Protein AF-0000000073284768 (afdb_homodimer)

Radius of gyration: 30.56 Å; Cα contacts (8 Å, |Δi|>4): 2119; chains: 2; bounding box: 64×93×71 Å

pLDDT: mean 96.9, std 5.71, range [32.59, 98.94]

Nearest PDB structures (foldseek):
  5e5c-assembly1_C  TM=9.766E-01  e=2.093E-63  Pseudomonas aeruginosa PAO1
  3dc8-assembly1_A  TM=9.739E-01  e=1.360E-62  Sinorhizobium meliloti
  4tqt-assembly1_D  TM=9.656E-01  e=2.701E-62  Brucella suis 1330
  3sfw-assembly1_A  TM=9.863E-01  e=1.796E-57  Brevibacillus agri
  1yny-assembly1_A  TM=9.836E-01  e=1.933E-55  Bacillus sp. AR9

Secondary structure (DSSP, 8-state):
-PEEEEPEEEEEE-SS-EETTEE-S--HHHHHHHHHHHTEEEEEEEEPPBTTBHHHHHHHHHHHGGG--SEEEEEEEE---SHHHHHHHHHHHHTS---EEEEES-STTTTB--HHHHHHHHHHHHHHTPEEEEE---HHHHHHHHHHHHHTT--STHHHHHHS-HHHHHHHHHHHHHHHHHHT--EEEEEE-SHHHHHHHHHHHHTT--EEEEEBHHHHH--GGGGG-SSHHHHHTT--SSPP--HHHHHHHHHHHHTTSS---B--B----HHHHGGGSS-GGGSPP-B--TTTHHHHHIIIIITTTSS-HHHHHIIIIIHHHHHTT-TTTSS--STTS---EEEEEEEEEEE--TTTSSSS-S--TTTT-EEEEEEEEEEETTEEEEETTEE---TT---B----S--GGGTTHHHHHHHHHHHT-----------/--EEEEPEEEEEE-SS-EETTEE-S--HHHHHHHHHHHTEEEEEEEEPPBTTBHHHHHHHHHHHGGG--SEEEEEEEE---SHHHHHHHHHHHHTS---EEEEES-STTTTB--HHHHHHHHHHHHHHTPEEEEE---HHHHHHHHHHHHHTT--STHHHHHHS-HHHHHHHHHHHHHHHHHHT--EEEEEE-SHHHHHHHHHHHHTT--EEEEEBHHHHH--GGGGG-SSHHHHHTT--SSPP--HHHHHHHHHHHHTTSS---B--B----HHHHGGGSS-GGGSPP-B--TTTHHHHHIIIIITTTSS-HHHHHIIIIIHHHHHTT-TTTSS--STTS---EEEEEEEEEEE--TTTSSSS-S--TTTT-EEEEEEEEEEETTEEEEETTEE---TT---B----S--GGGTTHHHHHHHHHHHT-----------

Structure (mmCIF, N/CA/C/O backbone):
data_AF-0000000073284768-model_v1
#
loop_
_entity.id
_entity.type
_entity.pdbx_description
1 polymer dihydropyrimidinase
#
loop_
_atom_site.group_PDB
_atom_site.id
_atom_site.type_symbol
_atom_site.label_atom_id
_atom_site.label_alt_id
_atom_site.label_comp_id
_atom_site.label_asym_id
_atom_site.label_entity_id
_atom_site.label_seq_id
_atom_site.pdbx_PDB_ins_code
_atom_site.Cartn_x
_atom_site.Cartn_y
_atom_site.Cartn_z
_atom_site.occupancy
_atom_site.B_iso_or_equiv
_atom_site.auth_seq_id
_atom_site.auth_comp_id
_atom_site.auth_asym_id
_atom_site.auth_atom_id
_atom_site.pdbx_PDB_model_num
ATOM 1 N N . MET A 1 1 ? -2.168 -30.422 -39.906 1 71.38 1 MET A N 1
ATOM 2 C CA . MET A 1 1 ? -0.739 -30.25 -39.656 1 71.38 1 MET A CA 1
ATOM 3 C C . MET A 1 1 ? -0.433 -30.328 -38.188 1 71.38 1 MET A C 1
ATOM 5 O O . MET A 1 1 ? -1.121 -29.703 -37.375 1 71.38 1 MET A O 1
ATOM 9 N N . LEU A 1 2 ? 0.344 -31.266 -37.812 1 81.94 2 LEU A N 1
ATOM 10 C CA . LEU A 1 2 ? 0.801 -31.453 -36.438 1 81.94 2 LEU A CA 1
ATOM 11 C C . LEU A 1 2 ? 1.853 -30.422 -36.094 1 81.94 2 LEU A C 1
ATOM 13 O O . LEU A 1 2 ? 2.682 -30.047 -36.906 1 81.94 2 LEU A O 1
ATOM 17 N N . PHE A 1 3 ? 1.678 -29.891 -34.906 1 88.5 3 PHE A N 1
ATOM 18 C CA . PHE A 1 3 ? 2.596 -28.875 -34.406 1 88.5 3 PHE A CA 1
ATOM 19 C C . PHE A 1 3 ? 3.553 -29.453 -33.375 1 88.5 3 PHE A C 1
ATOM 21 O O . PHE A 1 3 ? 3.129 -30.141 -32.438 1 88.5 3 PHE A O 1
ATOM 28 N N . GLN A 1 4 ? 4.832 -29.297 -33.719 1 89.06 4 GLN A N 1
ATOM 29 C CA . GLN A 1 4 ? 5.863 -29.641 -32.75 1 89.06 4 GLN A CA 1
ATOM 30 C C . GLN A 1 4 ? 6.316 -28.422 -31.953 1 89.06 4 GLN A C 1
ATOM 32 O O . GLN A 1 4 ? 6.645 -27.375 -32.531 1 89.06 4 GLN A O 1
ATOM 37 N N . ALA A 1 5 ? 6.246 -28.547 -30.641 1 93.06 5 ALA A N 1
ATOM 38 C CA . ALA A 1 5 ? 6.625 -27.422 -29.781 1 93.06 5 ALA A CA 1
ATOM 39 C C . ALA A 1 5 ? 7.363 -27.906 -28.531 1 93.06 5 ALA A C 1
ATOM 41 O O . ALA A 1 5 ? 7.367 -29.109 -28.234 1 93.06 5 ALA A O 1
ATOM 42 N N . THR A 1 6 ? 8.086 -27 -27.906 1 95.31 6 THR A N 1
ATOM 43 C CA . THR A 1 6 ? 8.656 -27.312 -26.594 1 95.31 6 THR A CA 1
ATOM 44 C C . THR A 1 6 ? 7.559 -27.703 -25.609 1 95.31 6 THR A C 1
ATOM 46 O O . THR A 1 6 ? 6.438 -27.203 -25.688 1 95.31 6 THR A O 1
ATOM 49 N N . GLY A 1 7 ? 7.867 -28.688 -24.734 1 97.56 7 GLY A N 1
ATOM 50 C CA . GLY A 1 7 ? 6.961 -28.969 -23.625 1 97.56 7 GLY A CA 1
ATOM 51 C C . GLY A 1 7 ? 6.742 -27.781 -22.719 1 97.56 7 GLY A C 1
ATOM 52 O O . GLY A 1 7 ? 7.629 -26.938 -22.562 1 97.56 7 GLY A O 1
ATOM 53 N N . GLY A 1 8 ? 5.574 -27.656 -22.125 1 98.62 8 GLY A N 1
ATOM 54 C CA . GLY A 1 8 ? 5.281 -26.578 -21.219 1 98.62 8 GLY A CA 1
ATOM 55 C C . GLY A 1 8 ? 6.148 -26.594 -19.969 1 98.62 8 GLY A C 1
ATOM 56 O O . GLY A 1 8 ? 6.562 -27.656 -19.516 1 98.62 8 GLY A O 1
ATOM 57 N N . ILE A 1 9 ? 6.461 -25.469 -19.406 1 98.94 9 ILE A N 1
ATOM 58 C CA . ILE A 1 9 ? 7.09 -25.297 -18.094 1 98.94 9 ILE A CA 1
ATOM 59 C C . ILE A 1 9 ? 6.164 -24.516 -17.172 1 98.94 9 ILE A C 1
ATOM 61 O O . ILE A 1 9 ? 5.883 -23.344 -17.406 1 98.94 9 ILE A O 1
ATOM 65 N N . ASP A 1 10 ? 5.641 -25.156 -16.172 1 98.94 10 ASP A N 1
ATOM 66 C CA . ASP A 1 10 ? 4.742 -24.516 -15.219 1 98.94 10 ASP A CA 1
ATOM 67 C C . ASP A 1 10 ? 5.523 -23.875 -14.07 1 98.94 10 ASP A C 1
ATOM 69 O O . ASP A 1 10 ? 6.109 -24.578 -13.242 1 98.94 10 ASP A O 1
ATOM 73 N N . PRO A 1 11 ? 5.484 -22.547 -13.961 1 98.88 11 PRO A N 1
ATOM 74 C CA . PRO A 1 11 ? 6.309 -21.875 -12.961 1 98.88 11 PRO A CA 1
ATOM 75 C C . PRO A 1 11 ? 5.703 -21.922 -11.562 1 98.88 11 PRO A C 1
ATOM 77 O O . PRO A 1 11 ? 6.34 -21.5 -10.594 1 98.88 11 PRO A O 1
ATOM 80 N N . HIS A 1 12 ? 4.5 -22.469 -11.398 1 98.94 12 HIS A N 1
ATOM 81 C CA . HIS A 1 12 ? 3.754 -22.281 -10.156 1 98.94 12 HIS A CA 1
ATOM 82 C C . HIS A 1 12 ? 2.887 -23.5 -9.852 1 98.94 12 HIS A C 1
ATOM 84 O O . HIS A 1 12 ? 1.759 -23.594 -10.344 1 98.94 12 HIS A O 1
ATOM 90 N N . THR A 1 13 ? 3.387 -24.375 -8.992 1 98.88 13 THR A N 1
ATOM 91 C CA . THR A 1 13 ? 2.631 -25.547 -8.578 1 98.88 13 THR A CA 1
ATOM 92 C C . THR A 1 13 ? 2.848 -25.844 -7.098 1 98.88 13 THR A C 1
ATOM 94 O O . THR A 1 13 ? 3.805 -25.344 -6.496 1 98.88 13 THR A O 1
ATOM 97 N N . HIS A 1 14 ? 1.986 -26.547 -6.566 1 98.81 14 HIS A N 1
ATOM 98 C CA . HIS A 1 14 ? 2.07 -27.047 -5.199 1 98.81 14 HIS A CA 1
ATOM 99 C C . HIS A 1 14 ? 1.738 -28.531 -5.137 1 98.81 14 HIS A C 1
ATOM 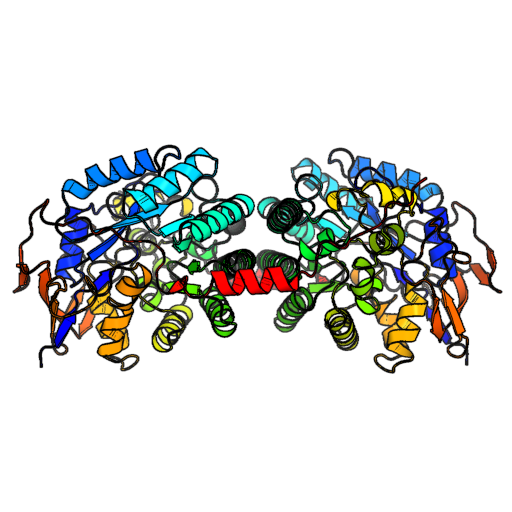101 O O . HIS A 1 14 ? 0.565 -28.906 -5.074 1 98.81 14 HIS A O 1
ATOM 107 N N . LEU A 1 15 ? 2.74 -29.375 -5.133 1 98.69 15 LEU A N 1
ATOM 108 C CA . LEU A 1 15 ? 2.58 -30.828 -5.008 1 98.69 15 LEU A CA 1
ATOM 109 C C . LEU A 1 15 ? 2.994 -31.297 -3.617 1 98.69 15 LEU A C 1
ATOM 111 O O . LEU A 1 15 ? 3.977 -30.812 -3.057 1 98.69 15 LEU A O 1
ATOM 115 N N . ASP A 1 16 ? 2.199 -32.219 -3.021 1 98.19 16 ASP A N 1
ATOM 116 C CA . ASP A 1 16 ? 2.482 -32.75 -1.688 1 98.19 16 ASP A CA 1
ATOM 117 C C . ASP A 1 16 ? 2.641 -31.609 -0.678 1 98.19 16 ASP A C 1
ATOM 119 O O . ASP A 1 16 ? 3.607 -31.578 0.088 1 98.19 16 ASP A O 1
ATOM 123 N N . PHE A 1 17 ? 1.755 -30.672 -0.709 1 97.94 17 PHE A N 1
ATOM 124 C CA . PHE A 1 17 ? 1.795 -29.422 0.042 1 97.94 17 PHE A CA 1
ATOM 125 C C . PHE A 1 17 ? 0.799 -29.438 1.195 1 97.94 17 PHE A C 1
ATOM 127 O O . PHE A 1 17 ? -0.407 -29.578 0.977 1 97.94 17 PHE A O 1
ATOM 134 N N . GLU A 1 18 ? 1.284 -29.359 2.43 1 96.06 18 GLU A N 1
ATOM 135 C CA . GLU A 1 18 ? 0.422 -29.219 3.6 1 96.06 18 GLU A CA 1
ATOM 136 C C . GLU A 1 18 ? -0.092 -27.797 3.752 1 96.06 18 GLU A C 1
ATOM 138 O O . GLU A 1 18 ? 0.696 -26.859 3.912 1 96.06 18 GLU A O 1
ATOM 143 N N . PHE A 1 19 ? -1.393 -27.672 3.717 1 94.31 19 PHE A N 1
ATOM 144 C CA . PHE A 1 19 ? -1.963 -26.328 3.705 1 94.31 19 PHE A CA 1
ATOM 145 C C . PHE A 1 19 ? -3.381 -26.344 4.266 1 94.31 19 PHE A C 1
ATOM 147 O O . PHE A 1 19 ? -4.199 -27.188 3.887 1 94.31 19 PHE A O 1
ATOM 154 N N . MET A 1 20 ? -3.662 -25.453 5.211 1 94.75 20 MET A N 1
ATOM 155 C CA . MET A 1 20 ? -4.98 -25.172 5.77 1 94.75 20 MET A CA 1
ATOM 156 C C . MET A 1 20 ? -5.605 -26.438 6.352 1 94.75 20 MET A C 1
ATOM 158 O O . MET A 1 20 ? -6.773 -26.734 6.102 1 94.75 20 MET A O 1
ATOM 162 N N . GLY A 1 21 ? -4.793 -27.234 7.004 1 92.94 21 GLY A N 1
ATOM 163 C CA . GLY A 1 21 ? -5.27 -28.406 7.727 1 92.94 21 GLY A CA 1
ATOM 164 C C . GLY A 1 21 ? -5.438 -29.625 6.84 1 92.94 21 GLY A C 1
ATOM 165 O O . GLY A 1 21 ? -6.074 -30.609 7.242 1 92.94 21 GLY A O 1
ATOM 166 N N . SER A 1 22 ? -4.91 -29.531 5.684 1 96.62 22 SER A N 1
ATOM 167 C CA . SER A 1 22 ? -4.965 -30.625 4.707 1 96.62 22 SER A CA 1
ATOM 168 C C . SER A 1 22 ? -3.67 -30.703 3.908 1 96.62 22 SER A C 1
ATOM 170 O O . SER A 1 22 ? -2.645 -30.156 4.312 1 96.62 22 SER A O 1
ATOM 172 N N . GLU A 1 23 ? -3.705 -31.516 2.922 1 98 23 GLU A N 1
ATOM 173 C CA . GLU A 1 23 ? -2.59 -31.688 1.997 1 98 23 GLU A CA 1
ATOM 174 C C . GLU A 1 23 ? -3.082 -31.859 0.563 1 98 23 GLU A C 1
ATOM 176 O O . GLU A 1 23 ? -4.094 -32.531 0.323 1 98 23 GLU A O 1
ATOM 181 N N . THR A 1 24 ? -2.346 -31.234 -0.345 1 98.5 24 THR A N 1
ATOM 182 C CA . THR A 1 24 ? -2.779 -31.375 -1.729 1 98.5 24 THR A CA 1
ATOM 183 C C . THR A 1 24 ? -2.926 -32.844 -2.092 1 98.5 24 THR A C 1
ATOM 185 O O . THR A 1 24 ? -2.129 -33.688 -1.659 1 98.5 24 THR A O 1
ATOM 188 N N . ILE A 1 25 ? -3.896 -33.156 -2.912 1 98.62 25 ILE A N 1
ATOM 189 C CA . ILE A 1 25 ? -4.242 -34.531 -3.219 1 98.62 25 ILE A CA 1
ATOM 190 C C . ILE A 1 25 ? -3.193 -35.156 -4.152 1 98.62 25 ILE A C 1
ATOM 192 O O . ILE A 1 25 ? -2.92 -36.344 -4.102 1 98.62 25 ILE A O 1
ATOM 196 N N . ASP A 1 26 ? -2.627 -34.312 -4.984 1 98.69 26 ASP A N 1
ATOM 197 C CA . ASP A 1 26 ? -1.569 -34.781 -5.879 1 98.69 26 ASP A CA 1
ATOM 198 C C . ASP A 1 26 ? -0.198 -34.656 -5.219 1 98.69 26 ASP A C 1
ATOM 200 O O . ASP A 1 26 ? 0.094 -33.656 -4.57 1 98.69 26 ASP A O 1
ATOM 204 N N . ASP A 1 27 ? 0.576 -35.688 -5.281 1 98.31 27 ASP A N 1
ATOM 205 C CA . ASP A 1 27 ? 1.986 -35.625 -4.906 1 98.31 27 ASP A CA 1
ATOM 206 C C . ASP A 1 27 ? 2.875 -35.469 -6.137 1 98.31 27 ASP A C 1
ATOM 208 O O . ASP A 1 27 ? 2.389 -35.125 -7.223 1 98.31 27 ASP A O 1
ATOM 212 N N . PHE A 1 28 ? 4.168 -35.656 -6 1 98.69 28 PHE A N 1
ATOM 213 C CA . PHE A 1 28 ? 5.094 -35.375 -7.09 1 98.69 28 PHE A CA 1
ATOM 214 C C . PHE A 1 28 ? 4.91 -36.344 -8.234 1 98.69 28 PHE A C 1
ATOM 216 O O . PHE A 1 28 ? 5.105 -36 -9.398 1 98.69 28 PHE A O 1
ATOM 223 N N . PHE A 1 29 ? 4.527 -37.594 -7.941 1 98.69 29 PHE A N 1
ATOM 224 C CA . PHE A 1 29 ? 4.336 -38.562 -9.023 1 98.69 29 PHE A CA 1
ATOM 225 C C . PHE A 1 29 ? 3.016 -38.312 -9.734 1 98.69 29 PHE A C 1
ATOM 227 O O . PHE A 1 29 ? 2.99 -38.094 -10.953 1 98.69 29 PHE A O 1
ATOM 234 N N . SER A 1 30 ? 1.915 -38.312 -8.992 1 98.5 30 SER A N 1
ATOM 235 C CA . SER A 1 30 ? 0.601 -38.219 -9.617 1 98.5 30 SER A CA 1
ATOM 236 C C . SER A 1 30 ? 0.434 -36.844 -10.305 1 98.5 30 SER A C 1
ATOM 238 O O . SER A 1 30 ? -0.086 -36.781 -11.414 1 98.5 30 SER A O 1
ATOM 240 N N . GLY A 1 31 ? 0.852 -35.75 -9.602 1 98.75 31 GLY A N 1
ATOM 241 C CA . GLY A 1 31 ? 0.771 -34.406 -10.211 1 98.75 31 GLY A CA 1
ATOM 242 C C . GLY A 1 31 ? 1.604 -34.281 -11.477 1 98.75 31 GLY A C 1
ATOM 243 O O . GLY A 1 31 ? 1.154 -33.719 -12.469 1 98.75 31 GLY A O 1
ATOM 244 N N . GLN A 1 32 ? 2.82 -34.844 -11.461 1 98.81 32 GLN A N 1
ATOM 245 C CA . GLN A 1 32 ? 3.709 -34.812 -12.617 1 98.81 32 GLN A CA 1
ATOM 246 C C . GLN A 1 32 ? 3.197 -35.688 -13.75 1 98.81 32 GLN A C 1
ATOM 248 O O . GLN A 1 32 ? 3.314 -35.344 -14.922 1 98.81 32 GLN A O 1
ATOM 253 N N . ALA A 1 33 ? 2.668 -36.812 -13.398 1 98.69 33 ALA A N 1
ATOM 254 C CA . ALA A 1 33 ? 2.059 -37.656 -14.406 1 98.69 33 ALA A CA 1
ATOM 255 C C . ALA A 1 33 ? 0.936 -36.938 -15.141 1 98.69 33 ALA A C 1
ATOM 257 O O . ALA A 1 33 ? 0.85 -37 -16.375 1 98.69 33 ALA A O 1
ATOM 258 N N . ALA A 1 34 ? 0.084 -36.281 -14.336 1 98.75 34 ALA A N 1
ATOM 259 C CA . ALA A 1 34 ? -0.989 -35.5 -14.922 1 98.75 34 ALA A CA 1
ATOM 260 C C . ALA A 1 34 ? -0.429 -34.406 -15.836 1 98.75 34 ALA A C 1
ATOM 262 O O . ALA A 1 34 ? -0.953 -34.188 -16.922 1 98.75 34 ALA A O 1
ATOM 263 N N . ALA A 1 35 ? 0.614 -33.75 -15.383 1 98.88 35 ALA A N 1
ATOM 264 C CA . ALA A 1 35 ? 1.257 -32.688 -16.156 1 98.88 35 ALA A CA 1
ATOM 265 C C . ALA A 1 35 ? 1.724 -33.219 -17.516 1 98.88 35 ALA A C 1
ATOM 267 O O . ALA A 1 35 ? 1.471 -32.594 -18.547 1 98.88 35 ALA A O 1
ATOM 268 N N . LEU A 1 36 ? 2.389 -34.344 -17.531 1 98.81 36 LEU A N 1
ATOM 269 C CA . LEU A 1 36 ? 2.943 -34.938 -18.734 1 98.81 36 LEU A CA 1
ATOM 270 C C . LEU A 1 36 ? 1.834 -35.344 -19.703 1 98.81 36 LEU A C 1
ATOM 272 O O . LEU A 1 36 ? 1.986 -35.188 -20.922 1 98.81 36 LEU A O 1
ATOM 276 N N . ALA A 1 37 ? 0.747 -35.812 -19.172 1 98.5 37 ALA A N 1
ATOM 277 C CA . ALA A 1 37 ? -0.398 -36.156 -20.016 1 98.5 37 ALA A CA 1
ATOM 278 C C . ALA A 1 37 ? -0.965 -34.906 -20.703 1 98.5 37 ALA A C 1
ATOM 280 O O . ALA A 1 37 ? -1.561 -35 -21.781 1 98.5 37 ALA A O 1
ATOM 281 N N . GLY A 1 38 ? -0.79 -33.75 -20.094 1 98.38 38 GLY A N 1
ATOM 282 C CA . GLY A 1 38 ? -1.307 -32.5 -20.625 1 98.38 38 GLY A CA 1
ATOM 283 C C . GLY A 1 38 ? -0.291 -31.75 -21.469 1 98.38 38 GLY A C 1
ATOM 284 O O . GLY A 1 38 ? -0.609 -30.719 -22.047 1 98.38 38 GLY A O 1
ATOM 285 N N . GLY A 1 39 ? 0.936 -32.219 -21.484 1 98.62 39 GLY A N 1
ATOM 286 C CA . GLY A 1 39 ? 1.935 -31.578 -22.344 1 98.62 39 GLY A CA 1
ATOM 287 C C . GLY A 1 39 ? 2.895 -30.688 -21.578 1 98.62 39 GLY A C 1
ATOM 288 O O . GLY A 1 39 ? 3.678 -29.953 -22.172 1 98.62 39 GLY A O 1
ATOM 289 N N . THR A 1 40 ? 2.84 -30.625 -20.281 1 98.81 40 THR A N 1
ATOM 290 C CA . THR A 1 40 ? 3.82 -29.938 -19.438 1 98.81 40 THR A CA 1
ATOM 291 C C . THR A 1 40 ? 4.969 -30.891 -19.078 1 98.81 40 THR A C 1
ATOM 293 O O . THR A 1 40 ? 4.742 -31.984 -18.578 1 98.81 40 THR A O 1
ATOM 296 N N . THR A 1 41 ? 6.211 -30.453 -19.297 1 98.75 41 THR A N 1
ATOM 297 C CA . THR A 1 41 ? 7.324 -31.391 -19.156 1 98.75 41 THR A CA 1
ATOM 298 C C . THR A 1 41 ? 8.258 -30.953 -18.031 1 98.75 41 THR A C 1
ATOM 300 O O . THR A 1 41 ? 9.211 -31.656 -17.703 1 98.75 41 THR A O 1
ATOM 303 N N . MET A 1 42 ? 7.98 -29.812 -17.438 1 98.81 42 MET A N 1
ATOM 304 C CA . MET A 1 42 ? 8.695 -29.344 -16.25 1 98.81 42 MET A CA 1
ATOM 305 C C . MET A 1 42 ? 7.812 -28.438 -15.398 1 98.81 42 MET A C 1
ATOM 307 O O . MET A 1 42 ? 6.941 -27.734 -15.93 1 98.81 42 MET A O 1
ATOM 311 N N . HIS A 1 43 ? 8.016 -28.5 -14.133 1 98.88 43 HIS A N 1
ATOM 312 C CA . HIS A 1 43 ? 7.387 -27.516 -13.25 1 98.88 43 HIS A CA 1
ATOM 313 C C . HIS A 1 43 ? 8.359 -27.047 -12.18 1 98.88 43 HIS A C 1
ATOM 315 O O . HIS A 1 43 ? 9.398 -27.672 -11.953 1 98.88 43 HIS A O 1
ATOM 321 N N . ILE A 1 44 ? 8.102 -25.875 -11.641 1 98.94 44 ILE A N 1
ATOM 322 C CA . ILE A 1 44 ? 8.836 -25.359 -10.5 1 98.94 44 ILE A CA 1
ATOM 323 C C . ILE A 1 44 ? 7.906 -25.266 -9.289 1 98.94 44 ILE A C 1
ATOM 325 O O . ILE A 1 44 ? 6.891 -24.562 -9.328 1 98.94 44 ILE A O 1
ATOM 329 N N . ASP A 1 45 ? 8.18 -26.016 -8.266 1 98.88 45 ASP A N 1
ATOM 330 C CA . ASP A 1 45 ? 7.32 -26.125 -7.086 1 98.88 45 ASP A CA 1
ATOM 331 C C . ASP A 1 45 ? 7.793 -25.188 -5.973 1 98.88 45 ASP A C 1
ATOM 333 O O . ASP A 1 45 ? 8.891 -24.641 -6.043 1 98.88 45 ASP A O 1
ATOM 337 N N . PHE A 1 46 ? 6.938 -24.953 -5.004 1 98.69 46 PHE A N 1
ATOM 338 C CA . PHE A 1 46 ? 7.285 -24.078 -3.893 1 98.69 46 PHE A CA 1
ATOM 339 C C . PHE A 1 46 ? 7.617 -24.891 -2.646 1 98.69 46 PHE A C 1
ATOM 341 O O . PHE A 1 46 ? 6.746 -25.562 -2.09 1 98.69 46 PHE A O 1
ATOM 348 N N . VAL A 1 47 ? 8.82 -24.781 -2.201 1 98.75 47 VAL A N 1
ATOM 349 C CA . VAL A 1 47 ? 9.234 -25.375 -0.934 1 98.75 47 VAL A CA 1
ATOM 350 C C . VAL A 1 47 ? 8.758 -24.5 0.225 1 98.75 47 VAL A C 1
ATOM 352 O O . VAL A 1 47 ? 8.961 -23.281 0.214 1 98.75 47 VAL A O 1
ATOM 355 N N . ILE A 1 48 ? 8.125 -25.109 1.186 1 97.69 48 ILE A N 1
ATOM 356 C CA . ILE A 1 48 ? 7.699 -24.406 2.398 1 97.69 48 ILE A CA 1
ATOM 357 C C . ILE A 1 48 ? 8.656 -24.75 3.541 1 97.69 48 ILE A C 1
ATOM 359 O O . ILE A 1 48 ? 8.914 -25.922 3.82 1 97.69 48 ILE A O 1
ATOM 363 N N . PRO A 1 49 ? 9.164 -23.734 4.176 1 97.38 49 PRO A N 1
ATOM 364 C CA . PRO A 1 49 ? 10.062 -24.016 5.301 1 97.38 49 PRO A CA 1
ATOM 365 C C . PRO A 1 49 ? 9.398 -24.812 6.414 1 97.38 49 PRO A C 1
ATOM 367 O O . PRO A 1 49 ? 8.18 -24.719 6.605 1 97.38 49 PRO A O 1
ATOM 370 N N . VAL A 1 50 ? 10.156 -25.609 7.082 1 96.31 50 VAL A N 1
ATOM 371 C CA . VAL A 1 50 ? 9.703 -26.312 8.273 1 96.31 50 VAL A CA 1
ATOM 372 C C . VAL A 1 50 ? 10.156 -25.562 9.523 1 96.31 50 VAL A C 1
ATOM 374 O O . VAL A 1 50 ? 11.359 -25.391 9.742 1 96.31 50 VAL A O 1
ATOM 377 N N . ASN A 1 51 ? 9.234 -25.062 10.305 1 92.75 51 ASN A N 1
ATOM 378 C CA . ASN A 1 51 ? 9.516 -24.266 11.484 1 92.75 51 ASN A CA 1
ATOM 379 C C . ASN A 1 51 ? 10.438 -23.094 11.164 1 92.75 51 ASN A C 1
ATOM 381 O O . ASN A 1 51 ? 11.383 -22.828 11.906 1 92.75 51 ASN A O 1
ATOM 385 N N . GLY A 1 52 ? 10.297 -22.594 9.992 1 92.19 52 GLY A N 1
ATOM 386 C CA . GLY A 1 52 ? 11.047 -21.406 9.594 1 92.19 52 GLY A CA 1
ATOM 387 C C . GLY A 1 52 ? 12.375 -21.75 8.945 1 92.19 52 GLY A C 1
ATOM 388 O O . GLY A 1 52 ? 13 -20.875 8.312 1 92.19 52 GLY A O 1
ATOM 389 N N . SER A 1 53 ? 12.852 -22.953 8.984 1 97.12 53 SER A N 1
ATOM 390 C CA . SER A 1 53 ? 14.133 -23.344 8.391 1 97.12 53 SER A CA 1
ATOM 391 C C . SER A 1 53 ? 13.969 -23.688 6.914 1 97.12 53 SER A C 1
ATOM 393 O O . SER A 1 53 ? 13.195 -24.578 6.551 1 97.12 53 SER A O 1
ATOM 395 N N . LEU A 1 54 ? 14.711 -22.984 6.07 1 98.69 54 LEU A N 1
ATOM 396 C CA . LEU A 1 54 ? 14.688 -23.25 4.637 1 98.69 54 LEU A CA 1
ATOM 397 C C . LEU A 1 54 ? 15.336 -24.594 4.32 1 98.69 54 LEU A C 1
ATOM 399 O O . LEU A 1 54 ? 14.836 -25.359 3.486 1 98.69 54 LEU A O 1
ATOM 403 N N . LEU A 1 55 ? 16.406 -24.891 5.027 1 98.56 55 LEU A N 1
ATOM 404 C CA . LEU A 1 55 ? 17.141 -26.141 4.812 1 98.56 55 LEU A CA 1
ATOM 405 C C . LEU A 1 55 ? 16.266 -27.344 5.148 1 98.56 55 LEU A C 1
ATOM 407 O O . LEU A 1 55 ? 16.219 -28.312 4.391 1 98.56 55 LEU A O 1
ATOM 411 N N . SER A 1 56 ? 15.586 -27.234 6.301 1 98.56 56 SER A N 1
ATOM 412 C CA . SER A 1 56 ? 14.695 -28.328 6.691 1 98.56 56 SER A CA 1
ATOM 413 C C . SER A 1 56 ? 13.539 -28.484 5.711 1 98.56 56 SER A C 1
ATOM 415 O O . SER A 1 56 ? 13.117 -29.609 5.414 1 98.56 56 SER A O 1
ATOM 417 N N . GLY A 1 57 ? 13.039 -27.406 5.25 1 98.62 57 GLY A N 1
ATOM 418 C CA . GLY A 1 57 ? 12.016 -27.469 4.223 1 98.62 57 GLY A CA 1
ATOM 419 C C . GLY A 1 57 ? 12.477 -28.141 2.951 1 98.62 57 GLY A C 1
ATOM 420 O O . GLY A 1 57 ? 11.781 -29 2.41 1 98.62 57 GLY A O 1
ATOM 421 N N . LEU A 1 58 ? 13.68 -27.734 2.508 1 98.81 58 LEU A N 1
ATOM 422 C CA . LEU A 1 58 ? 14.219 -28.312 1.287 1 98.81 58 LEU A CA 1
ATOM 423 C C . LEU A 1 58 ? 14.438 -29.812 1.454 1 98.81 58 LEU A C 1
ATOM 425 O O . LEU A 1 58 ? 14.156 -30.594 0.539 1 98.81 58 LEU A O 1
ATOM 429 N N . GLU A 1 59 ? 14.914 -30.219 2.604 1 98.69 59 GLU A N 1
ATOM 430 C CA . GLU A 1 59 ? 15.109 -31.641 2.871 1 98.69 59 GLU A CA 1
ATOM 431 C C . GLU A 1 59 ? 13.805 -32.406 2.754 1 98.69 59 GLU A C 1
ATOM 433 O O . GLU A 1 59 ? 13.766 -33.5 2.193 1 98.69 59 GLU A O 1
ATOM 438 N N . ALA A 1 60 ? 12.789 -31.875 3.297 1 98.62 60 ALA A N 1
ATOM 439 C CA . ALA A 1 60 ? 11.477 -32.5 3.207 1 98.62 60 ALA A CA 1
ATOM 440 C C . ALA A 1 60 ? 11.031 -32.656 1.752 1 98.62 60 ALA A C 1
ATOM 442 O O . ALA A 1 60 ? 10.508 -33.688 1.354 1 98.62 60 ALA A O 1
ATOM 443 N N . TYR A 1 61 ? 11.234 -31.641 0.97 1 98.69 61 TYR A N 1
ATOM 444 C CA . TYR A 1 61 ? 10.773 -31.656 -0.414 1 98.69 61 TYR A CA 1
ATOM 445 C C . TYR A 1 61 ? 11.68 -32.531 -1.271 1 98.69 61 TYR A C 1
ATOM 447 O O . TYR A 1 61 ? 11.234 -33.094 -2.283 1 98.69 61 TYR A O 1
ATOM 455 N N . GLU A 1 62 ? 12.953 -32.625 -0.886 1 98.44 62 GLU A N 1
ATOM 456 C CA . GLU A 1 62 ? 13.828 -33.594 -1.56 1 98.44 62 GLU A CA 1
ATOM 457 C C . GLU A 1 62 ? 13.336 -35.031 -1.371 1 98.44 62 GLU A C 1
ATOM 459 O O . GLU A 1 62 ? 13.422 -35.844 -2.287 1 98.44 62 GLU A O 1
ATOM 464 N N . LYS A 1 63 ? 12.828 -35.281 -0.21 1 98.38 63 LYS A N 1
ATOM 465 C CA . LYS A 1 63 ? 12.234 -36.594 0.039 1 98.38 63 LYS A CA 1
ATOM 466 C C . LYS A 1 63 ? 10.961 -36.812 -0.78 1 98.38 63 LYS A C 1
ATOM 468 O O . LYS A 1 63 ? 10.773 -37.844 -1.393 1 98.38 63 LYS A O 1
ATOM 473 N N . LYS A 1 64 ? 10.117 -35.812 -0.772 1 98.31 64 LYS A N 1
ATOM 474 C CA . LYS A 1 64 ? 8.852 -35.875 -1.503 1 98.31 64 LYS A CA 1
ATOM 475 C C . LYS A 1 64 ? 9.086 -36.062 -2.998 1 98.31 64 LYS A C 1
ATOM 477 O O . LYS A 1 64 ? 8.336 -36.75 -3.666 1 98.31 64 LYS A O 1
ATOM 482 N N . SER A 1 65 ? 10.125 -35.438 -3.527 1 98.44 65 SER A N 1
ATOM 483 C CA . SER A 1 65 ? 10.344 -35.375 -4.969 1 98.44 65 SER A CA 1
ATOM 484 C C . SER A 1 65 ? 11.109 -36.594 -5.473 1 98.44 65 SER A C 1
ATOM 486 O O . SER A 1 65 ? 11.367 -36.719 -6.672 1 98.44 65 SER A O 1
ATOM 488 N N . LYS A 1 66 ? 11.453 -37.531 -4.586 1 98.31 66 LYS A N 1
ATOM 489 C CA . LYS A 1 66 ? 12.117 -38.75 -5.008 1 98.31 66 LYS A CA 1
ATOM 490 C C . LYS A 1 66 ? 11.242 -39.562 -5.977 1 98.31 66 LYS A C 1
ATOM 492 O O . LYS A 1 66 ? 11.758 -40.281 -6.812 1 98.31 66 LYS A O 1
ATOM 497 N N . LYS A 1 67 ? 10.016 -39.375 -5.891 1 98.06 67 LYS A N 1
ATOM 498 C CA . LYS A 1 67 ? 9.078 -40.125 -6.73 1 98.06 67 LYS A CA 1
ATOM 499 C C . LYS A 1 67 ? 8.75 -39.344 -8 1 98.06 67 LYS A C 1
ATOM 501 O O . LYS A 1 67 ? 7.797 -39.688 -8.711 1 98.06 67 LYS A O 1
ATOM 506 N N . SER A 1 68 ? 9.461 -38.312 -8.289 1 98.5 68 SER A N 1
ATOM 507 C CA . SER A 1 68 ? 9.211 -37.469 -9.453 1 98.5 68 SER A CA 1
ATOM 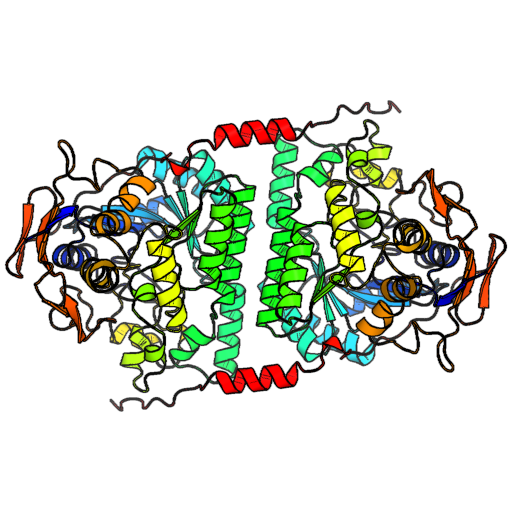508 C C . SER A 1 68 ? 9.336 -38.281 -10.742 1 98.5 68 SER A C 1
ATOM 510 O O . SER A 1 68 ? 10.195 -39.156 -10.859 1 98.5 68 SER A O 1
ATOM 512 N N . CYS A 1 69 ? 8.531 -38 -11.742 1 98.31 69 CYS A N 1
ATOM 513 C CA . CYS A 1 69 ? 8.625 -38.625 -13.055 1 98.31 69 CYS A CA 1
ATOM 514 C C . CYS A 1 69 ? 8.773 -37.594 -14.148 1 98.31 69 CYS A C 1
ATOM 516 O O . CYS A 1 69 ? 8.727 -37.906 -15.336 1 98.31 69 CYS A O 1
ATOM 518 N N . MET A 1 70 ? 8.875 -36.344 -13.789 1 97.94 70 MET A N 1
ATOM 519 C CA . MET A 1 70 ? 9.055 -35.156 -14.641 1 97.94 70 MET A CA 1
ATOM 520 C C . MET A 1 70 ? 10.148 -34.25 -14.094 1 97.94 70 MET A C 1
ATOM 522 O O . MET A 1 70 ? 10.359 -34.188 -12.883 1 97.94 70 MET A O 1
ATOM 526 N N . ASP A 1 71 ? 10.891 -33.562 -14.945 1 98.62 71 ASP A N 1
ATOM 527 C CA . ASP A 1 71 ? 11.875 -32.594 -14.484 1 98.62 71 ASP A CA 1
ATOM 528 C C . ASP A 1 71 ? 11.219 -31.516 -13.641 1 98.62 71 ASP A C 1
ATOM 530 O O . ASP A 1 71 ? 10.07 -31.141 -13.891 1 98.62 71 ASP A O 1
ATOM 534 N N . TYR A 1 72 ? 11.961 -31.094 -12.641 1 98.81 72 TYR A N 1
ATOM 535 C CA . TYR A 1 72 ? 11.367 -30.141 -11.719 1 98.81 72 TYR A CA 1
ATOM 536 C C . TYR A 1 72 ? 12.43 -29.234 -11.102 1 98.81 72 TYR A C 1
ATOM 538 O O . TYR A 1 72 ? 13.625 -29.547 -11.141 1 98.81 72 TYR A O 1
ATOM 546 N N . GLY A 1 73 ? 12.086 -28 -10.75 1 98.81 73 GLY A N 1
ATOM 547 C CA . GLY A 1 73 ? 12.852 -27.109 -9.898 1 98.81 73 GLY A CA 1
ATOM 548 C C . GLY A 1 73 ? 12.086 -26.656 -8.672 1 98.81 73 GLY A C 1
ATOM 549 O O . GLY A 1 73 ? 10.953 -27.094 -8.438 1 98.81 73 GLY A O 1
ATOM 550 N N . PHE A 1 74 ? 12.766 -25.828 -7.852 1 98.94 74 PHE A N 1
ATOM 551 C CA . PHE A 1 74 ? 12.109 -25.359 -6.641 1 98.94 74 PHE A CA 1
ATOM 552 C C . PHE A 1 74 ? 12.203 -23.844 -6.523 1 98.94 74 PHE A C 1
ATOM 554 O O . PHE A 1 74 ? 13.234 -23.25 -6.855 1 98.94 74 PHE A O 1
ATOM 561 N N . HIS A 1 75 ? 11.117 -23.219 -6.172 1 98.88 75 HIS A N 1
ATOM 562 C CA . HIS A 1 75 ? 11.125 -21.969 -5.434 1 98.88 75 HIS A CA 1
ATOM 563 C C . HIS A 1 75 ? 11.195 -22.203 -3.932 1 98.88 75 HIS A C 1
ATOM 565 O O . HIS A 1 75 ? 10.984 -23.328 -3.469 1 98.88 75 HIS A O 1
ATOM 571 N N . MET A 1 76 ? 11.539 -21.156 -3.203 1 98.81 76 MET A N 1
ATOM 572 C CA . MET A 1 76 ? 11.562 -21.25 -1.746 1 98.81 76 MET A CA 1
ATOM 573 C C . MET A 1 76 ? 10.727 -20.156 -1.111 1 98.81 76 MET A C 1
ATOM 575 O O . MET A 1 76 ? 10.898 -18.969 -1.438 1 98.81 76 MET A O 1
ATOM 579 N N . ALA A 1 77 ? 9.758 -20.516 -0.265 1 98.31 77 ALA A N 1
ATOM 580 C CA . ALA A 1 77 ? 8.977 -19.516 0.462 1 98.31 77 ALA A CA 1
ATOM 581 C C . ALA A 1 77 ? 9.766 -18.969 1.652 1 98.31 77 ALA A C 1
ATOM 583 O O . ALA A 1 77 ? 10.555 -19.688 2.264 1 98.31 77 ALA A O 1
ATOM 584 N N . ILE A 1 78 ? 9.586 -17.734 1.943 1 98 78 ILE A N 1
ATOM 585 C CA . ILE A 1 78 ? 10.094 -17.109 3.154 1 98 78 ILE A CA 1
ATOM 586 C C . ILE A 1 78 ? 8.938 -16.766 4.086 1 98 78 ILE A C 1
ATOM 588 O O . ILE A 1 78 ? 8.086 -15.938 3.75 1 98 78 ILE A O 1
ATOM 592 N N . THR A 1 79 ? 8.922 -17.359 5.238 1 95.06 79 THR A N 1
ATOM 593 C CA . THR A 1 79 ? 7.781 -17.172 6.129 1 95.06 79 THR A CA 1
ATOM 594 C C . THR A 1 79 ? 8.195 -16.422 7.391 1 95.06 79 THR A C 1
ATOM 596 O O . THR A 1 79 ? 7.352 -16.062 8.211 1 95.06 79 THR A O 1
ATOM 599 N N . LYS A 1 80 ? 9.438 -16.219 7.574 1 94.19 80 LYS A N 1
ATOM 600 C CA . LYS A 1 80 ? 10.023 -15.406 8.633 1 94.19 80 LYS A CA 1
ATOM 601 C C . LYS A 1 80 ? 11.359 -14.805 8.195 1 94.19 80 LYS A C 1
ATOM 603 O O . LYS A 1 80 ? 11.891 -15.172 7.148 1 94.19 80 LYS A O 1
ATOM 608 N N . TRP A 1 81 ? 11.836 -13.922 9.023 1 94.12 81 TRP A N 1
ATOM 609 C CA . TRP A 1 81 ? 13.117 -13.312 8.656 1 94.12 81 TRP A CA 1
ATOM 610 C C . TRP A 1 81 ? 14.016 -13.172 9.875 1 94.12 81 TRP A C 1
ATOM 612 O O . TRP A 1 81 ? 13.586 -12.68 10.922 1 94.12 81 TRP A O 1
ATOM 622 N N . ASP A 1 82 ? 15.156 -13.594 9.836 1 95.19 82 ASP A N 1
ATOM 623 C CA . ASP A 1 82 ? 16.281 -13.359 10.742 1 95.19 82 ASP A CA 1
ATOM 624 C C . ASP A 1 82 ? 17.609 -13.656 10.062 1 95.19 82 ASP A C 1
ATOM 626 O O . ASP A 1 82 ? 17.656 -13.914 8.859 1 95.19 82 ASP A O 1
ATOM 630 N N . GLU A 1 83 ? 18.656 -13.617 10.773 1 95.31 83 GLU A N 1
ATOM 631 C CA . GLU A 1 83 ? 19.984 -13.805 10.188 1 95.31 83 GLU A CA 1
ATOM 632 C C . GLU A 1 83 ? 20.156 -15.227 9.656 1 95.31 83 GLU A C 1
ATOM 634 O O . GLU A 1 83 ? 20.859 -15.445 8.672 1 95.31 83 GLU A O 1
ATOM 639 N N . VAL A 1 84 ? 19.562 -16.141 10.305 1 97.44 84 VAL A N 1
ATOM 640 C CA . VAL A 1 84 ? 19.656 -17.531 9.883 1 97.44 84 VAL A CA 1
ATOM 641 C C . VAL A 1 84 ? 19 -17.703 8.516 1 97.44 84 VAL A C 1
ATOM 643 O O . VAL A 1 84 ? 19.562 -18.344 7.621 1 97.44 84 VAL A O 1
ATOM 646 N N . VAL A 1 85 ? 17.812 -17.156 8.367 1 97.69 85 VAL A N 1
ATOM 647 C CA . VAL A 1 85 ? 17.109 -17.219 7.098 1 97.69 85 VAL A CA 1
ATOM 648 C C . VAL A 1 85 ? 17.938 -16.562 6.004 1 97.69 85 VAL A C 1
ATOM 650 O O . VAL A 1 85 ? 18.047 -17.094 4.891 1 97.69 85 VAL A O 1
ATOM 653 N N . SER A 1 86 ? 18.531 -15.453 6.355 1 97.88 86 SER A N 1
ATOM 654 C CA . SER A 1 86 ? 19.406 -14.758 5.406 1 97.88 86 SER A CA 1
ATOM 655 C C . SER A 1 86 ? 20.531 -15.656 4.918 1 97.88 86 SER A C 1
ATOM 657 O O . SER A 1 86 ? 20.797 -15.727 3.719 1 97.88 86 SER A O 1
ATOM 659 N N . LYS A 1 87 ? 21.172 -16.328 5.797 1 98.44 87 LYS A N 1
ATOM 660 C CA . LYS A 1 87 ? 22.266 -17.219 5.461 1 98.44 87 LYS A CA 1
ATOM 661 C C . LYS A 1 87 ? 21.766 -18.422 4.664 1 98.44 87 LYS A C 1
ATOM 663 O O . LYS A 1 87 ? 22.438 -18.891 3.74 1 98.44 87 LYS A O 1
ATOM 668 N N . GLU A 1 88 ? 20.641 -18.938 5.047 1 98.81 88 GLU A N 1
ATOM 669 C CA . GLU A 1 88 ? 20.078 -20.078 4.328 1 98.81 88 GLU A CA 1
ATOM 670 C C . GLU A 1 88 ? 19.719 -19.703 2.896 1 98.81 88 GLU A C 1
ATOM 672 O O . GLU A 1 88 ? 19.828 -20.516 1.984 1 98.81 88 GLU A O 1
ATOM 677 N N . MET A 1 89 ? 19.25 -18.5 2.707 1 98.81 89 MET A N 1
ATOM 678 C CA . MET A 1 89 ? 19 -18.031 1.345 1 98.81 89 MET A CA 1
ATOM 679 C C . MET A 1 89 ? 20.266 -18.125 0.495 1 98.81 89 MET A C 1
ATOM 681 O O . MET A 1 89 ? 20.203 -18.484 -0.679 1 98.81 89 MET A O 1
ATOM 685 N N . GLU A 1 90 ? 21.391 -17.781 1.089 1 98.75 90 GLU A N 1
ATOM 686 C CA . GLU A 1 90 ? 22.672 -17.891 0.385 1 98.75 90 GLU A CA 1
ATOM 687 C C . GLU A 1 90 ? 22.953 -19.344 -0.013 1 98.75 90 GLU A C 1
ATOM 689 O O . GLU A 1 90 ? 23.391 -19.594 -1.137 1 98.75 90 GLU A O 1
ATOM 694 N N . ILE A 1 91 ? 22.719 -20.203 0.903 1 98.81 91 ILE A N 1
ATOM 695 C CA . ILE A 1 91 ? 22.938 -21.625 0.65 1 98.81 91 ILE A CA 1
ATOM 696 C C . ILE A 1 91 ? 22.016 -22.109 -0.469 1 98.81 91 ILE A C 1
ATOM 698 O O . ILE A 1 91 ? 22.438 -22.828 -1.367 1 98.81 91 ILE A O 1
ATOM 702 N N . MET A 1 92 ? 20.719 -21.703 -0.416 1 98.88 92 MET A N 1
ATOM 703 C CA . MET A 1 92 ? 19.75 -22.094 -1.437 1 98.88 92 MET A CA 1
ATOM 704 C C . MET A 1 92 ? 20.234 -21.688 -2.826 1 98.88 92 MET A C 1
ATOM 706 O O . MET A 1 92 ? 20.125 -22.469 -3.775 1 98.88 92 MET A O 1
ATOM 710 N N . VAL A 1 93 ? 20.75 -20.453 -2.93 1 98.88 93 VAL A N 1
ATOM 711 C CA . VAL A 1 93 ? 21.125 -19.906 -4.23 1 98.88 93 VAL A CA 1
ATOM 712 C C . VAL A 1 93 ? 22.469 -20.5 -4.668 1 98.88 93 VAL A C 1
ATOM 714 O O . VAL A 1 93 ? 22.594 -21 -5.785 1 98.88 93 VAL A O 1
ATOM 717 N N . ASN A 1 94 ? 23.469 -20.578 -3.795 1 98.56 94 ASN A N 1
ATOM 718 C CA . ASN A 1 94 ? 24.844 -20.891 -4.164 1 98.56 94 ASN A CA 1
ATOM 719 C C . ASN A 1 94 ? 25.078 -22.406 -4.238 1 98.56 94 ASN A C 1
ATOM 721 O O . ASN A 1 94 ? 25.953 -22.859 -4.984 1 98.56 94 ASN A O 1
ATOM 725 N N . GLU A 1 95 ? 24.281 -23.141 -3.447 1 98.69 95 GLU A N 1
ATOM 726 C CA . GLU A 1 95 ? 24.594 -24.562 -3.326 1 98.69 95 GLU A CA 1
ATOM 727 C C . GLU A 1 95 ? 23.438 -25.422 -3.799 1 98.69 95 GLU A C 1
ATOM 729 O O . GLU A 1 95 ? 23.641 -26.578 -4.203 1 98.69 95 GLU A O 1
ATOM 734 N N . LYS A 1 96 ? 22.219 -24.906 -3.77 1 98.81 96 LYS A N 1
ATOM 735 C CA . LYS A 1 96 ? 21.078 -25.797 -3.965 1 98.81 96 LYS A CA 1
ATOM 736 C C . LYS A 1 96 ? 20.344 -25.469 -5.262 1 98.81 96 LYS A C 1
ATOM 738 O O . LYS A 1 96 ? 19.375 -26.141 -5.621 1 98.81 96 LYS A O 1
ATOM 743 N N . GLY A 1 97 ? 20.75 -24.469 -6 1 98.69 97 GLY A N 1
ATOM 744 C CA . GLY A 1 97 ? 20.203 -24.172 -7.312 1 98.69 97 GLY A CA 1
ATOM 745 C C . GLY A 1 97 ? 18.812 -23.578 -7.254 1 98.69 97 GLY A C 1
ATOM 746 O O . GLY A 1 97 ? 17.984 -23.844 -8.125 1 98.69 97 GLY A O 1
ATOM 747 N N . ILE A 1 98 ? 18.469 -22.875 -6.207 1 98.94 98 ILE A N 1
ATOM 748 C CA . ILE A 1 98 ? 17.203 -22.172 -6.055 1 98.94 98 ILE A CA 1
ATOM 749 C C . ILE A 1 98 ? 17.422 -20.672 -6.203 1 98.94 98 ILE A C 1
ATOM 751 O O . ILE A 1 98 ? 18.109 -20.047 -5.387 1 98.94 98 ILE A O 1
ATOM 755 N N . ASN A 1 99 ? 16.812 -20.047 -7.215 1 98.88 99 ASN A N 1
ATOM 756 C CA . ASN A 1 99 ? 17.125 -18.656 -7.52 1 98.88 99 ASN A CA 1
ATOM 757 C C . ASN A 1 99 ? 15.906 -17.766 -7.359 1 98.88 99 ASN A C 1
ATOM 759 O O . ASN A 1 99 ? 15.836 -16.688 -7.973 1 98.88 99 ASN A O 1
ATOM 763 N N . SER A 1 100 ? 14.922 -18.203 -6.66 1 98.94 100 SER A N 1
ATOM 764 C CA . SER A 1 100 ? 13.719 -17.40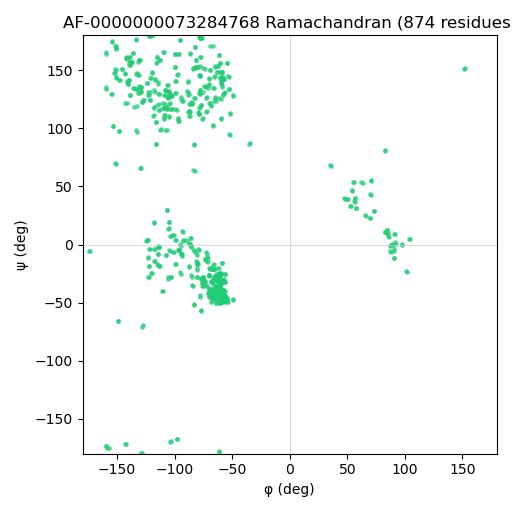6 -6.465 1 98.94 100 SER A CA 1
ATOM 765 C C . SER A 1 100 ? 13.094 -17.656 -5.098 1 98.94 100 SER A C 1
ATOM 767 O O . SER A 1 100 ? 13.094 -18.797 -4.613 1 98.94 100 SER A O 1
ATOM 769 N N . PHE A 1 101 ? 12.594 -16.641 -4.488 1 98.94 101 PHE A N 1
ATOM 770 C CA . PHE A 1 101 ? 12.016 -16.703 -3.15 1 98.94 101 PHE A CA 1
ATOM 771 C C . PHE A 1 101 ? 10.641 -16.047 -3.125 1 98.94 101 PHE A C 1
ATOM 773 O O . PHE A 1 101 ? 10.461 -14.945 -3.664 1 98.94 101 PHE A O 1
ATOM 780 N N . LYS A 1 102 ? 9.695 -16.703 -2.51 1 98.75 102 LYS A N 1
ATOM 781 C CA . LYS A 1 102 ? 8.312 -16.25 -2.49 1 98.75 102 LYS A CA 1
ATOM 782 C C . LYS A 1 102 ? 7.949 -15.656 -1.133 1 98.75 102 LYS A C 1
ATOM 784 O O . LYS A 1 102 ? 8.211 -16.266 -0.093 1 98.75 102 LYS A O 1
ATOM 789 N N . PHE A 1 103 ? 7.352 -14.508 -1.149 1 98.56 103 PHE A N 1
ATOM 790 C CA . PHE A 1 103 ? 6.82 -13.828 0.026 1 98.56 103 PHE A CA 1
ATOM 791 C C . PHE A 1 103 ? 5.301 -13.734 -0.046 1 98.56 103 PHE A C 1
ATOM 793 O O . PHE A 1 103 ? 4.738 -13.492 -1.115 1 98.56 103 PHE A O 1
ATOM 800 N N . PHE A 1 104 ? 4.672 -13.945 1.098 1 98.25 104 PHE A N 1
ATOM 801 C CA . PHE A 1 104 ? 3.219 -13.859 1.157 1 98.25 104 PHE A CA 1
ATOM 802 C C . PHE A 1 104 ? 2.779 -12.578 1.853 1 98.25 104 PHE A C 1
ATOM 804 O O . PHE A 1 104 ? 3.203 -12.297 2.977 1 98.25 104 PHE A O 1
ATOM 811 N N . MET A 1 105 ? 1.905 -11.828 1.185 1 98.19 105 MET A N 1
ATOM 812 C CA . MET A 1 105 ? 1.32 -10.633 1.782 1 98.19 105 MET A CA 1
ATOM 813 C C . MET A 1 105 ? -0.081 -10.914 2.312 1 98.19 105 MET A C 1
ATOM 815 O O . MET A 1 105 ? -0.777 -10.008 2.764 1 98.19 105 MET A O 1
ATOM 819 N N . ALA A 1 106 ? -0.489 -12.156 2.225 1 95.75 106 ALA A N 1
ATOM 820 C CA . ALA A 1 106 ? -1.771 -12.656 2.715 1 95.75 106 ALA A CA 1
ATOM 821 C C . ALA A 1 106 ? -1.581 -13.883 3.6 1 95.75 106 ALA A C 1
ATOM 823 O O . ALA A 1 106 ? -0.449 -14.266 3.906 1 95.75 106 ALA A O 1
ATOM 824 N N . TYR A 1 107 ? -2.752 -14.414 4.074 1 94.06 107 TYR A N 1
ATOM 825 C CA . TYR A 1 107 ? -2.762 -15.555 4.98 1 94.06 107 TYR A CA 1
ATOM 826 C C . TYR A 1 107 ? -2.242 -15.164 6.359 1 94.06 107 TYR A C 1
ATOM 828 O O . TYR A 1 107 ? -1.318 -15.789 6.883 1 94.06 107 TYR A O 1
ATOM 836 N N . LYS A 1 108 ? -2.902 -14.148 6.875 1 93.19 108 LYS A N 1
ATOM 837 C CA . LYS A 1 108 ? -2.57 -13.625 8.195 1 93.19 108 LYS A CA 1
ATOM 838 C C . LYS A 1 108 ? -2.559 -14.734 9.242 1 93.19 108 LYS A C 1
ATOM 840 O O . LYS A 1 108 ? -3.475 -15.555 9.289 1 93.19 108 LYS A O 1
ATOM 845 N N . GLY A 1 109 ? -1.484 -14.719 10.086 1 89.5 109 GLY A N 1
ATOM 846 C CA . GLY A 1 109 ? -1.37 -15.703 11.148 1 89.5 109 GLY A CA 1
ATOM 847 C C . GLY A 1 109 ? -0.691 -16.984 10.695 1 89.5 109 GLY A C 1
ATOM 848 O O . GLY A 1 109 ? -0.442 -17.875 11.508 1 89.5 109 GLY A O 1
ATOM 849 N N . ALA A 1 110 ? -0.388 -17.125 9.398 1 90.25 110 ALA A N 1
ATOM 850 C CA . ALA A 1 110 ? 0.227 -18.344 8.867 1 90.25 110 ALA A CA 1
ATOM 851 C C . ALA A 1 110 ? 1.472 -18 8.047 1 90.25 110 ALA A C 1
ATOM 853 O O . ALA A 1 110 ? 2.594 -18.094 8.547 1 90.25 110 ALA A O 1
ATOM 854 N N . LEU A 1 111 ? 1.326 -17.406 6.863 1 92.12 111 LEU A N 1
ATOM 855 C CA . LEU A 1 111 ? 2.434 -17.234 5.926 1 92.12 111 LEU A CA 1
ATOM 856 C C . LEU A 1 111 ? 2.793 -15.758 5.773 1 92.12 111 LEU A C 1
ATOM 858 O O . LEU A 1 111 ? 3.9 -15.422 5.344 1 92.12 111 LEU A O 1
ATOM 862 N N . MET A 1 112 ? 1.966 -14.891 6.121 1 95.25 112 MET A N 1
ATOM 863 C CA . MET A 1 112 ? 2.051 -13.469 5.82 1 95.25 112 MET A CA 1
ATOM 864 C C . MET A 1 112 ? 3.242 -12.828 6.523 1 95.25 112 MET A C 1
ATOM 866 O O . MET A 1 112 ? 3.494 -13.109 7.699 1 95.25 112 MET A O 1
ATOM 870 N N . ILE A 1 113 ? 3.951 -12.023 5.77 1 94.56 113 ILE A N 1
ATOM 871 C CA . ILE A 1 113 ? 5.02 -11.227 6.367 1 94.56 113 ILE A CA 1
ATOM 872 C C . ILE A 1 113 ? 4.68 -9.742 6.262 1 94.56 113 ILE A C 1
ATOM 874 O O . ILE A 1 113 ? 3.834 -9.352 5.457 1 94.56 113 ILE A O 1
ATOM 878 N N . ASN A 1 114 ? 5.344 -8.93 7.078 1 94.81 114 ASN A N 1
ATOM 879 C CA . ASN A 1 114 ? 5.105 -7.492 7.039 1 94.81 114 ASN A CA 1
ATOM 880 C C . ASN A 1 114 ? 6.117 -6.777 6.148 1 94.81 114 ASN A C 1
ATOM 882 O O . ASN A 1 114 ? 7.008 -7.414 5.582 1 94.81 114 ASN A O 1
ATOM 886 N N . ASP A 1 115 ? 5.938 -5.492 5.977 1 96.69 115 ASP A N 1
ATOM 887 C CA . ASP A 1 115 ? 6.738 -4.727 5.031 1 96.69 115 ASP A CA 1
ATOM 888 C C . ASP A 1 115 ? 8.211 -4.715 5.441 1 96.69 115 ASP A C 1
ATOM 890 O O . ASP A 1 115 ? 9.102 -4.688 4.586 1 96.69 115 ASP A O 1
ATOM 894 N N . GLU A 1 116 ? 8.539 -4.648 6.703 1 96.5 116 GLU A N 1
ATOM 895 C CA . GLU A 1 116 ? 9.922 -4.668 7.168 1 96.5 116 GLU A CA 1
ATOM 896 C C . GLU A 1 116 ? 10.664 -5.902 6.66 1 96.5 116 GLU A C 1
ATOM 898 O O . GLU A 1 116 ? 11.758 -5.793 6.117 1 96.5 116 GLU A O 1
ATOM 903 N N . LEU A 1 117 ? 10 -7.078 6.863 1 96.5 117 LEU A N 1
ATOM 904 C CA . LEU A 1 117 ? 10.602 -8.336 6.438 1 96.5 117 LEU A CA 1
ATOM 905 C C . LEU A 1 117 ? 10.656 -8.43 4.918 1 96.5 117 LEU A C 1
ATOM 907 O O . LEU A 1 117 ? 11.625 -8.945 4.355 1 96.5 117 LEU A O 1
ATOM 911 N N . LEU A 1 118 ? 9.633 -7.949 4.316 1 97.69 118 LEU A N 1
ATOM 912 C CA . LEU A 1 118 ? 9.594 -7.926 2.857 1 97.69 118 LEU A CA 1
ATOM 913 C C . LEU A 1 118 ? 10.781 -7.152 2.293 1 97.69 118 LEU A C 1
ATOM 915 O O . LEU A 1 118 ? 11.438 -7.613 1.355 1 97.69 118 LEU A O 1
ATOM 919 N N . LEU A 1 119 ? 11.086 -5.977 2.889 1 98.25 119 LEU A N 1
ATOM 920 C CA . LEU A 1 119 ? 12.18 -5.125 2.441 1 98.25 119 LEU A CA 1
ATOM 921 C C . LEU A 1 119 ? 13.523 -5.82 2.645 1 98.25 119 LEU A C 1
ATOM 923 O O . LEU A 1 119 ? 14.391 -5.77 1.772 1 98.25 119 LEU A O 1
ATOM 927 N N . GLN A 1 120 ? 13.672 -6.508 3.766 1 97.75 120 GLN A N 1
ATOM 928 C CA . GLN A 1 120 ? 14.906 -7.258 4.008 1 97.75 120 GLN A CA 1
ATOM 929 C C . GLN A 1 120 ? 15.062 -8.398 3.002 1 97.75 120 GLN A C 1
ATOM 931 O O . GLN A 1 120 ? 16.156 -8.648 2.51 1 97.75 120 GLN A O 1
ATOM 936 N N . GLY A 1 121 ? 13.938 -9.078 2.744 1 98.19 121 GLY A N 1
ATOM 937 C CA . GLY A 1 121 ? 13.945 -10.125 1.733 1 98.19 121 GLY A CA 1
ATOM 938 C C . GLY A 1 121 ? 14.32 -9.617 0.353 1 98.19 121 GLY A C 1
ATOM 939 O O . GLY A 1 121 ? 15.109 -10.242 -0.353 1 98.19 121 GLY A O 1
ATOM 940 N N . PHE A 1 122 ? 13.734 -8.477 -0.036 1 98.5 122 PHE A N 1
ATOM 941 C CA . PHE A 1 122 ? 14.039 -7.867 -1.326 1 98.5 122 PHE A CA 1
ATOM 942 C C . PHE A 1 122 ? 15.523 -7.516 -1.424 1 98.5 122 PHE A C 1
ATOM 944 O O . PHE A 1 122 ? 16.156 -7.766 -2.449 1 98.5 122 PHE A O 1
ATOM 951 N N . LYS A 1 123 ? 16.031 -6.914 -0.376 1 97.94 123 LYS A N 1
ATOM 952 C CA . LYS A 1 123 ? 17.453 -6.547 -0.32 1 97.94 123 LYS A CA 1
ATOM 953 C C . LYS A 1 123 ? 18.344 -7.77 -0.523 1 97.94 123 LYS A C 1
ATOM 955 O O . LYS A 1 123 ? 19.297 -7.723 -1.298 1 97.94 123 LYS A O 1
ATOM 960 N N . LYS A 1 124 ? 18.031 -8.852 0.187 1 98.56 124 LYS A N 1
ATOM 961 C CA . LYS A 1 124 ? 18.828 -10.07 0.094 1 98.56 124 LYS A CA 1
ATOM 962 C C . LYS A 1 124 ? 18.688 -10.711 -1.285 1 98.56 124 LYS A C 1
ATOM 964 O O . LYS A 1 124 ? 19.672 -11.188 -1.854 1 98.56 124 LYS A O 1
ATOM 969 N N . CYS A 1 125 ? 17.484 -10.781 -1.836 1 98.81 125 CYS A N 1
ATOM 970 C CA . CYS A 1 125 ? 17.281 -11.289 -3.186 1 98.81 125 CYS A CA 1
ATOM 971 C C . CYS A 1 125 ? 18.141 -10.547 -4.191 1 98.81 125 CYS A C 1
ATOM 973 O O . CYS A 1 125 ? 18.797 -11.164 -5.035 1 98.81 125 CYS A O 1
ATOM 975 N N . LYS A 1 126 ? 18.141 -9.242 -4.07 1 98.62 126 LYS A N 1
ATOM 976 C CA . LYS A 1 126 ? 18.938 -8.422 -4.973 1 98.62 126 LYS A CA 1
ATOM 977 C C . LYS A 1 126 ? 20.422 -8.797 -4.898 1 98.62 126 LYS A C 1
ATOM 979 O O . LYS A 1 126 ? 21.062 -9 -5.926 1 98.62 126 LYS A O 1
ATOM 984 N N . SER A 1 127 ? 20.922 -8.891 -3.68 1 98.25 127 SER A N 1
ATOM 985 C CA . SER A 1 127 ? 22.344 -9.172 -3.479 1 98.25 127 SER A CA 1
ATOM 986 C C . SER A 1 127 ? 22.703 -10.547 -4.02 1 98.25 127 SER A C 1
ATOM 988 O O . SER A 1 127 ? 23.844 -10.758 -4.469 1 98.25 127 SER A O 1
ATOM 990 N N . LEU A 1 128 ? 21.781 -11.492 -4.043 1 98.81 128 LEU A N 1
ATOM 991 C CA . LEU A 1 128 ? 22.047 -12.867 -4.457 1 98.81 128 LEU A CA 1
ATOM 992 C C . LEU A 1 128 ? 21.734 -13.062 -5.938 1 98.81 128 LEU A C 1
ATOM 994 O O . LEU A 1 128 ? 22.062 -14.102 -6.516 1 98.81 128 LEU A O 1
ATOM 998 N N . GLY A 1 129 ? 21.125 -12.07 -6.582 1 98.75 129 GLY A N 1
ATOM 999 C CA . GLY A 1 129 ? 20.641 -12.227 -7.945 1 98.75 129 GLY A CA 1
ATOM 1000 C C . GLY A 1 129 ? 19.453 -13.164 -8.055 1 98.75 129 GLY A C 1
ATOM 1001 O O . GLY A 1 129 ? 19.281 -13.828 -9.086 1 98.75 129 GLY A O 1
ATOM 1002 N N . ALA A 1 130 ? 18.734 -13.32 -6.945 1 98.94 130 ALA A N 1
ATOM 1003 C CA . ALA A 1 130 ? 17.562 -14.195 -6.898 1 98.94 130 ALA A CA 1
ATOM 1004 C C . ALA A 1 130 ? 16.266 -13.398 -7.098 1 98.94 130 ALA A C 1
ATOM 1006 O O . ALA A 1 130 ? 16.172 -12.258 -6.648 1 98.94 130 ALA A O 1
ATOM 1007 N N . LEU A 1 131 ? 15.32 -13.977 -7.707 1 98.94 131 LEU A N 1
ATOM 1008 C CA . LEU A 1 131 ? 14.07 -13.305 -8.055 1 98.94 131 LEU A CA 1
ATOM 1009 C C . LEU A 1 131 ? 13.086 -13.344 -6.891 1 98.94 131 LEU A C 1
ATOM 1011 O O . LEU A 1 131 ? 12.773 -14.422 -6.379 1 98.94 131 LEU A O 1
ATOM 1015 N N . ALA A 1 132 ? 12.68 -12.148 -6.441 1 98.88 132 ALA A N 1
ATOM 1016 C CA . ALA A 1 132 ? 11.633 -12.055 -5.43 1 98.88 132 ALA A CA 1
ATOM 1017 C C . ALA A 1 132 ? 10.25 -12.266 -6.047 1 98.88 132 ALA A C 1
ATOM 1019 O O . ALA A 1 132 ? 9.945 -11.711 -7.105 1 98.88 132 ALA A O 1
ATOM 1020 N N . MET A 1 133 ? 9.445 -13.109 -5.395 1 98.94 133 MET A N 1
ATOM 1021 C CA . MET A 1 133 ? 8.07 -13.383 -5.816 1 98.94 133 MET A CA 1
ATOM 1022 C C . MET A 1 133 ? 7.078 -13.023 -4.715 1 98.94 133 MET A C 1
ATOM 1024 O O . MET A 1 133 ? 7.363 -13.211 -3.533 1 98.94 133 MET A O 1
ATOM 1028 N N . VAL A 1 134 ? 5.891 -12.492 -5.133 1 98.88 134 VAL A N 1
ATOM 1029 C CA . VAL A 1 134 ? 4.941 -12.141 -4.086 1 98.88 134 VAL A CA 1
ATOM 1030 C C . VAL A 1 134 ? 3.564 -12.703 -4.422 1 98.88 134 VAL A C 1
ATOM 1032 O O . VAL A 1 134 ? 3.141 -12.68 -5.582 1 98.88 134 VAL A O 1
ATOM 1035 N N . HIS A 1 135 ? 2.957 -13.391 -3.439 1 98.81 135 HIS A N 1
ATOM 1036 C CA . HIS A 1 135 ? 1.506 -13.531 -3.379 1 98.81 135 HIS A CA 1
ATOM 1037 C C . HIS A 1 135 ? 0.85 -12.273 -2.828 1 98.81 135 HIS A C 1
ATOM 1039 O O . HIS A 1 135 ? 0.909 -12.008 -1.624 1 98.81 135 HIS A O 1
ATOM 1045 N N . ALA A 1 136 ? 0.121 -11.586 -3.672 1 98.5 136 ALA A N 1
ATOM 1046 C CA . ALA A 1 136 ? -0.207 -10.203 -3.326 1 98.5 136 ALA A CA 1
ATOM 1047 C C . ALA A 1 136 ? -1.699 -10.047 -3.045 1 98.5 136 ALA A C 1
ATOM 1049 O O . ALA A 1 136 ? -2.494 -9.859 -3.967 1 98.5 136 ALA A O 1
ATOM 1050 N N . GLU A 1 137 ? -2.152 -10.031 -1.84 1 98.38 137 GLU A N 1
ATOM 1051 C CA . GLU A 1 137 ? -3.398 -9.578 -1.23 1 98.38 137 GLU A CA 1
ATOM 1052 C C . GLU A 1 137 ? -3.141 -8.906 0.115 1 98.38 137 GLU A C 1
ATOM 1054 O O . GLU A 1 137 ? -2.268 -9.336 0.873 1 98.38 137 GLU A O 1
ATOM 1059 N N . ASN A 1 138 ? -3.828 -7.793 0.391 1 98.62 138 ASN A N 1
ATOM 1060 C CA . ASN A 1 138 ? -3.709 -7.238 1.736 1 98.62 138 ASN A CA 1
ATOM 1061 C C . ASN A 1 138 ? -4.324 -8.164 2.781 1 98.62 138 ASN A C 1
ATOM 1063 O O . ASN A 1 138 ? -5.543 -8.188 2.955 1 98.62 138 ASN A O 1
ATOM 1067 N N . GLY A 1 139 ? -3.434 -8.891 3.498 1 98.38 139 GLY A N 1
ATOM 1068 C CA . GLY A 1 139 ? -3.889 -9.93 4.41 1 98.38 139 GLY A CA 1
ATOM 1069 C C . GLY A 1 139 ? -4.715 -9.391 5.559 1 98.38 139 GLY A C 1
ATOM 1070 O O . GLY A 1 139 ? -5.664 -10.039 6.004 1 98.38 139 GLY A O 1
ATOM 1071 N N . ASP A 1 140 ? -4.371 -8.227 6.109 1 98 140 ASP A N 1
ATOM 1072 C CA . ASP A 1 140 ? -5.137 -7.617 7.191 1 98 140 ASP A CA 1
ATOM 1073 C C . ASP A 1 140 ? -6.543 -7.246 6.723 1 98 140 ASP A C 1
ATOM 1075 O O . ASP A 1 140 ? -7.52 -7.457 7.449 1 98 140 ASP A O 1
ATOM 1079 N N . ALA A 1 141 ? -6.637 -6.742 5.551 1 98.5 141 ALA A N 1
ATOM 1080 C CA . ALA A 1 141 ? -7.934 -6.355 5.008 1 98.5 141 ALA A CA 1
ATOM 1081 C C . ALA A 1 141 ? -8.773 -7.582 4.676 1 98.5 141 ALA A C 1
ATOM 1083 O O . ALA A 1 141 ? -9.992 -7.578 4.867 1 98.5 141 ALA A O 1
ATOM 1084 N N . ALA A 1 142 ? -8.141 -8.602 4.086 1 98.38 142 ALA A N 1
ATOM 1085 C CA . ALA A 1 142 ? -8.859 -9.844 3.82 1 98.38 142 ALA A CA 1
ATOM 1086 C C . ALA A 1 142 ? -9.438 -10.43 5.105 1 98.38 142 ALA A C 1
ATOM 1088 O O . ALA A 1 142 ? -10.57 -10.914 5.117 1 98.38 142 ALA A O 1
ATOM 1089 N N . TYR A 1 143 ? -8.625 -10.398 6.152 1 98 143 TYR A N 1
ATOM 1090 C CA . TYR A 1 143 ? -9.086 -10.883 7.449 1 98 143 TYR A CA 1
ATOM 1091 C C . TYR A 1 143 ? -10.297 -10.094 7.926 1 98 143 TYR A C 1
ATOM 1093 O O . TYR A 1 143 ? -11.273 -10.672 8.414 1 98 143 TYR A O 1
ATOM 1101 N N . GLU A 1 144 ? -10.258 -8.781 7.805 1 97.62 144 GLU A N 1
ATOM 1102 C CA . GLU A 1 144 ? -11.398 -7.941 8.141 1 97.62 144 GLU A CA 1
ATOM 1103 C C . GLU A 1 144 ? -12.609 -8.266 7.266 1 97.62 144 GLU A C 1
ATOM 1105 O O . GLU A 1 144 ? -13.742 -8.297 7.746 1 97.62 144 GLU A O 1
ATOM 1110 N N . GLY A 1 145 ? -12.391 -8.469 5.957 1 98.06 145 GLY A N 1
ATOM 1111 C CA . GLY A 1 145 ? -13.461 -8.891 5.062 1 98.06 145 GLY A CA 1
ATOM 1112 C C . GLY A 1 145 ? -14.109 -10.195 5.48 1 98.06 145 GLY A C 1
ATOM 1113 O O . GLY A 1 145 ? -15.336 -10.328 5.418 1 98.06 145 GLY A O 1
ATOM 1114 N N . GLN A 1 146 ? -13.328 -11.156 5.887 1 98.25 146 GLN A N 1
ATOM 1115 C CA . GLN A 1 146 ? -13.844 -12.438 6.367 1 98.25 146 GLN A CA 1
ATOM 1116 C C . GLN A 1 146 ? -14.734 -12.242 7.594 1 98.25 146 GLN A C 1
ATOM 1118 O O . GLN A 1 146 ? -15.82 -12.812 7.676 1 98.25 146 GLN A O 1
ATOM 1123 N N . ARG A 1 147 ? -14.227 -11.438 8.531 1 97.38 147 ARG A N 1
ATOM 1124 C CA . ARG A 1 147 ? -15 -11.148 9.734 1 97.38 147 ARG A CA 1
ATOM 1125 C C . ARG A 1 147 ? -16.359 -10.547 9.375 1 97.38 147 ARG A C 1
ATOM 1127 O O . ARG A 1 147 ? -17.391 -10.953 9.922 1 97.38 147 ARG A O 1
ATOM 1134 N N . ARG A 1 148 ? -16.359 -9.641 8.469 1 97.12 148 ARG A N 1
ATOM 1135 C CA . ARG A 1 148 ? -17.578 -8.953 8.047 1 97.12 148 ARG A CA 1
ATOM 1136 C C . ARG A 1 148 ? -18.562 -9.938 7.426 1 97.12 148 ARG A C 1
ATOM 1138 O O . ARG A 1 148 ? -19.766 -9.867 7.699 1 97.12 148 ARG A O 1
ATOM 1145 N N . MET A 1 149 ? -18.078 -10.828 6.559 1 98.19 149 MET A N 1
ATOM 1146 C CA . MET A 1 149 ? -18.953 -11.812 5.934 1 98.19 149 MET A CA 1
ATOM 1147 C C . MET A 1 149 ? -19.594 -12.719 6.977 1 98.19 149 MET A C 1
ATOM 1149 O O . MET A 1 149 ? -20.812 -12.977 6.93 1 98.19 149 MET A O 1
ATOM 1153 N N . ILE A 1 150 ? -18.781 -13.156 7.93 1 98 150 ILE A N 1
ATOM 1154 C CA . ILE A 1 150 ? -19.297 -14.039 8.969 1 98 150 ILE A CA 1
ATOM 1155 C C . ILE A 1 150 ? -20.344 -13.305 9.805 1 98 150 ILE A C 1
ATOM 1157 O O . ILE A 1 150 ? -21.375 -13.883 10.156 1 98 150 ILE A O 1
ATOM 1161 N N . GLU A 1 151 ? -20.078 -12.047 10.094 1 97.06 151 GLU A N 1
ATOM 1162 C CA . GLU A 1 151 ? -21.016 -11.234 10.852 1 97.06 151 GLU A CA 1
ATOM 1163 C C . GLU A 1 151 ? -22.344 -11.078 10.109 1 97.06 151 GLU A C 1
ATOM 1165 O O . GLU A 1 151 ? -23.391 -10.969 10.727 1 97.06 151 GLU A O 1
ATOM 1170 N N . LEU A 1 152 ? -22.312 -11.141 8.773 1 97.19 152 LEU A N 1
ATOM 1171 C CA . LEU A 1 152 ? -23.5 -11 7.941 1 97.19 152 LEU A CA 1
ATOM 1172 C C . LEU A 1 152 ? -24.203 -12.344 7.773 1 97.19 152 LEU A C 1
ATOM 1174 O O . LEU A 1 152 ? -25.234 -12.438 7.098 1 97.19 152 LEU A O 1
ATOM 1178 N N . GLY A 1 153 ? -23.609 -13.391 8.375 1 97.06 153 GLY A N 1
ATOM 1179 C CA . GLY A 1 153 ? -24.188 -14.727 8.297 1 97.06 153 GLY A CA 1
ATOM 1180 C C . GLY A 1 153 ? -23.781 -15.477 7.043 1 97.06 153 GLY A C 1
ATOM 1181 O O . GLY A 1 153 ? -24.375 -16.516 6.727 1 97.06 153 GLY A O 1
ATOM 1182 N N . ILE A 1 154 ? -22.812 -14.914 6.305 1 97.81 154 ILE A N 1
ATOM 1183 C CA . ILE A 1 154 ? -22.328 -15.57 5.09 1 97.81 154 ILE A CA 1
ATOM 1184 C C . ILE A 1 154 ? -21.219 -16.547 5.441 1 97.81 154 ILE A C 1
ATOM 1186 O O . ILE A 1 154 ? -20.078 -16.141 5.723 1 97.81 154 ILE A O 1
ATOM 1190 N N . THR A 1 155 ? -21.484 -17.812 5.309 1 97.5 155 THR A N 1
ATOM 1191 C CA . THR A 1 155 ? -20.531 -18.812 5.746 1 97.5 155 THR A CA 1
ATOM 1192 C C . THR A 1 155 ? -20.156 -19.75 4.598 1 97.5 155 THR A C 1
ATOM 1194 O O . THR A 1 155 ? -19.219 -20.531 4.707 1 97.5 155 THR A O 1
ATOM 1197 N N . GLY A 1 156 ? -20.906 -19.688 3.443 1 97.38 156 GLY A N 1
ATOM 1198 C CA . GLY A 1 156 ? -20.656 -20.547 2.301 1 97.38 156 GLY A CA 1
ATOM 1199 C C . GLY A 1 156 ? -19.484 -20.094 1.458 1 97.38 156 GLY A C 1
ATOM 1200 O O . GLY A 1 156 ? -18.875 -19.062 1.738 1 97.38 156 GLY A O 1
ATOM 1201 N N . PRO A 1 157 ? -19.156 -20.828 0.406 1 98.06 157 PRO A N 1
ATOM 1202 C CA . PRO A 1 157 ? -17.969 -20.578 -0.412 1 98.06 157 PRO A CA 1
ATOM 1203 C C . PRO A 1 157 ? -17.938 -19.172 -1.002 1 98.06 157 PRO A C 1
ATOM 1205 O O . PRO A 1 157 ? -16.859 -18.609 -1.223 1 98.06 157 PRO A O 1
ATOM 1208 N N . GLU A 1 158 ? -19.172 -18.578 -1.265 1 97.88 158 GLU A N 1
ATOM 1209 C CA . GLU A 1 158 ? -19.25 -17.219 -1.82 1 97.88 158 GLU A CA 1
ATOM 1210 C C . GLU A 1 158 ? -18.594 -16.203 -0.879 1 97.88 158 GLU A C 1
ATOM 1212 O O . GLU A 1 158 ? -18.109 -15.172 -1.323 1 97.88 158 GLU A O 1
ATOM 1217 N N . GLY A 1 159 ? -18.594 -16.531 0.416 1 98.19 159 GLY A N 1
ATOM 1218 C CA . GLY A 1 159 ? -17.969 -15.641 1.39 1 98.19 159 GLY A CA 1
ATOM 1219 C C . GLY A 1 159 ? -16.484 -15.438 1.144 1 98.19 159 GLY A C 1
ATOM 1220 O O . GLY A 1 159 ? -15.938 -14.383 1.48 1 98.19 159 GLY A O 1
ATOM 1221 N N . HIS A 1 160 ? -15.844 -16.453 0.542 1 98.38 160 HIS A N 1
ATOM 1222 C CA . HIS A 1 160 ? -14.422 -16.344 0.259 1 98.38 160 HIS A CA 1
ATOM 1223 C C . HIS A 1 160 ? -14.133 -15.234 -0.743 1 98.38 160 HIS A C 1
ATOM 1225 O O . HIS A 1 160 ? -13.289 -14.375 -0.491 1 98.38 160 HIS A O 1
ATOM 1231 N N . ALA A 1 161 ? -14.836 -15.242 -1.819 1 97.56 161 ALA A N 1
ATOM 1232 C CA . ALA A 1 161 ? -14.641 -14.227 -2.848 1 97.56 161 ALA A CA 1
ATOM 1233 C C . ALA A 1 161 ? -15.078 -12.852 -2.348 1 97.56 161 ALA A C 1
ATOM 1235 O O . ALA A 1 161 ? -14.414 -11.844 -2.609 1 97.56 161 ALA A O 1
ATOM 1236 N N . LEU A 1 162 ? -16.203 -12.797 -1.625 1 97.88 162 LEU A N 1
ATOM 1237 C CA . LEU A 1 162 ? -16.766 -11.547 -1.146 1 97.88 162 LEU A CA 1
ATOM 1238 C C . LEU A 1 162 ? -15.844 -10.891 -0.125 1 97.88 162 LEU A C 1
ATOM 1240 O O . LEU A 1 162 ? -15.781 -9.656 -0.034 1 97.88 162 LEU A O 1
ATOM 1244 N N . SER A 1 163 ? -15.055 -11.688 0.597 1 98.06 163 SER A N 1
ATOM 1245 C CA . SER A 1 163 ? -14.195 -11.188 1.662 1 98.06 163 SER A CA 1
ATOM 1246 C C . SER A 1 163 ? -12.906 -10.586 1.098 1 98.06 163 SER A C 1
ATOM 1248 O O . SER A 1 163 ? -12.188 -9.875 1.803 1 98.06 163 SER A O 1
ATOM 1250 N N . ARG A 1 164 ? -12.609 -10.898 -0.165 1 97.62 164 ARG A N 1
ATOM 1251 C CA . ARG A 1 164 ? -11.344 -10.508 -0.791 1 97.62 164 ARG A CA 1
ATOM 1252 C C . ARG A 1 164 ? -11.594 -9.844 -2.143 1 97.62 164 ARG A C 1
ATOM 1254 O O . ARG A 1 164 ? -11.203 -10.383 -3.182 1 97.62 164 ARG A O 1
ATOM 1261 N N . PRO A 1 165 ? -12.227 -8.688 -2.145 1 97.88 165 PRO A N 1
ATOM 1262 C CA . PRO A 1 165 ? -12.461 -8.023 -3.428 1 97.88 165 PRO A CA 1
ATOM 1263 C C . PRO A 1 165 ? -11.164 -7.66 -4.148 1 97.88 165 PRO A C 1
ATOM 1265 O O . PRO A 1 165 ? -10.094 -7.641 -3.533 1 97.88 165 PRO A O 1
ATOM 1268 N N . PRO A 1 166 ? -11.219 -7.363 -5.469 1 98.5 166 PRO A N 1
ATOM 1269 C CA . PRO A 1 166 ? -10.031 -7.137 -6.297 1 98.5 166 PRO A CA 1
ATOM 1270 C C . PRO A 1 166 ? -9.18 -5.973 -5.801 1 98.5 166 PRO A C 1
ATOM 1272 O O . PRO A 1 166 ? -7.957 -5.98 -5.977 1 98.5 166 PRO A O 1
ATOM 1275 N N . VAL A 1 167 ? -9.781 -5.004 -5.09 1 98.38 167 VAL A N 1
ATOM 1276 C CA . VAL A 1 167 ? -9.055 -3.822 -4.625 1 98.38 167 VAL A CA 1
ATOM 1277 C C . VAL A 1 167 ? -7.957 -4.238 -3.65 1 98.38 167 VAL A C 1
ATOM 1279 O O . VAL A 1 167 ? -6.895 -3.619 -3.605 1 98.38 167 VAL A O 1
ATOM 1282 N N . LEU A 1 168 ? -8.164 -5.348 -2.881 1 98.69 168 LEU A N 1
ATOM 1283 C CA . LEU A 1 168 ? -7.168 -5.801 -1.913 1 98.69 168 LEU A CA 1
ATOM 1284 C C . LEU A 1 168 ? -5.961 -6.41 -2.617 1 98.69 168 LEU A C 1
ATOM 1286 O O . LEU A 1 168 ? -4.832 -6.305 -2.127 1 98.69 168 LEU A O 1
ATOM 1290 N N . GLU A 1 169 ? -6.207 -7.105 -3.74 1 98.88 169 GLU A N 1
ATOM 1291 C CA . GLU A 1 169 ? -5.117 -7.605 -4.578 1 98.88 169 GLU A CA 1
ATOM 1292 C C . GLU A 1 169 ? -4.359 -6.457 -5.238 1 98.88 169 GLU A C 1
ATOM 1294 O O . GLU A 1 169 ? -3.127 -6.457 -5.266 1 98.88 169 GLU A O 1
ATOM 1299 N N . GLY A 1 170 ? -5.09 -5.512 -5.789 1 98.81 170 GLY A N 1
ATOM 1300 C CA . GLY A 1 170 ? -4.473 -4.348 -6.406 1 98.81 170 GLY A CA 1
ATOM 1301 C C . GLY A 1 170 ? -3.59 -3.564 -5.457 1 98.81 170 GLY A C 1
ATOM 1302 O O . GLY A 1 170 ? -2.473 -3.184 -5.809 1 98.81 170 GLY A O 1
ATOM 1303 N N . GLU A 1 171 ? -4.129 -3.318 -4.242 1 98.75 171 GLU A N 1
ATOM 1304 C CA . GLU A 1 171 ? -3.375 -2.572 -3.238 1 98.75 171 GLU A CA 1
ATOM 1305 C C . GLU A 1 171 ? -2.057 -3.268 -2.908 1 98.75 171 GLU A C 1
ATOM 1307 O O . GLU A 1 171 ? -1.002 -2.631 -2.879 1 98.75 171 GLU A O 1
ATOM 1312 N N . ALA A 1 172 ? -2.104 -4.57 -2.633 1 98.88 172 ALA A N 1
ATOM 1313 C CA . ALA A 1 172 ? -0.907 -5.316 -2.25 1 98.88 172 ALA A CA 1
ATOM 1314 C C . ALA A 1 172 ? 0.095 -5.371 -3.398 1 98.88 172 ALA A C 1
ATOM 1316 O O . ALA A 1 172 ? 1.305 -5.27 -3.182 1 98.88 172 ALA A O 1
ATOM 1317 N N . THR A 1 173 ? -0.411 -5.555 -4.621 1 98.94 173 THR A N 1
ATOM 1318 C CA . THR A 1 173 ? 0.455 -5.574 -5.797 1 98.94 173 THR A CA 1
ATOM 1319 C C . THR A 1 173 ? 1.181 -4.242 -5.953 1 98.94 173 THR A C 1
ATOM 1321 O O . THR A 1 173 ? 2.398 -4.211 -6.148 1 98.94 173 THR A O 1
ATOM 1324 N N . ALA A 1 174 ? 0.452 -3.135 -5.82 1 98.81 174 ALA A N 1
ATOM 1325 C CA . ALA A 1 174 ? 1.034 -1.801 -5.938 1 98.81 174 ALA A CA 1
ATOM 1326 C C . ALA A 1 174 ? 2.102 -1.572 -4.871 1 98.81 174 ALA A C 1
ATOM 1328 O O . ALA A 1 174 ? 3.168 -1.023 -5.16 1 98.81 174 ALA A O 1
ATOM 1329 N N . ARG A 1 175 ? 1.783 -1.937 -3.662 1 98.81 175 ARG A N 1
ATOM 1330 C CA . ARG A 1 175 ? 2.701 -1.764 -2.541 1 98.81 175 ARG A CA 1
ATOM 1331 C C . ARG A 1 175 ? 3.986 -2.555 -2.76 1 98.81 175 ARG A C 1
ATOM 1333 O O . ARG A 1 175 ? 5.086 -2.016 -2.613 1 98.81 175 ARG A O 1
ATOM 1340 N N . ALA A 1 176 ? 3.861 -3.832 -3.189 1 98.88 176 ALA A N 1
ATOM 1341 C CA . ALA A 1 176 ? 5.031 -4.664 -3.451 1 98.88 176 ALA A CA 1
ATOM 1342 C C . ALA A 1 176 ? 5.891 -4.07 -4.566 1 98.88 176 ALA A C 1
ATOM 1344 O O . ALA A 1 176 ? 7.117 -4.055 -4.473 1 98.88 176 ALA A O 1
ATOM 1345 N N . ILE A 1 177 ? 5.254 -3.607 -5.613 1 98.88 177 ILE A N 1
ATOM 1346 C CA . ILE A 1 177 ? 5.949 -3.035 -6.762 1 98.88 177 ILE A CA 1
ATOM 1347 C C . ILE A 1 177 ? 6.738 -1.803 -6.328 1 98.88 177 ILE A C 1
ATOM 1349 O O . ILE A 1 177 ? 7.914 -1.656 -6.672 1 98.88 177 ILE A O 1
ATOM 1353 N N . LYS A 1 178 ? 6.129 -0.898 -5.559 1 98.75 178 LYS A N 1
ATOM 1354 C CA . LYS A 1 178 ? 6.789 0.326 -5.113 1 98.75 178 LYS A CA 1
ATOM 1355 C C . LYS A 1 178 ? 7.965 0.013 -4.195 1 98.75 178 LYS A C 1
ATOM 1357 O O . LYS A 1 178 ? 9.023 0.63 -4.305 1 98.75 178 LYS A O 1
ATOM 1362 N N . LEU A 1 179 ? 7.77 -0.941 -3.309 1 98.75 179 LEU A N 1
ATOM 1363 C CA . LEU A 1 179 ? 8.844 -1.316 -2.396 1 98.75 179 LEU A CA 1
ATOM 1364 C C . LEU A 1 179 ? 9.992 -1.975 -3.152 1 98.75 179 LEU A C 1
ATOM 1366 O O . LEU A 1 179 ? 11.164 -1.75 -2.83 1 98.75 179 LEU A O 1
ATOM 1370 N N . ALA A 1 180 ? 9.641 -2.844 -4.133 1 98.88 180 ALA A N 1
ATOM 1371 C CA . ALA A 1 180 ? 10.688 -3.432 -4.973 1 98.88 180 ALA A CA 1
ATOM 1372 C C . ALA A 1 180 ? 11.453 -2.352 -5.73 1 98.88 180 ALA A C 1
ATOM 1374 O O . ALA A 1 180 ? 12.672 -2.43 -5.863 1 98.88 180 ALA A O 1
ATOM 1375 N N . GLY A 1 181 ? 10.75 -1.365 -6.25 1 98.44 181 GLY A N 1
ATOM 1376 C CA . GLY A 1 181 ? 11.391 -0.235 -6.906 1 98.44 181 GLY A CA 1
ATOM 1377 C C . GLY A 1 181 ? 12.305 0.547 -5.984 1 98.44 181 GLY A C 1
ATOM 1378 O O . GLY A 1 181 ? 13.414 0.919 -6.371 1 98.44 181 GLY A O 1
ATOM 1379 N N . PHE A 1 182 ? 11.844 0.749 -4.75 1 98.12 182 PHE A N 1
ATOM 1380 C CA . PHE A 1 182 ? 12.609 1.444 -3.721 1 98.12 182 PHE A CA 1
ATOM 1381 C C . PHE A 1 182 ? 13.922 0.726 -3.441 1 98.12 182 PHE A C 1
ATOM 1383 O O . PHE A 1 182 ? 14.945 1.366 -3.207 1 98.12 182 PHE A O 1
ATOM 1390 N N . MET A 1 183 ? 13.93 -0.636 -3.572 1 97.56 183 MET A N 1
ATOM 1391 C CA . MET A 1 183 ? 15.117 -1.452 -3.314 1 97.56 183 MET A CA 1
ATOM 1392 C C . MET A 1 183 ? 15.867 -1.744 -4.609 1 97.56 183 MET A C 1
ATOM 1394 O O . MET A 1 183 ? 16.922 -2.371 -4.59 1 97.56 183 MET A O 1
ATOM 1398 N N . ASN A 1 184 ? 15.328 -1.323 -5.746 1 97.69 184 ASN A N 1
ATOM 1399 C CA . ASN A 1 184 ? 15.906 -1.562 -7.066 1 97.69 184 ASN A CA 1
ATOM 1400 C C . ASN A 1 184 ? 16.141 -3.049 -7.32 1 97.69 184 ASN A C 1
ATOM 1402 O O . ASN A 1 184 ? 17.25 -3.465 -7.645 1 97.69 184 ASN A O 1
ATOM 1406 N N . THR A 1 185 ? 15.109 -3.861 -7.16 1 98.62 185 THR A N 1
ATOM 1407 C CA . THR A 1 185 ? 15.164 -5.293 -7.43 1 98.62 185 THR A CA 1
ATOM 1408 C C . THR A 1 185 ? 13.977 -5.727 -8.289 1 98.62 185 THR A C 1
ATOM 1410 O O . THR A 1 185 ? 12.914 -5.109 -8.25 1 98.62 185 THR A O 1
ATOM 1413 N N . PRO A 1 186 ? 14.148 -6.715 -9.195 1 98.81 186 PRO A N 1
ATOM 1414 C CA . PRO A 1 186 ? 13.023 -7.234 -9.969 1 98.81 186 PRO A CA 1
ATOM 1415 C C . PRO A 1 186 ? 11.977 -7.926 -9.102 1 98.81 186 PRO A C 1
ATOM 1417 O O . PRO A 1 186 ? 12.297 -8.422 -8.016 1 98.81 186 PRO A O 1
ATOM 1420 N N . LEU A 1 187 ? 10.766 -7.918 -9.586 1 98.94 187 LEU A N 1
ATOM 1421 C CA . LEU A 1 187 ? 9.664 -8.508 -8.828 1 98.94 187 LEU A CA 1
ATOM 1422 C C . LEU A 1 187 ? 8.805 -9.398 -9.727 1 98.94 187 LEU A C 1
ATOM 1424 O O . LEU A 1 187 ? 8.508 -9.031 -10.867 1 98.94 187 LEU A O 1
ATOM 1428 N N . TYR A 1 188 ? 8.484 -10.586 -9.219 1 98.94 188 TYR A N 1
ATOM 1429 C CA . TYR A 1 188 ? 7.566 -11.531 -9.852 1 98.94 188 TYR A CA 1
ATOM 1430 C C . TYR A 1 188 ? 6.262 -11.625 -9.07 1 98.94 188 TYR A C 1
ATOM 1432 O O . TYR A 1 188 ? 6.234 -12.148 -7.949 1 98.94 188 TYR A O 1
ATOM 1440 N N . VAL A 1 189 ? 5.18 -11.078 -9.625 1 98.94 189 VAL A N 1
ATOM 1441 C CA . VAL A 1 189 ? 3.865 -11.172 -9 1 98.94 189 VAL A CA 1
ATOM 1442 C C . VAL A 1 189 ? 3.172 -12.461 -9.445 1 98.94 189 VAL A C 1
ATOM 1444 O O . VAL A 1 189 ? 2.818 -12.602 -10.617 1 98.94 189 VAL A O 1
ATOM 1447 N N . VAL A 1 190 ? 2.963 -13.305 -8.523 1 98.56 190 VAL A N 1
ATOM 1448 C CA . VAL A 1 190 ? 2.408 -14.602 -8.883 1 98.56 190 VAL A CA 1
ATOM 1449 C C . VAL A 1 190 ? 0.889 -14.508 -8.992 1 98.56 190 VAL A C 1
ATOM 1451 O O . VAL A 1 190 ? 0.26 -13.695 -8.305 1 98.56 190 VAL A O 1
ATOM 1454 N N . HIS A 1 191 ? 0.275 -15.367 -9.844 1 97.94 191 HIS A N 1
ATOM 1455 C CA . HIS A 1 191 ? -1.135 -15.633 -10.109 1 97.94 191 HIS A CA 1
ATOM 1456 C C . HIS A 1 191 ? -1.965 -14.359 -10 1 97.94 191 HIS A C 1
ATOM 1458 O O . HIS A 1 191 ? -2.809 -14.234 -9.109 1 97.94 191 HIS A O 1
ATOM 1464 N N . VAL A 1 192 ? -1.762 -13.484 -10.906 1 98.88 192 VAL A N 1
ATOM 1465 C CA . VAL A 1 192 ? -2.543 -12.258 -11.07 1 98.88 192 VAL A CA 1
ATOM 1466 C C . VAL A 1 192 ? -3.973 -12.609 -11.469 1 98.88 192 VAL A C 1
ATOM 1468 O O . VAL A 1 192 ? -4.195 -13.234 -12.508 1 98.88 192 VAL A O 1
ATOM 1471 N N . MET A 1 193 ? -4.969 -12.156 -10.695 1 98.75 193 MET A N 1
ATOM 1472 C CA . MET A 1 193 ? -6.336 -12.633 -10.883 1 98.75 193 MET A CA 1
ATOM 1473 C C . MET A 1 193 ? -7.281 -11.477 -11.188 1 98.75 193 MET A C 1
ATOM 1475 O O . MET A 1 193 ? -8.469 -11.695 -11.453 1 98.75 193 MET A O 1
ATOM 1479 N N . SER A 1 194 ? -6.75 -10.188 -11.156 1 98.81 194 SER A N 1
ATOM 1480 C CA . SER A 1 194 ? -7.688 -9.07 -11.234 1 98.81 194 SER A CA 1
ATOM 1481 C C . SER A 1 194 ? -7.148 -7.957 -12.125 1 98.81 194 SER A C 1
ATOM 1483 O O . SER A 1 194 ? -5.934 -7.809 -12.281 1 98.81 194 SER A O 1
ATOM 1485 N N . ILE A 1 195 ? -8.07 -7.184 -12.672 1 98.81 195 ILE A N 1
ATOM 1486 C CA . ILE A 1 195 ? -7.758 -5.977 -13.43 1 98.81 195 ILE A CA 1
ATOM 1487 C C . ILE A 1 195 ? -6.965 -5.012 -12.555 1 98.81 195 ILE A C 1
ATOM 1489 O O . ILE A 1 195 ? -6.008 -4.387 -13.023 1 98.81 195 ILE A O 1
ATOM 1493 N N . ASP A 1 196 ? -7.316 -4.91 -11.266 1 98.69 196 ASP A N 1
ATOM 1494 C CA . ASP A 1 196 ? -6.66 -3.994 -10.336 1 98.69 196 ASP A CA 1
ATOM 1495 C C . ASP A 1 196 ? -5.164 -4.285 -10.242 1 98.69 196 ASP A C 1
ATOM 1497 O O . ASP A 1 196 ? -4.344 -3.371 -10.328 1 98.69 196 ASP A O 1
ATOM 1501 N N . ALA A 1 197 ? -4.848 -5.539 -10.07 1 98.88 197 ALA A N 1
ATOM 1502 C CA . ALA A 1 197 ? -3.445 -5.945 -9.984 1 98.88 197 ALA A CA 1
ATOM 1503 C C . ALA A 1 197 ? -2.748 -5.797 -11.328 1 98.88 197 ALA A C 1
ATOM 1505 O O . ALA A 1 197 ? -1.62 -5.305 -11.406 1 98.88 197 ALA A O 1
ATOM 1506 N N . MET A 1 198 ? -3.41 -6.227 -12.375 1 98.88 198 MET A N 1
ATOM 1507 C CA . MET A 1 198 ? -2.861 -6.156 -13.727 1 98.88 198 MET A CA 1
ATOM 1508 C C . MET A 1 198 ? -2.512 -4.719 -14.102 1 98.88 198 MET A C 1
ATOM 1510 O O . MET A 1 198 ? -1.463 -4.461 -14.695 1 98.88 198 MET A O 1
ATOM 1514 N N . GLU A 1 199 ? -3.312 -3.77 -13.727 1 98.69 199 GLU A N 1
ATOM 1515 C CA . GLU A 1 199 ? -3.08 -2.365 -14.047 1 98.69 199 GLU A CA 1
ATOM 1516 C C . GLU A 1 199 ? -1.85 -1.828 -13.32 1 98.69 199 GLU A C 1
ATOM 1518 O O . GLU A 1 199 ? -1.108 -1.01 -13.867 1 98.69 199 GLU A O 1
ATOM 1523 N N . GLU A 1 200 ? -1.68 -2.244 -12.078 1 98.75 200 GLU A N 1
ATOM 1524 C CA . GLU A 1 200 ? -0.482 -1.839 -11.352 1 98.75 200 GLU A CA 1
ATOM 1525 C C . GLU A 1 200 ? 0.781 -2.365 -12.023 1 98.75 200 GLU A C 1
ATOM 1527 O O . GLU A 1 200 ? 1.789 -1.66 -12.109 1 98.75 200 GLU A O 1
ATOM 1532 N N . ILE A 1 201 ? 0.743 -3.602 -12.508 1 98.88 201 ILE A N 1
ATOM 1533 C CA . ILE A 1 201 ? 1.87 -4.199 -13.211 1 98.88 201 ILE A CA 1
ATOM 1534 C C . ILE A 1 201 ? 2.129 -3.434 -14.508 1 98.88 201 ILE A C 1
ATOM 1536 O O . ILE A 1 201 ? 3.275 -3.115 -14.828 1 98.88 201 ILE A O 1
ATOM 1540 N N . SER A 1 202 ? 1.059 -3.166 -15.188 1 98.75 202 SER A N 1
ATOM 1541 C CA . SER A 1 202 ? 1.164 -2.42 -16.438 1 98.75 202 SER A CA 1
ATOM 1542 C C . SER A 1 202 ? 1.851 -1.076 -16.234 1 98.75 202 SER A C 1
ATOM 1544 O O . SER A 1 202 ? 2.752 -0.706 -16.984 1 98.75 202 SER A O 1
ATOM 1546 N N . LYS A 1 203 ? 1.438 -0.334 -15.219 1 98.19 203 LYS A N 1
ATOM 1547 C CA . LYS A 1 203 ? 2.02 0.967 -14.906 1 98.19 203 LYS A CA 1
ATOM 1548 C C . LYS A 1 203 ? 3.504 0.838 -14.578 1 98.19 203 LYS A C 1
ATOM 1550 O O . LYS A 1 203 ? 4.316 1.657 -15.008 1 98.19 203 LYS A O 1
ATOM 1555 N N . ALA A 1 204 ? 3.855 -0.152 -13.781 1 98.5 204 ALA A N 1
ATOM 1556 C CA . ALA A 1 204 ? 5.242 -0.375 -13.391 1 98.5 204 ALA A CA 1
ATOM 1557 C C . ALA A 1 204 ? 6.121 -0.657 -14.609 1 98.5 204 ALA A C 1
ATOM 1559 O O . ALA A 1 204 ? 7.207 -0.09 -14.742 1 98.5 204 ALA A O 1
ATOM 1560 N N . ARG A 1 205 ? 5.648 -1.496 -15.469 1 98.06 205 ARG A N 1
ATOM 1561 C CA . ARG A 1 205 ? 6.414 -1.859 -16.656 1 98.06 205 ARG A CA 1
ATOM 1562 C C . ARG A 1 205 ? 6.562 -0.668 -17.594 1 98.06 205 ARG A C 1
ATOM 1564 O O . ARG A 1 205 ? 7.621 -0.471 -18.188 1 98.06 205 ARG A O 1
ATOM 1571 N N . LYS A 1 206 ? 5.543 0.098 -17.75 1 97.31 206 LYS A N 1
ATOM 1572 C CA . LYS A 1 206 ? 5.598 1.308 -18.578 1 97.31 206 LYS A CA 1
ATOM 1573 C C . LYS A 1 206 ? 6.668 2.268 -18.062 1 97.31 206 LYS A C 1
ATOM 1575 O O . LYS A 1 206 ? 7.285 2.99 -18.844 1 97.31 206 LYS A O 1
ATOM 1580 N N . SER A 1 207 ? 6.863 2.242 -16.766 1 96.25 207 SER A N 1
ATOM 1581 C CA . SER A 1 207 ? 7.844 3.137 -16.172 1 96.25 207 SER A CA 1
ATOM 1582 C C . SER A 1 207 ? 9.25 2.561 -16.266 1 96.25 207 SER A C 1
ATOM 1584 O O . SER A 1 207 ? 10.219 3.193 -15.836 1 96.25 207 SER A O 1
ATOM 1586 N N . GLY A 1 208 ? 9.398 1.314 -16.766 1 96.62 208 GLY A N 1
ATOM 1587 C CA . GLY A 1 208 ? 10.695 0.698 -16.953 1 96.62 208 GLY A CA 1
ATOM 1588 C C . GLY A 1 208 ? 11.094 -0.23 -15.828 1 96.62 208 GLY A C 1
ATOM 1589 O O . GLY A 1 208 ? 12.195 -0.789 -15.836 1 96.62 208 GLY A O 1
ATOM 1590 N N . GLN A 1 209 ? 10.219 -0.364 -14.82 1 97.56 209 GLN A N 1
ATOM 1591 C CA . GLN A 1 209 ? 10.531 -1.264 -13.719 1 97.56 209 GLN A CA 1
ATOM 1592 C C . GLN A 1 209 ? 10.461 -2.723 -14.164 1 97.56 209 GLN A C 1
ATOM 1594 O O . GLN A 1 209 ? 9.594 -3.096 -14.953 1 97.56 209 GLN A O 1
ATOM 1599 N N . LYS A 1 210 ? 11.344 -3.578 -13.664 1 98.06 210 LYS A N 1
ATOM 1600 C CA . LYS A 1 210 ? 11.383 -5 -14 1 98.06 210 LYS A CA 1
ATOM 1601 C C . LYS A 1 210 ? 10.391 -5.789 -13.156 1 98.06 210 LYS A C 1
ATOM 1603 O O . LYS A 1 210 ? 10.766 -6.391 -12.148 1 98.06 210 LYS A O 1
ATOM 1608 N N . VAL A 1 211 ? 9.156 -5.855 -13.633 1 98.81 211 VAL A N 1
ATOM 1609 C CA . VAL A 1 211 ? 8.086 -6.582 -12.953 1 98.81 211 VAL A CA 1
ATOM 1610 C C . VAL A 1 211 ? 7.504 -7.637 -13.891 1 98.81 211 VAL A C 1
ATOM 1612 O O . VAL A 1 211 ? 7.203 -7.348 -15.047 1 98.81 211 VAL A O 1
ATOM 1615 N N . ILE A 1 212 ? 7.434 -8.859 -13.398 1 98.88 212 ILE A N 1
ATOM 1616 C CA . ILE A 1 212 ? 6.809 -9.969 -14.109 1 98.88 212 ILE A CA 1
ATOM 1617 C C . ILE A 1 212 ? 5.434 -10.258 -13.516 1 98.88 212 ILE A C 1
ATOM 1619 O O . ILE A 1 212 ? 5.289 -10.344 -12.289 1 98.88 212 ILE A O 1
ATOM 1623 N N . GLY A 1 213 ? 4.457 -10.328 -14.336 1 98.88 213 GLY A N 1
ATOM 1624 C CA . GLY A 1 213 ? 3.137 -10.766 -13.914 1 98.88 213 GLY A CA 1
ATOM 1625 C C . GLY A 1 213 ? 2.771 -12.148 -14.43 1 98.88 213 GLY A C 1
ATOM 1626 O O . GLY A 1 213 ? 2.959 -12.438 -15.617 1 98.88 213 GLY A O 1
ATOM 1627 N N . GLU A 1 214 ? 2.273 -12.961 -13.547 1 98.88 214 GLU A N 1
ATOM 1628 C CA . GLU A 1 214 ? 1.846 -14.312 -13.883 1 98.88 214 GLU A CA 1
ATOM 1629 C C . GLU A 1 214 ? 0.344 -14.484 -13.68 1 98.88 214 GLU A C 1
ATOM 1631 O O . GLU A 1 214 ? -0.128 -14.547 -12.539 1 98.88 214 GLU A O 1
ATOM 1636 N N . PRO A 1 215 ? -0.387 -14.523 -14.734 1 98.81 215 PRO A N 1
ATOM 1637 C CA . PRO A 1 215 ? -1.73 -15.078 -14.57 1 98.81 215 PRO A CA 1
ATOM 1638 C C . PRO A 1 215 ? -1.729 -16.609 -14.508 1 98.81 215 PRO A C 1
ATOM 1640 O O . PRO A 1 215 ? -0.724 -17.234 -14.844 1 98.81 215 PRO A O 1
ATOM 1643 N N . VAL A 1 216 ? -2.787 -17.156 -13.992 1 98.81 216 VAL A N 1
ATOM 1644 C CA . VAL A 1 216 ? -2.947 -18.609 -14.031 1 98.81 216 VAL A CA 1
ATOM 1645 C C . VAL A 1 216 ? -4.156 -18.969 -14.891 1 98.81 216 VAL A C 1
ATOM 1647 O O . VAL A 1 216 ? -5.062 -18.156 -15.07 1 98.81 216 VAL A O 1
ATOM 1650 N N . VAL A 1 217 ? -4.16 -20.125 -15.383 1 98.81 217 VAL A N 1
ATOM 1651 C CA . VAL A 1 217 ? -5.125 -20.531 -16.406 1 98.81 217 VAL A CA 1
ATOM 1652 C C . VAL A 1 217 ? -6.539 -20.438 -15.836 1 98.81 217 VAL A C 1
ATOM 1654 O O . VAL A 1 217 ? -7.48 -20.094 -16.562 1 98.81 217 VAL A O 1
ATOM 1657 N N . SER A 1 218 ? -6.77 -20.719 -14.547 1 98.81 218 SER A N 1
ATOM 1658 C CA . SER A 1 218 ? -8.086 -20.594 -13.938 1 98.81 218 SER A CA 1
ATOM 1659 C C . SER A 1 218 ? -8.586 -19.156 -14 1 98.8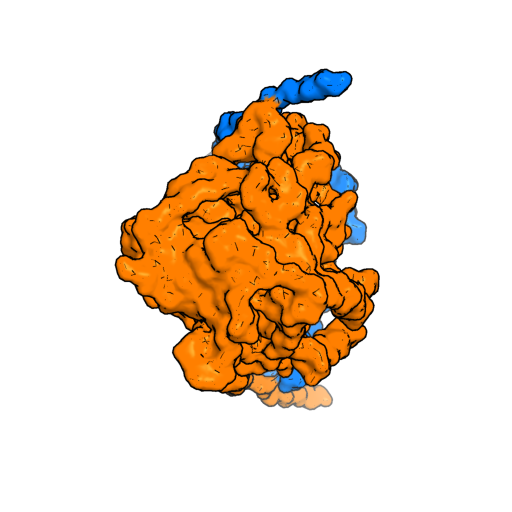1 218 SER A C 1
ATOM 1661 O O . SER A 1 218 ? -9.758 -18.906 -14.273 1 98.81 218 SER A O 1
ATOM 1663 N N . GLY A 1 219 ? -7.684 -18.234 -13.773 1 98.62 219 GLY A N 1
ATOM 1664 C CA . GLY A 1 219 ? -8.047 -16.828 -13.844 1 98.62 219 GLY A CA 1
ATOM 1665 C C . GLY A 1 219 ? -8.336 -16.344 -15.25 1 98.62 219 GLY A C 1
ATOM 1666 O O . GLY A 1 219 ? -9.094 -15.398 -15.453 1 98.62 219 GLY A O 1
ATOM 1667 N N . LEU A 1 220 ? -7.734 -17 -16.25 1 98.69 220 LEU A N 1
ATOM 1668 C CA . LEU A 1 220 ? -7.918 -16.625 -17.641 1 98.69 220 LEU A CA 1
ATOM 1669 C C . LEU A 1 220 ? -9.273 -17.094 -18.156 1 98.69 220 LEU A C 1
ATOM 1671 O O . LEU A 1 220 ? -9.938 -16.375 -18.906 1 98.69 220 LEU A O 1
ATOM 1675 N N . VAL A 1 221 ? -9.742 -18.297 -17.672 1 98.5 221 VAL A N 1
ATOM 1676 C CA . VAL A 1 221 ? -10.789 -18.906 -18.5 1 98.5 221 VAL A CA 1
ATOM 1677 C C . VAL A 1 221 ? -12.047 -19.125 -17.656 1 98.5 221 VAL A C 1
ATOM 1679 O O . VAL A 1 221 ? -13.125 -19.359 -18.188 1 98.5 221 VAL A O 1
ATOM 1682 N N . LEU A 1 222 ? -11.867 -19.109 -16.281 1 98.5 222 LEU A N 1
ATOM 1683 C CA . LEU A 1 222 ? -13.023 -19.297 -15.414 1 98.5 222 LEU A CA 1
ATOM 1684 C C . LEU A 1 222 ? -13.539 -17.969 -14.891 1 98.5 222 LEU A C 1
ATOM 1686 O O . LEU A 1 222 ? -12.883 -16.938 -15.055 1 98.5 222 LEU A O 1
ATOM 1690 N N . ASN A 1 223 ? -14.719 -17.953 -14.383 1 97.56 223 ASN A N 1
ATOM 1691 C CA . ASN A 1 223 ? -15.273 -16.797 -13.688 1 97.56 223 ASN A CA 1
ATOM 1692 C C . ASN A 1 223 ? -15.945 -17.203 -12.375 1 97.56 223 ASN A C 1
ATOM 1694 O O . ASN A 1 223 ? -16.016 -18.391 -12.055 1 97.56 223 ASN A O 1
ATOM 1698 N N . ASP A 1 224 ? -16.422 -16.297 -11.617 1 95.56 224 ASP A N 1
ATOM 1699 C CA . ASP A 1 224 ? -16.828 -16.531 -10.234 1 95.56 224 ASP A CA 1
ATOM 1700 C C . ASP A 1 224 ? -18.266 -17.031 -10.156 1 95.56 224 ASP A C 1
ATOM 1702 O O . ASP A 1 224 ? -18.828 -17.172 -9.07 1 95.56 224 ASP A O 1
ATOM 1706 N N . SER A 1 225 ? -18.938 -17.297 -11.258 1 96.19 225 SER A N 1
ATOM 1707 C CA . SER A 1 225 ? -20.312 -17.766 -11.219 1 96.19 225 SER A CA 1
ATOM 1708 C C . SER A 1 225 ? -20.438 -19.078 -10.469 1 96.19 225 SER A C 1
ATOM 1710 O O . SER A 1 225 ? -21.469 -19.359 -9.836 1 96.19 225 SER A O 1
ATOM 1712 N N . TRP A 1 226 ? -19.406 -19.828 -10.406 1 95.12 226 TRP A N 1
ATOM 1713 C CA . TRP A 1 226 ? -19.438 -21.172 -9.867 1 95.12 226 TRP A CA 1
ATOM 1714 C C . TRP A 1 226 ? -19.469 -21.156 -8.344 1 95.12 226 TRP A C 1
ATOM 1716 O O . TRP A 1 226 ? -20.047 -22.047 -7.715 1 95.12 226 TRP A O 1
ATOM 1726 N N . VAL A 1 227 ? -18.922 -20.156 -7.746 1 95.31 227 VAL A N 1
ATOM 1727 C CA . VAL A 1 227 ? -18.891 -20.094 -6.289 1 95.31 227 VAL A CA 1
ATOM 1728 C C . VAL A 1 227 ? -20.297 -19.828 -5.746 1 95.31 227 VAL A C 1
ATOM 1730 O O . VAL A 1 227 ? -20.547 -20.016 -4.559 1 95.31 227 VAL A O 1
ATOM 1733 N N . TRP A 1 228 ? -21.203 -19.391 -6.645 1 95.19 228 TRP A N 1
ATOM 1734 C CA . TRP A 1 228 ? -22.578 -19.078 -6.25 1 95.19 228 TRP A CA 1
ATOM 1735 C C . TRP A 1 228 ? -23.484 -20.281 -6.43 1 95.19 228 TRP A C 1
ATOM 1737 O O . TRP A 1 228 ? -24.703 -20.203 -6.195 1 95.19 228 TRP A O 1
ATOM 1747 N N . ASP A 1 229 ? -22.938 -21.422 -6.828 1 95.75 229 ASP A N 1
ATOM 1748 C CA . ASP A 1 229 ? -23.734 -22.625 -7.043 1 95.75 229 ASP A CA 1
ATOM 1749 C C . ASP A 1 229 ? -24.453 -23.047 -5.762 1 95.75 229 ASP A C 1
ATOM 1751 O O . ASP A 1 229 ? -23.875 -22.984 -4.672 1 95.75 229 ASP A O 1
ATOM 1755 N N . PRO A 1 230 ? -25.719 -23.516 -5.859 1 94.5 230 PRO A N 1
ATOM 1756 C CA . PRO A 1 230 ? -26.469 -23.922 -4.68 1 94.5 230 PRO A CA 1
ATOM 1757 C C . PRO A 1 230 ? -25.922 -25.203 -4.047 1 94.5 230 PRO A C 1
ATOM 1759 O O . PRO A 1 230 ? -26.234 -25.516 -2.895 1 94.5 230 PRO A O 1
ATOM 1762 N N . ASP A 1 231 ? -25.188 -25.969 -4.766 1 95.56 231 ASP A N 1
ATOM 1763 C CA . ASP A 1 231 ? -24.516 -27.156 -4.227 1 95.56 231 ASP A CA 1
ATOM 1764 C C . ASP A 1 231 ? -23.156 -26.797 -3.65 1 95.56 231 ASP A C 1
ATOM 1766 O O . ASP A 1 231 ? -22.266 -26.344 -4.379 1 95.56 231 ASP A O 1
ATOM 1770 N N . PHE A 1 232 ? -22.953 -27.062 -2.375 1 96.5 232 PHE A N 1
ATOM 1771 C CA . PHE A 1 232 ? -21.719 -26.734 -1.691 1 96.5 232 PHE A CA 1
ATOM 1772 C C . PHE A 1 232 ? -20.531 -27.406 -2.357 1 96.5 232 PHE A C 1
ATOM 1774 O O . PHE A 1 232 ? -19.469 -26.797 -2.543 1 96.5 232 PHE A O 1
ATOM 1781 N N . ILE A 1 233 ? -20.703 -28.625 -2.664 1 95.81 233 ILE A N 1
ATOM 1782 C CA . ILE A 1 233 ? -19.609 -29.422 -3.223 1 95.81 233 ILE A CA 1
ATOM 1783 C C . ILE A 1 233 ? -19.125 -28.781 -4.527 1 95.81 233 ILE A C 1
ATOM 1785 O O . ILE A 1 233 ? -17.922 -28.688 -4.777 1 95.81 233 ILE A O 1
ATOM 1789 N N . THR A 1 234 ? -20.047 -28.344 -5.293 1 96.25 234 THR A N 1
ATOM 1790 C CA . THR A 1 234 ? -19.703 -27.688 -6.551 1 96.25 234 THR A CA 1
ATOM 1791 C C . THR A 1 234 ? -19.031 -26.344 -6.293 1 96.25 234 THR A C 1
ATOM 1793 O O . THR A 1 234 ? -17.953 -26.062 -6.844 1 96.25 234 THR A O 1
ATOM 1796 N N . ALA A 1 235 ? -19.641 -25.547 -5.453 1 97.5 235 ALA A N 1
ATOM 1797 C CA . ALA A 1 235 ? -19.141 -24.188 -5.219 1 97.5 235 ALA A CA 1
ATOM 1798 C C . ALA A 1 235 ? -17.75 -24.203 -4.598 1 97.5 235 ALA A C 1
ATOM 1800 O O . ALA A 1 235 ? -16.891 -23.406 -4.977 1 97.5 235 ALA A O 1
ATOM 1801 N N . ALA A 1 236 ? -17.469 -25.109 -3.693 1 98 236 ALA A N 1
ATOM 1802 C CA . ALA A 1 236 ? -16.234 -25.172 -2.914 1 98 236 ALA A CA 1
ATOM 1803 C C . ALA A 1 236 ? -15.047 -25.531 -3.799 1 98 236 ALA A C 1
ATOM 1805 O O . ALA A 1 236 ? -13.906 -25.172 -3.484 1 98 236 ALA A O 1
ATOM 1806 N N . LYS A 1 237 ? -15.336 -26.141 -4.961 1 97.31 237 LYS A N 1
ATOM 1807 C CA . LYS A 1 237 ? -14.273 -26.531 -5.891 1 97.31 237 LYS A CA 1
ATOM 1808 C C . LYS A 1 237 ? -13.492 -25.312 -6.363 1 97.31 237 LYS A C 1
ATOM 1810 O O . LYS A 1 237 ? -12.297 -25.406 -6.66 1 97.31 237 LYS A O 1
ATOM 1815 N N . TYR A 1 238 ? -14.102 -24.188 -6.34 1 98.31 238 TYR A N 1
ATOM 1816 C CA . TYR A 1 238 ? -13.57 -23.031 -7.062 1 98.31 238 TYR A CA 1
ATOM 1817 C C . TYR A 1 238 ? -12.914 -22.047 -6.102 1 98.31 238 TYR A C 1
ATOM 1819 O O . TYR A 1 238 ? -12.516 -20.953 -6.508 1 98.31 238 TYR A O 1
ATOM 1827 N N . VAL A 1 239 ? -12.805 -22.469 -4.82 1 98.5 239 VAL A N 1
ATOM 1828 C CA . VAL A 1 239 ? -12.219 -21.594 -3.816 1 98.5 239 VAL A CA 1
ATOM 1829 C C . VAL A 1 239 ? -10.695 -21.609 -3.936 1 98.5 239 VAL A C 1
ATOM 1831 O O . VAL A 1 239 ? -10.07 -22.656 -3.809 1 98.5 239 VAL A O 1
ATOM 1834 N N . MET A 1 240 ? -10.141 -20.484 -4.227 1 98.44 240 MET A N 1
ATOM 1835 C CA . MET A 1 240 ? -8.695 -20.234 -4.242 1 98.44 240 MET A CA 1
ATOM 1836 C C . MET A 1 240 ? -8.383 -18.781 -3.914 1 98.44 240 MET A C 1
ATOM 1838 O O . MET A 1 240 ? -9.289 -17.953 -3.836 1 98.44 240 MET A O 1
ATOM 1842 N N . SER A 1 241 ? -7.16 -18.453 -3.67 1 98.19 241 SER A N 1
ATOM 1843 C CA . SER A 1 241 ? -6.703 -17.094 -3.352 1 98.19 241 SER A CA 1
ATOM 1844 C C . SER A 1 241 ? -5.531 -16.688 -4.234 1 98.19 241 SER A C 1
ATOM 1846 O O . SER A 1 241 ? -4.543 -17.406 -4.34 1 98.19 241 SER A O 1
ATOM 1848 N N . PRO A 1 242 ? -5.566 -15.523 -4.828 1 98.38 242 PRO A N 1
ATOM 1849 C CA . PRO A 1 242 ? -6.754 -14.672 -4.934 1 98.38 242 PRO A CA 1
ATOM 1850 C C . PRO A 1 242 ? -7.898 -15.352 -5.68 1 98.38 242 PRO A C 1
ATOM 1852 O O . PRO A 1 242 ? -7.668 -16.266 -6.477 1 98.38 242 PRO A O 1
ATOM 1855 N N . PRO A 1 243 ? -9.133 -14.922 -5.426 1 98.56 243 PRO A N 1
ATOM 1856 C CA . PRO A 1 243 ? -10.289 -15.656 -5.961 1 98.56 243 PRO A CA 1
ATOM 1857 C C . PRO A 1 243 ? -10.406 -15.539 -7.477 1 98.56 243 PRO A C 1
ATOM 1859 O O . PRO A 1 243 ? -9.938 -14.562 -8.062 1 98.56 243 PRO A O 1
ATOM 1862 N N . ILE A 1 244 ? -10.969 -16.609 -8.031 1 98.44 244 ILE A N 1
ATOM 1863 C CA . ILE A 1 244 ? -11.5 -16.453 -9.383 1 98.44 244 ILE A CA 1
ATOM 1864 C C . ILE A 1 244 ? -12.562 -15.352 -9.398 1 98.44 244 ILE A C 1
ATOM 1866 O O . ILE A 1 244 ? -13.422 -15.297 -8.516 1 98.44 244 ILE A O 1
ATOM 1870 N N . ARG A 1 245 ? -12.539 -14.508 -10.406 1 98.25 245 ARG A N 1
ATOM 1871 C CA . ARG A 1 245 ? -13.328 -13.281 -10.359 1 98.25 245 ARG A CA 1
ATOM 1872 C C . ARG A 1 245 ? -14.328 -13.227 -11.508 1 98.25 245 ARG A C 1
ATOM 1874 O O . ARG A 1 245 ? -14.43 -14.164 -12.297 1 98.25 245 ARG A O 1
ATOM 1881 N N . ALA A 1 246 ? -15.125 -12.086 -11.531 1 97.38 246 ALA A N 1
ATOM 1882 C CA . ALA A 1 246 ? -16.109 -11.883 -12.578 1 97.38 246 ALA A CA 1
ATOM 1883 C C . ALA A 1 246 ? -15.477 -11.984 -13.961 1 97.38 246 ALA A C 1
ATOM 1885 O O . ALA A 1 246 ? -14.289 -11.711 -14.125 1 97.38 246 ALA A O 1
ATOM 1886 N N . ALA A 1 247 ? -16.203 -12.281 -14.953 1 97.19 247 ALA A N 1
ATOM 1887 C CA . ALA A 1 247 ? -15.758 -12.633 -16.297 1 97.19 247 ALA A CA 1
ATOM 1888 C C . ALA A 1 247 ? -14.883 -11.531 -16.891 1 97.19 247 ALA A C 1
ATOM 1890 O O . ALA A 1 247 ? -13.945 -11.812 -17.641 1 97.19 247 ALA A O 1
ATOM 1891 N N . ARG A 1 248 ? -15.156 -10.305 -16.531 1 97.94 248 ARG A N 1
ATOM 1892 C CA . ARG A 1 248 ? -14.414 -9.188 -17.109 1 97.94 248 ARG A CA 1
ATOM 1893 C C . ARG A 1 248 ? -12.938 -9.273 -16.75 1 97.94 248 ARG A C 1
ATOM 1895 O O . ARG A 1 248 ? -12.078 -8.828 -17.516 1 97.94 248 ARG A O 1
ATOM 1902 N N . HIS A 1 249 ? -12.633 -9.805 -15.602 1 98.56 249 HIS A N 1
ATOM 1903 C CA . HIS A 1 249 ? -11.234 -9.914 -15.188 1 98.56 249 HIS A CA 1
ATOM 1904 C C . HIS A 1 249 ? -10.469 -10.883 -16.078 1 98.56 249 HIS A C 1
ATOM 1906 O O . HIS A 1 249 ? -9.359 -10.578 -16.516 1 98.56 249 HIS A O 1
ATOM 1912 N N . GLY A 1 250 ? -11.062 -12.094 -16.391 1 98.56 250 GLY A N 1
ATOM 1913 C CA . GLY A 1 250 ? -10.414 -13.062 -17.25 1 98.56 250 GLY A CA 1
ATOM 1914 C C . GLY A 1 250 ? -10.117 -12.508 -18.641 1 98.56 250 GLY A C 1
ATOM 1915 O O . GLY A 1 250 ? -9.023 -12.711 -19.172 1 98.56 250 GLY A O 1
ATOM 1916 N N . LYS A 1 251 ? -11.039 -11.766 -19.172 1 98.44 251 LYS A N 1
ATOM 1917 C CA . LYS A 1 251 ? -10.867 -11.18 -20.5 1 98.44 251 LYS A CA 1
ATOM 1918 C C . LYS A 1 251 ? -9.75 -10.148 -20.5 1 98.44 251 LYS A C 1
ATOM 1920 O O . LYS A 1 251 ? -8.945 -10.094 -21.438 1 98.44 251 LYS A O 1
ATOM 1925 N N . ALA A 1 252 ? -9.719 -9.391 -19.453 1 98.69 252 ALA A N 1
ATOM 1926 C CA . ALA A 1 252 ? -8.664 -8.383 -19.344 1 98.69 252 ALA A CA 1
ATOM 1927 C C . ALA A 1 252 ? -7.293 -9.047 -19.203 1 98.69 252 ALA A C 1
ATOM 1929 O O . ALA A 1 252 ? -6.309 -8.562 -19.766 1 98.69 252 ALA A O 1
ATOM 1930 N N . LEU A 1 253 ? -7.219 -10.094 -18.469 1 98.81 253 LEU A N 1
ATOM 1931 C CA . LEU A 1 253 ? -5.957 -10.805 -18.281 1 98.81 253 LEU A CA 1
ATOM 1932 C C . LEU A 1 253 ? -5.508 -11.453 -19.578 1 98.81 253 LEU A C 1
ATOM 1934 O O . LEU A 1 253 ? -4.312 -11.492 -19.891 1 98.81 253 LEU A O 1
ATOM 1938 N N . GLN A 1 254 ? -6.492 -11.992 -20.344 1 98.81 254 GLN A N 1
ATOM 1939 C CA . GLN A 1 254 ? -6.172 -12.539 -21.656 1 98.81 254 GLN A CA 1
ATOM 1940 C C . GLN A 1 254 ? -5.551 -11.469 -22.562 1 98.81 254 GLN A C 1
ATOM 1942 O O . GLN A 1 254 ? -4.523 -11.703 -23.203 1 98.81 254 GLN A O 1
ATOM 1947 N N . ALA A 1 255 ? -6.152 -10.305 -22.562 1 98.75 255 ALA A N 1
ATOM 1948 C CA . ALA A 1 255 ? -5.641 -9.203 -23.375 1 98.75 255 ALA A CA 1
ATOM 1949 C C . ALA A 1 255 ? -4.242 -8.797 -22.922 1 98.75 255 ALA A C 1
ATOM 1951 O O . ALA A 1 255 ? -3.367 -8.539 -23.75 1 98.75 255 ALA A O 1
ATOM 1952 N N . ALA A 1 256 ? -4.07 -8.734 -21.609 1 98.75 256 ALA A N 1
ATOM 1953 C CA . ALA A 1 256 ? -2.775 -8.352 -21.062 1 98.75 256 ALA A CA 1
ATOM 1954 C C . ALA A 1 256 ? -1.702 -9.383 -21.422 1 98.75 256 ALA A C 1
ATOM 1956 O O . ALA A 1 256 ? -0.549 -9.023 -21.656 1 98.75 256 ALA A O 1
ATOM 1957 N N . LEU A 1 257 ? -2.053 -10.641 -21.406 1 98.44 257 LEU A N 1
ATOM 1958 C CA . LEU A 1 257 ? -1.138 -11.703 -21.797 1 98.44 257 LEU A CA 1
ATOM 1959 C C . LEU A 1 257 ? -0.778 -11.594 -23.266 1 98.44 257 LEU A C 1
ATOM 1961 O O . LEU A 1 257 ? 0.387 -11.75 -23.641 1 98.44 257 LEU A O 1
ATOM 1965 N N . SER A 1 258 ? -1.739 -11.266 -24.062 1 98.19 258 SER A N 1
ATOM 1966 C CA . SER A 1 258 ? -1.554 -11.133 -25.516 1 98.19 258 SER A CA 1
ATOM 1967 C C . SER A 1 258 ? -0.627 -9.961 -25.844 1 98.19 258 SER A C 1
ATOM 1969 O O . SER A 1 258 ? 0.125 -10.016 -26.812 1 98.19 258 SER A O 1
ATOM 1971 N N . MET A 1 259 ? -0.63 -8.922 -24.969 1 97.25 259 MET A N 1
ATOM 1972 C CA . MET A 1 259 ? 0.12 -7.699 -25.25 1 97.25 259 MET A CA 1
ATOM 1973 C C . MET A 1 259 ? 1.474 -7.723 -24.547 1 97.25 259 MET A C 1
ATOM 1975 O O . MET A 1 259 ? 2.256 -6.777 -24.656 1 97.25 259 MET A O 1
ATOM 1979 N N . GLY A 1 260 ? 1.663 -8.734 -23.781 1 97.19 260 GLY A N 1
ATOM 1980 C CA . GLY A 1 260 ? 2.955 -8.875 -23.125 1 97.19 260 GLY A CA 1
ATOM 1981 C C . GLY A 1 260 ? 3.049 -8.125 -21.812 1 97.19 260 GLY A C 1
ATOM 1982 O O . GLY A 1 260 ? 4.125 -8.031 -21.219 1 97.19 260 GLY A O 1
ATOM 1983 N N . ILE A 1 261 ? 1.939 -7.566 -21.375 1 98.06 261 ILE A N 1
ATOM 1984 C CA . ILE A 1 261 ? 1.901 -6.961 -20.047 1 98.06 261 ILE A CA 1
ATOM 1985 C C . ILE A 1 261 ? 2.117 -8.031 -18.984 1 98.06 261 ILE A C 1
ATOM 1987 O O . ILE A 1 261 ? 2.814 -7.805 -18 1 98.06 261 ILE A O 1
ATOM 1991 N N . LEU A 1 262 ? 1.452 -9.188 -19.156 1 98.75 262 LEU A N 1
ATOM 1992 C CA . LEU A 1 262 ? 1.732 -10.414 -18.406 1 98.75 262 LEU A CA 1
ATOM 1993 C C . LEU A 1 262 ? 2.596 -11.359 -19.234 1 98.75 262 LEU A C 1
ATOM 1995 O O . LEU A 1 262 ? 2.406 -11.477 -20.453 1 98.75 262 LEU A O 1
ATOM 1999 N N . GLN A 1 263 ? 3.521 -12.016 -18.656 1 98.56 263 GLN A N 1
ATOM 2000 C CA . GLN A 1 263 ? 4.633 -12.523 -19.453 1 98.56 263 GLN A CA 1
ATOM 2001 C C . GLN A 1 263 ? 4.48 -14.023 -19.719 1 98.56 263 GLN A C 1
ATOM 2003 O O . GLN A 1 263 ? 5.039 -14.547 -20.688 1 98.56 263 GLN A O 1
ATOM 2008 N N . LEU A 1 264 ? 3.826 -14.672 -18.828 1 98.75 264 LEU A N 1
ATOM 2009 C CA . LEU A 1 264 ? 3.666 -16.125 -18.922 1 98.75 264 LEU A CA 1
ATOM 2010 C C . LEU A 1 264 ? 2.404 -16.578 -18.188 1 98.75 264 LEU A C 1
ATOM 2012 O O . LEU A 1 264 ? 1.71 -15.758 -17.578 1 98.75 264 LEU A O 1
ATOM 2016 N N . VAL A 1 265 ? 2.088 -17.859 -18.297 1 98.81 265 VAL A N 1
ATOM 2017 C CA . VAL A 1 265 ? 0.886 -18.375 -17.656 1 98.81 265 VAL A CA 1
ATOM 2018 C C . VAL A 1 265 ? 1.237 -19.609 -16.812 1 98.81 265 VAL A C 1
ATOM 2020 O O . VAL A 1 265 ? 1.896 -20.531 -17.297 1 98.81 265 VAL A O 1
ATOM 2023 N N . GLY A 1 266 ? 0.943 -19.578 -15.539 1 98.81 266 GLY A N 1
ATOM 2024 C CA . GLY A 1 266 ? 1.082 -20.719 -14.648 1 98.81 266 GLY A CA 1
ATOM 2025 C C . GLY A 1 266 ? -0.24 -21.391 -14.328 1 98.81 266 GLY A C 1
ATOM 2026 O O . GLY A 1 266 ? -1.226 -21.203 -15.047 1 98.81 266 GLY A O 1
ATOM 2027 N N . THR A 1 267 ? -0.188 -22.266 -13.359 1 98.88 267 THR A N 1
ATOM 2028 C CA . THR A 1 267 ? -1.431 -22.953 -13.016 1 98.88 267 THR A CA 1
ATOM 2029 C C . THR A 1 267 ? -1.771 -22.734 -11.539 1 98.88 267 THR A C 1
ATOM 2031 O O . THR A 1 267 ? -2.943 -22.781 -11.156 1 98.88 267 THR A O 1
ATOM 2034 N N . ASP A 1 268 ? -0.684 -22.531 -10.742 1 98.81 268 ASP A N 1
ATOM 2035 C CA . ASP A 1 268 ? -0.878 -22.656 -9.305 1 98.81 268 ASP A CA 1
ATOM 2036 C C . ASP A 1 268 ? -1.644 -23.938 -8.961 1 98.81 268 ASP A C 1
ATOM 2038 O O . ASP A 1 268 ? -2.564 -23.906 -8.141 1 98.81 268 ASP A O 1
ATOM 2042 N N . HIS A 1 269 ? -1.34 -25.031 -9.656 1 98.88 269 HIS A N 1
ATOM 2043 C CA . HIS A 1 269 ? -1.937 -26.328 -9.367 1 98.88 269 HIS A CA 1
ATOM 2044 C C . HIS A 1 269 ? -1.801 -26.688 -7.887 1 98.88 269 HIS A C 1
ATOM 2046 O O . HIS A 1 269 ? -0.688 -26.875 -7.391 1 98.88 269 HIS A O 1
ATOM 2052 N N . CYS A 1 270 ? -2.861 -26.734 -7.223 1 98.75 270 CYS A N 1
ATOM 2053 C CA . CYS A 1 270 ? -2.99 -26.969 -5.789 1 98.75 270 CYS A CA 1
ATOM 2054 C C . CYS A 1 270 ? -4.324 -27.625 -5.465 1 98.75 270 CYS A C 1
ATOM 2056 O O . CYS A 1 270 ? -5.18 -27.031 -4.809 1 98.75 270 CYS A O 1
ATOM 2058 N N . PRO A 1 271 ? -4.465 -28.891 -5.867 1 98.5 271 PRO A N 1
ATOM 2059 C CA . PRO A 1 271 ? -5.797 -29.5 -5.824 1 98.5 271 PRO A CA 1
ATOM 2060 C C . PRO A 1 271 ? -6.102 -30.156 -4.484 1 98.5 271 PRO A C 1
ATOM 2062 O O . PRO A 1 271 ? -5.227 -30.797 -3.896 1 98.5 271 PRO A O 1
ATOM 2065 N N . PHE A 1 272 ? -7.316 -30 -4.051 1 98.62 272 PHE A N 1
ATOM 2066 C CA . PHE A 1 272 ? -7.949 -30.703 -2.941 1 98.62 272 PHE A CA 1
ATOM 2067 C C . PHE A 1 272 ? -9.234 -31.391 -3.395 1 98.62 272 PHE A C 1
ATOM 2069 O O . PHE A 1 272 ? -9.984 -30.828 -4.195 1 98.62 272 PHE A O 1
ATOM 2076 N N . ASN A 1 273 ? -9.445 -32.594 -2.924 1 97.69 273 ASN A N 1
ATOM 2077 C CA . ASN A 1 273 ? -10.648 -33.281 -3.359 1 97.69 273 ASN A CA 1
ATOM 2078 C C . ASN A 1 273 ? -11.883 -32.75 -2.637 1 97.69 273 ASN A C 1
ATOM 2080 O O . ASN A 1 273 ? -11.797 -31.859 -1.81 1 97.69 273 ASN A O 1
ATOM 2084 N N . SER A 1 274 ? -13.031 -33.312 -3.027 1 97.5 274 SER A N 1
ATOM 2085 C CA . SER A 1 274 ? -14.305 -32.844 -2.506 1 97.5 274 SER A CA 1
ATOM 2086 C C . SER A 1 274 ? -14.391 -33.031 -0.995 1 97.5 274 SER A C 1
ATOM 2088 O O . SER A 1 274 ? -14.938 -32.188 -0.288 1 97.5 274 SER A O 1
ATOM 2090 N N . THR A 1 275 ? -13.867 -34.125 -0.488 1 97.75 275 THR A N 1
ATOM 2091 C CA . THR A 1 275 ? -13.891 -34.375 0.946 1 97.75 275 THR A CA 1
ATOM 2092 C C . THR A 1 275 ? -13.039 -33.375 1.699 1 97.75 275 THR A C 1
ATOM 2094 O O . THR A 1 275 ? -13.43 -32.875 2.76 1 97.75 275 THR A O 1
ATOM 2097 N N . GLN A 1 276 ? -11.906 -33.062 1.178 1 98.25 276 GLN A N 1
ATOM 2098 C CA . GLN A 1 276 ? -11.016 -32.094 1.788 1 98.25 276 GLN A CA 1
ATOM 2099 C C . GLN A 1 276 ? -11.664 -30.688 1.802 1 98.25 276 GLN A C 1
ATOM 2101 O O . GLN A 1 276 ? -11.617 -30 2.814 1 98.25 276 GLN A O 1
ATOM 2106 N N . LYS A 1 277 ? -12.273 -30.312 0.702 1 98 277 LYS A N 1
ATOM 2107 C CA . LYS A 1 277 ? -12.922 -29 0.6 1 98 277 LYS A CA 1
ATOM 2108 C C . LYS A 1 277 ? -14.086 -28.891 1.581 1 98 277 LYS A C 1
ATOM 2110 O O . LYS A 1 277 ? -14.422 -27.797 2.037 1 98 277 LYS A O 1
ATOM 2115 N N . ALA A 1 278 ? -14.672 -30 1.96 1 96.94 278 ALA A N 1
ATOM 2116 C CA . ALA A 1 278 ? -15.828 -30.031 2.85 1 96.94 278 ALA A CA 1
ATOM 2117 C C . ALA A 1 278 ? -15.43 -29.688 4.281 1 96.94 278 ALA A C 1
ATOM 2119 O O . ALA A 1 278 ? -16.297 -29.469 5.137 1 96.94 278 ALA A O 1
ATOM 2120 N N . LEU A 1 279 ? -14.133 -29.547 4.531 1 96.94 279 LEU A N 1
ATOM 2121 C CA . LEU A 1 279 ? -13.68 -29.062 5.824 1 96.94 279 LEU A CA 1
ATOM 2122 C C . LEU A 1 279 ? -14.312 -27.703 6.148 1 96.94 279 LEU A C 1
ATOM 2124 O O . LEU A 1 279 ? -14.5 -27.375 7.316 1 96.94 279 LEU A O 1
ATOM 2128 N N . GLY A 1 280 ? -14.695 -26.953 5.062 1 96.88 280 GLY A N 1
ATOM 2129 C CA . GLY A 1 280 ? -15.266 -25.625 5.25 1 96.88 280 GLY A CA 1
ATOM 2130 C C . GLY A 1 280 ? -16.766 -25.578 4.988 1 96.88 280 GLY A C 1
ATOM 2131 O O . GLY A 1 280 ? -17.281 -24.562 4.547 1 96.88 280 GLY A O 1
ATOM 2132 N N . ILE A 1 281 ? -17.453 -26.641 5.219 1 95.75 281 ILE A N 1
ATOM 2133 C CA . ILE A 1 281 ? -18.859 -26.766 4.883 1 95.75 281 ILE A CA 1
ATOM 2134 C C . ILE A 1 281 ? -19.672 -25.703 5.641 1 95.75 281 ILE A C 1
ATOM 2136 O O . ILE A 1 281 ? -20.641 -25.172 5.117 1 95.75 281 ILE A O 1
ATOM 2140 N N . ASP A 1 282 ? -19.266 -25.312 6.852 1 94.94 282 ASP A N 1
ATOM 2141 C CA . ASP A 1 282 ? -20.016 -24.359 7.66 1 94.94 282 ASP A CA 1
ATOM 2142 C C . ASP A 1 282 ? -19.234 -23.047 7.848 1 94.94 282 ASP A C 1
ATOM 2144 O O . ASP A 1 282 ? -19.703 -22.141 8.539 1 94.94 282 ASP A O 1
ATOM 2148 N N . ASP A 1 283 ? -18.094 -23.016 7.336 1 97.81 283 ASP A N 1
ATOM 2149 C CA . ASP A 1 283 ? -17.188 -21.875 7.492 1 97.81 283 ASP A CA 1
ATOM 2150 C C . ASP A 1 283 ? -16.219 -21.781 6.312 1 97.81 283 ASP A C 1
ATOM 2152 O O . ASP A 1 283 ? -15.195 -22.453 6.281 1 97.81 283 ASP A O 1
ATOM 2156 N N . PHE A 1 284 ? -16.516 -20.844 5.379 1 98.19 284 PHE A N 1
ATOM 2157 C CA . PHE A 1 284 ? -15.75 -20.766 4.141 1 98.19 284 PHE A CA 1
ATOM 2158 C C . PHE A 1 284 ? -14.273 -20.531 4.438 1 98.19 284 PHE A C 1
ATOM 2160 O O . PHE A 1 284 ? -13.414 -20.812 3.598 1 98.19 284 PHE A O 1
ATOM 2167 N N . ARG A 1 285 ? -13.961 -20.125 5.625 1 97.88 285 ARG A N 1
ATOM 2168 C CA . ARG A 1 285 ? -12.57 -19.828 5.98 1 97.88 285 ARG A CA 1
ATOM 2169 C C . ARG A 1 285 ? -11.758 -21.109 6.141 1 97.88 285 ARG A C 1
ATOM 2171 O O . ARG A 1 285 ? -10.531 -21.078 6.152 1 97.88 285 ARG A O 1
ATOM 2178 N N . LYS A 1 286 ? -12.383 -22.125 6.199 1 97.88 286 LYS A N 1
ATOM 2179 C CA . LYS A 1 286 ? -11.719 -23.406 6.438 1 97.88 286 LYS A CA 1
ATOM 2180 C C . LYS A 1 286 ? -11.625 -24.219 5.152 1 97.88 286 LYS A C 1
ATOM 2182 O O . LYS A 1 286 ? -11.055 -25.312 5.145 1 97.88 286 LYS A O 1
ATOM 2187 N N . ILE A 1 287 ? -12.203 -23.781 4.09 1 98.12 287 ILE A N 1
ATOM 2188 C CA . ILE A 1 287 ? -12.094 -24.469 2.809 1 98.12 287 ILE A CA 1
ATOM 2189 C C . ILE A 1 287 ? -10.664 -24.375 2.281 1 98.12 287 ILE A C 1
ATOM 2191 O O . ILE A 1 287 ? -10.172 -23.266 2.033 1 98.12 287 ILE A O 1
ATOM 2195 N N . PRO A 1 288 ? -9.984 -25.469 2.078 1 97.94 288 PRO A N 1
ATOM 2196 C CA . PRO A 1 288 ? -8.641 -25.359 1.503 1 97.94 288 PRO A CA 1
ATOM 2197 C C . PRO A 1 288 ? -8.633 -24.625 0.159 1 97.94 288 PRO A C 1
ATOM 2199 O O . PRO A 1 288 ? -9.469 -24.906 -0.704 1 97.94 288 PRO A O 1
ATOM 2202 N N . ASN A 1 289 ? -7.754 -23.672 0.028 1 97.94 289 ASN A N 1
ATOM 2203 C CA . ASN A 1 289 ? -7.641 -22.859 -1.18 1 97.94 289 ASN A CA 1
ATOM 2204 C C . ASN A 1 289 ? -6.809 -23.562 -2.25 1 97.94 289 ASN A C 1
ATOM 2206 O O . ASN A 1 289 ? -5.672 -23.953 -1.995 1 97.94 289 ASN A O 1
ATOM 2210 N N . GLY A 1 290 ? -7.324 -23.719 -3.449 1 98.31 290 GLY A N 1
ATOM 2211 C CA . GLY A 1 290 ? -6.531 -24.234 -4.559 1 98.31 290 GLY A CA 1
ATOM 2212 C C . GLY A 1 290 ? -7.355 -24.969 -5.598 1 98.31 290 GLY A C 1
ATOM 2213 O O . GLY A 1 290 ? -8.398 -25.547 -5.273 1 98.31 290 GLY A O 1
ATOM 2214 N N . VAL A 1 291 ? -6.957 -24.969 -6.766 1 98.69 291 VAL A N 1
ATOM 2215 C CA . VAL A 1 291 ? -7.637 -25.656 -7.863 1 98.69 291 VAL A CA 1
ATOM 2216 C C . VAL A 1 291 ? -6.613 -26.391 -8.727 1 98.69 291 VAL A C 1
ATOM 2218 O O . VAL A 1 291 ? -5.406 -26.219 -8.555 1 98.69 291 VAL A O 1
ATOM 2221 N N . ASN A 1 292 ? -7.113 -27.281 -9.539 1 98.81 292 ASN A N 1
ATOM 2222 C CA . ASN A 1 292 ? -6.234 -27.984 -10.469 1 98.81 292 ASN A CA 1
ATOM 2223 C C . ASN A 1 292 ? -5.961 -27.141 -11.719 1 98.81 292 ASN A C 1
ATOM 2225 O O . ASN A 1 292 ? -6.684 -26.188 -12 1 98.81 292 ASN A O 1
ATOM 2229 N N . GLY A 1 293 ? -4.84 -27.453 -12.445 1 98.81 293 GLY A N 1
ATOM 2230 C CA . GLY A 1 293 ? -4.609 -26.781 -13.711 1 98.81 293 GLY A CA 1
ATOM 2231 C C . GLY A 1 293 ? -3.412 -27.328 -14.469 1 98.81 293 GLY A C 1
ATOM 2232 O O . GLY A 1 293 ? -3.203 -27 -15.641 1 98.81 293 GLY A O 1
ATOM 2233 N N . ILE A 1 294 ? -2.646 -28.25 -13.891 1 98.81 294 ILE A N 1
ATOM 2234 C CA . ILE A 1 294 ? -1.334 -28.609 -14.414 1 98.81 294 ILE A CA 1
ATOM 2235 C C . ILE A 1 294 ? -1.497 -29.484 -15.648 1 98.81 294 ILE A C 1
ATOM 2237 O O . ILE A 1 294 ? -0.661 -29.469 -16.547 1 98.81 294 ILE A O 1
ATOM 2241 N N . GLU A 1 295 ? -2.529 -30.312 -15.695 1 98.81 295 GLU A N 1
ATOM 2242 C CA . GLU A 1 295 ? -2.818 -31.156 -16.859 1 98.81 295 GLU A CA 1
ATOM 2243 C C . GLU A 1 295 ? -3.533 -30.359 -17.953 1 98.81 295 GLU A C 1
ATOM 2245 O O . GLU A 1 295 ? -3.352 -30.625 -19.141 1 98.81 295 GLU A O 1
ATOM 2250 N N . GLU A 1 296 ? -4.277 -29.312 -17.578 1 98.75 296 GLU A N 1
ATOM 2251 C CA . GLU A 1 296 ? -5.242 -28.656 -18.453 1 98.75 296 GLU A CA 1
ATOM 2252 C C . GLU A 1 296 ? -4.625 -27.438 -19.141 1 98.75 296 GLU A C 1
ATOM 2254 O O . GLU A 1 296 ? -5.082 -27.031 -20.203 1 98.75 296 GLU A O 1
ATOM 2259 N N . ARG A 1 297 ? -3.598 -26.875 -18.547 1 98.81 297 ARG A N 1
ATOM 2260 C CA . ARG A 1 297 ? -3.092 -25.547 -18.891 1 98.81 297 ARG A CA 1
ATOM 2261 C C . ARG A 1 297 ? -2.779 -25.453 -20.391 1 98.81 297 ARG A C 1
ATOM 2263 O O . ARG A 1 297 ? -3.24 -24.531 -21.062 1 98.81 297 ARG A O 1
ATOM 2270 N N . MET A 1 298 ? -2.033 -26.453 -20.953 1 98.75 298 MET A N 1
ATOM 2271 C CA . MET A 1 298 ? -1.594 -26.375 -22.344 1 98.75 298 MET A CA 1
ATOM 2272 C C . MET A 1 298 ? -2.787 -26.391 -23.297 1 98.75 298 MET A C 1
ATOM 2274 O O . MET A 1 298 ? -2.846 -25.609 -24.234 1 98.75 298 MET A O 1
ATOM 2278 N N . HIS A 1 299 ? -3.758 -27.234 -23.031 1 98.69 299 HIS A N 1
ATOM 2279 C CA . HIS A 1 299 ? -4.949 -27.344 -23.875 1 98.69 299 HIS A CA 1
ATOM 2280 C C . HIS A 1 299 ? -5.816 -26.094 -23.766 1 98.69 299 HIS A C 1
ATOM 2282 O O . HIS A 1 299 ? -6.277 -25.562 -24.781 1 98.69 299 HIS A O 1
ATOM 2288 N N . LEU A 1 300 ? -5.992 -25.625 -22.562 1 98.88 300 LEU A N 1
ATOM 2289 C CA . LEU A 1 300 ? -6.887 -24.484 -22.344 1 98.88 300 LEU A CA 1
ATOM 2290 C C . LEU A 1 300 ? -6.309 -23.203 -22.938 1 98.88 300 LEU A C 1
ATOM 2292 O O . LEU A 1 300 ? -7.047 -22.391 -23.484 1 98.88 300 LEU A O 1
ATOM 2296 N N . VAL A 1 301 ? -5 -23.016 -22.781 1 98.81 301 VAL A N 1
ATOM 2297 C CA . VAL A 1 301 ? -4.375 -21.844 -23.359 1 98.81 301 VAL A CA 1
ATOM 2298 C C . VAL A 1 301 ? -4.465 -21.891 -24.875 1 98.81 301 VAL A C 1
ATOM 2300 O O . VAL A 1 301 ? -4.762 -20.891 -25.531 1 98.81 301 VAL A O 1
ATOM 2303 N N . TRP A 1 302 ? -4.227 -23.078 -25.5 1 98.62 302 TRP A N 1
ATOM 2304 C CA . TRP A 1 302 ? -4.348 -23.203 -26.953 1 98.62 302 TRP A CA 1
ATOM 2305 C C . TRP A 1 302 ? -5.77 -22.891 -27.406 1 98.62 302 TRP A C 1
ATOM 2307 O O . TRP A 1 302 ? -5.977 -22.062 -28.281 1 98.62 302 TRP A O 1
ATOM 2317 N N . ASP A 1 303 ? -6.691 -23.5 -26.766 1 98.5 303 ASP A N 1
ATOM 2318 C CA . ASP A 1 303 ? -8.094 -23.375 -27.156 1 98.5 303 ASP A CA 1
ATOM 2319 C C . ASP A 1 303 ? -8.578 -21.938 -27 1 98.5 303 ASP A C 1
ATOM 2321 O O . ASP A 1 303 ? -9.281 -21.422 -27.875 1 98.5 303 ASP A O 1
ATOM 2325 N N . THR A 1 304 ? -8.219 -21.281 -25.922 1 98.44 304 THR A N 1
ATOM 2326 C CA . THR A 1 304 ? -8.773 -19.984 -25.562 1 98.44 304 THR A CA 1
ATOM 2327 C C . THR A 1 304 ? -8.016 -18.875 -26.281 1 98.44 304 THR A C 1
ATOM 2329 O O . THR A 1 304 ? -8.617 -17.859 -26.688 1 98.44 304 THR A O 1
ATOM 2332 N N . MET A 1 305 ? -6.742 -19.062 -26.469 1 98.56 305 MET A N 1
ATOM 2333 C CA . MET A 1 305 ? -5.957 -17.922 -26.875 1 98.56 305 MET A CA 1
ATOM 2334 C C . MET A 1 305 ? -5.473 -18.078 -28.312 1 98.56 305 MET A C 1
ATOM 2336 O O . MET A 1 305 ? -5.453 -17.109 -29.078 1 98.56 305 MET A O 1
ATOM 2340 N N . VAL A 1 306 ? -5.07 -19.266 -28.703 1 98.19 306 VAL A N 1
ATOM 2341 C CA . VAL A 1 306 ? -4.559 -19.484 -30.062 1 98.19 306 VAL A CA 1
ATOM 2342 C C . VAL A 1 306 ? -5.723 -19.688 -31.031 1 98.19 306 VAL A C 1
ATOM 2344 O O . VAL A 1 306 ? -5.82 -18.984 -32.031 1 98.19 306 VAL A O 1
ATOM 2347 N N . GLU A 1 307 ? -6.621 -20.625 -30.688 1 97.38 307 GLU A N 1
ATOM 2348 C CA . GLU A 1 307 ? -7.762 -20.938 -31.547 1 97.38 307 GLU A CA 1
ATOM 2349 C C . GLU A 1 307 ? -8.625 -19.688 -31.766 1 97.38 307 GLU A C 1
ATOM 2351 O O . GLU A 1 307 ? -9.203 -19.531 -32.844 1 97.38 307 GLU A O 1
ATOM 2356 N N . SER A 1 308 ? -8.695 -18.828 -30.781 1 96.75 308 SER A N 1
ATOM 2357 C CA . SER A 1 308 ? -9.516 -17.625 -30.859 1 96.75 308 SER A CA 1
ATOM 2358 C C . SER A 1 308 ? -8.797 -16.531 -31.641 1 96.75 308 SER A C 1
ATOM 2360 O O . SER A 1 308 ? -9.398 -15.516 -32 1 96.75 308 SER A O 1
ATOM 2362 N N . GLY A 1 309 ? -7.457 -16.703 -31.844 1 97.75 309 GLY A N 1
ATOM 2363 C CA . GLY A 1 309 ? -6.691 -15.727 -32.594 1 97.75 309 GLY A CA 1
ATOM 2364 C C . GLY A 1 309 ? -6.086 -14.641 -31.734 1 97.75 309 GLY A C 1
ATOM 2365 O O . GLY A 1 309 ? -5.512 -13.68 -32.25 1 97.75 309 GLY A O 1
ATOM 2366 N N . GLN A 1 310 ? -6.148 -14.789 -30.469 1 98.06 310 GLN A N 1
ATOM 2367 C CA . GLN A 1 310 ? -5.641 -13.75 -29.578 1 98.06 310 GLN A CA 1
ATOM 2368 C C . GLN A 1 310 ? -4.113 -13.734 -29.562 1 98.06 310 GLN A C 1
ATOM 2370 O O . GLN A 1 310 ? -3.502 -12.695 -29.344 1 98.06 310 GLN A O 1
ATOM 2375 N N . ILE A 1 311 ? -3.574 -14.953 -29.75 1 98.38 311 ILE A N 1
ATOM 2376 C CA . ILE A 1 311 ? -2.119 -15.023 -29.828 1 98.38 311 ILE A CA 1
ATOM 2377 C C . ILE A 1 311 ? -1.705 -16 -30.906 1 98.38 311 ILE A C 1
ATOM 2379 O O . ILE A 1 311 ? -2.51 -16.828 -31.359 1 98.38 311 ILE A O 1
ATOM 2383 N N . SER A 1 312 ? -0.443 -15.898 -31.359 1 97.62 312 SER A N 1
ATOM 2384 C CA . SER A 1 312 ? 0.114 -16.812 -32.344 1 97.62 312 SER A CA 1
ATOM 2385 C C . SER A 1 312 ? 0.603 -18.109 -31.719 1 97.62 312 SER A C 1
ATOM 2387 O O . SER A 1 312 ? 0.656 -18.219 -30.484 1 97.62 312 SER A O 1
ATOM 2389 N N . VAL A 1 313 ? 0.922 -19.031 -32.5 1 96.69 313 VAL A N 1
ATOM 2390 C CA . VAL A 1 313 ? 1.498 -20.297 -32.062 1 96.69 313 VAL A CA 1
ATOM 2391 C C . VAL A 1 313 ? 2.844 -20.031 -31.391 1 96.69 313 VAL A C 1
ATOM 2393 O O . VAL A 1 313 ? 3.182 -20.688 -30.391 1 96.69 313 VAL A O 1
ATOM 2396 N N . THR A 1 314 ? 3.572 -19.078 -31.953 1 96.88 314 THR A N 1
ATOM 2397 C CA . THR A 1 314 ? 4.852 -18.703 -31.359 1 96.88 314 THR A CA 1
ATOM 2398 C C . THR A 1 314 ? 4.652 -18.109 -29.969 1 96.88 314 THR A C 1
ATOM 2400 O O . THR A 1 314 ? 5.418 -18.406 -29.047 1 96.88 314 THR A O 1
ATOM 2403 N N . ASP A 1 315 ? 3.637 -17.281 -29.875 1 98 315 ASP A N 1
ATOM 2404 C CA . ASP A 1 315 ? 3.316 -16.703 -28.578 1 98 315 ASP A CA 1
ATOM 2405 C C . ASP A 1 315 ? 2.883 -17.781 -27.578 1 98 315 ASP A C 1
ATOM 2407 O O . ASP A 1 315 ? 3.152 -17.672 -26.391 1 98 315 ASP A O 1
ATOM 2411 N N . TYR A 1 316 ? 2.17 -18.766 -28.125 1 98.06 316 TYR A N 1
ATOM 2412 C CA . TYR A 1 316 ? 1.776 -19.906 -27.297 1 98.06 316 TYR A CA 1
ATOM 2413 C C . TYR A 1 316 ? 2.992 -20.547 -26.641 1 98.06 316 TYR A C 1
ATOM 2415 O O . TYR A 1 316 ? 3 -20.797 -25.438 1 98.06 316 TYR A O 1
ATOM 2423 N N . VAL A 1 317 ? 4.012 -20.797 -27.375 1 98.06 317 VAL A N 1
ATOM 2424 C CA . VAL A 1 317 ? 5.246 -21.406 -26.875 1 98.06 317 VAL A CA 1
ATOM 2425 C C . VAL A 1 317 ? 5.93 -20.453 -25.906 1 98.06 317 VAL A C 1
ATOM 2427 O O . VAL A 1 317 ? 6.41 -20.875 -24.844 1 98.06 317 VAL A O 1
ATOM 2430 N N . ARG A 1 318 ? 5.914 -19.219 -26.234 1 98.19 318 ARG A N 1
ATOM 2431 C CA . ARG A 1 318 ? 6.539 -18.203 -25.375 1 98.19 318 ARG A CA 1
ATOM 2432 C C . ARG A 1 318 ? 5.891 -18.172 -24 1 98.19 318 ARG A C 1
ATOM 2434 O O . ARG A 1 318 ? 6.574 -18.328 -22.984 1 98.19 318 ARG A O 1
ATOM 2441 N N . VAL A 1 319 ? 4.551 -18.094 -23.906 1 98.75 319 VAL A N 1
ATOM 2442 C CA . VAL A 1 319 ? 3.865 -17.828 -22.641 1 98.75 319 VAL A CA 1
ATOM 2443 C C . VAL A 1 319 ? 3.76 -19.125 -21.828 1 98.75 319 VAL A C 1
ATOM 2445 O O . VAL A 1 319 ? 3.572 -19.078 -20.609 1 98.75 319 VAL A O 1
ATOM 2448 N N . THR A 1 320 ? 3.953 -20.312 -22.469 1 98.75 320 THR A N 1
ATOM 2449 C CA . THR A 1 320 ? 3.75 -21.547 -21.734 1 98.75 320 THR A CA 1
ATOM 2450 C C . THR A 1 320 ? 5.086 -22.234 -21.422 1 98.75 320 THR A C 1
ATOM 2452 O O . THR A 1 320 ? 5.133 -23.219 -20.688 1 98.75 320 THR A O 1
ATOM 2455 N N . SER A 1 321 ? 6.188 -21.719 -22.016 1 98.56 321 SER A N 1
ATOM 2456 C CA . SER A 1 321 ? 7.426 -22.469 -21.859 1 98.56 321 SER A CA 1
ATOM 2457 C C . SER A 1 321 ? 8.641 -21.547 -21.859 1 98.56 321 SER A C 1
ATOM 2459 O O . SER A 1 321 ? 9.242 -21.281 -20.812 1 98.56 321 SER A O 1
ATOM 2461 N N . THR A 1 322 ? 8.961 -20.859 -22.969 1 98.56 322 THR A N 1
ATOM 2462 C CA . THR A 1 322 ? 10.219 -20.172 -23.203 1 98.56 322 THR A CA 1
ATOM 2463 C C . THR A 1 322 ? 10.422 -19.047 -22.188 1 98.56 322 THR A C 1
ATOM 2465 O O . THR A 1 322 ? 11.523 -18.875 -21.656 1 98.56 322 THR A O 1
ATOM 2468 N N . GLU A 1 323 ? 9.383 -18.297 -21.969 1 98.62 323 GLU A N 1
ATOM 2469 C CA . GLU A 1 323 ? 9.516 -17.172 -21.062 1 98.62 323 GLU A CA 1
ATOM 2470 C C . GLU A 1 323 ? 9.836 -17.625 -19.641 1 98.62 323 GLU A C 1
ATOM 2472 O O . GLU A 1 323 ? 10.625 -16.984 -18.938 1 98.62 323 GLU A O 1
ATOM 2477 N N . CYS A 1 324 ? 9.211 -18.703 -19.234 1 98.81 324 CYS A N 1
ATOM 2478 C CA . CYS A 1 324 ? 9.523 -19.266 -17.922 1 98.81 324 CYS A CA 1
ATOM 2479 C C . CYS A 1 324 ? 11 -19.641 -17.844 1 98.81 324 CYS A C 1
ATOM 2481 O O . CYS A 1 324 ? 11.672 -19.328 -16.859 1 98.81 324 CYS A O 1
ATOM 2483 N N . ALA A 1 325 ? 11.492 -20.312 -18.844 1 98.81 325 ALA A N 1
ATOM 2484 C CA . ALA A 1 325 ? 12.891 -20.75 -18.875 1 98.81 325 ALA A CA 1
ATOM 2485 C C . ALA A 1 325 ? 13.836 -19.547 -18.797 1 98.81 325 ALA A C 1
ATOM 2487 O O . ALA A 1 325 ? 14.867 -19.609 -18.125 1 98.81 325 ALA A O 1
ATOM 2488 N N . ARG A 1 326 ? 13.469 -18.453 -19.484 1 98.69 326 ARG A N 1
ATOM 2489 C CA . ARG A 1 326 ? 14.297 -17.266 -19.484 1 98.69 326 ARG A CA 1
ATOM 2490 C C . ARG A 1 326 ? 14.281 -16.578 -18.125 1 98.69 326 ARG A C 1
ATOM 2492 O O . ARG A 1 326 ? 15.336 -16.219 -17.594 1 98.69 326 ARG A O 1
ATOM 2499 N N . ILE A 1 327 ? 13.109 -16.469 -17.562 1 98.81 327 ILE A N 1
ATOM 2500 C CA . ILE A 1 327 ? 12.938 -15.758 -16.297 1 98.81 327 ILE A CA 1
ATOM 2501 C C . ILE A 1 327 ? 13.719 -16.469 -15.195 1 98.81 327 ILE A C 1
ATOM 2503 O O . ILE A 1 327 ? 14.383 -15.836 -14.375 1 98.81 327 ILE A O 1
ATOM 2507 N N . PHE A 1 328 ? 13.727 -17.797 -15.227 1 98.88 328 PHE A N 1
ATOM 2508 C CA . PHE A 1 328 ? 14.328 -18.531 -14.125 1 98.88 328 PHE A CA 1
ATOM 2509 C C . PHE A 1 328 ? 15.68 -19.109 -14.531 1 98.88 328 PHE A C 1
ATOM 2511 O O . PHE A 1 328 ? 16.203 -20 -13.859 1 98.88 328 PHE A O 1
ATOM 2518 N N . ASN A 1 329 ? 16.219 -18.656 -15.648 1 98.69 329 ASN A N 1
ATOM 2519 C CA . ASN A 1 329 ? 17.609 -18.766 -16.047 1 98.69 329 ASN A CA 1
ATOM 2520 C C . ASN A 1 329 ? 17.984 -20.203 -16.391 1 98.69 329 ASN A C 1
ATOM 2522 O O . ASN A 1 329 ? 19.062 -20.672 -16.031 1 98.69 329 ASN A O 1
ATOM 2526 N N . ILE A 1 330 ? 17.125 -20.891 -17.109 1 98.56 330 ILE A N 1
ATOM 2527 C CA . ILE A 1 330 ? 17.453 -22.234 -17.547 1 98.56 330 ILE A CA 1
ATOM 2528 C C . ILE A 1 330 ? 17.328 -22.328 -19.062 1 98.56 330 ILE A C 1
ATOM 2530 O O . ILE A 1 330 ? 17.359 -23.422 -19.625 1 98.56 330 ILE A O 1
ATOM 2534 N N . TYR A 1 331 ? 17.031 -21.219 -19.719 1 97.88 331 TYR A N 1
ATOM 2535 C CA . TYR A 1 331 ? 17.078 -21.156 -21.188 1 97.88 331 TYR A CA 1
ATOM 2536 C C . TYR A 1 331 ? 18.531 -21.141 -21.672 1 97.88 331 TYR A C 1
ATOM 2538 O O . TYR A 1 331 ? 19.391 -20.469 -21.094 1 97.88 331 TYR A O 1
ATOM 2546 N N . PRO A 1 332 ? 18.953 -21.875 -22.672 1 97.25 332 PRO A N 1
ATOM 2547 C CA . PRO A 1 332 ? 18.094 -22.672 -23.562 1 97.25 332 PRO A CA 1
ATOM 2548 C C . PRO A 1 332 ? 18.078 -24.156 -23.219 1 97.25 332 PRO A C 1
ATOM 2550 O O . PRO A 1 332 ? 17.578 -24.969 -24 1 97.25 332 PRO A O 1
ATOM 2553 N N . ARG A 1 333 ? 18.703 -24.531 -22.062 1 97.56 333 ARG A N 1
ATOM 2554 C CA . ARG A 1 333 ? 18.609 -25.938 -21.672 1 97.56 333 ARG A CA 1
ATOM 2555 C C . ARG A 1 333 ? 17.172 -26.438 -21.719 1 97.56 333 ARG A C 1
ATOM 2557 O O . ARG A 1 333 ? 16.906 -27.547 -22.188 1 97.56 333 ARG A O 1
ATOM 2564 N N . LYS A 1 334 ? 16.312 -25.641 -21.141 1 97.62 334 LYS A N 1
ATOM 2565 C CA . LYS A 1 334 ? 14.859 -25.828 -21.219 1 97.62 334 LYS A CA 1
ATOM 2566 C C . LYS A 1 334 ? 14.211 -24.703 -22.031 1 97.62 334 LYS A C 1
ATOM 2568 O O . LYS A 1 334 ? 14.812 -23.656 -22.234 1 97.62 334 LYS A O 1
ATOM 2573 N N . GLY A 1 335 ? 13.016 -24.938 -22.547 1 95.81 335 GLY A N 1
ATOM 2574 C CA . GLY A 1 335 ? 12.227 -23.891 -23.188 1 95.81 335 GLY A CA 1
ATOM 2575 C C . GLY A 1 335 ? 12.609 -23.656 -24.625 1 95.81 335 GLY A C 1
ATOM 2576 O O . GLY A 1 335 ? 12.211 -22.656 -25.234 1 95.81 335 GLY A O 1
ATOM 2577 N N . ALA A 1 336 ? 13.43 -24.562 -25.156 1 94.56 336 ALA A N 1
ATOM 2578 C CA . ALA A 1 336 ? 13.859 -24.438 -26.547 1 94.56 336 ALA A CA 1
ATOM 2579 C C . ALA A 1 336 ? 14.023 -25.812 -27.188 1 94.56 336 ALA A C 1
ATOM 2581 O O . ALA A 1 336 ? 14.234 -26.812 -26.5 1 94.56 336 ALA A O 1
ATOM 2582 N N . ILE A 1 337 ? 13.805 -25.797 -28.516 1 94.25 337 ILE A N 1
ATOM 2583 C CA . ILE A 1 337 ? 14.156 -26.969 -29.312 1 94.25 337 ILE A CA 1
ATOM 2584 C C . ILE A 1 337 ? 15.391 -26.656 -30.156 1 94.25 337 ILE A C 1
ATOM 2586 O O . ILE A 1 337 ? 15.281 -26.062 -31.234 1 94.25 337 ILE A O 1
ATOM 2590 N N . ARG A 1 338 ? 16.438 -27.062 -29.688 1 92.81 338 ARG A N 1
ATOM 2591 C CA . ARG A 1 338 ? 17.688 -26.875 -30.406 1 92.81 338 ARG A CA 1
ATOM 2592 C C . ARG A 1 338 ? 18.75 -27.859 -29.906 1 92.81 338 ARG A C 1
ATOM 2594 O O . ARG A 1 338 ? 18.578 -28.469 -28.859 1 92.81 338 ARG A O 1
ATOM 2601 N N . ALA A 1 339 ? 19.734 -27.969 -30.688 1 93.12 339 ALA A N 1
ATOM 2602 C CA . ALA A 1 339 ? 20.812 -28.859 -30.281 1 93.12 339 ALA A CA 1
ATOM 2603 C C . ALA A 1 339 ? 21.391 -28.438 -28.938 1 93.12 339 ALA A C 1
ATOM 2605 O O . ALA A 1 339 ? 21.672 -27.25 -28.719 1 93.12 339 ALA A O 1
ATOM 2606 N N . GLY A 1 340 ? 21.469 -29.453 -28.078 1 92.75 340 GLY A N 1
ATOM 2607 C CA . GLY A 1 340 ? 22.016 -29.141 -26.766 1 92.75 340 GLY A CA 1
ATOM 2608 C C . GLY A 1 340 ? 20.953 -28.969 -25.688 1 92.75 340 GLY A C 1
ATOM 2609 O O . GLY A 1 340 ? 21.234 -29.094 -24.5 1 92.75 340 GLY A O 1
ATOM 2610 N N . SER A 1 341 ? 19.75 -28.656 -26.078 1 94.44 341 SER A N 1
ATOM 2611 C CA . SER A 1 341 ? 18.641 -28.531 -25.141 1 94.44 341 SER A CA 1
ATOM 2612 C C . SER A 1 341 ? 18.078 -29.891 -24.75 1 94.44 341 SER A C 1
ATOM 2614 O O . SER A 1 341 ? 18.281 -30.875 -25.469 1 94.44 341 SER A O 1
ATOM 2616 N N . ASP A 1 342 ? 17.531 -29.906 -23.609 1 94.56 342 ASP A N 1
ATOM 2617 C CA . ASP A 1 342 ? 16.828 -31.125 -23.234 1 94.56 342 ASP A CA 1
ATOM 2618 C C . ASP A 1 342 ? 15.719 -31.438 -24.25 1 94.56 342 ASP A C 1
ATOM 2620 O O . ASP A 1 342 ? 15.047 -30.531 -24.734 1 94.56 342 ASP A O 1
ATOM 2624 N N . ALA A 1 343 ? 15.523 -32.656 -24.5 1 94.38 343 ALA A N 1
ATOM 2625 C CA . ALA A 1 343 ? 14.539 -33.062 -25.5 1 94.38 343 ALA A CA 1
ATOM 2626 C C . ALA A 1 343 ? 13.141 -33.125 -24.891 1 94.38 343 ALA A C 1
ATOM 2628 O O . ALA A 1 343 ? 12.547 -34.219 -24.781 1 94.38 343 ALA A O 1
ATOM 2629 N N . ASP A 1 344 ? 12.641 -32.094 -24.484 1 97.25 344 ASP A N 1
ATOM 2630 C CA . ASP A 1 344 ? 11.266 -31.906 -24.031 1 97.25 344 ASP A CA 1
ATOM 2631 C C . ASP A 1 344 ? 10.391 -31.344 -25.156 1 97.25 344 ASP A C 1
ATOM 2633 O O . ASP A 1 344 ? 10.469 -30.156 -25.484 1 97.25 344 ASP A O 1
ATOM 2637 N N . ILE A 1 345 ? 9.555 -32.188 -25.688 1 97.62 345 ILE A N 1
ATOM 2638 C CA . ILE A 1 345 ? 8.828 -31.844 -26.906 1 97.62 345 ILE A CA 1
ATOM 2639 C C . ILE A 1 345 ? 7.387 -32.344 -26.797 1 97.62 345 ILE A C 1
ATOM 2641 O O . ILE A 1 345 ? 7.133 -33.406 -26.25 1 97.62 345 ILE A O 1
ATOM 2645 N N . ILE A 1 346 ? 6.477 -31.547 -27.297 1 98.12 346 ILE A N 1
ATOM 2646 C CA . ILE A 1 346 ? 5.105 -32.031 -27.438 1 98.12 346 ILE A CA 1
ATOM 2647 C C . ILE A 1 346 ? 4.695 -31.984 -28.906 1 98.12 346 ILE A C 1
ATOM 2649 O O . ILE A 1 346 ? 5.199 -31.172 -29.688 1 98.12 346 ILE A O 1
ATOM 2653 N N . ILE A 1 347 ? 3.869 -32.906 -29.281 1 98 347 ILE A N 1
ATOM 2654 C CA . ILE A 1 347 ? 3.186 -32.875 -30.578 1 98 347 ILE A CA 1
ATOM 2655 C C . ILE A 1 347 ? 1.707 -32.562 -30.359 1 98 347 ILE A C 1
ATOM 2657 O O . ILE A 1 347 ? 0.973 -33.344 -29.75 1 98 347 ILE A O 1
ATOM 2661 N N . LEU A 1 348 ? 1.331 -31.406 -30.797 1 97.56 348 LEU A N 1
ATOM 2662 C CA . LEU A 1 348 ? -0.031 -30.906 -30.641 1 97.56 348 LEU A CA 1
ATOM 2663 C C . LEU A 1 348 ? -0.77 -30.906 -31.984 1 97.56 348 LEU A C 1
ATOM 2665 O O . LEU A 1 348 ? -0.224 -30.469 -33 1 97.56 348 LEU A O 1
ATOM 2669 N N . ASN A 1 349 ? -1.973 -31.5 -32 1 97.38 349 ASN A N 1
ATOM 2670 C CA . ASN A 1 349 ? -2.859 -31.484 -33.156 1 97.38 349 ASN A CA 1
ATOM 2671 C C . ASN A 1 349 ? -3.91 -30.391 -33.031 1 97.38 349 ASN A C 1
ATOM 2673 O O . ASN A 1 349 ? -4.875 -30.516 -32.281 1 97.38 349 ASN A O 1
ATOM 2677 N N . PRO A 1 350 ? -3.803 -29.344 -33.812 1 96.19 350 PRO A N 1
ATOM 2678 C CA . PRO A 1 350 ? -4.715 -28.203 -33.688 1 96.19 350 PRO A CA 1
ATOM 2679 C C . PRO A 1 350 ? -6.152 -28.547 -34.062 1 96.19 350 PRO A C 1
ATOM 2681 O O . PRO A 1 350 ? -7.082 -27.844 -33.688 1 96.19 350 PRO A O 1
ATOM 2684 N N . ASN A 1 351 ? -6.336 -29.625 -34.75 1 95.44 351 ASN A N 1
ATOM 2685 C CA . ASN A 1 351 ? -7.66 -29.969 -35.281 1 95.44 351 ASN A CA 1
ATOM 2686 C C . ASN A 1 351 ? -8.359 -31 -34.375 1 95.44 351 ASN A C 1
ATOM 2688 O O . ASN A 1 351 ? -9.57 -31.203 -34.5 1 95.44 351 ASN A O 1
ATOM 2692 N N . SER A 1 352 ? -7.547 -31.594 -33.562 1 96.31 352 SER A N 1
ATOM 2693 C CA . SER A 1 352 ? -8.141 -32.562 -32.656 1 96.31 352 SER A CA 1
ATOM 2694 C C . SER A 1 352 ? -8.828 -31.891 -31.469 1 96.31 352 SER A C 1
ATOM 2696 O O . SER A 1 352 ? -8.359 -30.859 -31 1 96.31 352 SER A O 1
ATOM 2698 N N . SER A 1 353 ? -9.945 -32.531 -31.016 1 96.69 353 SER A N 1
ATOM 2699 C CA . SER A 1 353 ? -10.688 -32 -29.875 1 96.69 353 SER A CA 1
ATOM 2700 C C . SER A 1 353 ? -10.336 -32.75 -28.594 1 96.69 353 SER A C 1
ATOM 2702 O O . SER A 1 353 ? -9.859 -33.875 -28.641 1 96.69 353 SER A O 1
ATOM 2704 N N . PHE A 1 354 ? -10.484 -32.062 -27.531 1 96.38 354 PHE A N 1
ATOM 2705 C CA . PHE A 1 354 ? -10.352 -32.688 -26.219 1 96.38 354 PHE A CA 1
ATOM 2706 C C . PHE A 1 354 ? -11.531 -32.344 -25.328 1 96.38 354 PHE A C 1
ATOM 2708 O O . PHE A 1 354 ? -12.289 -31.406 -25.625 1 96.38 354 PHE A O 1
ATOM 2715 N N . GLU A 1 355 ? -11.766 -33.125 -24.344 1 97.5 355 GLU A N 1
ATOM 2716 C CA . GLU A 1 355 ? -12.742 -32.906 -23.281 1 97.5 355 GLU A CA 1
ATOM 2717 C C . GLU A 1 355 ? -12.125 -33.094 -21.906 1 97.5 355 GLU A C 1
ATOM 2719 O O . GLU A 1 355 ? -11.352 -34.062 -21.703 1 97.5 355 GLU A O 1
ATOM 2724 N N . ILE A 1 356 ? -12.391 -32.219 -20.984 1 98.31 356 ILE A N 1
ATOM 2725 C CA . ILE A 1 356 ? -11.836 -32.312 -19.641 1 98.31 356 ILE A CA 1
ATOM 2726 C C . ILE A 1 356 ? -12.867 -32.938 -18.703 1 98.31 356 ILE A C 1
ATOM 2728 O O . ILE A 1 356 ? -14.023 -32.5 -18.672 1 98.31 356 ILE A O 1
ATOM 2732 N N . SER A 1 357 ? -12.445 -33.906 -17.984 1 97.75 357 SER A N 1
ATOM 2733 C CA . SER A 1 357 ? -13.312 -34.594 -17.016 1 97.75 357 SER A CA 1
ATOM 2734 C C . SER A 1 357 ? -12.508 -35.156 -15.859 1 97.75 357 SER A C 1
ATOM 2736 O O . SER A 1 357 ? -11.406 -35.688 -16.062 1 97.75 357 SER A O 1
ATOM 2738 N N . ALA A 1 358 ? -13.109 -35.094 -14.68 1 97.44 358 ALA A N 1
ATOM 2739 C CA . ALA A 1 358 ? -12.484 -35.688 -13.492 1 97.44 358 ALA A CA 1
ATOM 2740 C C . ALA A 1 358 ? -12.414 -37.188 -13.602 1 97.44 358 ALA A C 1
ATOM 2742 O O . ALA A 1 358 ? -11.57 -37.844 -12.961 1 97.44 358 ALA A O 1
ATOM 2743 N N . LYS A 1 359 ? -13.211 -37.7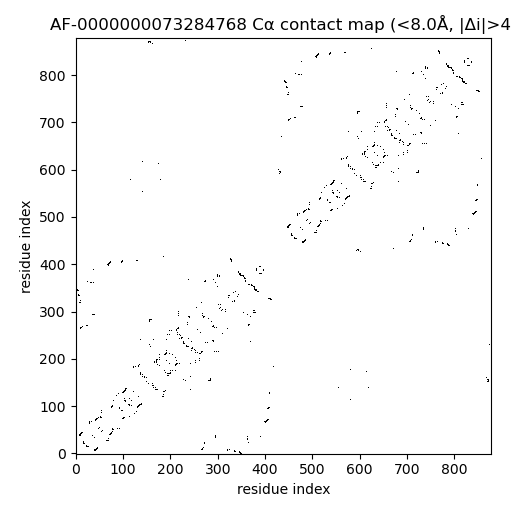5 -14.422 1 96.5 359 LYS A N 1
ATOM 2744 C CA . LYS A 1 359 ? -13.266 -39.188 -14.586 1 96.5 359 LYS A CA 1
ATOM 2745 C C . LYS A 1 359 ? -12.07 -39.688 -15.391 1 96.5 359 LYS A C 1
ATOM 2747 O O . LYS A 1 359 ? -11.648 -40.844 -15.234 1 96.5 359 LYS A O 1
ATOM 2752 N N . SER A 1 360 ? -11.555 -38.844 -16.234 1 95.69 360 SER A N 1
ATOM 2753 C CA . SER A 1 360 ? -10.555 -39.344 -17.172 1 95.69 360 SER A CA 1
ATOM 2754 C C . SER A 1 360 ? -9.203 -38.656 -16.969 1 95.69 360 SER A C 1
ATOM 2756 O O . SER A 1 360 ? -8.195 -39.094 -17.516 1 95.69 360 SER A O 1
ATOM 2758 N N . HIS A 1 361 ? -9.203 -37.531 -16.203 1 97.12 361 HIS A N 1
ATOM 2759 C CA . HIS A 1 361 ? -7.914 -36.875 -16 1 97.12 361 HIS A CA 1
ATOM 2760 C C . HIS A 1 361 ? -6.98 -37.75 -15.164 1 97.12 361 HIS A C 1
ATOM 2762 O O . HIS A 1 361 ? -7.387 -38.812 -14.641 1 97.12 361 HIS A O 1
ATOM 2768 N N . HIS A 1 362 ? -5.719 -37.375 -15.047 1 97.88 362 HIS A N 1
ATOM 2769 C CA . HIS A 1 362 ? -4.711 -38.219 -14.406 1 97.88 362 HIS A CA 1
ATOM 2770 C C . HIS A 1 362 ? -4.422 -37.75 -12.984 1 97.88 362 HIS A C 1
ATOM 2772 O O . HIS A 1 362 ? -3.672 -38.375 -12.25 1 97.88 362 HIS A O 1
ATOM 2778 N N . SER A 1 363 ? -5.027 -36.562 -12.578 1 97.25 363 SER A N 1
ATOM 2779 C CA . SER A 1 363 ? -4.992 -36.094 -11.195 1 97.25 363 SER A CA 1
ATOM 2780 C C . SER A 1 363 ? -5.703 -37.094 -10.273 1 97.25 363 SER A C 1
ATOM 2782 O O . SER A 1 363 ? -6.582 -37.844 -10.711 1 97.25 363 SER A O 1
ATOM 2784 N N . ARG A 1 364 ? -5.293 -37.094 -8.992 1 98.12 364 ARG A N 1
ATOM 2785 C CA . ARG A 1 364 ? -5.98 -37.938 -8.008 1 98.12 364 ARG A CA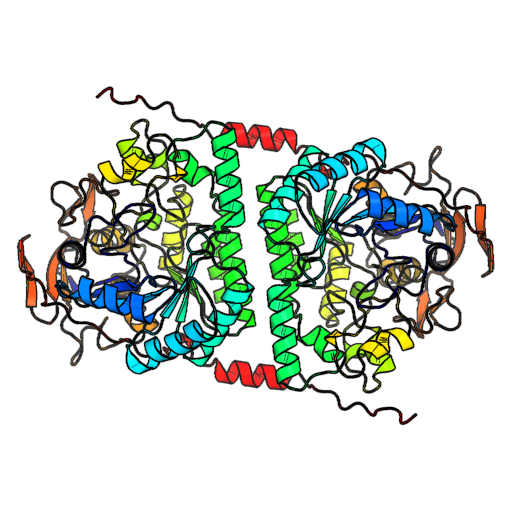 1
ATOM 2786 C C . ARG A 1 364 ? -7.254 -37.25 -7.512 1 98.12 364 ARG A C 1
ATOM 2788 O O . ARG A 1 364 ? -8.055 -37.875 -6.805 1 98.12 364 ARG A O 1
ATOM 2795 N N . SER A 1 365 ? -7.438 -36.062 -7.883 1 97.62 365 SER A N 1
ATOM 2796 C CA . SER A 1 365 ? -8.617 -35.312 -7.461 1 97.62 365 SER A CA 1
ATOM 2797 C C . SER A 1 365 ? -9.891 -35.906 -8.047 1 97.62 365 SER A C 1
ATOM 2799 O O . SER A 1 365 ? -9.898 -36.375 -9.195 1 97.62 365 SER A O 1
ATOM 2801 N N . ASP A 1 366 ? -10.969 -35.875 -7.277 1 98.12 366 ASP A N 1
ATOM 2802 C CA . ASP A 1 366 ? -12.258 -36.312 -7.77 1 98.12 366 ASP A CA 1
ATOM 2803 C C . ASP A 1 366 ? -13.031 -35.188 -8.438 1 98.12 366 ASP A C 1
ATOM 2805 O O . ASP A 1 366 ? -14.195 -35.344 -8.812 1 98.12 366 ASP A O 1
ATOM 2809 N N . THR A 1 367 ? -12.391 -34.062 -8.492 1 96.81 367 THR A N 1
ATOM 2810 C CA . THR A 1 367 ? -13.016 -32.906 -9.094 1 96.81 367 THR A CA 1
ATOM 2811 C C . THR A 1 367 ? -12.086 -32.25 -10.102 1 96.81 367 THR A C 1
ATOM 2813 O O . THR A 1 367 ? -10.883 -32.531 -10.117 1 96.81 367 THR A O 1
ATOM 2816 N N . ASN A 1 368 ? -12.602 -31.516 -10.992 1 98.38 368 ASN A N 1
ATOM 2817 C CA . ASN A 1 368 ? -11.898 -30.672 -11.953 1 98.38 368 ASN A CA 1
ATOM 2818 C C . ASN A 1 368 ? -12.648 -29.375 -12.211 1 98.38 368 ASN A C 1
ATOM 2820 O O . ASN A 1 368 ? -13.805 -29.391 -12.641 1 98.38 368 ASN A O 1
ATOM 2824 N N . VAL A 1 369 ? -12.023 -28.25 -11.969 1 98.56 369 VAL A N 1
ATOM 2825 C CA . VAL A 1 369 ? -12.727 -26.984 -12.047 1 98.56 369 VAL A CA 1
ATOM 2826 C C . VAL A 1 369 ? -13.031 -26.641 -13.5 1 98.56 369 VAL A C 1
ATOM 2828 O O . VAL A 1 369 ? -13.828 -25.734 -13.781 1 98.56 369 VAL A O 1
ATOM 2831 N N . PHE A 1 370 ? -12.453 -27.375 -14.469 1 98.69 370 PHE A N 1
ATOM 2832 C CA . PHE A 1 370 ? -12.719 -27.172 -15.891 1 98.69 370 PHE A CA 1
ATOM 2833 C C . PHE A 1 370 ? -13.625 -28.266 -16.438 1 98.69 370 PHE A C 1
ATOM 2835 O O . PHE A 1 370 ? -13.648 -28.516 -17.641 1 98.69 370 PHE A O 1
ATOM 2842 N N . GLU A 1 371 ? -14.32 -28.938 -15.57 1 98 371 GLU A N 1
ATOM 2843 C CA . GLU A 1 371 ? -15.164 -30.078 -15.922 1 98 371 GLU A CA 1
ATOM 2844 C C . GLU A 1 371 ? -16.078 -29.734 -17.094 1 98 371 GLU A C 1
ATOM 2846 O O . GLU A 1 371 ? -16.781 -28.734 -17.078 1 98 371 GLU A O 1
ATOM 2851 N N . GLY A 1 372 ? -16.047 -30.594 -18.094 1 97.62 372 GLY A N 1
ATOM 2852 C CA . GLY A 1 372 ? -16.969 -30.469 -19.219 1 97.62 372 GLY A CA 1
ATOM 2853 C C . GLY A 1 372 ? -16.453 -29.562 -20.312 1 97.62 372 GLY A C 1
ATOM 2854 O O . GLY A 1 372 ? -17.078 -29.422 -21.375 1 97.62 372 GLY A O 1
ATOM 2855 N N . TRP A 1 373 ? -15.281 -28.984 -20.125 1 98.06 373 TRP A N 1
ATOM 2856 C CA . TRP A 1 373 ? -14.703 -28.125 -21.156 1 98.06 373 TRP A CA 1
ATOM 2857 C C . TRP A 1 373 ? -14.383 -28.906 -22.422 1 98.06 373 TRP A C 1
ATOM 2859 O O . TRP A 1 373 ? -13.758 -29.969 -22.344 1 98.06 373 TRP A O 1
ATOM 2869 N N . ARG A 1 374 ? -14.875 -28.453 -23.516 1 97.88 374 ARG A N 1
ATOM 2870 C CA . ARG A 1 374 ? -14.547 -29 -24.828 1 97.88 374 ARG A CA 1
ATOM 2871 C C . ARG A 1 374 ? -13.852 -27.953 -25.703 1 97.88 374 ARG A C 1
ATOM 2873 O O . ARG A 1 374 ? -14.312 -26.812 -25.797 1 97.88 374 ARG A O 1
ATOM 2880 N N . GLY A 1 375 ? -12.773 -28.422 -26.266 1 97.44 375 GLY A N 1
ATOM 2881 C CA . GLY A 1 375 ? -12.016 -27.469 -27.062 1 97.44 375 GLY A CA 1
ATOM 2882 C C . GLY A 1 375 ? -11.125 -28.141 -28.109 1 97.44 375 GLY A C 1
ATOM 2883 O O . GLY A 1 375 ? -11.227 -29.344 -28.328 1 97.44 375 GLY A O 1
ATOM 2884 N N . LYS A 1 376 ? -10.336 -27.281 -28.797 1 97.19 376 LYS A N 1
ATOM 2885 C CA . LYS A 1 376 ? -9.414 -27.734 -29.844 1 97.19 376 LYS A CA 1
ATOM 2886 C C . LYS A 1 376 ? -7.965 -27.609 -29.391 1 97.19 376 LYS A C 1
ATOM 2888 O O . LYS A 1 376 ? -7.668 -26.875 -28.438 1 97.19 376 LYS A O 1
ATOM 2893 N N . GLY A 1 377 ? -7.086 -28.328 -30.219 1 97.12 377 GLY A N 1
ATOM 2894 C CA . GLY A 1 377 ? -5.672 -28.328 -29.891 1 97.12 377 GLY A CA 1
ATOM 2895 C C . GLY A 1 377 ? -5.297 -29.344 -28.828 1 97.12 377 GLY A C 1
ATOM 2896 O O . GLY A 1 377 ? -5.125 -29 -27.656 1 97.12 377 GLY A O 1
ATOM 2897 N N . LYS A 1 378 ? -5.156 -30.531 -29.25 1 97.62 378 LYS A N 1
ATOM 2898 C CA . LYS A 1 378 ? -4.91 -31.641 -28.328 1 97.62 378 LYS A CA 1
ATOM 2899 C C . LYS A 1 378 ? -3.455 -32.094 -28.391 1 97.62 378 LYS A C 1
ATOM 2901 O O . LYS A 1 378 ? -2.922 -32.344 -29.484 1 97.62 378 LYS A O 1
ATOM 2906 N N . VAL A 1 379 ? -2.816 -32.125 -27.281 1 98 379 VAL A N 1
ATOM 2907 C CA . VAL A 1 379 ? -1.501 -32.75 -27.203 1 98 379 VAL A CA 1
ATOM 2908 C C . VAL A 1 379 ? -1.637 -34.281 -27.359 1 98 379 VAL A C 1
ATOM 2910 O O . VAL A 1 379 ? -2.258 -34.938 -26.531 1 98 379 VAL A O 1
ATOM 2913 N N . GLU A 1 380 ? -0.975 -34.781 -28.328 1 97.69 380 GLU A N 1
ATOM 2914 C CA . GLU A 1 380 ? -1.118 -36.188 -28.625 1 97.69 380 GLU A CA 1
ATOM 2915 C C . GLU A 1 380 ? 0.112 -37 -28.188 1 97.69 380 GLU A C 1
ATOM 2917 O O . GLU A 1 380 ? 0.021 -38.188 -27.891 1 97.69 380 GLU A O 1
ATOM 2922 N N . VAL A 1 381 ? 1.195 -36.281 -28.203 1 98.25 381 VAL A N 1
ATOM 2923 C CA . VAL A 1 381 ? 2.443 -36.906 -27.781 1 98.25 381 VAL A CA 1
ATOM 2924 C C . VAL A 1 381 ? 3.221 -35.969 -26.875 1 98.25 381 VAL A C 1
ATOM 2926 O O . VAL A 1 381 ? 3.275 -34.75 -27.125 1 98.25 381 VAL A O 1
ATOM 2929 N N . THR A 1 382 ? 3.732 -36.469 -25.812 1 98.62 382 THR A N 1
ATOM 2930 C CA . THR A 1 382 ? 4.672 -35.75 -24.953 1 98.62 382 THR A CA 1
ATOM 2931 C C . THR A 1 382 ? 5.984 -36.531 -24.844 1 98.62 382 THR A C 1
ATOM 2933 O O . THR A 1 382 ? 5.988 -37.719 -24.531 1 98.62 382 THR A O 1
ATOM 2936 N N . ILE A 1 383 ? 7.031 -35.875 -25.172 1 97.88 383 ILE A N 1
ATOM 2937 C CA . ILE A 1 383 ? 8.391 -36.406 -25 1 97.88 383 ILE A CA 1
ATOM 2938 C C . ILE A 1 383 ? 9.086 -35.625 -23.875 1 97.88 383 ILE A C 1
ATOM 2940 O O . ILE A 1 383 ? 9.172 -34.406 -23.906 1 97.88 383 ILE A O 1
ATOM 2944 N N . SER A 1 384 ? 9.516 -36.344 -22.859 1 97.25 384 SER A N 1
ATOM 2945 C CA . SER A 1 384 ? 10.227 -35.781 -21.719 1 97.25 384 SER A CA 1
ATOM 2946 C C . SER A 1 384 ? 11.625 -36.344 -21.594 1 97.25 384 SER A C 1
ATOM 2948 O O . SER A 1 384 ? 11.789 -37.562 -21.391 1 97.25 384 SER A O 1
ATOM 2950 N N . GLY A 1 385 ? 12.594 -35.5 -21.703 1 94.06 385 GLY A N 1
ATOM 2951 C CA . GLY A 1 385 ? 13.969 -35.969 -21.641 1 94.06 385 GLY A CA 1
ATOM 2952 C C . GLY A 1 385 ? 14.289 -37 -22.688 1 94.06 385 GLY A C 1
ATOM 2953 O O . GLY A 1 385 ? 14.992 -37.969 -22.391 1 94.06 385 GLY A O 1
ATOM 2954 N N . GLY A 1 386 ? 13.711 -36.938 -23.766 1 94.38 386 GLY A N 1
ATOM 2955 C CA . GLY A 1 386 ? 13.992 -37.844 -24.875 1 94.38 386 GLY A CA 1
ATOM 2956 C C . GLY A 1 386 ? 13.148 -39.094 -24.859 1 94.38 386 GLY A C 1
ATOM 2957 O O . GLY A 1 386 ? 13.219 -39.906 -25.781 1 94.38 386 GLY A O 1
ATOM 2958 N N . ARG A 1 387 ? 12.32 -39.219 -23.906 1 96.81 387 ARG A N 1
ATOM 2959 C CA . ARG A 1 387 ? 11.469 -40.375 -23.781 1 96.81 387 ARG A CA 1
ATOM 2960 C C . ARG A 1 387 ? 10.023 -40.062 -24.109 1 96.81 387 ARG A C 1
ATOM 2962 O O . ARG A 1 387 ? 9.484 -39.062 -23.641 1 96.81 387 ARG A O 1
ATOM 2969 N N . VAL A 1 388 ? 9.422 -40.906 -24.938 1 98.12 388 VAL A N 1
ATOM 2970 C CA . VAL A 1 388 ? 7.984 -40.75 -25.172 1 98.12 388 VAL A CA 1
ATOM 2971 C C . VAL A 1 388 ? 7.211 -41.188 -23.922 1 98.12 388 VAL A C 1
ATOM 2973 O O . VAL A 1 388 ? 7.211 -42.375 -23.578 1 98.12 388 VAL A O 1
ATOM 2976 N N . VAL A 1 389 ? 6.562 -40.312 -23.297 1 98.44 389 VAL A N 1
ATOM 2977 C CA . VAL A 1 389 ? 5.938 -40.625 -22.016 1 98.44 389 VAL A CA 1
ATOM 2978 C C . VAL A 1 389 ? 4.418 -40.531 -22.141 1 98.44 389 VAL A C 1
ATOM 2980 O O . VAL A 1 389 ? 3.686 -41.031 -21.281 1 98.44 389 VAL A O 1
ATOM 2983 N N . TRP A 1 390 ? 3.838 -39.938 -23.109 1 98.31 390 TRP A N 1
ATOM 2984 C CA . TRP A 1 390 ? 2.414 -39.844 -23.422 1 98.31 390 TRP A CA 1
ATOM 2985 C C . TRP A 1 390 ? 2.17 -40.094 -24.906 1 98.31 390 TRP A C 1
ATOM 2987 O O . TRP A 1 390 ? 2.691 -39.375 -25.766 1 98.31 390 TRP A O 1
ATOM 2997 N N . LEU A 1 391 ? 1.467 -41.062 -25.219 1 97.31 391 LEU A N 1
ATOM 2998 C CA . LEU A 1 391 ? 1.156 -41.469 -26.578 1 97.31 391 LEU A CA 1
ATOM 2999 C C . LEU A 1 391 ? -0.093 -42.344 -26.625 1 97.31 391 LEU A C 1
ATOM 3001 O O . LEU A 1 391 ? -0.252 -43.25 -25.797 1 97.31 391 LEU A O 1
ATOM 3005 N N . ASN A 1 392 ? -0.994 -42.062 -27.547 1 93.62 392 ASN A N 1
ATOM 3006 C CA . ASN A 1 392 ? -2.221 -42.844 -27.719 1 93.62 392 ASN A CA 1
ATOM 3007 C C . ASN A 1 392 ? -3.031 -42.906 -26.422 1 93.62 392 ASN A C 1
ATOM 3009 O O . ASN A 1 392 ? -3.484 -43.969 -26.016 1 93.62 392 ASN A O 1
ATOM 3013 N N . ASP A 1 393 ? -3.021 -41.781 -25.703 1 93.31 393 ASP A N 1
ATOM 3014 C CA . ASP A 1 393 ? -3.795 -41.625 -24.469 1 93.31 393 ASP A CA 1
ATOM 3015 C C . ASP A 1 393 ? -3.291 -42.562 -23.375 1 93.31 393 ASP A C 1
ATOM 3017 O O . ASP A 1 393 ? -4.059 -43 -22.516 1 93.31 393 ASP A O 1
ATOM 3021 N N . GLU A 1 394 ? -2.055 -42.906 -23.516 1 96.25 394 GLU A N 1
ATOM 3022 C CA . GLU A 1 394 ? -1.431 -43.75 -22.5 1 96.25 394 GLU A CA 1
ATOM 3023 C C . GLU A 1 394 ? -0.198 -43.094 -21.906 1 96.25 394 GLU A C 1
ATOM 3025 O O . GLU A 1 394 ? 0.671 -42.625 -22.641 1 96.25 394 GLU A O 1
ATOM 3030 N N . LEU A 1 395 ? -0.19 -43.125 -20.625 1 96.81 395 LEU A N 1
ATOM 3031 C CA . LEU A 1 395 ? 0.935 -42.562 -19.875 1 96.81 395 LEU A CA 1
ATOM 3032 C C . LEU A 1 395 ? 1.976 -43.625 -19.578 1 96.81 395 LEU A C 1
ATOM 3034 O O . LEU A 1 395 ? 1.646 -44.688 -19.031 1 96.81 395 LEU A O 1
ATOM 3038 N N . LYS A 1 396 ? 3.158 -43.406 -19.969 1 97 396 LYS A N 1
ATOM 3039 C CA . LYS A 1 396 ? 4.285 -44.281 -19.688 1 97 396 LYS A CA 1
ATOM 3040 C C . LYS A 1 396 ? 5.324 -43.562 -18.812 1 97 396 LYS A C 1
ATOM 3042 O O . LYS A 1 396 ? 6.324 -43.062 -19.328 1 97 396 LYS A O 1
ATOM 3047 N N . VAL A 1 397 ? 5.086 -43.656 -17.516 1 97.12 397 VAL A N 1
ATOM 3048 C CA . VAL A 1 397 ? 5.965 -42.969 -16.578 1 97.12 397 VAL A CA 1
ATOM 3049 C C . VAL A 1 397 ? 6.27 -43.844 -15.383 1 97.12 397 VAL A C 1
ATOM 3051 O O . VAL A 1 397 ? 5.527 -44.812 -15.102 1 97.12 397 VAL A O 1
ATOM 3054 N N . PHE A 1 398 ? 7.316 -43.656 -14.703 1 96.38 398 PHE A N 1
ATOM 3055 C CA . PHE A 1 398 ? 7.672 -44.375 -13.492 1 96.38 398 PHE A CA 1
ATOM 3056 C C . PHE A 1 398 ? 8.352 -43.469 -12.484 1 96.38 398 PHE A C 1
ATOM 3058 O O . PHE A 1 398 ? 9.055 -42.531 -12.875 1 96.38 398 PHE A O 1
ATOM 3065 N N . PRO A 1 399 ? 8.148 -43.688 -11.219 1 97.12 399 PRO A N 1
ATOM 3066 C CA . PRO A 1 399 ? 8.719 -42.844 -10.172 1 97.12 399 PRO A CA 1
ATOM 3067 C C . PRO A 1 399 ? 10.242 -42.812 -10.211 1 97.12 399 PRO A C 1
ATOM 3069 O O . PRO A 1 399 ? 10.891 -43.812 -10.453 1 97.12 399 PRO A O 1
ATOM 3072 N N . GLY A 1 400 ? 10.758 -41.594 -9.992 1 97 400 GLY A N 1
ATOM 3073 C CA . GLY A 1 400 ? 12.195 -41.438 -9.883 1 97 400 GLY A CA 1
ATOM 3074 C C . GLY A 1 400 ? 12.867 -41.125 -11.203 1 97 400 GLY A C 1
ATOM 3075 O O . GLY A 1 400 ? 14.078 -40.906 -11.258 1 97 400 GLY A O 1
ATOM 3076 N N . SER A 1 401 ? 12.102 -41 -12.242 1 96.44 401 SER A N 1
ATOM 3077 C CA . SER A 1 401 ? 12.68 -40.75 -13.562 1 96.44 401 SER A CA 1
ATOM 3078 C C . SER A 1 401 ? 12.867 -39.25 -13.812 1 96.44 401 SER A C 1
ATOM 3080 O O . SER A 1 401 ? 13.562 -38.875 -14.75 1 96.44 401 SER A O 1
ATOM 3082 N N . GLY A 1 402 ? 12.156 -38.438 -13.047 1 96.31 402 GLY A N 1
ATOM 3083 C CA . GLY A 1 402 ? 12.312 -37 -13.188 1 96.31 402 GLY A CA 1
ATOM 3084 C C . GLY A 1 402 ? 13.617 -36.469 -12.602 1 96.31 402 GLY A C 1
ATOM 3085 O O . GLY A 1 402 ? 14.148 -37.062 -11.648 1 96.31 402 GLY A O 1
ATOM 3086 N N . LYS A 1 403 ? 14.156 -35.406 -13.102 1 97.06 403 LYS A N 1
ATOM 3087 C CA . LYS A 1 403 ? 15.422 -34.844 -12.648 1 97.06 403 LYS A CA 1
ATOM 3088 C C . LYS A 1 403 ? 15.219 -33.438 -12.062 1 97.06 403 LYS A C 1
ATOM 3090 O O . LYS A 1 403 ? 14.414 -32.656 -12.57 1 97.06 403 LYS A O 1
ATOM 3095 N N . TYR A 1 404 ? 15.984 -33.219 -10.992 1 98.5 404 TYR A N 1
ATOM 3096 C CA . TYR A 1 404 ? 16.047 -31.875 -10.43 1 98.5 404 TYR A CA 1
ATOM 3097 C C . TYR A 1 404 ? 16.844 -30.938 -11.328 1 98.5 404 TYR A C 1
ATOM 3099 O O . TYR A 1 404 ? 17.953 -31.266 -11.75 1 98.5 404 TYR A O 1
ATOM 3107 N N . VAL A 1 405 ? 16.266 -29.812 -11.695 1 98.62 405 VAL A N 1
ATOM 3108 C CA . VAL A 1 405 ? 16.906 -28.812 -12.555 1 98.62 405 VAL A CA 1
ATOM 3109 C C . VAL A 1 405 ? 17.344 -27.625 -11.711 1 98.62 405 VAL A C 1
ATOM 3111 O O . VAL A 1 405 ? 16.516 -26.828 -11.25 1 98.62 405 VAL A O 1
ATOM 3114 N N . GLU A 1 406 ? 18.641 -27.438 -11.531 1 98.5 406 GLU A N 1
ATOM 3115 C CA . GLU A 1 406 ? 19.188 -26.281 -10.812 1 98.5 406 GLU A CA 1
ATOM 3116 C C . GLU A 1 406 ? 19 -25 -11.617 1 98.5 406 GLU A C 1
ATOM 3118 O O . GLU A 1 406 ? 19.188 -24.984 -12.836 1 98.5 406 GLU A O 1
ATOM 3123 N N . MET A 1 407 ? 18.625 -23.953 -10.961 1 98.81 407 MET A N 1
ATOM 3124 C CA . MET A 1 407 ? 18.438 -22.656 -11.586 1 98.81 407 MET A CA 1
ATOM 3125 C C . MET A 1 407 ? 19.453 -21.641 -11.047 1 98.81 407 MET A C 1
ATOM 3127 O O . MET A 1 407 ? 19.453 -21.344 -9.859 1 98.81 407 MET A O 1
ATOM 3131 N N . ARG A 1 408 ? 20.219 -21.125 -11.883 1 98.38 408 ARG A N 1
ATOM 3132 C CA . ARG A 1 408 ? 21.266 -20.203 -11.492 1 98.38 408 ARG A CA 1
ATOM 3133 C C . ARG A 1 408 ? 20.719 -18.797 -11.266 1 98.38 408 ARG A C 1
ATOM 3135 O O . ARG A 1 408 ? 19.75 -18.391 -11.906 1 98.38 408 ARG A O 1
ATOM 3142 N N . PRO A 1 409 ? 21.344 -18.016 -10.43 1 98.69 409 PRO A N 1
ATOM 3143 C CA . PRO A 1 409 ? 20.875 -16.641 -10.188 1 98.69 409 PRO A CA 1
ATOM 3144 C C . PRO A 1 409 ? 21.266 -15.68 -11.305 1 98.69 409 PRO A C 1
ATOM 3146 O O . PRO A 1 409 ? 21.844 -16.094 -12.312 1 98.69 409 PRO A O 1
ATOM 3149 N N . PHE A 1 410 ? 20.875 -14.453 -11.219 1 98.5 410 PHE A N 1
ATOM 3150 C CA . PHE A 1 410 ? 21.203 -13.336 -12.094 1 98.5 410 PHE A CA 1
ATOM 3151 C C . PHE A 1 410 ? 20.703 -13.594 -13.516 1 98.5 410 PHE A C 1
ATOM 3153 O O . PHE A 1 410 ? 21.469 -13.516 -14.477 1 98.5 410 PHE A O 1
ATOM 3160 N N . SER A 1 411 ? 19.453 -13.891 -13.641 1 98.38 411 SER A N 1
ATOM 3161 C CA . SER A 1 411 ? 18.812 -13.93 -14.953 1 98.38 411 SER A CA 1
ATOM 3162 C C . SER A 1 411 ? 18.859 -12.562 -15.625 1 98.38 411 SER A C 1
ATOM 3164 O O . SER A 1 411 ? 19.406 -11.602 -15.07 1 98.38 411 SER A O 1
ATOM 3166 N N . TYR A 1 412 ? 18.281 -12.438 -16.797 1 98 412 TYR A N 1
ATOM 3167 C CA . TYR A 1 412 ? 18.312 -11.211 -17.594 1 98 412 TYR A CA 1
ATOM 3168 C C . TYR A 1 412 ? 17.609 -10.078 -16.844 1 98 412 TYR A C 1
ATOM 3170 O O . TYR A 1 412 ? 17.859 -8.898 -17.109 1 98 412 TYR A O 1
ATOM 3178 N N . LEU A 1 413 ? 16.781 -10.398 -15.891 1 98.38 413 LEU A N 1
ATOM 3179 C CA . LEU A 1 413 ? 16.031 -9.398 -15.133 1 98.38 413 LEU A CA 1
ATOM 3180 C C . LEU A 1 413 ? 16.984 -8.539 -14.305 1 98.38 413 LEU A C 1
ATOM 3182 O O . LEU A 1 413 ? 16.609 -7.441 -13.875 1 98.38 413 LEU A O 1
ATOM 3186 N N . PHE A 1 414 ? 18.141 -8.984 -14.031 1 98.31 414 PHE A N 1
ATOM 3187 C CA . PHE A 1 414 ? 19.078 -8.281 -13.172 1 98.31 414 PHE A CA 1
ATOM 3188 C C . PHE A 1 414 ? 20.047 -7.43 -13.992 1 98.31 414 PHE A C 1
ATOM 3190 O O . PHE A 1 414 ? 20.891 -6.734 -13.445 1 98.31 414 PHE A O 1
ATOM 3197 N N . ASN A 1 415 ? 19.844 -7.488 -15.352 1 97.38 415 ASN A N 1
ATOM 3198 C CA . ASN A 1 415 ? 20.688 -6.656 -16.219 1 97.38 415 ASN A CA 1
ATOM 3199 C C . ASN A 1 415 ? 20.5 -5.172 -15.906 1 97.38 415 ASN A C 1
ATOM 3201 O O . ASN A 1 415 ? 19.375 -4.676 -15.875 1 97.38 415 ASN A O 1
ATOM 3205 N N . GLY A 1 416 ? 21.531 -4.508 -15.648 1 96.62 416 GLY A N 1
ATOM 3206 C CA . GLY A 1 416 ? 21.516 -3.062 -15.5 1 96.62 416 GLY A CA 1
ATOM 3207 C C . GLY A 1 416 ? 21.266 -2.613 -14.07 1 96.62 416 GLY A C 1
ATOM 3208 O O . GLY A 1 416 ? 21.344 -1.421 -13.766 1 96.62 416 GLY A O 1
ATOM 3209 N N . ILE A 1 417 ? 21.016 -3.51 -13.141 1 96.12 417 ILE A N 1
ATOM 3210 C CA . ILE A 1 417 ? 20.688 -3.164 -11.758 1 96.12 417 ILE A CA 1
ATOM 3211 C C . ILE A 1 417 ? 21.875 -2.451 -11.117 1 96.12 417 ILE A C 1
ATOM 3213 O O . ILE A 1 417 ? 21.703 -1.435 -10.438 1 96.12 417 ILE A O 1
ATOM 3217 N N . GLY A 1 418 ? 23.047 -2.971 -11.289 1 95.94 418 GLY A N 1
ATOM 3218 C CA . GLY A 1 418 ? 24.25 -2.352 -10.75 1 95.94 418 GLY A CA 1
ATOM 3219 C C . GLY A 1 418 ? 24.484 -0.949 -11.273 1 95.94 418 GLY A C 1
ATOM 3220 O O . GLY A 1 418 ? 24.875 -0.052 -10.523 1 95.94 418 GLY A O 1
ATOM 3221 N N . LYS A 1 419 ? 24.281 -0.772 -12.578 1 96.38 419 LYS A N 1
ATOM 3222 C CA . LYS A 1 419 ? 24.438 0.545 -13.188 1 96.38 419 LYS A CA 1
ATOM 3223 C C . LYS A 1 419 ? 23.438 1.54 -12.617 1 96.38 419 LYS A C 1
ATOM 3225 O O . LYS A 1 419 ? 23.766 2.699 -12.367 1 96.38 419 LYS A O 1
ATOM 3230 N N . ALA A 1 420 ? 22.25 1.036 -12.445 1 95.81 420 ALA A N 1
ATOM 3231 C CA . ALA A 1 420 ? 21.219 1.888 -11.859 1 95.81 420 ALA A CA 1
ATOM 3232 C C . ALA A 1 420 ? 21.562 2.277 -10.43 1 95.81 420 ALA A C 1
ATOM 3234 O O . ALA A 1 420 ? 21.328 3.414 -10.008 1 95.81 420 ALA A O 1
ATOM 3235 N N . ASP A 1 421 ? 22.078 1.396 -9.633 1 95.88 421 ASP A N 1
ATOM 3236 C CA . ASP A 1 421 ? 22.516 1.679 -8.266 1 95.88 421 ASP A CA 1
ATOM 3237 C C . ASP A 1 421 ? 23.625 2.725 -8.25 1 95.88 421 ASP A C 1
ATOM 3239 O O . ASP A 1 421 ? 23.609 3.641 -7.426 1 95.88 421 ASP A O 1
ATOM 3243 N N . ALA A 1 422 ? 24.594 2.537 -9.172 1 95.62 422 ALA A N 1
ATOM 3244 C CA . ALA A 1 422 ? 25.703 3.475 -9.258 1 95.62 422 ALA A CA 1
ATOM 3245 C C . ALA A 1 422 ? 25.219 4.879 -9.602 1 95.62 422 ALA A C 1
ATOM 3247 O O . ALA A 1 422 ? 25.688 5.863 -9.031 1 95.62 422 ALA A O 1
ATOM 3248 N N . LYS A 1 423 ? 24.328 4.902 -10.539 1 95.38 423 LYS A N 1
ATOM 3249 C CA . LYS A 1 423 ? 23.766 6.188 -10.93 1 95.38 423 LYS A CA 1
ATOM 3250 C C . LYS A 1 423 ? 23.016 6.836 -9.758 1 95.38 423 LYS A C 1
ATOM 3252 O O . LYS A 1 423 ? 23.125 8.047 -9.547 1 95.38 423 LYS A O 1
ATOM 3257 N N . TYR A 1 424 ? 22.266 6.109 -9.055 1 94.12 424 TYR A N 1
ATOM 3258 C CA . TYR A 1 424 ? 21.531 6.59 -7.887 1 94.12 424 TYR A CA 1
ATOM 3259 C C . TYR A 1 424 ? 22.484 7.133 -6.828 1 94.12 424 TYR A C 1
ATOM 3261 O O . TYR A 1 424 ? 22.297 8.25 -6.328 1 94.12 424 TYR A O 1
ATOM 3269 N N . LEU A 1 425 ? 23.516 6.379 -6.504 1 93.81 425 LEU A N 1
ATOM 3270 C CA . LEU A 1 425 ? 24.484 6.781 -5.496 1 93.81 425 LEU A CA 1
ATOM 3271 C C . LEU A 1 425 ? 25.172 8.086 -5.895 1 93.81 425 LEU A C 1
ATOM 3273 O O . LEU A 1 425 ? 25.375 8.969 -5.051 1 93.81 425 LEU A O 1
ATOM 3277 N N . SER A 1 426 ? 25.406 8.195 -7.199 1 93.81 426 SER A N 1
ATOM 3278 C CA . SER A 1 426 ? 26.031 9.406 -7.707 1 93.81 426 SER A CA 1
ATOM 3279 C C . SER A 1 426 ? 25.094 10.602 -7.629 1 93.81 426 SER A C 1
ATOM 3281 O O . SER A 1 426 ? 25.531 11.734 -7.465 1 93.81 426 SER A O 1
ATOM 3283 N N . SER A 1 427 ? 23.859 10.289 -7.664 1 92.5 427 SER A N 1
ATOM 3284 C CA . SER A 1 427 ? 22.859 11.344 -7.699 1 92.5 427 SER A CA 1
ATOM 3285 C C . SER A 1 427 ? 22.609 11.906 -6.305 1 92.5 427 SER A C 1
ATOM 3287 O O . SER A 1 427 ? 22.031 12.984 -6.16 1 92.5 427 SER A O 1
ATOM 3289 N N . LEU A 1 428 ? 22.938 11.195 -5.242 1 92.12 428 LEU A N 1
ATOM 3290 C CA . LEU A 1 428 ? 22.641 11.609 -3.873 1 92.12 428 LEU A CA 1
ATOM 3291 C C . LEU A 1 428 ? 23.391 12.898 -3.533 1 92.12 428 LEU A C 1
ATOM 3293 O O . LEU A 1 428 ? 22.938 13.672 -2.682 1 92.12 428 LEU A O 1
ATOM 3297 N N . LYS A 1 429 ? 24.594 13.188 -4.141 1 90.69 429 LYS A N 1
ATOM 3298 C CA . LYS A 1 429 ? 25.422 14.352 -3.85 1 90.69 429 LYS A CA 1
ATOM 3299 C C . LYS A 1 429 ? 25.641 14.5 -2.35 1 90.69 429 LYS A C 1
ATOM 3301 O O . LYS A 1 429 ? 25.516 15.602 -1.805 1 90.69 429 LYS A O 1
ATOM 3306 N N . ALA A 1 430 ? 25.844 13.539 -1.52 1 91.5 430 ALA A N 1
ATOM 3307 C CA . ALA A 1 430 ? 25.984 13.492 -0.067 1 91.5 430 ALA A CA 1
ATOM 3308 C C . ALA A 1 430 ? 27.109 12.531 0.345 1 91.5 430 ALA A C 1
ATOM 3310 O O . ALA A 1 430 ? 27.453 11.617 -0.406 1 91.5 430 ALA A O 1
ATOM 3311 N N . PRO A 1 431 ? 27.656 12.695 1.473 1 94.56 431 PRO A N 1
ATOM 3312 C CA . PRO A 1 431 ? 27.266 13.664 2.498 1 94.56 431 PRO A CA 1
ATOM 3313 C C . PRO A 1 431 ? 27.812 15.062 2.225 1 94.56 431 PRO A C 1
ATOM 3315 O O . PRO A 1 431 ? 28.859 15.203 1.588 1 94.56 431 PRO A O 1
ATOM 3318 N N . ILE A 1 432 ? 27.125 16 2.711 1 92.81 432 ILE A N 1
ATOM 3319 C CA . ILE A 1 432 ? 27.625 17.375 2.693 1 92.81 432 ILE A CA 1
ATOM 3320 C C . ILE A 1 432 ? 28.719 17.547 3.76 1 92.81 432 ILE A C 1
ATOM 3322 O O . ILE A 1 432 ? 28.531 17.109 4.902 1 92.81 432 ILE A O 1
ATOM 3326 N N . LYS A 1 433 ? 29.844 18.109 3.418 1 88 433 LYS A N 1
ATOM 3327 C CA . LYS A 1 433 ? 30.891 18.422 4.387 1 88 433 LYS A CA 1
ATOM 3328 C C . LYS A 1 433 ? 30.531 19.656 5.215 1 88 433 LYS A C 1
ATOM 3330 O O . LYS A 1 433 ? 30.359 20.75 4.672 1 88 433 LYS A O 1
ATOM 3335 N N . ARG A 1 434 ? 30.203 19.375 6.469 1 88.38 434 ARG A N 1
ATOM 3336 C CA . ARG A 1 434 ? 29.828 20.484 7.34 1 88.38 434 ARG A CA 1
ATOM 3337 C C . ARG A 1 434 ? 30.844 20.688 8.445 1 88.38 434 ARG A C 1
ATOM 3339 O O . ARG A 1 434 ? 31.469 19.734 8.914 1 88.38 434 ARG A O 1
ATOM 3346 N N . PHE A 1 435 ? 31.312 21.922 8.633 1 74.94 435 PHE A N 1
ATOM 3347 C CA . PHE A 1 435 ? 32.312 22.297 9.617 1 74.94 435 PHE A CA 1
ATOM 3348 C C . PHE A 1 435 ? 31.703 22.422 11 1 74.94 435 PHE A C 1
ATOM 3350 O O . PHE A 1 435 ? 30.562 22.906 11.133 1 74.94 435 PHE A O 1
ATOM 3357 N N . ARG A 1 436 ? 32.031 21.594 11.914 1 65.12 436 ARG A N 1
ATOM 3358 C CA . ARG A 1 436 ? 31.609 21.766 13.305 1 65.12 436 ARG A CA 1
ATOM 3359 C C . ARG A 1 436 ? 32.125 23.094 13.875 1 65.12 436 ARG A C 1
ATOM 3361 O O . ARG A 1 436 ? 33.281 23.438 13.695 1 65.12 436 ARG A O 1
ATOM 3368 N N . ALA A 1 437 ? 31.203 23.953 14.047 1 46.66 437 ALA A N 1
ATOM 3369 C CA . ALA A 1 437 ? 31.672 25.156 14.719 1 46.66 437 ALA A CA 1
ATOM 3370 C C . ALA A 1 437 ? 32.406 24.812 16.016 1 46.66 437 ALA A C 1
ATOM 3372 O O . ALA A 1 437 ? 31.906 24.031 16.828 1 46.66 437 ALA A O 1
ATOM 3373 N N . THR A 1 438 ? 33.719 24.688 16.078 1 37.31 438 THR A N 1
ATOM 3374 C CA . THR A 1 438 ? 34.5 24.656 17.328 1 37.31 438 THR A CA 1
ATOM 3375 C C . THR A 1 438 ? 33.875 25.594 18.359 1 37.31 438 THR A C 1
ATOM 3377 O O . THR A 1 438 ? 33.719 26.797 18.109 1 37.31 438 THR A O 1
ATOM 3380 N N . THR A 1 439 ? 32.875 25.062 19.141 1 32.72 439 THR A N 1
ATOM 3381 C CA . THR A 1 439 ? 32.844 25.859 20.359 1 32.72 439 THR A CA 1
ATOM 3382 C C . THR A 1 439 ? 34.156 25.703 21.141 1 32.72 439 THR A C 1
ATOM 3384 O O . THR A 1 439 ? 34.75 24.609 21.188 1 32.72 439 THR A O 1
ATOM 3387 N N . MET B 1 1 ? -7.523 49.219 -1.961 1 71.06 1 MET B N 1
ATOM 3388 C CA . MET B 1 1 ? -8.758 48.719 -1.361 1 71.06 1 MET B CA 1
ATOM 3389 C C . MET B 1 1 ? -8.469 47.625 -0.335 1 71.06 1 MET B C 1
ATOM 3391 O O . MET B 1 1 ? -7.672 46.719 -0.594 1 71.06 1 MET B O 1
ATOM 3395 N N . LEU B 1 2 ? -8.852 47.875 0.838 1 81.44 2 LEU B N 1
ATOM 3396 C CA . LEU B 1 2 ? -8.719 46.906 1.938 1 81.44 2 LEU B CA 1
ATOM 3397 C C . LEU B 1 2 ? -9.703 45.781 1.788 1 81.44 2 LEU B C 1
ATOM 3399 O O . LEU B 1 2 ? -10.836 45.969 1.343 1 81.44 2 LEU B O 1
ATOM 3403 N N . PHE B 1 3 ? -9.172 44.594 2.025 1 88.5 3 PHE B N 1
ATOM 3404 C CA . PHE B 1 3 ? -9.977 43.406 1.899 1 88.5 3 PHE B CA 1
ATOM 3405 C C . PHE B 1 3 ? -10.359 42.844 3.271 1 88.5 3 PHE B C 1
ATOM 3407 O O . PHE B 1 3 ? -9.508 42.688 4.145 1 88.5 3 PHE B O 1
ATOM 3414 N N . GLN B 1 4 ? -11.695 42.781 3.447 1 89 4 GLN B N 1
ATOM 3415 C CA . GLN B 1 4 ? -12.195 42.125 4.652 1 89 4 GLN B CA 1
ATOM 3416 C C . GLN B 1 4 ? -12.531 40.656 4.391 1 89 4 GLN B C 1
ATOM 3418 O O . GLN B 1 4 ? -13.227 40.344 3.424 1 89 4 GLN B O 1
ATOM 3423 N N . ALA B 1 5 ? -11.953 39.812 5.223 1 93 5 ALA B N 1
ATOM 3424 C CA . ALA B 1 5 ? -12.172 38.375 5.055 1 93 5 ALA B CA 1
ATOM 3425 C C . ALA B 1 5 ? -12.289 37.656 6.406 1 93 5 ALA B C 1
ATOM 3427 O O . ALA B 1 5 ? -11.977 38.25 7.441 1 93 5 ALA B O 1
ATOM 3428 N N . THR B 1 6 ? -12.859 36.469 6.387 1 95.25 6 THR B N 1
ATOM 3429 C CA . THR B 1 6 ? -12.828 35.625 7.578 1 95.25 6 THR B CA 1
ATOM 3430 C C . THR B 1 6 ? -11.391 35.375 8.016 1 95.25 6 THR B C 1
ATOM 3432 O O . THR B 1 6 ? -10.484 35.281 7.18 1 95.25 6 THR B O 1
ATOM 3435 N N . GLY B 1 7 ? -11.156 35.344 9.352 1 97.56 7 GLY B N 1
ATOM 3436 C CA . GLY B 1 7 ? -9.867 34.875 9.844 1 97.56 7 GLY B CA 1
ATOM 3437 C C . GLY B 1 7 ? -9.539 33.469 9.422 1 97.56 7 GLY B C 1
ATOM 3438 O O . GLY B 1 7 ? -10.438 32.656 9.219 1 97.56 7 GLY B O 1
ATOM 3439 N N . GLY B 1 8 ? -8.281 33.156 9.227 1 98.62 8 GLY B N 1
ATOM 3440 C CA . GLY B 1 8 ? -7.859 31.812 8.859 1 98.62 8 GLY B CA 1
ATOM 3441 C C . GLY B 1 8 ? -8.172 30.781 9.914 1 98.62 8 GLY B C 1
ATOM 3442 O O . GLY B 1 8 ? -8.188 31.094 11.109 1 98.62 8 GLY B O 1
ATOM 3443 N N . ILE B 1 9 ? -8.438 29.562 9.539 1 98.94 9 ILE B N 1
ATOM 3444 C CA . ILE B 1 9 ? -8.539 28.391 10.406 1 98.94 9 ILE B CA 1
ATOM 3445 C C . ILE B 1 9 ? -7.484 27.359 10.023 1 98.94 9 ILE B C 1
ATOM 3447 O O . ILE B 1 9 ? -7.531 26.797 8.922 1 98.94 9 ILE B O 1
ATOM 3451 N N . ASP B 1 10 ? -6.516 27.156 10.852 1 98.94 10 ASP B N 1
ATOM 3452 C CA . ASP B 1 10 ? -5.445 26.188 10.602 1 98.94 10 ASP B CA 1
ATOM 3453 C C . ASP B 1 10 ? -5.836 24.797 11.086 1 98.94 10 ASP B C 1
ATOM 3455 O O . ASP B 1 10 ? -5.93 24.562 12.289 1 98.94 10 ASP B O 1
ATOM 3459 N N . PRO B 1 11 ? -6 23.844 10.172 1 98.88 11 PRO B N 1
ATOM 3460 C CA . PRO B 1 11 ? -6.488 22.531 10.57 1 98.88 11 PRO B CA 1
ATOM 3461 C C . PRO B 1 11 ? -5.398 21.656 11.188 1 98.88 11 PRO B C 1
ATOM 3463 O O . PRO B 1 11 ? -5.684 20.562 11.688 1 98.88 11 PRO B O 1
ATOM 3466 N N . HIS B 1 12 ? -4.148 22.109 11.219 1 98.94 12 HIS B N 1
ATOM 3467 C CA . HIS B 1 12 ? -3.035 21.219 11.516 1 98.94 12 HIS B CA 1
ATOM 3468 C C . HIS B 1 12 ? -1.915 21.953 12.242 1 98.94 12 HIS B C 1
ATOM 3470 O O . HIS B 1 12 ? -1.058 22.562 11.602 1 98.94 12 HIS B O 1
ATOM 3476 N N . THR B 1 13 ? -1.885 21.828 13.555 1 98.88 13 THR B N 1
ATOM 3477 C CA . THR B 1 13 ? -0.834 22.438 14.359 1 98.88 13 THR B CA 1
ATOM 3478 C C . THR B 1 13 ? -0.418 21.516 15.5 1 98.88 13 THR B C 1
ATOM 3480 O O . THR B 1 13 ? -1.145 20.594 15.852 1 98.88 13 THR B O 1
ATOM 3483 N N . HIS B 1 14 ? 0.685 21.75 16 1 98.81 14 HIS B N 1
ATOM 3484 C CA . HIS B 1 14 ? 1.212 21.078 17.188 1 98.81 14 HIS B CA 1
ATOM 3485 C C . HIS B 1 14 ? 1.797 22.094 18.172 1 98.81 14 HIS B C 1
ATOM 3487 O O . HIS B 1 14 ? 2.949 22.5 18.031 1 98.81 14 HIS B O 1
ATOM 3493 N N . LEU B 1 15 ? 1.045 22.469 19.172 1 98.69 15 LEU B N 1
ATOM 3494 C CA . LEU B 1 15 ? 1.492 23.375 20.234 1 98.69 15 LEU B CA 1
ATOM 3495 C C . LEU B 1 15 ? 1.727 22.609 21.531 1 98.69 15 LEU B C 1
ATOM 3497 O O . LEU B 1 15 ? 0.962 21.703 21.859 1 98.69 15 LEU B O 1
ATOM 3501 N N . ASP B 1 16 ? 2.83 22.922 22.234 1 98.19 16 ASP B N 1
ATOM 3502 C CA . ASP B 1 16 ? 3.166 22.25 23.484 1 98.19 16 ASP B CA 1
ATOM 3503 C C . ASP B 1 16 ? 3.207 20.734 23.297 1 98.19 16 ASP B C 1
ATOM 3505 O O . ASP B 1 16 ? 2.611 20 24.094 1 98.19 16 ASP B O 1
ATOM 3509 N N . PHE B 1 17 ? 3.844 20.281 22.281 1 97.88 17 PHE B N 1
ATOM 3510 C CA . PHE B 1 17 ? 3.875 18.891 21.812 1 97.88 17 PHE B CA 1
ATOM 3511 C C . PHE B 1 17 ? 5.223 18.25 22.109 1 97.88 17 PHE B C 1
ATOM 3513 O O . PHE B 1 17 ? 6.258 18.719 21.641 1 97.88 17 PHE B O 1
ATOM 3520 N N . GLU B 1 18 ? 5.242 17.219 22.953 1 96 18 GLU B N 1
ATOM 3521 C CA . GLU B 1 18 ? 6.445 16.438 23.188 1 96 18 GLU B CA 1
ATOM 3522 C C . GLU B 1 18 ? 6.719 15.461 22.047 1 96 18 GLU B C 1
ATOM 3524 O O . GLU B 1 18 ? 5.898 14.586 21.766 1 96 18 GLU B O 1
ATOM 3529 N N . PHE B 1 19 ? 7.859 15.633 21.438 1 94.31 19 PHE B N 1
ATOM 3530 C CA . PHE B 1 19 ? 8.133 14.844 20.234 1 94.31 19 PHE B CA 1
ATOM 3531 C C . PHE B 1 19 ? 9.633 14.688 20.031 1 94.31 19 PHE B C 1
ATOM 3533 O O . PHE B 1 19 ? 10.383 15.664 20.109 1 94.31 19 PHE B O 1
ATOM 3540 N N . MET B 1 20 ? 10.094 13.461 19.828 1 94.75 20 MET B N 1
ATOM 3541 C CA . MET B 1 20 ? 11.453 13.094 19.453 1 94.75 20 MET B CA 1
ATOM 3542 C C . MET B 1 20 ? 12.461 13.625 20.453 1 94.75 20 MET B C 1
ATOM 3544 O O . MET B 1 20 ? 13.484 14.203 20.078 1 94.75 20 MET B O 1
ATOM 3548 N N . GLY B 1 21 ? 12.117 13.555 21.719 1 92.94 21 GLY B N 1
ATOM 3549 C CA . GLY B 1 21 ? 13.031 13.891 22.812 1 92.94 21 GLY B CA 1
ATOM 3550 C C . GLY B 1 21 ? 13.062 15.375 23.125 1 92.94 21 GLY B C 1
ATOM 3551 O O . GLY B 1 21 ? 13.961 15.852 23.828 1 92.94 21 GLY B O 1
ATOM 3552 N N . SER B 1 22 ? 12.133 16.062 22.594 1 96.56 22 SER B N 1
ATOM 3553 C CA . SER B 1 22 ? 12 17.5 22.781 1 96.56 22 SER B CA 1
ATOM 3554 C C . SER B 1 22 ? 10.539 17.922 22.891 1 96.56 22 SER B C 1
ATOM 3556 O O . SER B 1 22 ? 9.664 17.078 23.109 1 96.56 22 SER B O 1
ATOM 3558 N N . GLU B 1 23 ? 10.336 19.172 22.891 1 98 23 GLU B N 1
ATOM 3559 C CA . GLU B 1 23 ? 9 19.766 22.922 1 98 23 GLU B CA 1
ATOM 3560 C C . GLU B 1 23 ? 8.938 21 22.031 1 98 23 GLU B C 1
ATOM 3562 O O . GLU B 1 23 ? 9.883 21.797 21.984 1 98 23 GLU B O 1
ATOM 3567 N N . THR B 1 24 ? 7.812 21.109 21.328 1 98.5 24 THR B N 1
ATOM 3568 C CA . THR B 1 24 ? 7.703 22.297 20.484 1 98.5 24 THR B CA 1
ATOM 3569 C C . THR B 1 24 ? 7.965 23.562 21.281 1 98.5 24 THR B C 1
ATOM 3571 O O . THR B 1 24 ? 7.559 23.672 22.453 1 98.5 24 THR B O 1
ATOM 3574 N N . ILE B 1 25 ? 8.586 24.531 20.672 1 98.56 25 ILE B N 1
ATOM 3575 C CA . ILE B 1 25 ? 9.031 25.734 21.359 1 98.56 25 ILE B CA 1
ATOM 3576 C C . ILE B 1 25 ? 7.824 26.625 21.656 1 98.56 25 ILE B C 1
ATOM 3578 O O . ILE B 1 25 ? 7.805 27.344 22.672 1 98.56 25 ILE B O 1
ATOM 3582 N N . ASP B 1 26 ? 6.848 26.578 20.797 1 98.69 26 ASP B N 1
ATOM 3583 C CA . ASP B 1 26 ? 5.629 27.344 21.016 1 98.69 26 ASP B CA 1
ATOM 3584 C C . ASP B 1 26 ? 4.609 26.547 21.828 1 98.69 26 ASP B C 1
ATOM 3586 O O . ASP B 1 26 ? 4.414 25.344 21.578 1 98.69 26 ASP B O 1
ATOM 3590 N N . ASP B 1 27 ? 4.062 27.141 22.828 1 98.31 27 ASP B N 1
ATOM 3591 C CA . ASP B 1 27 ? 2.912 26.594 23.531 1 98.31 27 ASP B CA 1
ATOM 3592 C C . ASP B 1 27 ? 1.61 27.219 23.047 1 98.31 27 ASP B C 1
ATOM 3594 O O . ASP B 1 27 ? 1.584 27.859 22 1 98.31 27 ASP B O 1
ATOM 3598 N N . PHE B 1 28 ? 0.52 27.016 23.766 1 98.69 28 PHE B N 1
ATOM 3599 C CA . PHE B 1 28 ? -0.784 27.453 23.281 1 98.69 28 PHE B CA 1
ATOM 3600 C C . PHE B 1 28 ? -0.877 28.984 23.266 1 98.69 28 PHE B C 1
ATOM 3602 O O . PHE B 1 28 ? -1.559 29.562 22.406 1 98.69 28 PHE B O 1
ATOM 3609 N N . PHE B 1 29 ? -0.203 29.672 24.188 1 98.69 29 PHE B N 1
ATOM 3610 C CA . PHE B 1 29 ? -0.273 31.125 24.188 1 98.69 29 PHE B CA 1
ATOM 3611 C C . PHE B 1 29 ? 0.615 31.703 23.094 1 98.69 29 PHE B C 1
ATOM 3613 O O . PHE B 1 29 ? 0.141 32.469 22.234 1 98.69 29 PHE B O 1
ATOM 3620 N N . SER B 1 30 ? 1.902 31.375 23.125 1 98.5 30 SER B N 1
ATOM 3621 C CA . SER B 1 30 ? 2.84 31.969 22.172 1 98.5 30 SER B CA 1
ATOM 3622 C C . SER B 1 30 ? 2.498 31.594 20.734 1 98.5 30 SER B C 1
ATOM 3624 O O . SER B 1 30 ? 2.539 32.438 19.844 1 98.5 30 SER B O 1
ATOM 3626 N N . GLY B 1 31 ? 2.172 30.266 20.484 1 98.81 31 GLY B N 1
ATOM 3627 C CA . GLY B 1 31 ? 1.782 29.844 19.156 1 98.81 31 GLY B CA 1
ATOM 3628 C C . GLY B 1 31 ? 0.527 30.547 18.656 1 98.81 31 GLY B C 1
ATOM 3629 O O . GLY B 1 31 ? 0.457 30.953 17.484 1 98.81 31 GLY B O 1
ATOM 3630 N N . GLN B 1 32 ? -0.475 30.688 19.531 1 98.81 32 GLN B N 1
ATOM 3631 C CA . GLN B 1 32 ? -1.73 31.344 19.156 1 98.81 32 GLN B CA 1
ATOM 3632 C C . GLN B 1 32 ? -1.536 32.844 18.953 1 98.81 32 GLN B C 1
ATOM 3634 O O . GLN B 1 32 ? -2.148 33.438 18.062 1 98.81 32 GLN B O 1
ATOM 3639 N N . ALA B 1 33 ? -0.721 33.438 19.781 1 98.69 33 ALA B N 1
ATOM 3640 C CA . ALA B 1 33 ? -0.397 34.844 19.594 1 98.69 33 ALA B CA 1
ATOM 3641 C C . ALA B 1 33 ? 0.216 35.062 18.219 1 98.69 33 ALA B C 1
ATOM 3643 O O . ALA B 1 33 ? -0.16 36 17.516 1 98.69 33 ALA B O 1
ATOM 3644 N N . ALA B 1 34 ? 1.184 34.219 17.875 1 98.75 34 ALA B N 1
ATOM 3645 C CA . ALA B 1 34 ? 1.797 34.281 16.562 1 98.75 34 ALA B CA 1
ATOM 3646 C C . ALA B 1 34 ? 0.751 34.125 15.453 1 98.75 34 ALA B C 1
ATOM 3648 O O . ALA B 1 34 ? 0.774 34.844 14.461 1 98.75 34 ALA B O 1
ATOM 3649 N N . ALA B 1 35 ? -0.147 33.156 15.633 1 98.88 35 ALA B N 1
ATOM 3650 C CA . ALA B 1 35 ? -1.211 32.938 14.664 1 98.88 35 ALA B CA 1
ATOM 3651 C C . ALA B 1 35 ? -2.055 34.188 14.445 1 98.88 35 ALA B C 1
ATOM 3653 O O . ALA B 1 35 ? -2.326 34.562 13.305 1 98.88 35 ALA B O 1
ATOM 3654 N N . LEU B 1 36 ? -2.461 34.812 15.523 1 98.81 36 LEU B N 1
ATOM 3655 C CA . LEU B 1 36 ? -3.318 36 15.469 1 98.81 36 LEU B CA 1
ATOM 3656 C C . LEU B 1 36 ? -2.611 37.156 14.766 1 98.81 36 LEU B C 1
ATOM 3658 O O . LEU B 1 36 ? -3.236 37.906 14.016 1 98.81 36 LEU B O 1
ATOM 3662 N N . ALA B 1 37 ? -1.339 37.281 15 1 98.56 37 ALA B N 1
ATOM 3663 C CA . ALA B 1 37 ? -0.556 38.312 14.336 1 98.56 37 ALA B CA 1
ATOM 3664 C C . ALA B 1 37 ? -0.52 38.094 12.828 1 98.56 37 ALA B C 1
ATOM 3666 O O . ALA B 1 37 ? -0.367 39.031 12.055 1 98.56 37 ALA B O 1
ATOM 3667 N N . GLY B 1 38 ? -0.654 36.844 12.414 1 98.38 38 GLY B N 1
ATOM 3668 C CA . GLY B 1 38 ? -0.605 36.5 11.008 1 98.38 38 GLY B CA 1
ATOM 3669 C C . GLY B 1 38 ? -1.977 36.438 10.359 1 98.38 38 GLY B C 1
ATOM 3670 O O . GLY B 1 38 ? -2.09 36.219 9.148 1 98.38 38 GLY B O 1
ATOM 3671 N N . GLY B 1 39 ? -3.027 36.531 11.141 1 98.62 39 GLY B N 1
ATOM 3672 C CA . GLY B 1 39 ? -4.367 36.562 10.57 1 98.62 39 GLY B CA 1
ATOM 3673 C C . GLY B 1 39 ? -5.109 35.25 10.727 1 98.62 39 GLY B C 1
ATOM 3674 O O . GLY B 1 39 ? -6.18 35.062 10.148 1 98.62 39 GLY B O 1
ATOM 3675 N N . THR B 1 40 ? -4.582 34.25 11.406 1 98.81 40 THR B N 1
ATOM 3676 C CA . THR B 1 40 ? -5.277 33.031 11.766 1 98.81 40 THR B CA 1
ATOM 3677 C C . THR B 1 40 ? -6.016 33.188 13.086 1 98.81 40 THR B C 1
ATOM 3679 O O . THR B 1 40 ? -5.426 33.625 14.086 1 98.81 40 THR B O 1
ATOM 3682 N N . THR B 1 41 ? -7.293 32.844 13.133 1 98.75 41 THR B N 1
ATOM 3683 C CA . THR B 1 41 ? -8.086 33.188 14.312 1 98.75 41 THR B CA 1
ATOM 3684 C C . THR B 1 41 ? -8.586 31.906 14.992 1 98.75 41 THR B C 1
ATOM 3686 O O . THR B 1 41 ? -9.211 31.969 16.047 1 98.75 41 THR B O 1
ATOM 3689 N N . MET B 1 42 ? -8.312 30.766 14.398 1 98.81 42 MET B N 1
ATOM 3690 C CA . MET B 1 42 ? -8.586 29.469 15.016 1 98.81 42 MET B CA 1
ATOM 3691 C C . MET B 1 42 ? -7.625 28.406 14.5 1 98.81 42 MET B C 1
ATOM 3693 O O . MET B 1 42 ? -7.156 28.484 13.367 1 98.81 42 MET B O 1
ATOM 3697 N N . HIS B 1 43 ? -7.316 27.484 15.359 1 98.88 43 HIS B N 1
ATOM 3698 C CA . HIS B 1 43 ? -6.586 26.312 14.914 1 98.88 43 HIS B CA 1
ATOM 3699 C C . HIS B 1 43 ? -7.148 25.047 15.555 1 98.88 43 HIS B C 1
ATOM 3701 O O . HIS B 1 43 ? -7.891 25.109 16.531 1 98.88 43 HIS B O 1
ATOM 3707 N N . ILE B 1 44 ? -6.91 23.922 14.914 1 98.94 44 ILE B N 1
ATOM 3708 C CA . ILE B 1 44 ? -7.23 22.625 15.469 1 98.94 44 ILE B CA 1
ATOM 3709 C C . ILE B 1 44 ? -5.941 21.844 15.742 1 98.94 44 ILE B C 1
ATOM 3711 O O . ILE B 1 44 ? -5.156 21.594 14.828 1 98.94 44 ILE B O 1
ATOM 3715 N N . ASP B 1 45 ? -5.668 21.547 16.984 1 98.88 45 ASP B N 1
ATOM 3716 C CA . ASP B 1 45 ? -4.426 20.906 17.406 1 98.88 45 ASP B CA 1
ATOM 3717 C C . ASP B 1 45 ? -4.598 19.406 17.562 1 98.88 45 ASP B C 1
ATOM 3719 O O . ASP B 1 45 ? -5.723 18.891 17.531 1 98.88 45 ASP B O 1
ATOM 3723 N N . PHE B 1 46 ? -3.506 18.688 17.609 1 98.69 46 PHE B N 1
ATOM 3724 C CA . PHE B 1 46 ? -3.555 17.234 17.75 1 98.69 46 PHE B CA 1
ATOM 3725 C C . PHE B 1 46 ? -3.24 16.812 19.172 1 98.69 46 PHE B C 1
ATOM 3727 O O . PHE B 1 46 ? -2.119 17 19.656 1 98.69 46 PHE B O 1
ATOM 3734 N N . VAL B 1 47 ? -4.18 16.219 19.828 1 98.75 47 VAL B N 1
ATOM 3735 C CA . VAL B 1 47 ? -3.969 15.625 21.141 1 98.75 47 VAL B CA 1
ATOM 3736 C C . VAL B 1 47 ? -3.256 14.281 20.984 1 98.75 47 VAL B C 1
ATOM 3738 O O . VAL B 1 47 ? -3.658 13.445 20.172 1 98.75 47 VAL B O 1
ATOM 3741 N N . ILE B 1 48 ? -2.215 14.094 21.734 1 97.69 48 ILE B N 1
ATOM 3742 C CA . ILE B 1 48 ? -1.492 12.828 21.766 1 97.69 48 ILE B CA 1
ATOM 3743 C C . ILE B 1 48 ? -1.871 12.047 23.031 1 97.69 48 ILE B C 1
ATOM 3745 O O . ILE B 1 48 ? -1.795 12.578 24.141 1 97.69 48 ILE B O 1
ATOM 3749 N N . PRO B 1 49 ? -2.264 10.828 22.859 1 97.38 49 PRO B N 1
ATOM 3750 C CA . PRO B 1 49 ? -2.609 10.031 24.047 1 97.38 49 PRO B CA 1
ATOM 3751 C C . PRO B 1 49 ? -1.438 9.883 25.016 1 97.38 49 PRO B C 1
ATOM 3753 O O . PRO B 1 49 ? -0.279 9.875 24.594 1 97.38 49 PRO B O 1
ATOM 3756 N N . VAL B 1 50 ? -1.742 9.789 26.266 1 96.25 50 VAL B N 1
ATOM 3757 C CA . VAL B 1 50 ? -0.752 9.477 27.281 1 96.25 50 VAL B CA 1
ATOM 3758 C C . VAL B 1 50 ? -0.826 7.988 27.641 1 96.25 50 VAL B C 1
ATOM 3760 O O . VAL B 1 50 ? -1.868 7.5 28.078 1 96.25 50 VAL B O 1
ATOM 3763 N N . ASN B 1 51 ? 0.233 7.266 27.375 1 92.56 51 ASN B N 1
ATOM 3764 C CA . ASN B 1 51 ? 0.287 5.824 27.578 1 92.56 51 ASN B CA 1
ATOM 3765 C C . ASN B 1 51 ? -0.881 5.113 26.906 1 92.56 51 ASN B C 1
ATOM 3767 O O . ASN B 1 51 ? -1.511 4.234 27.5 1 92.56 51 ASN B O 1
ATOM 3771 N N . GLY B 1 52 ? -1.287 5.652 25.812 1 92 52 GLY B N 1
ATOM 3772 C CA . GLY B 1 52 ? -2.324 5.023 25 1 92 52 GLY B CA 1
ATOM 3773 C C . GLY B 1 52 ? -3.723 5.484 25.375 1 92 52 GLY B C 1
ATOM 3774 O O . GLY B 1 52 ? -4.672 5.258 24.609 1 92 52 GLY B O 1
ATOM 3775 N N . SER B 1 53 ? -3.928 6.176 26.469 1 97 53 SER B N 1
ATOM 3776 C CA . SER B 1 53 ? -5.242 6.641 26.891 1 97 53 SER B CA 1
ATOM 3777 C C . SER B 1 53 ? -5.602 7.965 26.219 1 97 53 SER B C 1
ATOM 3779 O O . SER B 1 53 ? -4.879 8.953 26.359 1 97 53 SER B O 1
ATOM 3781 N N . LEU B 1 54 ? -6.719 7.984 25.5 1 98.62 54 LEU B N 1
ATOM 3782 C CA . LEU B 1 54 ? -7.195 9.203 24.859 1 98.62 54 LEU B CA 1
ATOM 3783 C C . LEU B 1 54 ? -7.672 10.219 25.906 1 98.62 54 LEU B C 1
ATOM 3785 O O . LEU B 1 54 ? -7.398 11.414 25.781 1 98.62 54 LEU B O 1
ATOM 3789 N N . LEU B 1 55 ? -8.328 9.711 26.938 1 98.56 55 LEU B N 1
ATOM 3790 C CA . LEU B 1 55 ? -8.852 10.57 27.984 1 98.56 55 LEU B CA 1
ATOM 3791 C C . LEU B 1 55 ? -7.723 11.281 28.719 1 98.56 55 LEU B C 1
ATOM 3793 O O . LEU B 1 55 ? -7.801 12.484 28.984 1 98.56 55 LEU B O 1
ATOM 3797 N N . SER B 1 56 ? -6.68 10.5 29.047 1 98.56 56 SER B N 1
ATOM 3798 C CA . SER B 1 56 ? -5.539 11.102 29.734 1 98.56 56 SER B CA 1
ATOM 3799 C C . SER B 1 56 ? -4.832 12.117 28.844 1 98.56 56 SER B C 1
ATOM 3801 O O . SER B 1 56 ? -4.363 13.148 29.328 1 98.56 56 SER B O 1
ATOM 3803 N N . GLY B 1 57 ? -4.738 11.82 27.609 1 98.62 57 GLY B N 1
ATOM 3804 C CA . GLY B 1 57 ? -4.184 12.781 26.672 1 98.62 57 GLY B CA 1
ATOM 3805 C C . GLY B 1 57 ? -4.969 14.078 26.609 1 98.62 57 GLY B C 1
ATOM 3806 O O . GLY B 1 57 ? -4.387 15.164 26.641 1 98.62 57 GLY B O 1
ATOM 3807 N N . LEU B 1 58 ? -6.305 13.914 26.516 1 98.81 58 LEU B N 1
ATOM 3808 C CA . LEU B 1 58 ? -7.156 15.094 26.438 1 98.81 58 LEU B CA 1
ATOM 3809 C C . LEU B 1 58 ? -7.027 15.938 27.703 1 98.81 58 LEU B C 1
ATOM 3811 O O . LEU B 1 58 ? -6.984 17.172 27.641 1 98.81 58 LEU B O 1
ATOM 3815 N N . GLU B 1 59 ? -6.953 15.297 28.844 1 98.62 59 GLU B N 1
ATOM 3816 C CA . GLU B 1 59 ? -6.781 16.016 30.094 1 98.62 59 GLU B CA 1
ATOM 3817 C C . GLU B 1 59 ? -5.496 16.844 30.094 1 98.62 59 GLU B C 1
ATOM 3819 O O . GLU B 1 59 ? -5.484 17.984 30.562 1 98.62 59 GLU B O 1
ATOM 3824 N N . ALA B 1 60 ? -4.461 16.266 29.641 1 98.62 60 ALA B N 1
ATOM 3825 C CA . ALA B 1 60 ? -3.191 16.984 29.547 1 98.62 60 ALA B CA 1
ATOM 3826 C C . ALA B 1 60 ? -3.316 18.203 28.641 1 98.62 60 ALA B C 1
ATOM 3828 O O . ALA B 1 60 ? -2.811 19.281 28.984 1 98.62 60 ALA B O 1
ATOM 3829 N N . TYR B 1 61 ? -3.975 18.062 27.531 1 98.69 61 TYR B N 1
ATOM 3830 C CA . TYR B 1 61 ? -4.078 19.156 26.578 1 98.69 61 TYR B CA 1
ATOM 3831 C C . TYR B 1 61 ? -5.07 20.203 27.062 1 98.69 61 TYR B C 1
ATOM 3833 O O . TYR B 1 61 ? -4.957 21.391 26.719 1 98.69 61 TYR B O 1
ATOM 3841 N N . GLU B 1 62 ? -6.062 19.766 27.844 1 98.44 62 GLU B N 1
ATOM 3842 C CA . GLU B 1 62 ? -6.945 20.75 28.469 1 98.44 62 GLU B CA 1
ATOM 3843 C C . GLU B 1 62 ? -6.172 21.641 29.438 1 98.44 62 GLU B C 1
ATOM 3845 O O . GLU B 1 62 ? -6.453 22.844 29.531 1 98.44 62 GLU B O 1
ATOM 3850 N N . LYS B 1 63 ? -5.23 21.078 30.109 1 98.38 63 LYS B N 1
ATOM 3851 C CA . LYS B 1 63 ? -4.371 21.875 30.984 1 98.38 63 LYS B CA 1
ATOM 3852 C C . LYS B 1 63 ? -3.488 22.812 30.172 1 98.38 63 LYS B C 1
ATOM 3854 O O . LYS B 1 63 ? -3.359 24 30.516 1 98.38 63 LYS B O 1
ATOM 3859 N N . LYS B 1 64 ? -2.889 22.297 29.125 1 98.31 64 LYS B N 1
ATOM 3860 C CA . LYS B 1 64 ? -2.008 23.078 28.266 1 98.31 64 LYS B CA 1
ATOM 3861 C C . LYS B 1 64 ? -2.756 24.25 27.641 1 98.31 64 LYS B C 1
ATOM 3863 O O . LYS B 1 64 ? -2.199 25.344 27.484 1 98.31 64 LYS B O 1
ATOM 3868 N N . SER B 1 65 ? -4.004 24.047 27.281 1 98.44 65 SER B N 1
ATOM 3869 C CA . SER B 1 65 ? -4.758 25.016 26.484 1 98.44 65 SER B CA 1
ATOM 3870 C C . SER B 1 65 ? -5.43 26.062 27.375 1 98.44 65 SER B C 1
ATOM 3872 O O . SER B 1 65 ? -6.09 26.969 26.875 1 98.44 65 SER B O 1
ATOM 3874 N N . LYS B 1 66 ? -5.246 25.984 28.688 1 98.31 66 LYS B N 1
ATOM 3875 C CA . LYS B 1 66 ? -5.793 27 29.594 1 98.31 66 LYS B CA 1
ATOM 3876 C C . LYS B 1 66 ? -5.227 28.375 29.281 1 98.31 66 LYS B C 1
ATOM 3878 O O . LYS B 1 66 ? -5.875 29.391 29.531 1 98.31 66 LYS B O 1
ATOM 3883 N N . LYS B 1 67 ? -4.105 28.406 28.734 1 98.12 67 LYS B N 1
ATOM 3884 C CA . LYS B 1 67 ? -3.443 29.672 28.438 1 98.12 67 LYS B CA 1
ATOM 3885 C C . LYS B 1 67 ? -3.76 30.141 27.016 1 98.12 67 LYS B C 1
ATOM 3887 O O . LYS B 1 67 ? -3.104 31.047 26.5 1 98.12 67 LYS B O 1
ATOM 3892 N N . SER B 1 68 ? -4.699 29.531 26.359 1 98.5 68 SER B N 1
ATOM 3893 C CA . SER B 1 68 ? -5.055 29.859 24.984 1 98.5 68 SER B CA 1
ATOM 3894 C C . SER B 1 68 ? -5.52 31.312 24.875 1 98.5 68 SER B C 1
ATOM 3896 O O . SER B 1 68 ? -6.195 31.828 25.781 1 98.5 68 SER B O 1
ATOM 3898 N N . CYS B 1 69 ? -5.207 32 23.812 1 98.38 69 CYS B N 1
ATOM 3899 C CA . CYS B 1 69 ? -5.684 33.344 23.547 1 98.38 69 CYS B CA 1
ATOM 3900 C C . CYS B 1 69 ? -6.422 33.438 22.219 1 98.38 69 CYS B C 1
ATOM 3902 O O . CYS B 1 69 ? -6.781 34.5 21.766 1 98.38 69 CYS B O 1
ATOM 3904 N N . MET B 1 70 ? -6.59 32.312 21.547 1 98 70 MET B N 1
ATOM 3905 C CA . MET B 1 70 ? -7.289 32.125 20.281 1 98 70 MET B CA 1
ATOM 3906 C C . MET B 1 70 ? -8.234 30.922 20.359 1 98 70 MET B C 1
ATOM 3908 O O . MET B 1 70 ? -7.973 29.969 21.094 1 98 70 MET B O 1
ATOM 3912 N N . ASP B 1 71 ? -9.352 30.969 19.656 1 98.62 71 ASP B N 1
ATOM 3913 C CA . ASP B 1 71 ? -10.242 29.812 19.594 1 98.62 71 ASP B CA 1
ATOM 3914 C C . ASP B 1 71 ? -9.516 28.578 19.031 1 98.62 71 ASP B C 1
ATOM 3916 O O . ASP B 1 71 ? -8.633 28.719 18.188 1 98.62 71 ASP B O 1
ATOM 3920 N N . TYR B 1 72 ? -9.891 27.438 19.578 1 98.81 72 TYR B N 1
ATOM 3921 C CA . TYR B 1 72 ? -9.164 26.234 19.188 1 98.81 72 TYR B CA 1
ATOM 3922 C C . TYR B 1 72 ? -10.055 25.016 19.297 1 98.81 72 TYR B C 1
ATOM 3924 O O . TYR B 1 72 ? -11.102 25.047 19.953 1 98.81 72 TYR B O 1
ATOM 3932 N N . GLY B 1 73 ? -9.82 24 18.484 1 98.81 73 GLY B N 1
ATOM 3933 C CA . GLY B 1 73 ? -10.344 22.656 18.609 1 98.81 73 GLY B CA 1
ATOM 3934 C C . GLY B 1 73 ? -9.266 21.594 18.703 1 98.81 73 GLY B C 1
ATOM 3935 O O . GLY B 1 73 ? -8.07 21.906 18.719 1 98.81 73 GLY B O 1
ATOM 3936 N N . PHE B 1 74 ? -9.711 20.312 18.828 1 98.94 74 PHE B N 1
ATOM 3937 C CA . PHE B 1 74 ? -8.734 19.234 18.938 1 98.94 74 PHE B CA 1
ATOM 3938 C C . PHE B 1 74 ? -9.047 18.125 17.938 1 98.94 74 PHE B C 1
ATOM 3940 O O . PHE B 1 74 ? -10.219 17.797 17.703 1 98.94 74 PHE B O 1
ATOM 3947 N N . HIS B 1 75 ? -8.039 17.656 17.281 1 98.88 75 HIS B N 1
ATOM 3948 C CA . HIS B 1 75 ? -7.992 16.281 16.797 1 98.88 75 HIS B CA 1
ATOM 3949 C C . HIS B 1 75 ? -7.445 15.328 17.859 1 98.88 75 HIS B C 1
ATOM 3951 O O . HIS B 1 75 ? -6.875 15.781 18.859 1 98.88 75 HIS B O 1
ATOM 3957 N N . MET B 1 76 ? -7.66 14.047 17.641 1 98.81 76 MET B N 1
ATOM 3958 C CA . MET B 1 76 ? -7.117 13.055 18.562 1 98.81 76 MET B CA 1
ATOM 3959 C C . MET B 1 76 ? -6.309 12 17.812 1 98.81 76 MET B C 1
ATOM 3961 O O . MET B 1 76 ? -6.789 11.43 16.828 1 98.81 76 MET B O 1
ATOM 3965 N N . ALA B 1 77 ? -5.047 11.789 18.188 1 98.31 77 ALA B N 1
ATOM 3966 C CA . ALA B 1 77 ? -4.242 10.727 17.594 1 98.31 77 ALA B CA 1
ATOM 3967 C C . ALA B 1 77 ? -4.598 9.367 18.172 1 98.31 77 ALA B C 1
ATOM 3969 O O . ALA B 1 77 ? -4.953 9.266 19.344 1 98.31 77 ALA B O 1
ATOM 3970 N N . ILE B 1 78 ? -4.543 8.367 17.391 1 98 78 ILE B N 1
ATOM 3971 C CA . ILE B 1 78 ? -4.66 6.98 17.812 1 98 78 ILE B CA 1
ATOM 3972 C C . ILE B 1 78 ? -3.314 6.277 17.656 1 98 78 ILE B C 1
ATOM 3974 O O . ILE B 1 78 ? -2.816 6.117 16.531 1 98 78 ILE B O 1
ATOM 3978 N N . THR B 1 79 ? -2.762 5.832 18.75 1 95.06 79 THR B N 1
ATOM 3979 C CA . THR B 1 79 ? -1.422 5.262 18.688 1 95.06 79 THR B CA 1
ATOM 3980 C C . THR B 1 79 ? -1.452 3.775 19.031 1 95.06 79 THR B C 1
ATOM 3982 O O . THR B 1 79 ? -0.435 3.086 18.922 1 95.06 79 THR B O 1
ATOM 3985 N N . LYS B 1 80 ? -2.545 3.299 19.453 1 94.06 80 LYS B N 1
ATOM 3986 C CA . LYS B 1 80 ? -2.812 1.884 19.703 1 94.06 80 LYS B CA 1
ATOM 3987 C C . LYS B 1 80 ? -4.293 1.567 19.516 1 94.06 80 LYS B C 1
ATOM 3989 O O . LYS B 1 80 ? -5.117 2.477 19.375 1 94.06 80 LYS B O 1
ATOM 3994 N N . TRP B 1 81 ? -4.582 0.286 19.531 1 94 81 TRP B N 1
ATOM 3995 C CA . TRP B 1 81 ? -5.988 -0.071 19.375 1 94 81 TRP B CA 1
ATOM 3996 C C . TRP B 1 81 ? -6.375 -1.207 20.312 1 94 81 TRP B C 1
ATOM 3998 O O . TRP B 1 81 ? -5.676 -2.219 20.391 1 94 81 TRP B O 1
ATOM 4008 N N . ASP B 1 82 ? -7.348 -1.096 21.031 1 95.12 82 ASP B N 1
ATOM 4009 C CA . ASP B 1 82 ? -8.062 -2.1 21.797 1 95.12 82 ASP B CA 1
ATOM 4010 C C . ASP B 1 82 ? -9.477 -1.633 22.141 1 95.12 82 ASP B C 1
ATOM 4012 O O . ASP B 1 82 ? -9.922 -0.594 21.641 1 95.12 82 ASP B O 1
ATOM 4016 N N . GLU B 1 83 ? -10.164 -2.354 22.922 1 95.31 83 GLU B N 1
ATOM 4017 C CA . GLU B 1 83 ? -11.555 -2.033 23.219 1 95.31 83 GLU B CA 1
ATOM 4018 C C . GLU B 1 83 ? -11.664 -0.733 24.016 1 95.31 83 GLU B C 1
ATOM 4020 O O . GLU B 1 83 ? -12.648 0.004 23.875 1 95.31 83 GLU B O 1
ATOM 4025 N N . VAL B 1 84 ? -10.719 -0.496 24.812 1 97.38 84 VAL B N 1
ATOM 4026 C CA . VAL B 1 84 ? -10.719 0.722 25.609 1 97.38 84 VAL B CA 1
ATOM 4027 C C . VAL B 1 84 ? -10.602 1.943 24.703 1 97.38 84 VAL B C 1
ATOM 4029 O O . VAL B 1 84 ? -11.344 2.918 24.859 1 97.38 84 VAL B O 1
ATOM 4032 N N . VAL B 1 85 ? -9.68 1.89 23.766 1 97.62 85 VAL B N 1
ATOM 4033 C CA . VAL B 1 85 ? -9.508 2.979 22.812 1 97.62 85 VAL B CA 1
ATOM 4034 C C . VAL B 1 85 ? -10.797 3.195 22.031 1 97.62 85 VAL B C 1
ATOM 4036 O O . VAL B 1 85 ? -11.211 4.336 21.812 1 97.62 85 VAL B O 1
ATOM 4039 N N . SER B 1 86 ? -11.398 2.092 21.656 1 97.88 86 SER B N 1
ATOM 4040 C CA . SER B 1 86 ? -12.664 2.17 20.938 1 97.88 86 SER B CA 1
ATOM 4041 C C . SER B 1 86 ? -13.711 2.93 21.734 1 97.88 86 SER B C 1
ATOM 4043 O O . SER B 1 86 ? -14.406 3.799 21.203 1 97.88 86 SER B O 1
ATOM 4045 N N . LYS B 1 87 ? -13.852 2.621 22.969 1 98.38 87 LYS B N 1
ATOM 4046 C CA . LYS B 1 87 ? -14.82 3.277 23.844 1 98.38 87 LYS B CA 1
ATOM 4047 C C . LYS B 1 87 ? -14.453 4.742 24.062 1 98.38 87 LYS B C 1
ATOM 4049 O O . LYS B 1 87 ? -15.336 5.605 24.125 1 98.38 87 LYS B O 1
ATOM 4054 N N . GLU B 1 88 ? -13.203 4.996 24.234 1 98.81 88 GLU B N 1
ATOM 4055 C CA . GLU B 1 88 ? -12.758 6.371 24.422 1 98.81 88 GLU B CA 1
ATOM 4056 C C . GLU B 1 88 ? -13.031 7.227 23.188 1 98.81 88 GLU B C 1
ATOM 4058 O O . GLU B 1 88 ? -13.336 8.414 23.312 1 98.81 88 GLU B O 1
ATOM 4063 N N . MET B 1 89 ? -12.906 6.641 22.031 1 98.81 89 MET B N 1
ATOM 4064 C CA . MET B 1 89 ? -13.266 7.367 20.812 1 98.81 89 MET B CA 1
ATOM 4065 C C . MET B 1 89 ? -14.719 7.82 20.859 1 98.81 89 MET B C 1
ATOM 4067 O O . MET B 1 89 ? -15.039 8.93 20.438 1 98.81 89 MET B O 1
ATOM 4071 N N . GLU B 1 90 ? -15.578 6.977 21.391 1 98.75 90 GLU B N 1
ATOM 4072 C CA . GLU B 1 90 ? -16.984 7.34 21.547 1 98.75 90 GLU B CA 1
ATOM 4073 C C . GLU B 1 90 ? -17.141 8.539 22.469 1 98.75 90 GLU B C 1
ATOM 4075 O O . GLU B 1 90 ? -17.922 9.461 22.188 1 98.75 90 GLU B O 1
ATOM 4080 N N . ILE B 1 91 ? -16.438 8.5 23.547 1 98.81 91 ILE B N 1
ATOM 4081 C CA . ILE B 1 91 ? -16.484 9.586 24.516 1 98.81 91 ILE B CA 1
ATOM 4082 C C . ILE B 1 91 ? -15.984 10.883 23.859 1 98.81 91 ILE B C 1
ATOM 4084 O O . ILE B 1 91 ? -16.578 11.945 24.047 1 98.81 91 ILE B O 1
ATOM 4088 N N . MET B 1 92 ? -14.852 10.797 23.109 1 98.88 92 MET B N 1
ATOM 4089 C CA . MET B 1 92 ? -14.289 11.961 22.453 1 98.88 92 MET B CA 1
ATOM 4090 C C . MET B 1 92 ? -15.328 12.617 21.531 1 98.88 92 MET B C 1
ATOM 4092 O O . MET B 1 92 ? -15.453 13.844 21.516 1 98.88 92 MET B O 1
ATOM 4096 N N . VAL B 1 93 ? -16.062 11.781 20.766 1 98.88 93 VAL B N 1
ATOM 4097 C CA . VAL B 1 93 ? -16.984 12.305 19.781 1 98.88 93 VAL B CA 1
ATOM 4098 C C . VAL B 1 93 ? -18.266 12.781 20.453 1 98.88 93 VAL B C 1
ATOM 4100 O O . VAL B 1 93 ? -18.719 13.906 20.219 1 98.88 93 VAL B O 1
ATOM 4103 N N . ASN B 1 94 ? -18.844 12.031 21.406 1 98.56 94 ASN B N 1
ATOM 4104 C CA . ASN B 1 94 ? -20.172 12.266 21.938 1 98.56 94 ASN B CA 1
ATOM 4105 C C . ASN B 1 94 ? -20.156 13.281 23.078 1 98.56 94 ASN B C 1
ATOM 4107 O O . ASN B 1 94 ? -21.141 13.977 23.312 1 98.56 94 ASN B O 1
ATOM 4111 N N . GLU B 1 95 ? -18.984 13.344 23.75 1 98.69 95 GLU B N 1
ATOM 4112 C CA . GLU B 1 95 ? -18.984 14.141 24.984 1 98.69 95 GLU B CA 1
ATOM 4113 C C . GLU B 1 95 ? -17.969 15.266 24.906 1 98.69 95 GLU B C 1
ATOM 4115 O O . GLU B 1 95 ? -18.094 16.281 25.578 1 98.69 95 GLU B O 1
ATOM 4120 N N . LYS B 1 96 ? -16.938 15.102 24.078 1 98.81 96 LYS B N 1
ATOM 4121 C CA . LYS B 1 96 ? -15.82 16.031 24.188 1 98.81 96 LYS B CA 1
ATOM 4122 C C . LYS B 1 96 ? -15.695 16.891 22.938 1 98.81 96 LYS B C 1
ATOM 4124 O O . LYS B 1 96 ? -14.836 17.766 22.859 1 98.81 96 LYS B O 1
ATOM 4129 N N . GLY B 1 97 ? -16.516 16.703 21.938 1 98.69 97 GLY B N 1
ATOM 4130 C CA . GLY B 1 97 ? -16.562 17.547 20.766 1 98.69 97 GLY B CA 1
ATOM 4131 C C . GLY B 1 97 ? -15.383 17.359 19.828 1 98.69 97 GLY B C 1
ATOM 4132 O O . GLY B 1 97 ? -14.906 18.312 19.219 1 98.69 97 GLY B O 1
ATOM 4133 N N . ILE B 1 98 ? -14.812 16.172 19.797 1 98.94 98 ILE B N 1
ATOM 4134 C CA . ILE B 1 98 ? -13.719 15.82 18.891 1 98.94 98 ILE B CA 1
ATOM 4135 C C . ILE B 1 98 ? -14.242 14.891 17.797 1 98.94 98 ILE B C 1
ATOM 4137 O O . ILE B 1 98 ? -14.664 13.766 18.078 1 98.94 98 ILE B O 1
ATOM 4141 N N . ASN B 1 99 ? -14.172 15.32 16.531 1 98.88 99 ASN B N 1
ATOM 4142 C CA . ASN B 1 99 ? -14.812 14.562 15.461 1 98.88 99 ASN B CA 1
ATOM 4143 C C . ASN B 1 99 ? -13.797 14.062 14.445 1 98.88 99 ASN B C 1
ATOM 4145 O O . ASN B 1 99 ? -14.148 13.812 13.289 1 98.88 99 ASN B O 1
ATOM 4149 N N . SER B 1 100 ? -12.555 14.008 14.797 1 98.94 100 SER B N 1
ATOM 4150 C CA . SER B 1 100 ? -11.531 13.547 13.867 1 98.94 100 SER B CA 1
ATOM 4151 C C . SER B 1 100 ? -10.406 12.836 14.609 1 98.94 100 SER B C 1
ATOM 4153 O O . SER B 1 100 ? -10.031 13.234 15.711 1 98.94 100 SER B O 1
ATOM 4155 N N . PHE B 1 101 ? -9.898 11.789 14.023 1 98.94 101 PHE B N 1
ATOM 4156 C CA . PHE B 1 101 ? -8.852 10.961 14.617 1 98.94 101 PHE B CA 1
ATOM 4157 C C . PHE B 1 101 ? -7.707 10.75 13.633 1 98.94 101 PHE B C 1
ATOM 4159 O O . PHE B 1 101 ? -7.938 10.445 12.461 1 98.94 101 PHE B O 1
ATOM 4166 N N . LYS B 1 102 ? -6.504 10.898 14.117 1 98.75 102 LYS B N 1
ATOM 4167 C CA . LYS B 1 102 ? -5.312 10.828 13.273 1 98.75 102 LYS B CA 1
ATOM 4168 C C . LYS B 1 102 ? -4.578 9.508 13.477 1 98.75 102 LYS B C 1
ATOM 4170 O O . LYS B 1 102 ? -4.332 9.094 14.609 1 98.75 102 LYS B O 1
ATOM 4175 N N . PHE B 1 103 ? -4.234 8.859 12.406 1 98.56 103 PHE B N 1
ATOM 4176 C CA . PHE B 1 103 ? -3.43 7.645 12.383 1 98.56 103 PHE B CA 1
ATOM 4177 C C . PHE B 1 103 ? -2.094 7.895 11.695 1 98.56 103 PHE B C 1
ATOM 4179 O O . PHE B 1 103 ? -2.031 8.602 10.688 1 98.56 103 PHE B O 1
ATOM 4186 N N . PHE B 1 104 ? -1.055 7.332 12.281 1 98.25 104 PHE B N 1
ATOM 4187 C CA . PHE B 1 104 ? 0.275 7.484 11.703 1 98.25 104 PHE B CA 1
ATOM 4188 C C . PHE B 1 104 ? 0.714 6.207 11.008 1 98.25 104 PHE B C 1
ATOM 4190 O O . PHE B 1 104 ? 0.715 5.129 11.609 1 98.25 104 PHE B O 1
ATOM 4197 N N . MET B 1 105 ? 1.115 6.344 9.734 1 98.19 105 MET B N 1
ATOM 4198 C CA . MET B 1 105 ? 1.667 5.219 8.984 1 98.19 105 MET B CA 1
ATOM 4199 C C . MET B 1 105 ? 3.191 5.273 8.969 1 98.19 105 MET B C 1
ATOM 4201 O O . MET B 1 105 ? 3.836 4.469 8.289 1 98.19 105 MET B O 1
ATOM 4205 N N . ALA B 1 106 ? 3.744 6.234 9.664 1 95.81 106 ALA B N 1
ATOM 4206 C CA . ALA B 1 106 ? 5.184 6.441 9.82 1 95.81 106 ALA B CA 1
ATOM 4207 C C . ALA B 1 106 ? 5.562 6.562 11.289 1 95.81 106 ALA B C 1
ATOM 4209 O O . ALA B 1 106 ? 4.723 6.379 12.172 1 95.81 106 ALA B O 1
ATOM 4210 N N . TYR B 1 107 ? 6.891 6.777 11.508 1 94.06 107 TYR B N 1
ATOM 4211 C CA . TYR B 1 107 ? 7.445 6.879 12.852 1 94.06 107 TYR B CA 1
ATOM 4212 C C . TYR B 1 107 ? 7.43 5.523 13.547 1 94.06 107 TYR B C 1
ATOM 4214 O O . TYR B 1 107 ? 6.898 5.395 14.656 1 94.06 107 TYR B O 1
ATOM 4222 N N . LYS B 1 108 ? 8.055 4.586 12.859 1 93.31 108 LYS B N 1
ATOM 4223 C CA . LYS B 1 108 ? 8.164 3.221 13.367 1 93.31 108 LYS B CA 1
ATOM 4224 C C . LYS B 1 108 ? 8.742 3.203 14.781 1 93.31 108 LYS B C 1
ATOM 4226 O O . LYS B 1 108 ? 9.734 3.879 15.055 1 93.31 108 LYS B O 1
ATOM 4231 N N . GLY B 1 109 ? 8.078 2.4 15.648 1 89.75 109 GLY B N 1
ATOM 4232 C CA . GLY B 1 109 ? 8.547 2.266 17.016 1 89.75 109 GLY B CA 1
ATOM 4233 C C . GLY B 1 109 ? 7.984 3.32 17.953 1 89.75 109 GLY B C 1
ATOM 4234 O O . GLY B 1 109 ? 8.227 3.281 19.156 1 89.75 109 GLY B O 1
ATOM 4235 N N . ALA B 1 110 ? 7.25 4.312 17.438 1 90.31 110 ALA B N 1
ATOM 4236 C CA . ALA B 1 110 ? 6.699 5.398 18.25 1 90.31 110 ALA B CA 1
ATOM 4237 C C . ALA B 1 110 ? 5.199 5.555 18.016 1 90.31 110 ALA B C 1
ATOM 4239 O O . ALA B 1 110 ? 4.387 5.055 18.781 1 90.31 110 ALA B O 1
ATOM 4240 N N . LEU B 1 111 ? 4.773 6.023 16.828 1 92.12 111 LEU B N 1
ATOM 4241 C CA . LEU B 1 111 ? 3.385 6.395 16.594 1 92.12 111 LEU B CA 1
ATOM 4242 C C . LEU B 1 111 ? 2.742 5.469 15.562 1 92.12 111 LEU B C 1
ATOM 4244 O O . LEU B 1 111 ? 1.515 5.367 15.492 1 92.12 111 LEU B O 1
ATOM 4248 N N . MET B 1 112 ? 3.479 4.777 14.828 1 95.25 112 MET B N 1
ATOM 4249 C CA . MET B 1 112 ? 3.039 4.031 13.648 1 95.25 112 MET B CA 1
ATOM 4250 C C . MET B 1 112 ? 2.105 2.893 14.039 1 95.25 112 MET B C 1
ATOM 4252 O O . MET B 1 112 ? 2.367 2.178 15.008 1 95.25 112 MET B O 1
ATOM 4256 N N . ILE B 1 113 ? 1.039 2.787 13.289 1 94.62 113 ILE B N 1
ATOM 4257 C CA . ILE B 1 113 ? 0.152 1.642 13.461 1 94.62 113 ILE B CA 1
ATOM 4258 C C . ILE B 1 113 ? 0.164 0.789 12.195 1 94.62 113 ILE B C 1
ATOM 4260 O O . ILE B 1 113 ? 0.568 1.257 11.125 1 94.62 113 ILE B O 1
ATOM 4264 N N . ASN B 1 114 ? -0.269 -0.462 12.32 1 94.81 114 ASN B N 1
ATOM 4265 C CA . ASN B 1 114 ? -0.318 -1.35 11.164 1 94.81 114 ASN B CA 1
ATOM 4266 C C . ASN B 1 114 ? -1.7 -1.353 10.516 1 94.81 114 ASN B C 1
ATOM 4268 O O . ASN B 1 114 ? -2.611 -0.671 10.984 1 94.81 114 ASN B O 1
ATOM 4272 N N . ASP B 1 115 ? -1.83 -2.053 9.422 1 96.75 115 ASP B N 1
ATOM 4273 C CA . ASP B 1 115 ? -3.055 -2.018 8.625 1 96.75 115 ASP B CA 1
ATOM 4274 C C . ASP B 1 115 ? -4.234 -2.582 9.414 1 96.75 115 ASP B C 1
ATOM 4276 O O . ASP B 1 115 ? -5.371 -2.137 9.234 1 96.75 115 ASP B O 1
ATOM 4280 N N . GLU B 1 116 ? -4.074 -3.594 10.211 1 96.44 116 GLU B N 1
ATOM 4281 C CA . GLU B 1 116 ? -5.148 -4.16 11.016 1 96.44 116 GLU B CA 1
ATOM 4282 C C . GLU B 1 116 ? -5.793 -3.1 11.906 1 96.44 116 GLU B C 1
ATOM 4284 O O . GLU B 1 116 ? -7.02 -2.967 11.93 1 96.44 116 GLU B O 1
ATOM 4289 N N . LEU B 1 117 ? -4.902 -2.352 12.617 1 96.44 117 LEU B N 1
ATOM 4290 C CA . LEU B 1 117 ? -5.391 -1.311 13.516 1 96.44 117 LEU B CA 1
ATOM 4291 C C . LEU B 1 117 ? -6 -0.155 12.734 1 96.44 117 LEU B C 1
ATOM 4293 O O . LEU B 1 117 ? -7.004 0.428 13.148 1 96.44 117 LEU B O 1
ATOM 4297 N N . LEU B 1 118 ? -5.387 0.144 11.656 1 97.69 118 LEU B N 1
ATOM 4298 C CA . LEU B 1 118 ? -5.906 1.193 10.789 1 97.69 118 LEU B CA 1
ATOM 4299 C C . LEU B 1 118 ? -7.336 0.881 10.352 1 97.69 118 LEU B C 1
ATOM 4301 O O . LEU B 1 118 ? -8.211 1.753 10.398 1 97.69 118 LEU B O 1
ATOM 4305 N N . LEU B 1 119 ? -7.59 -0.388 9.953 1 98.19 119 LEU B N 1
ATOM 4306 C CA . LEU B 1 119 ? -8.906 -0.82 9.5 1 98.19 119 LEU B CA 1
ATOM 4307 C C . LEU B 1 119 ? -9.93 -0.742 10.625 1 98.19 119 LEU B C 1
ATOM 4309 O O . LEU B 1 119 ? -11.062 -0.299 10.422 1 98.19 119 LEU B O 1
ATOM 4313 N N . GLN B 1 120 ? -9.523 -1.125 11.828 1 97.75 120 GLN B N 1
ATOM 4314 C CA . GLN B 1 120 ? -10.422 -1.016 12.977 1 97.75 120 GLN B CA 1
ATOM 4315 C C . GLN B 1 120 ? -10.742 0.444 13.281 1 97.75 120 GLN B C 1
ATOM 4317 O O . GLN B 1 120 ? -11.891 0.776 13.602 1 97.75 120 GLN B O 1
ATOM 4322 N N . GLY B 1 121 ? -9.695 1.275 13.195 1 98.19 121 GLY B N 1
ATOM 4323 C CA . GLY B 1 121 ? -9.906 2.703 13.383 1 98.19 121 GLY B CA 1
ATOM 4324 C C . GLY B 1 121 ? -10.859 3.301 12.359 1 98.19 121 GLY B C 1
ATOM 4325 O O . GLY B 1 121 ? -11.734 4.094 12.711 1 98.19 121 GLY B O 1
ATOM 4326 N N . PHE B 1 122 ? -10.68 2.924 11.094 1 98.5 122 PHE B N 1
ATOM 4327 C CA . PHE B 1 122 ? -11.555 3.4 10.023 1 98.5 122 PHE B CA 1
ATOM 4328 C C . PHE B 1 122 ? -12.992 2.979 10.281 1 98.5 122 PHE B C 1
ATOM 4330 O O . PHE B 1 122 ? -13.922 3.779 10.109 1 98.5 122 PHE B O 1
ATOM 4337 N N . LYS B 1 123 ? -13.172 1.731 10.641 1 97.94 123 LYS B N 1
ATOM 4338 C CA . LYS B 1 123 ? -14.5 1.203 10.945 1 97.94 123 LYS B CA 1
ATOM 4339 C C . LYS B 1 123 ? -15.172 2.01 12.055 1 97.94 123 LYS B C 1
ATOM 4341 O O . LYS B 1 123 ? -16.344 2.375 11.938 1 97.94 123 LYS B O 1
ATOM 4346 N N . LYS B 1 124 ? -14.43 2.27 13.125 1 98.56 124 LYS B N 1
ATOM 4347 C CA . LYS B 1 124 ? -14.977 3.01 14.258 1 98.56 124 LYS B CA 1
ATOM 4348 C C . LYS B 1 124 ? -15.266 4.461 13.883 1 98.56 124 LYS B C 1
ATOM 4350 O O . LYS B 1 124 ? -16.297 5.016 14.266 1 98.56 124 LYS B O 1
ATOM 4355 N N . CYS B 1 125 ? -14.359 5.113 13.156 1 98.81 125 CYS B N 1
ATOM 4356 C CA . CYS B 1 125 ? -14.594 6.469 12.672 1 98.81 125 CYS B CA 1
ATOM 4357 C C . CYS B 1 125 ? -15.891 6.555 11.883 1 98.81 125 CYS B C 1
ATOM 4359 O O . CYS B 1 125 ? -16.688 7.465 12.094 1 98.81 125 CYS B O 1
ATOM 4361 N N . LYS B 1 126 ? -16.062 5.605 11.008 1 98.62 126 LYS B N 1
ATOM 4362 C CA . LYS B 1 126 ? -17.281 5.57 10.195 1 98.62 126 LYS B CA 1
ATOM 4363 C C . LYS B 1 126 ? -18.531 5.508 11.07 1 98.62 126 LYS B C 1
ATOM 4365 O O . LYS B 1 126 ? -19.469 6.277 10.875 1 98.62 126 LYS B O 1
ATOM 4370 N N . SER B 1 127 ? -18.5 4.602 12.023 1 98.31 127 SER B N 1
ATOM 4371 C CA . SER B 1 127 ? -19.672 4.395 12.883 1 98.31 127 SER B CA 1
ATOM 4372 C C . SER B 1 127 ? -19.969 5.641 13.711 1 98.31 127 SER B C 1
ATOM 4374 O O . SER B 1 127 ? -21.141 5.906 14.031 1 98.31 127 SER B O 1
ATOM 4376 N N . LEU B 1 128 ? -18.984 6.449 14.039 1 98.75 128 LEU B N 1
ATOM 4377 C CA . LEU B 1 128 ? -19.125 7.621 14.898 1 98.75 128 LEU B CA 1
ATOM 4378 C C . LEU B 1 128 ? -19.375 8.875 14.07 1 98.75 128 LEU B C 1
ATOM 4380 O O . LEU B 1 128 ? -19.703 9.93 14.617 1 98.75 128 LEU B O 1
ATOM 4384 N N . GLY B 1 129 ? -19.234 8.781 12.742 1 98.75 129 GLY B N 1
ATOM 4385 C CA . GLY B 1 129 ? -19.297 9.961 11.898 1 98.75 129 GLY B CA 1
ATOM 4386 C C . GLY B 1 129 ? -18.094 10.883 12.062 1 98.75 129 GLY B C 1
ATOM 4387 O O . GLY B 1 129 ? -18.203 12.094 11.898 1 98.75 129 GLY B O 1
ATOM 4388 N N . ALA B 1 130 ? -16.984 10.305 12.531 1 98.94 130 ALA B N 1
ATOM 4389 C CA . ALA B 1 130 ? -15.75 11.055 12.75 1 98.94 130 ALA B CA 1
ATOM 4390 C C . ALA B 1 130 ? -14.789 10.891 11.57 1 98.94 130 ALA B C 1
ATOM 4392 O O . ALA B 1 130 ? -14.719 9.82 10.961 1 98.94 130 ALA B O 1
ATOM 4393 N N . LEU B 1 131 ? -14.062 11.883 11.273 1 98.94 131 LEU B N 1
ATOM 4394 C CA . LEU B 1 131 ? -13.172 11.898 10.117 1 98.94 131 LEU B CA 1
ATOM 4395 C C . LEU B 1 131 ? -11.836 11.258 10.445 1 98.94 131 LEU B C 1
ATOM 4397 O O . LEU B 1 131 ? -11.172 11.648 11.406 1 98.94 131 LEU B O 1
ATOM 4401 N N . ALA B 1 132 ? -11.5 10.203 9.68 1 98.88 132 ALA B N 1
ATOM 4402 C CA . ALA B 1 132 ? -10.18 9.586 9.789 1 98.88 132 ALA B CA 1
ATOM 4403 C C . ALA B 1 132 ? -9.125 10.414 9.07 1 98.88 132 ALA B C 1
ATOM 4405 O O . ALA B 1 132 ? -9.344 10.859 7.941 1 98.88 132 ALA B O 1
ATOM 4406 N N . MET B 1 133 ? -7.988 10.648 9.742 1 98.94 133 MET B N 1
ATOM 4407 C CA . MET B 1 133 ? -6.855 11.375 9.18 1 98.94 133 MET B CA 1
ATOM 4408 C C . MET B 1 133 ? -5.602 10.508 9.18 1 98.94 133 MET B C 1
ATOM 4410 O O . MET B 1 133 ? -5.375 9.734 10.102 1 98.94 133 MET B O 1
ATOM 4414 N N . VAL B 1 134 ? -4.777 10.656 8.109 1 98.88 134 VAL B N 1
ATOM 4415 C CA . VAL B 1 134 ? -3.574 9.828 8.094 1 98.88 134 VAL B CA 1
ATOM 4416 C C . VAL B 1 134 ? -2.354 10.695 7.793 1 98.88 134 VAL B C 1
ATOM 4418 O O . VAL B 1 134 ? -2.416 11.594 6.945 1 98.88 134 VAL B O 1
ATOM 4421 N N . HIS B 1 135 ? -1.308 10.555 8.617 1 98.81 135 HIS B N 1
ATOM 4422 C CA . HIS B 1 135 ? 0.057 10.859 8.203 1 98.81 135 HIS B CA 1
ATOM 4423 C C . HIS B 1 135 ? 0.646 9.734 7.359 1 98.81 135 HIS B C 1
ATOM 4425 O O . HIS B 1 135 ? 1.006 8.68 7.887 1 98.81 135 HIS B O 1
ATOM 4431 N N . ALA B 1 136 ? 0.87 10.008 6.102 1 98.5 136 ALA B N 1
ATOM 4432 C CA . ALA B 1 136 ? 1.06 8.898 5.18 1 98.5 136 ALA B CA 1
ATOM 4433 C C . ALA B 1 136 ? 2.494 8.852 4.66 1 98.5 136 ALA B C 1
ATOM 4435 O O . ALA B 1 136 ? 2.83 9.531 3.688 1 98.5 136 ALA B O 1
ATOM 4436 N N . GLU B 1 137 ? 3.361 8.055 5.168 1 98.38 137 GLU B N 1
ATOM 4437 C CA . GLU B 1 137 ? 4.645 7.527 4.715 1 98.38 137 GLU B CA 1
ATOM 4438 C C . GLU B 1 137 ? 4.801 6.059 5.098 1 98.38 137 GLU B C 1
ATOM 4440 O O . GLU B 1 137 ? 4.363 5.641 6.176 1 98.38 137 GLU B O 1
ATOM 4445 N N . ASN B 1 138 ? 5.336 5.227 4.195 1 98.62 138 ASN B N 1
ATOM 4446 C CA . ASN B 1 138 ? 5.637 3.863 4.613 1 98.62 138 ASN B CA 1
ATOM 4447 C C . ASN B 1 138 ? 6.75 3.828 5.656 1 98.62 138 ASN B C 1
ATOM 4449 O O . ASN B 1 138 ? 7.93 3.92 5.312 1 98.62 138 ASN B O 1
ATOM 4453 N N . GLY B 1 139 ? 6.332 3.643 6.93 1 98.38 139 GLY B N 1
ATOM 4454 C CA . GLY B 1 139 ? 7.27 3.75 8.031 1 98.38 139 GLY B CA 1
ATOM 4455 C C . GLY B 1 139 ? 8.367 2.701 7.988 1 98.38 139 GLY B C 1
ATOM 4456 O O . GLY B 1 139 ? 9.508 2.975 8.359 1 98.38 139 GLY B O 1
ATOM 4457 N N . ASP B 1 140 ? 8.062 1.475 7.59 1 98.06 140 ASP B N 1
ATOM 4458 C CA . ASP B 1 140 ? 9.062 0.418 7.477 1 98.06 140 ASP B CA 1
ATOM 4459 C C . ASP B 1 140 ? 10.102 0.755 6.402 1 98.06 140 ASP B C 1
ATOM 4461 O O . ASP B 1 140 ? 11.297 0.539 6.598 1 98.06 140 ASP B O 1
ATOM 4465 N N . ALA B 1 141 ? 9.648 1.281 5.324 1 98.5 141 ALA B N 1
ATOM 4466 C CA . ALA B 1 141 ? 10.555 1.648 4.238 1 98.5 141 ALA B CA 1
ATOM 4467 C C . ALA B 1 141 ? 11.406 2.855 4.621 1 98.5 141 ALA B C 1
ATOM 4469 O O . ALA B 1 141 ? 12.586 2.928 4.266 1 98.5 141 ALA B O 1
ATOM 4470 N N . ALA B 1 142 ? 10.789 3.842 5.266 1 98.38 142 ALA B N 1
ATOM 4471 C CA . ALA B 1 142 ? 11.555 4.988 5.75 1 98.38 142 ALA B CA 1
ATOM 4472 C C . ALA B 1 142 ? 12.672 4.547 6.691 1 98.38 142 ALA B C 1
ATOM 4474 O O . ALA B 1 142 ? 13.789 5.062 6.621 1 98.38 142 ALA B O 1
ATOM 4475 N N . TYR B 1 143 ? 12.32 3.625 7.57 1 98.06 143 TYR B N 1
ATOM 4476 C CA . TYR B 1 143 ? 13.312 3.084 8.492 1 98.06 143 TYR B CA 1
ATOM 4477 C C . TYR B 1 143 ? 14.461 2.428 7.734 1 98.06 143 TYR B C 1
ATOM 4479 O O . TYR B 1 143 ? 15.633 2.633 8.07 1 98.06 143 TYR B O 1
ATOM 4487 N N . GLU B 1 144 ? 14.148 1.631 6.734 1 97.62 144 GLU B N 1
ATOM 4488 C CA . GLU B 1 144 ? 15.172 1.026 5.879 1 97.62 144 GLU B CA 1
ATOM 4489 C C . GLU B 1 144 ? 15.992 2.094 5.156 1 97.62 144 GLU B C 1
ATOM 4491 O O . GLU B 1 144 ? 17.203 1.963 5.023 1 97.62 144 GLU B O 1
ATOM 4496 N N . GLY B 1 145 ? 15.336 3.143 4.641 1 98.12 145 GLY B N 1
ATOM 4497 C CA . GLY B 1 145 ? 16.031 4.258 4.023 1 98.12 145 GLY B CA 1
ATOM 4498 C C . GLY B 1 145 ? 17.016 4.938 4.961 1 98.12 145 GLY B C 1
ATOM 4499 O O . GLY B 1 145 ? 18.125 5.289 4.559 1 98.12 145 GLY B O 1
ATOM 4500 N N . GLN B 1 146 ? 16.625 5.141 6.191 1 98.25 146 GLN B N 1
ATOM 4501 C CA . GLN B 1 146 ? 17.5 5.73 7.195 1 98.25 146 GLN B CA 1
ATOM 4502 C C . GLN B 1 146 ? 18.75 4.863 7.422 1 98.25 146 GLN B C 1
ATOM 4504 O O . GLN B 1 146 ? 19.859 5.375 7.469 1 98.25 146 GLN B O 1
ATOM 4509 N N . ARG B 1 147 ? 18.5 3.572 7.57 1 97.44 147 ARG B N 1
ATOM 4510 C CA . ARG B 1 147 ? 19.609 2.643 7.758 1 97.44 147 ARG B CA 1
ATOM 4511 C C . ARG B 1 147 ? 20.594 2.73 6.602 1 97.44 147 ARG B C 1
ATOM 4513 O O . ARG B 1 147 ? 21.812 2.789 6.816 1 97.44 147 ARG B O 1
ATOM 4520 N N . ARG B 1 148 ? 20.094 2.795 5.422 1 97.06 148 ARG B N 1
ATOM 4521 C CA . ARG B 1 148 ? 20.922 2.855 4.223 1 97.06 148 ARG B CA 1
ATOM 4522 C C . ARG B 1 148 ? 21.766 4.133 4.199 1 97.06 148 ARG B C 1
ATOM 4524 O O . ARG B 1 148 ? 22.938 4.098 3.854 1 97.06 148 ARG B O 1
ATOM 4531 N N . MET B 1 149 ? 21.156 5.27 4.531 1 98.19 149 MET B N 1
ATOM 4532 C CA . MET B 1 149 ? 21.875 6.531 4.555 1 98.19 149 MET B CA 1
ATOM 4533 C C . MET B 1 149 ? 23.016 6.488 5.566 1 98.19 149 MET B C 1
ATOM 4535 O O . MET B 1 149 ? 24.141 6.902 5.27 1 98.19 149 MET B O 1
ATOM 4539 N N . ILE B 1 150 ? 22.719 5.938 6.738 1 98 150 ILE B N 1
ATOM 4540 C CA . ILE B 1 150 ? 23.719 5.855 7.789 1 98 150 ILE B CA 1
ATOM 4541 C C . ILE B 1 150 ? 24.859 4.945 7.34 1 98 150 ILE B C 1
ATOM 4543 O O . ILE B 1 150 ? 26.031 5.25 7.562 1 98 150 ILE B O 1
ATOM 4547 N N . GLU B 1 151 ? 24.5 3.852 6.695 1 97.06 151 GLU B N 1
ATOM 4548 C CA . GLU B 1 151 ? 25.5 2.918 6.188 1 97.06 151 GLU B CA 1
ATOM 4549 C C . GLU B 1 151 ? 26.406 3.584 5.145 1 97.06 151 GLU B C 1
ATOM 4551 O O . GLU B 1 151 ? 27.578 3.236 5.016 1 97.06 151 GLU B O 1
ATOM 4556 N N . LEU B 1 152 ? 25.891 4.578 4.434 1 97.12 152 LEU B N 1
ATOM 4557 C CA . LEU B 1 152 ? 26.625 5.301 3.408 1 97.12 152 LEU B CA 1
ATOM 4558 C C . LEU B 1 152 ? 27.438 6.438 4.023 1 97.12 152 LEU B C 1
ATOM 4560 O O . LEU B 1 152 ? 28.125 7.168 3.309 1 97.12 152 LEU B O 1
ATOM 4564 N N . GLY B 1 153 ? 27.312 6.605 5.355 1 97 153 GLY B N 1
ATOM 4565 C CA . GLY B 1 153 ? 28.031 7.645 6.059 1 97 153 GLY B CA 1
ATOM 4566 C C . GLY B 1 153 ? 27.328 8.992 6.031 1 97 153 GLY B C 1
ATOM 4567 O O . GLY B 1 153 ? 27.922 10.016 6.383 1 97 153 GLY B O 1
ATOM 4568 N N . ILE B 1 154 ? 26.078 8.984 5.566 1 97.81 154 ILE B N 1
ATOM 4569 C CA . ILE B 1 154 ? 25.297 10.219 5.52 1 97.81 154 ILE B CA 1
ATOM 4570 C C . ILE B 1 154 ? 24.578 10.43 6.852 1 97.81 154 ILE B C 1
ATOM 4572 O O . ILE B 1 154 ? 23.578 9.766 7.141 1 97.81 154 ILE B O 1
ATOM 4576 N N . THR B 1 155 ? 25 11.422 7.602 1 97.5 155 THR B N 1
ATOM 4577 C CA . THR B 1 155 ? 24.469 11.609 8.945 1 97.5 155 THR B CA 1
ATOM 4578 C C . THR B 1 155 ? 23.859 13 9.094 1 97.5 155 THR B C 1
ATOM 4580 O O . THR B 1 155 ? 23.172 13.281 10.078 1 97.5 155 THR B O 1
ATOM 4583 N N . GLY B 1 156 ? 24.094 13.914 8.094 1 97.38 156 GLY B N 1
ATOM 4584 C CA . GLY B 1 156 ? 23.578 15.273 8.148 1 97.38 156 GLY B CA 1
ATOM 4585 C C . GLY B 1 156 ? 22.109 15.383 7.793 1 97.38 156 GLY B C 1
ATOM 4586 O O . GLY B 1 156 ? 21.484 14.383 7.434 1 97.38 156 GLY B O 1
ATOM 4587 N N . PRO B 1 157 ? 21.547 16.578 7.832 1 98.12 157 PRO B N 1
ATOM 4588 C CA . PRO B 1 157 ? 20.125 16.797 7.641 1 98.12 157 PRO B CA 1
ATOM 4589 C C . PRO B 1 157 ? 19.609 16.281 6.297 1 98.12 157 PRO B C 1
ATOM 4591 O O . PRO B 1 157 ? 18.453 15.875 6.18 1 98.12 157 PRO B O 1
ATOM 4594 N N . GLU B 1 158 ? 20.516 16.297 5.238 1 97.81 158 GLU B N 1
ATOM 4595 C CA . GLU B 1 158 ? 20.125 15.812 3.918 1 97.81 158 GLU B CA 1
ATOM 4596 C C . GLU B 1 158 ? 19.734 14.344 3.965 1 97.81 158 GLU B C 1
ATOM 4598 O O . GLU B 1 158 ? 18.922 13.883 3.146 1 97.81 158 GLU B O 1
ATOM 4603 N N . GLY B 1 159 ? 20.281 13.617 4.941 1 98.19 159 GLY B N 1
ATOM 4604 C CA . GLY B 1 159 ? 19.938 12.211 5.098 1 98.19 159 GLY B CA 1
ATOM 4605 C C . GLY B 1 159 ? 18.469 11.992 5.371 1 98.19 159 GLY B C 1
ATOM 4606 O O . GLY B 1 159 ? 17.906 10.945 5.008 1 98.19 159 GLY B O 1
ATOM 4607 N N . HIS B 1 160 ? 17.828 12.977 6.008 1 98.38 160 HIS B N 1
ATOM 4608 C CA . HIS B 1 160 ? 16.406 12.867 6.312 1 98.38 160 HIS B CA 1
ATOM 4609 C C . HIS B 1 160 ? 15.57 12.805 5.039 1 98.38 160 HIS B C 1
ATOM 4611 O O . HIS B 1 160 ? 14.75 11.898 4.871 1 98.38 160 HIS B O 1
ATOM 4617 N N . ALA B 1 161 ? 15.797 13.711 4.152 1 97.5 161 ALA B N 1
ATOM 4618 C CA . ALA B 1 161 ? 15.055 13.75 2.898 1 97.5 161 ALA B CA 1
ATOM 4619 C C . ALA B 1 161 ? 15.398 12.555 2.02 1 97.5 161 ALA B C 1
ATOM 4621 O O . ALA B 1 161 ? 14.516 11.961 1.393 1 97.5 161 ALA B O 1
ATOM 4622 N N . LEU B 1 162 ? 16.688 12.195 1.976 1 97.88 162 LEU B N 1
ATOM 4623 C CA . LEU B 1 162 ? 17.156 11.109 1.123 1 97.88 162 LEU B CA 1
ATOM 4624 C C . LEU B 1 162 ? 16.594 9.773 1.582 1 97.88 162 LEU B C 1
ATOM 4626 O O . LEU B 1 162 ? 16.359 8.883 0.764 1 97.88 162 LEU B O 1
ATOM 4630 N N . SER B 1 163 ? 16.297 9.641 2.871 1 98.06 163 SER B N 1
ATOM 4631 C CA . SER B 1 163 ? 15.82 8.383 3.443 1 98.06 163 SER B CA 1
ATOM 4632 C C . SER B 1 163 ? 14.336 8.172 3.172 1 98.06 163 SER B C 1
ATOM 4634 O O . SER B 1 163 ? 13.82 7.066 3.34 1 98.06 163 SER B O 1
ATOM 4636 N N . ARG B 1 164 ? 13.641 9.25 2.791 1 97.62 164 ARG B N 1
ATOM 4637 C CA . ARG B 1 164 ? 12.195 9.227 2.621 1 97.62 164 ARG B CA 1
ATOM 4638 C C . ARG B 1 164 ? 11.789 9.805 1.269 1 97.62 164 ARG B C 1
ATOM 4640 O O . ARG B 1 164 ? 11.133 10.844 1.203 1 97.62 164 ARG B O 1
ATOM 4647 N N . PRO B 1 165 ? 12.164 9.133 0.194 1 97.81 165 PRO B N 1
ATOM 4648 C CA . PRO B 1 165 ? 11.773 9.656 -1.116 1 97.81 165 PRO B CA 1
ATOM 4649 C C . PRO B 1 165 ? 10.258 9.719 -1.302 1 97.81 165 PRO B C 1
ATOM 4651 O O . PRO B 1 165 ? 9.516 9.07 -0.555 1 97.81 165 PRO B O 1
ATOM 4654 N N . PRO B 1 166 ? 9.758 10.492 -2.297 1 98.44 166 PRO B N 1
ATOM 4655 C CA . PRO B 1 166 ? 8.328 10.734 -2.486 1 98.44 166 PRO B CA 1
ATOM 4656 C C . PRO B 1 166 ? 7.531 9.453 -2.723 1 98.44 166 PRO B C 1
ATOM 4658 O O . PRO B 1 166 ? 6.355 9.375 -2.357 1 98.44 166 PRO B O 1
ATOM 4661 N N . VAL B 1 167 ? 8.172 8.391 -3.244 1 98.31 167 VAL B N 1
ATOM 4662 C CA . VAL B 1 167 ? 7.484 7.145 -3.559 1 98.31 167 VAL B CA 1
ATOM 4663 C C . VAL B 1 167 ? 6.926 6.523 -2.281 1 98.31 167 VAL B C 1
ATOM 4665 O O . VAL B 1 167 ? 5.867 5.895 -2.299 1 98.31 167 VAL B O 1
ATOM 4668 N N . LEU B 1 168 ? 7.598 6.738 -1.109 1 98.69 168 LEU B N 1
ATOM 4669 C CA . LEU B 1 168 ? 7.141 6.164 0.151 1 98.69 168 LEU B CA 1
ATOM 4670 C C . LEU B 1 168 ? 5.883 6.867 0.643 1 98.69 168 LEU B C 1
ATOM 4672 O O . LEU B 1 168 ? 5.023 6.246 1.275 1 98.69 168 LEU B O 1
ATOM 4676 N N . GLU B 1 169 ? 5.805 8.195 0.41 1 98.88 169 GLU B N 1
ATOM 4677 C CA . GLU B 1 169 ? 4.59 8.945 0.704 1 98.88 169 GLU B CA 1
ATOM 4678 C C . GLU B 1 169 ? 3.447 8.523 -0.219 1 98.88 169 GLU B C 1
ATOM 4680 O O . GLU B 1 169 ? 2.316 8.328 0.232 1 98.88 169 GLU B O 1
ATOM 4685 N N . GLY B 1 170 ? 3.734 8.422 -1.5 1 98.81 170 GLY B N 1
ATOM 4686 C CA . GLY B 1 170 ? 2.734 7.992 -2.463 1 98.81 170 GLY B CA 1
ATOM 4687 C C . GLY B 1 170 ? 2.154 6.625 -2.15 1 98.81 170 GLY B C 1
ATOM 4688 O O . GLY B 1 170 ? 0.938 6.434 -2.203 1 98.81 170 GLY B O 1
ATOM 4689 N N . GLU B 1 171 ? 3.066 5.676 -1.845 1 98.75 171 GLU B N 1
ATOM 4690 C CA . GLU B 1 171 ? 2.629 4.32 -1.524 1 98.75 171 GLU B CA 1
ATOM 4691 C C . GLU B 1 171 ? 1.681 4.312 -0.33 1 98.75 171 GLU B C 1
ATOM 4693 O O . GLU B 1 171 ? 0.62 3.688 -0.375 1 98.75 171 GLU B O 1
ATOM 4698 N N . ALA B 1 172 ? 2.051 4.984 0.767 1 98.88 172 ALA B N 1
ATOM 4699 C CA . ALA B 1 172 ? 1.239 4.988 1.98 1 98.88 172 ALA B CA 1
ATOM 4700 C C . ALA B 1 172 ? -0.097 5.684 1.742 1 98.88 172 ALA B C 1
ATOM 4702 O O . ALA B 1 172 ? -1.132 5.246 2.252 1 98.88 172 ALA B O 1
ATOM 4703 N N . THR B 1 173 ? -0.068 6.785 0.977 1 98.94 173 THR B N 1
ATOM 4704 C CA . THR B 1 173 ? -1.297 7.496 0.646 1 98.94 173 THR B CA 1
ATOM 4705 C C . THR B 1 173 ? -2.248 6.598 -0.137 1 98.94 173 THR B C 1
ATOM 4707 O O . THR B 1 173 ? -3.434 6.504 0.189 1 98.94 173 THR B O 1
ATOM 4710 N N . ALA B 1 174 ? -1.731 5.898 -1.137 1 98.81 174 ALA B N 1
ATOM 4711 C CA . ALA B 1 174 ? -2.539 4.996 -1.951 1 98.81 174 ALA B CA 1
ATOM 4712 C C . ALA B 1 174 ? -3.145 3.883 -1.101 1 98.81 174 ALA B C 1
ATOM 4714 O O . ALA B 1 174 ? -4.316 3.539 -1.26 1 98.81 174 ALA B O 1
ATOM 4715 N N . ARG B 1 175 ? -2.328 3.299 -0.265 1 98.81 175 ARG B N 1
ATOM 4716 C CA . ARG B 1 175 ? -2.768 2.211 0.603 1 98.81 175 ARG B CA 1
ATOM 4717 C C . ARG B 1 175 ? -3.883 2.672 1.535 1 98.81 175 ARG B C 1
ATOM 4719 O O . ARG B 1 175 ? -4.918 2.014 1.644 1 98.81 175 ARG B O 1
ATOM 4726 N N . ALA B 1 176 ? -3.711 3.855 2.172 1 98.88 176 ALA B N 1
ATOM 4727 C CA . ALA B 1 176 ? -4.734 4.395 3.066 1 98.88 176 ALA B CA 1
ATOM 4728 C C . ALA B 1 176 ? -6.035 4.656 2.316 1 98.88 176 ALA B C 1
ATOM 4730 O O . ALA B 1 176 ? -7.121 4.363 2.824 1 98.88 176 ALA B O 1
ATOM 4731 N N . ILE B 1 177 ? -5.938 5.219 1.14 1 98.88 177 ILE B N 1
ATOM 4732 C CA . ILE B 1 177 ? -7.105 5.547 0.329 1 98.88 177 ILE B CA 1
ATOM 4733 C C . ILE B 1 177 ? -7.871 4.273 -0.017 1 98.88 177 ILE B C 1
ATOM 4735 O O . ILE B 1 177 ? -9.094 4.219 0.123 1 98.88 177 ILE B O 1
ATOM 4739 N N . LYS B 1 178 ? -7.18 3.221 -0.468 1 98.75 178 LYS B N 1
ATOM 4740 C CA . LYS B 1 178 ? -7.824 1.968 -0.85 1 98.75 178 LYS B CA 1
ATOM 4741 C C . LYS B 1 178 ? -8.492 1.304 0.351 1 98.75 178 LYS B C 1
ATOM 4743 O O . LYS B 1 178 ? -9.609 0.787 0.241 1 98.75 178 LYS B O 1
ATOM 4748 N N . LEU B 1 179 ? -7.816 1.327 1.48 1 98.75 179 LEU B N 1
ATOM 4749 C CA . LEU B 1 179 ? -8.383 0.727 2.684 1 98.75 179 LEU B CA 1
ATOM 4750 C C . LEU B 1 179 ? -9.594 1.513 3.164 1 98.75 179 LEU B C 1
ATOM 4752 O O . LEU B 1 179 ? -10.578 0.925 3.627 1 98.75 179 LEU B O 1
ATOM 4756 N N . ALA B 1 180 ? -9.492 2.867 3.1 1 98.88 180 ALA B N 1
ATOM 4757 C CA . ALA B 1 180 ? -10.656 3.686 3.439 1 98.88 180 ALA B CA 1
ATOM 4758 C C . ALA B 1 180 ? -11.828 3.381 2.512 1 98.88 180 ALA B C 1
ATOM 4760 O O . ALA B 1 180 ? -12.977 3.314 2.957 1 98.88 180 ALA B O 1
ATOM 4761 N N . GLY B 1 181 ? -11.562 3.229 1.233 1 98.44 181 GLY B N 1
ATOM 4762 C CA . GLY B 1 181 ? -12.586 2.838 0.281 1 98.44 181 GLY B CA 1
ATOM 4763 C C . GLY B 1 181 ? -13.211 1.489 0.593 1 98.44 181 GLY B C 1
ATOM 4764 O O . GLY B 1 181 ? -14.43 1.33 0.522 1 98.44 181 GLY B O 1
ATOM 4765 N N . PHE B 1 182 ? -12.359 0.545 0.98 1 98.12 182 PHE B N 1
ATOM 4766 C CA . PHE B 1 182 ? -12.781 -0.797 1.357 1 98.12 182 PHE B CA 1
ATOM 4767 C C . PHE B 1 182 ? -13.75 -0.748 2.537 1 98.12 182 PHE B C 1
ATOM 4769 O O . PHE B 1 182 ? -14.703 -1.524 2.596 1 98.12 182 PHE B O 1
ATOM 4776 N N . MET B 1 183 ? -13.57 0.25 3.453 1 97.56 183 MET B N 1
ATOM 4777 C CA . MET B 1 183 ? -14.406 0.402 4.641 1 97.56 183 MET B CA 1
ATOM 4778 C C . MET B 1 183 ? -15.531 1.405 4.395 1 97.56 183 MET B C 1
ATOM 4780 O O . MET B 1 183 ? -16.375 1.619 5.258 1 97.56 183 MET B O 1
ATOM 4784 N N . ASN B 1 184 ? -15.539 2.047 3.23 1 97.69 184 ASN B N 1
ATOM 4785 C CA . ASN B 1 184 ? -16.516 3.061 2.861 1 97.69 184 ASN B CA 1
ATOM 4786 C C . ASN B 1 184 ? -16.562 4.195 3.883 1 97.69 184 ASN B C 1
ATOM 4788 O O . ASN B 1 184 ? -17.625 4.508 4.422 1 97.69 184 ASN B O 1
ATOM 4792 N N . THR B 1 185 ? -15.43 4.797 4.184 1 98.69 185 THR B N 1
ATOM 4793 C CA . THR B 1 185 ? -15.336 5.934 5.09 1 98.69 185 THR B CA 1
ATOM 4794 C C . THR B 1 185 ? -14.508 7.055 4.457 1 98.69 185 THR B C 1
ATOM 4796 O O . THR B 1 185 ? -13.633 6.797 3.631 1 98.69 185 THR B O 1
ATOM 4799 N N . PRO B 1 186 ? -14.828 8.336 4.719 1 98.81 186 PRO B N 1
ATOM 4800 C CA . PRO B 1 186 ? -14.008 9.438 4.223 1 98.81 186 PRO B CA 1
ATOM 4801 C C . PRO B 1 186 ? -12.609 9.453 4.824 1 98.81 186 PRO B C 1
ATOM 4803 O O . PRO B 1 186 ? -12.398 8.938 5.93 1 98.81 186 PRO B O 1
ATOM 4806 N N . LEU B 1 187 ? -11.688 10.008 4.082 1 98.94 187 LEU B N 1
ATOM 4807 C CA . LEU B 1 187 ? -10.305 10.047 4.523 1 98.94 187 LEU B CA 1
ATOM 4808 C C . LEU B 1 187 ? -9.703 11.438 4.328 1 98.94 187 LEU B C 1
ATOM 4810 O O . LEU B 1 187 ? -9.93 12.07 3.297 1 98.94 187 LEU B O 1
ATOM 4814 N N . TYR B 1 188 ? -9.016 11.922 5.359 1 98.94 188 TYR B N 1
ATOM 4815 C CA . TYR B 1 188 ? -8.258 13.164 5.328 1 98.94 188 TYR B CA 1
ATOM 4816 C C . TYR B 1 188 ? -6.758 12.891 5.352 1 98.94 188 TYR B C 1
ATOM 4818 O O . TYR B 1 188 ? -6.219 12.422 6.359 1 98.94 188 TYR B O 1
ATOM 4826 N N . VAL B 1 189 ? -6.074 13.117 4.227 1 98.94 189 VAL B N 1
ATOM 4827 C CA . VAL B 1 189 ? -4.625 12.953 4.16 1 98.94 189 VAL B CA 1
ATOM 4828 C C . VAL B 1 189 ? -3.939 14.25 4.57 1 98.94 189 VAL B C 1
ATOM 4830 O O . VAL B 1 189 ? -4.035 15.258 3.865 1 98.94 189 VAL B O 1
ATOM 4833 N N . VAL B 1 190 ? -3.25 14.188 5.633 1 98.56 190 VAL B N 1
ATOM 4834 C CA . VAL B 1 190 ? -2.654 15.414 6.164 1 98.56 190 VAL B CA 1
ATOM 4835 C C . VAL B 1 190 ? -1.329 15.688 5.461 1 98.56 190 VAL B C 1
ATOM 4837 O O . VAL B 1 190 ? -0.63 14.758 5.047 1 98.56 190 VAL B O 1
ATOM 4840 N N . HIS B 1 191 ? -0.941 16.984 5.352 1 97.94 191 HIS B N 1
ATOM 4841 C CA . HIS B 1 191 ? 0.286 17.609 4.863 1 97.94 191 HIS B CA 1
ATOM 4842 C C . HIS B 1 191 ? 0.864 16.828 3.684 1 97.94 191 HIS B C 1
ATOM 4844 O O . HIS B 1 191 ? 1.952 16.25 3.785 1 97.94 191 HIS B O 1
ATOM 4850 N N . VAL B 1 192 ? 0.167 16.844 2.609 1 98.88 192 VAL B N 1
ATOM 4851 C CA . VAL B 1 192 ? 0.602 16.297 1.332 1 98.88 192 VAL B CA 1
ATOM 4852 C C . VAL B 1 192 ? 1.809 17.062 0.814 1 98.88 192 VAL B C 1
ATOM 4854 O O . VAL B 1 192 ? 1.724 18.281 0.584 1 98.88 192 VAL B O 1
ATOM 4857 N N . MET B 1 193 ? 2.934 16.391 0.546 1 98.75 193 MET B N 1
ATOM 4858 C CA . MET B 1 193 ? 4.188 17.094 0.266 1 98.75 193 MET B CA 1
ATOM 4859 C C . MET B 1 193 ? 4.723 16.703 -1.109 1 98.75 193 MET B C 1
ATOM 4861 O O . MET B 1 193 ? 5.727 17.266 -1.563 1 98.75 193 MET B O 1
ATOM 4865 N N . SER B 1 194 ? 4.027 15.719 -1.822 1 98.81 194 SER B N 1
ATOM 4866 C CA . SER B 1 194 ? 4.656 15.188 -3.031 1 98.81 194 SER B CA 1
ATOM 4867 C C . SER B 1 194 ? 3.637 15 -4.148 1 98.81 194 SER B C 1
ATOM 4869 O O . SER B 1 194 ? 2.449 14.805 -3.885 1 98.81 194 SER B O 1
ATOM 4871 N N . ILE B 1 195 ? 4.137 15.047 -5.367 1 98.81 195 ILE B N 1
ATOM 4872 C CA . ILE B 1 195 ? 3.352 14.742 -6.559 1 98.81 195 ILE B CA 1
ATOM 4873 C C . ILE B 1 195 ? 2.789 13.328 -6.457 1 98.81 195 ILE B C 1
ATOM 4875 O O . ILE B 1 195 ? 1.634 13.086 -6.816 1 98.81 195 ILE B O 1
ATOM 4879 N N . ASP B 1 196 ? 3.582 12.383 -5.93 1 98.69 196 ASP B N 1
ATOM 4880 C CA . ASP B 1 196 ? 3.178 10.984 -5.812 1 98.69 196 ASP B CA 1
ATOM 4881 C C . ASP B 1 196 ? 1.904 10.852 -4.977 1 98.69 196 ASP B C 1
ATOM 4883 O O . ASP B 1 196 ? 0.963 10.164 -5.379 1 98.69 196 ASP B O 1
ATOM 4887 N N . ALA B 1 197 ? 1.901 11.492 -3.848 1 98.88 197 ALA B N 1
ATOM 4888 C CA . ALA B 1 197 ? 0.733 11.461 -2.973 1 98.88 197 ALA B CA 1
ATOM 4889 C C . ALA B 1 197 ? -0.438 12.219 -3.59 1 98.88 197 ALA B C 1
ATOM 4891 O O . ALA B 1 197 ? -1.577 11.75 -3.559 1 98.88 197 ALA B O 1
ATOM 4892 N N . MET B 1 198 ? -0.162 13.383 -4.129 1 98.88 198 MET B N 1
ATOM 4893 C CA . MET B 1 198 ? -1.187 14.219 -4.746 1 98.88 198 MET B CA 1
ATOM 4894 C C . MET B 1 198 ? -1.895 13.469 -5.871 1 98.88 198 MET B C 1
ATOM 4896 O O . MET B 1 198 ? -3.117 13.547 -6 1 98.88 198 MET B O 1
ATOM 4900 N N . GLU B 1 199 ? -1.191 12.711 -6.648 1 98.69 199 GLU B N 1
ATOM 4901 C CA . GLU B 1 199 ? -1.77 11.977 -7.766 1 98.69 199 GLU B CA 1
ATOM 4902 C C . GLU B 1 199 ? -2.705 10.875 -7.273 1 98.69 199 GLU B C 1
ATOM 4904 O O . GLU B 1 199 ? -3.73 10.594 -7.898 1 98.69 199 GLU B O 1
ATOM 4909 N N . GLU B 1 200 ? -2.314 10.219 -6.191 1 98.75 200 GLU B N 1
ATOM 4910 C CA . GLU B 1 200 ? -3.195 9.211 -5.613 1 98.75 200 GLU B CA 1
ATOM 4911 C C . GLU B 1 200 ? -4.508 9.828 -5.141 1 98.75 200 GLU B C 1
ATOM 4913 O O . GLU B 1 200 ? -5.578 9.242 -5.312 1 98.75 200 GLU B O 1
ATOM 4918 N N . ILE B 1 201 ? -4.445 11.008 -4.531 1 98.88 201 ILE B N 1
ATOM 4919 C CA . ILE B 1 201 ? -5.637 11.719 -4.078 1 98.88 201 ILE B CA 1
ATOM 4920 C C . ILE B 1 201 ? -6.496 12.102 -5.277 1 98.88 201 ILE B C 1
ATOM 4922 O O . ILE B 1 201 ? -7.719 11.922 -5.258 1 98.88 201 ILE B O 1
ATOM 4926 N N . SER B 1 202 ? -5.828 12.609 -6.27 1 98.75 202 SER B N 1
ATOM 4927 C CA . SER B 1 202 ? -6.527 13 -7.488 1 98.75 202 SER B CA 1
ATOM 4928 C C . SER B 1 202 ? -7.305 11.828 -8.078 1 98.75 202 SER B C 1
ATOM 4930 O O . SER B 1 202 ? -8.477 11.977 -8.445 1 98.75 202 SER B O 1
ATOM 4932 N N . LYS B 1 203 ? -6.676 10.68 -8.195 1 98.19 203 LYS B N 1
ATOM 4933 C CA . LYS B 1 203 ? -7.312 9.477 -8.742 1 98.19 203 LYS B CA 1
ATOM 4934 C C . LYS B 1 203 ? -8.516 9.07 -7.895 1 98.19 203 LYS B C 1
ATOM 4936 O O . LYS B 1 203 ? -9.562 8.695 -8.43 1 98.19 203 LYS B O 1
ATOM 4941 N N . ALA B 1 204 ? -8.359 9.094 -6.586 1 98.5 204 ALA B N 1
ATOM 4942 C CA . ALA B 1 204 ? -9.43 8.711 -5.672 1 98.5 204 ALA B CA 1
ATOM 4943 C C . ALA B 1 204 ? -10.641 9.633 -5.836 1 98.5 204 ALA B C 1
ATOM 4945 O O . ALA B 1 204 ? -11.781 9.156 -5.91 1 98.5 204 ALA B O 1
ATOM 4946 N N . ARG B 1 205 ? -10.391 10.898 -5.895 1 98.06 205 ARG B N 1
ATOM 4947 C CA . ARG B 1 205 ? -11.477 11.867 -6.02 1 98.06 205 ARG B CA 1
ATOM 4948 C C . ARG B 1 205 ? -12.18 11.734 -7.367 1 98.06 205 ARG B C 1
ATOM 4950 O O . ARG B 1 205 ? -13.398 11.852 -7.453 1 98.06 205 ARG B O 1
ATOM 4957 N N . LYS B 1 206 ? -11.445 11.516 -8.414 1 97.31 206 LYS B N 1
ATOM 4958 C CA . LYS B 1 206 ? -12.016 11.297 -9.734 1 97.31 206 LYS B CA 1
ATOM 4959 C C . LYS B 1 206 ? -12.961 10.102 -9.734 1 97.31 206 LYS B C 1
ATOM 4961 O O . LYS B 1 206 ? -13.945 10.078 -10.469 1 97.31 206 LYS B O 1
ATOM 4966 N N . SER B 1 207 ? -12.648 9.148 -8.898 1 96.31 207 SER B N 1
ATOM 4967 C CA . SER B 1 207 ? -13.469 7.938 -8.828 1 96.31 207 SER B CA 1
ATOM 4968 C C . SER B 1 207 ? -14.68 8.148 -7.93 1 96.31 207 SER B C 1
ATOM 4970 O O . SER B 1 207 ? -15.508 7.242 -7.773 1 96.31 207 SER B O 1
ATOM 4972 N N . GLY B 1 208 ? -14.789 9.312 -7.254 1 96.62 208 GLY B N 1
ATOM 4973 C CA . GLY B 1 208 ? -15.938 9.641 -6.422 1 96.62 208 GLY B CA 1
ATOM 4974 C C . GLY B 1 208 ? -15.703 9.359 -4.949 1 96.62 208 GLY B C 1
ATOM 4975 O O . GLY B 1 208 ? -16.609 9.539 -4.129 1 96.62 208 GLY B O 1
ATOM 4976 N N . GLN B 1 209 ? -14.508 8.867 -4.613 1 97.56 209 GLN B N 1
ATOM 4977 C CA . GLN B 1 209 ? -14.211 8.609 -3.209 1 97.56 209 GLN B CA 1
ATOM 4978 C C . GLN B 1 209 ? -14.055 9.914 -2.428 1 97.56 209 GLN B C 1
ATOM 4980 O O . GLN B 1 209 ? -13.508 10.891 -2.939 1 97.56 209 GLN B O 1
ATOM 4985 N N . LYS B 1 210 ? -14.516 9.969 -1.188 1 98.06 210 LYS B N 1
ATOM 4986 C CA . LYS B 1 210 ? -14.438 11.148 -0.333 1 98.06 210 LYS B CA 1
ATOM 4987 C C . LYS B 1 210 ? -13.07 11.242 0.346 1 98.06 210 LYS B C 1
ATOM 4989 O O . LYS B 1 210 ? -12.922 10.852 1.506 1 98.06 210 LYS B O 1
ATOM 4994 N N . VAL B 1 211 ? -12.133 11.836 -0.354 1 98.81 211 VAL B N 1
ATOM 4995 C CA . VAL B 1 211 ? -10.773 12.016 0.155 1 98.81 211 VAL B CA 1
ATOM 4996 C C . VAL B 1 211 ? -10.414 13.5 0.164 1 98.81 211 VAL B C 1
ATOM 4998 O O . VAL B 1 211 ? -10.633 14.203 -0.827 1 98.81 211 VAL B O 1
ATOM 5001 N N . ILE B 1 212 ? -9.938 13.977 1.304 1 98.88 212 ILE B N 1
ATOM 5002 C CA . ILE B 1 212 ? -9.453 15.344 1.457 1 98.88 212 ILE B CA 1
ATOM 5003 C C . ILE B 1 212 ? -7.926 15.344 1.494 1 98.88 212 ILE B C 1
ATOM 5005 O O . ILE B 1 212 ? -7.316 14.547 2.207 1 98.88 212 ILE B O 1
ATOM 5009 N N . GLY B 1 213 ? -7.34 16.156 0.707 1 98.88 213 GLY B N 1
ATOM 5010 C CA . GLY B 1 213 ? -5.906 16.375 0.769 1 98.88 213 GLY B CA 1
ATOM 5011 C C . GLY B 1 213 ? -5.531 17.734 1.339 1 98.88 213 GLY B C 1
ATOM 5012 O O . GLY B 1 213 ? -6.102 18.75 0.953 1 98.88 213 GLY B O 1
ATOM 5013 N N . GLU B 1 214 ? -4.594 17.719 2.25 1 98.88 214 GLU B N 1
ATOM 5014 C CA . GLU B 1 214 ? -4.098 18.953 2.875 1 98.88 214 GLU B CA 1
ATOM 5015 C C . GLU B 1 214 ? -2.625 19.172 2.549 1 98.88 214 GLU B C 1
ATOM 5017 O O . GLU B 1 214 ? -1.753 18.469 3.068 1 98.88 214 GLU B O 1
ATOM 5022 N N . PRO B 1 215 ? -2.354 20.078 1.687 1 98.81 215 PRO B N 1
ATOM 5023 C CA . PRO B 1 215 ? -0.974 20.562 1.674 1 98.81 215 PRO B CA 1
ATOM 5024 C C . PRO B 1 215 ? -0.681 21.531 2.814 1 98.81 215 PRO B C 1
ATOM 5026 O O . PRO B 1 215 ? -1.608 22.047 3.457 1 98.81 215 PRO B O 1
ATOM 5029 N N . VAL B 1 216 ? 0.574 21.719 3.111 1 98.81 216 VAL B N 1
ATOM 5030 C CA . VAL B 1 216 ? 0.96 22.734 4.078 1 98.81 216 VAL B CA 1
ATOM 5031 C C . VAL B 1 216 ? 1.792 23.812 3.387 1 98.81 216 VAL B C 1
ATOM 5033 O O . VAL B 1 216 ? 2.4 23.562 2.344 1 98.81 216 VAL B O 1
ATOM 5036 N N . VAL B 1 217 ? 1.81 24.938 3.939 1 98.81 217 VAL B N 1
ATOM 5037 C CA . VAL B 1 217 ? 2.369 26.125 3.277 1 98.81 217 VAL B CA 1
ATOM 5038 C C . VAL B 1 217 ? 3.852 25.891 2.992 1 98.81 217 VAL B C 1
ATOM 5040 O O . VAL B 1 217 ? 4.371 26.344 1.972 1 98.81 217 VAL B O 1
ATOM 5043 N N . SER B 1 218 ? 4.602 25.188 3.865 1 98.81 218 SER B N 1
ATOM 5044 C CA . SER B 1 218 ? 6.008 24.891 3.619 1 98.81 218 SER B CA 1
ATOM 5045 C C . SER B 1 218 ? 6.184 24.062 2.35 1 98.81 218 SER B C 1
ATOM 5047 O O . SER B 1 218 ? 7.113 24.297 1.573 1 98.81 218 SER B O 1
ATOM 5049 N N . GLY B 1 219 ? 5.289 23.125 2.152 1 98.62 219 GLY B N 1
ATOM 5050 C CA . GLY B 1 219 ? 5.348 22.297 0.954 1 98.62 219 GLY B CA 1
ATOM 5051 C C . GLY B 1 219 ? 4.988 23.062 -0.309 1 98.62 219 GLY B C 1
ATOM 5052 O O . GLY B 1 219 ? 5.43 22.703 -1.403 1 98.62 219 GLY B O 1
ATOM 5053 N N . LEU B 1 220 ? 4.172 24.109 -0.179 1 98.62 220 LEU B N 1
ATOM 5054 C CA . LEU B 1 220 ? 3.742 24.906 -1.319 1 98.62 220 LEU B CA 1
ATOM 5055 C C . LEU B 1 220 ? 4.863 25.828 -1.791 1 98.62 220 LEU B C 1
ATOM 5057 O O . LEU B 1 220 ? 5.055 26.016 -2.994 1 98.62 220 LEU B O 1
ATOM 5061 N N . VAL B 1 221 ? 5.684 26.359 -0.824 1 98.5 221 VAL B N 1
ATOM 5062 C CA . VAL B 1 221 ? 6.43 27.547 -1.246 1 98.5 221 VAL B CA 1
ATOM 5063 C C . VAL B 1 221 ? 7.93 27.297 -1.078 1 98.5 221 VAL B C 1
ATOM 5065 O O . VAL B 1 221 ? 8.75 28.031 -1.631 1 98.5 221 VAL B O 1
ATOM 5068 N N . LEU B 1 222 ? 8.289 26.266 -0.237 1 98.5 222 LEU B N 1
ATOM 5069 C CA . LEU B 1 222 ? 9.703 25.969 -0.039 1 98.5 222 LEU B CA 1
ATOM 5070 C C . LEU B 1 222 ? 10.141 24.781 -0.907 1 98.5 222 LEU B C 1
ATOM 5072 O O . LEU B 1 222 ? 9.305 24.094 -1.493 1 98.5 222 LEU B O 1
ATOM 5076 N N . ASN B 1 223 ? 11.398 24.625 -1.061 1 97.5 223 ASN B N 1
ATOM 5077 C CA . ASN B 1 223 ? 11.969 23.453 -1.712 1 97.5 223 ASN B CA 1
ATOM 5078 C C . ASN B 1 223 ? 13.141 22.891 -0.922 1 97.5 223 ASN B C 1
ATOM 5080 O O . ASN B 1 223 ? 13.547 23.453 0.093 1 97.5 223 ASN B O 1
ATOM 5084 N N . ASP B 1 224 ? 13.703 21.812 -1.318 1 95.44 224 ASP B N 1
ATOM 5085 C CA . ASP B 1 224 ? 14.633 21.047 -0.502 1 95.44 224 ASP B CA 1
ATOM 5086 C C . ASP B 1 224 ? 16.062 21.578 -0.647 1 95.44 224 ASP B C 1
ATOM 5088 O O . ASP B 1 224 ? 17 20.984 -0.118 1 95.44 224 ASP B O 1
ATOM 5092 N N . SER B 1 225 ? 16.297 22.656 -1.344 1 96.06 225 SER B N 1
ATOM 5093 C CA . SER B 1 225 ? 17.641 23.188 -1.509 1 96.06 225 SER B CA 1
ATOM 5094 C C . SER B 1 225 ? 18.266 23.547 -0.164 1 96.06 225 SER B C 1
ATOM 5096 O O . SER B 1 225 ? 19.484 23.453 0.009 1 96.06 225 SER B O 1
ATOM 5098 N N . TRP B 1 226 ? 17.484 23.812 0.798 1 94.88 226 TRP B N 1
ATOM 5099 C CA . TRP B 1 226 ? 17.938 24.328 2.086 1 94.88 226 TRP B CA 1
ATOM 5100 C C . TRP B 1 226 ? 18.547 23.203 2.926 1 94.88 226 TRP B C 1
ATOM 5102 O O . TRP B 1 226 ? 19.469 23.453 3.719 1 94.88 226 TRP B O 1
ATOM 5112 N N . VAL B 1 227 ? 18.109 22.016 2.748 1 95.25 227 VAL B N 1
ATOM 5113 C CA . VAL B 1 227 ? 18.609 20.922 3.561 1 95.25 227 VAL B CA 1
ATOM 5114 C C . VAL B 1 227 ? 20.047 20.578 3.143 1 95.25 227 VAL B C 1
ATOM 5116 O O . VAL B 1 227 ? 20.766 19.891 3.869 1 95.25 227 VAL B O 1
ATOM 5119 N N . TRP B 1 228 ? 20.453 21.109 1.967 1 95.12 228 TRP B N 1
ATOM 5120 C CA . TRP B 1 228 ? 21.797 20.859 1.443 1 95.12 228 TRP B CA 1
ATOM 5121 C C . TRP B 1 228 ? 22.766 21.953 1.874 1 95.12 228 TRP B C 1
ATOM 5123 O O . TRP B 1 228 ? 23.938 21.938 1.498 1 95.12 228 TRP B O 1
ATOM 5133 N N . ASP B 1 229 ? 22.297 22.906 2.689 1 95.75 229 ASP B N 1
ATOM 5134 C CA . ASP B 1 229 ? 23.156 24 3.139 1 95.75 229 ASP B CA 1
ATOM 5135 C C . ASP B 1 229 ? 24.375 23.484 3.895 1 95.75 229 ASP B C 1
ATOM 5137 O O . ASP B 1 229 ? 24.266 22.547 4.688 1 95.75 229 ASP B O 1
ATOM 5141 N N . PRO B 1 230 ? 25.547 24.094 3.697 1 94.56 230 PRO B N 1
ATOM 5142 C CA . PRO B 1 230 ? 26.766 23.641 4.387 1 94.56 230 PRO B CA 1
ATOM 5143 C C . PRO B 1 230 ? 26.734 23.938 5.887 1 94.56 230 PRO B C 1
ATOM 5145 O O . PRO B 1 230 ? 27.516 23.375 6.648 1 94.56 230 PRO B O 1
ATOM 5148 N N . ASP B 1 231 ? 25.938 24.828 6.309 1 95.56 231 ASP B N 1
ATOM 5149 C CA . ASP B 1 231 ? 25.734 25.109 7.73 1 95.56 231 ASP B CA 1
ATOM 5150 C C . ASP B 1 231 ? 24.656 24.203 8.32 1 95.56 231 ASP B C 1
ATOM 5152 O O . ASP B 1 231 ? 23.5 24.266 7.91 1 95.56 231 ASP B O 1
ATOM 5156 N N . PHE B 1 232 ? 25.016 23.438 9.328 1 96.56 232 PHE B N 1
ATOM 5157 C CA . PHE B 1 232 ? 24.094 22.484 9.945 1 96.56 232 PHE B CA 1
ATOM 5158 C C . PHE B 1 232 ? 22.875 23.203 10.508 1 96.56 232 PHE B C 1
ATOM 5160 O O . PHE B 1 232 ? 21.734 22.734 10.344 1 96.56 232 PHE B O 1
ATOM 5167 N N . ILE B 1 233 ? 23.109 24.266 11.141 1 95.62 233 ILE B N 1
ATOM 5168 C CA . ILE B 1 233 ? 22.047 25 11.805 1 95.62 233 ILE B CA 1
ATOM 5169 C C . ILE B 1 233 ? 21 25.438 10.773 1 95.62 233 ILE B C 1
ATOM 5171 O O . ILE B 1 233 ? 19.797 25.328 11.016 1 95.62 233 ILE B O 1
ATOM 5175 N N . THR B 1 234 ? 21.469 25.875 9.672 1 96.12 234 THR B N 1
ATOM 5176 C CA . THR B 1 234 ? 20.562 26.281 8.609 1 96.12 234 THR B CA 1
ATOM 5177 C C . THR B 1 234 ? 19.812 25.078 8.031 1 96.12 234 THR B C 1
ATOM 5179 O O . THR B 1 234 ? 18.594 25.109 7.902 1 96.12 234 THR B O 1
ATOM 5182 N N . ALA B 1 235 ? 20.547 24.047 7.711 1 97.5 235 ALA B N 1
ATOM 5183 C CA . ALA B 1 235 ? 19.953 22.891 7.051 1 97.5 235 ALA B CA 1
ATOM 5184 C C . ALA B 1 235 ? 18.938 22.203 7.949 1 97.5 235 ALA B C 1
ATOM 5186 O O . ALA B 1 235 ? 17.875 21.797 7.484 1 97.5 235 ALA B O 1
ATOM 5187 N N . ALA B 1 236 ? 19.203 22.109 9.234 1 98 236 ALA B N 1
ATOM 5188 C CA . ALA B 1 236 ? 18.391 21.359 10.188 1 98 236 ALA B CA 1
ATOM 5189 C C . ALA B 1 236 ? 17.031 22.031 10.398 1 98 236 ALA B C 1
ATOM 5191 O O . ALA B 1 236 ? 16.047 21.359 10.75 1 98 236 ALA B O 1
ATOM 5192 N N . LYS B 1 237 ? 16.938 23.328 10.078 1 97.12 237 LYS B N 1
ATOM 5193 C CA . LYS B 1 237 ? 15.695 24.078 10.227 1 97.12 237 LYS B CA 1
ATOM 5194 C C . LYS B 1 237 ? 14.594 23.484 9.359 1 97.12 237 LYS B C 1
ATOM 5196 O O . LYS B 1 237 ? 13.414 23.562 9.703 1 97.12 237 LYS B O 1
ATOM 5201 N N . TYR B 1 238 ? 14.977 22.828 8.32 1 98.25 238 TYR B N 1
ATOM 5202 C CA . TYR B 1 238 ? 14.016 22.484 7.277 1 98.25 238 TYR B CA 1
ATOM 5203 C C . TYR B 1 238 ? 13.617 21.016 7.359 1 98.25 238 TYR B C 1
ATOM 5205 O O . TYR B 1 238 ? 12.898 20.516 6.492 1 98.25 238 TYR B O 1
ATOM 5213 N N . VAL B 1 239 ? 14.078 20.344 8.438 1 98.44 239 VAL B N 1
ATOM 5214 C CA . VAL B 1 239 ? 13.773 18.922 8.602 1 98.44 239 VAL B CA 1
ATOM 5215 C C . VAL B 1 239 ? 12.352 18.766 9.117 1 98.44 239 VAL B C 1
ATOM 5217 O O . VAL B 1 239 ? 12.016 19.25 10.195 1 98.44 239 VAL B O 1
ATOM 5220 N N . MET B 1 240 ? 11.531 18.125 8.344 1 98.44 240 MET B N 1
ATOM 5221 C CA . MET B 1 240 ? 10.18 17.734 8.703 1 98.44 240 MET B CA 1
ATOM 5222 C C . MET B 1 240 ? 9.766 16.469 7.953 1 98.44 240 MET B C 1
ATOM 5224 O O . MET B 1 240 ? 10.469 16.016 7.055 1 98.44 240 MET B O 1
ATOM 5228 N N . SER B 1 241 ? 8.68 15.852 8.312 1 98.19 241 SER B N 1
ATOM 5229 C CA . SER B 1 241 ? 8.148 14.641 7.691 1 98.19 241 SER B CA 1
ATOM 5230 C C . SER B 1 241 ? 6.68 14.805 7.328 1 98.19 241 SER B C 1
ATOM 5232 O O . SER B 1 241 ? 5.867 15.195 8.172 1 98.19 241 SER B O 1
ATOM 5234 N N . PRO B 1 242 ? 6.285 14.469 6.129 1 98.38 242 PRO B N 1
ATOM 5235 C CA . PRO B 1 242 ? 7.176 14.188 5 1 98.38 242 PRO B CA 1
ATOM 5236 C C . PRO B 1 242 ? 8.055 15.375 4.633 1 98.38 242 PRO B C 1
ATOM 5238 O O . PRO B 1 242 ? 7.703 16.531 4.922 1 98.38 242 PRO B O 1
ATOM 5241 N N . PRO B 1 243 ? 9.203 15.133 3.998 1 98.5 243 PRO B N 1
ATOM 5242 C CA . PRO B 1 243 ? 10.172 16.203 3.785 1 98.5 243 PRO B CA 1
ATOM 5243 C C . PRO B 1 243 ? 9.688 17.25 2.785 1 98.5 243 PRO B C 1
ATOM 5245 O O . PRO B 1 243 ? 8.867 16.953 1.915 1 98.5 243 PRO B O 1
ATOM 5248 N N . ILE B 1 244 ? 10.172 18.453 3.021 1 98.38 244 ILE B N 1
ATOM 5249 C CA . ILE B 1 244 ? 10.117 19.438 1.937 1 98.38 244 ILE B CA 1
ATOM 5250 C C . ILE B 1 244 ? 10.883 18.906 0.727 1 98.38 244 ILE B C 1
ATOM 5252 O O . ILE B 1 244 ? 11.984 18.375 0.866 1 98.38 244 ILE B O 1
ATOM 5256 N N . ARG B 1 245 ? 10.32 19.047 -0.453 1 98.25 245 ARG B N 1
ATOM 5257 C CA . ARG B 1 245 ? 10.844 18.328 -1.614 1 98.25 245 ARG B CA 1
ATOM 5258 C C . ARG B 1 245 ? 11.312 19.312 -2.691 1 98.25 245 ARG B C 1
ATOM 5260 O O . ARG B 1 245 ? 11.266 20.516 -2.498 1 98.25 245 ARG B O 1
ATOM 5267 N N . ALA B 1 246 ? 11.828 18.719 -3.832 1 97.31 246 ALA B N 1
ATOM 5268 C CA . ALA B 1 246 ? 12.297 19.516 -4.957 1 97.31 246 ALA B CA 1
ATOM 5269 C C . ALA B 1 246 ? 11.211 20.469 -5.438 1 97.31 246 ALA B C 1
ATOM 5271 O O . ALA B 1 246 ? 10.016 20.203 -5.277 1 97.31 246 ALA B O 1
ATOM 5272 N N . ALA B 1 247 ? 11.539 21.516 -6.055 1 97.12 247 ALA B N 1
ATOM 5273 C CA . ALA B 1 247 ? 10.688 22.656 -6.406 1 97.12 247 ALA B CA 1
ATOM 5274 C C . ALA B 1 247 ? 9.477 22.203 -7.215 1 97.12 247 ALA B C 1
ATOM 5276 O O . ALA B 1 247 ? 8.391 22.766 -7.09 1 97.12 247 ALA B O 1
ATOM 5277 N N . ARG B 1 248 ? 9.656 21.156 -8.008 1 97.94 248 ARG B N 1
ATOM 5278 C CA . ARG B 1 248 ? 8.57 20.703 -8.867 1 97.94 248 ARG B CA 1
ATOM 5279 C C . ARG B 1 248 ? 7.379 20.234 -8.039 1 97.94 248 ARG B C 1
ATOM 5281 O O . ARG B 1 248 ? 6.23 20.344 -8.477 1 97.94 248 ARG B O 1
ATOM 5288 N N . HIS B 1 249 ? 7.621 19.703 -6.887 1 98.56 249 HIS B N 1
ATOM 5289 C CA . HIS B 1 249 ? 6.527 19.234 -6.039 1 98.56 249 HIS B CA 1
ATOM 5290 C C . HIS B 1 249 ? 5.664 20.391 -5.559 1 98.56 249 HIS B C 1
ATOM 5292 O O . HIS B 1 249 ? 4.434 20.312 -5.613 1 98.56 249 HIS B O 1
ATOM 5298 N N . GLY B 1 250 ? 6.297 21.516 -5.082 1 98.56 250 GLY B N 1
ATOM 5299 C CA . GLY B 1 250 ? 5.547 22.688 -4.637 1 98.56 250 GLY B CA 1
ATOM 5300 C C . GLY B 1 250 ? 4.656 23.266 -5.719 1 98.56 250 GLY B C 1
ATOM 5301 O O . GLY B 1 250 ? 3.494 23.594 -5.461 1 98.56 250 GLY B O 1
ATOM 5302 N N . LYS B 1 251 ? 5.164 23.328 -6.91 1 98.44 251 LYS B N 1
ATOM 5303 C CA . LYS B 1 251 ? 4.402 23.875 -8.031 1 98.44 251 LYS B CA 1
ATOM 5304 C C . LYS B 1 251 ? 3.199 22.984 -8.359 1 98.44 251 LYS B C 1
ATOM 5306 O O . LYS B 1 251 ? 2.109 23.5 -8.633 1 98.44 251 LYS B O 1
ATOM 5311 N N . ALA B 1 252 ? 3.441 21.719 -8.297 1 98.69 252 ALA B N 1
ATOM 5312 C CA . ALA B 1 252 ? 2.348 20.781 -8.555 1 98.69 252 ALA B CA 1
ATOM 5313 C C . ALA B 1 252 ? 1.271 20.875 -7.48 1 98.69 252 ALA B C 1
ATOM 5315 O O . ALA B 1 252 ? 0.077 20.797 -7.781 1 98.69 252 ALA B O 1
ATOM 5316 N N . LEU B 1 253 ? 1.66 21.031 -6.27 1 98.81 253 LEU B N 1
ATOM 5317 C CA . LEU B 1 253 ? 0.708 21.156 -5.172 1 98.81 253 LEU B CA 1
ATOM 5318 C C . LEU B 1 253 ? -0.082 22.453 -5.277 1 98.81 253 LEU B C 1
ATOM 5320 O O . LEU B 1 253 ? -1.277 22.484 -4.977 1 98.81 253 LEU B O 1
ATOM 5324 N N . GLN B 1 254 ? 0.621 23.531 -5.695 1 98.81 254 GLN B N 1
ATOM 5325 C CA . GLN B 1 254 ? -0.077 24.797 -5.941 1 98.81 254 GLN B CA 1
ATOM 5326 C C . GLN B 1 254 ? -1.167 24.625 -6.996 1 98.81 254 GLN B C 1
ATOM 5328 O O . GLN B 1 254 ? -2.301 25.062 -6.797 1 98.81 254 GLN B O 1
ATOM 5333 N N . ALA B 1 255 ? -0.827 23.953 -8.07 1 98.75 255 ALA B N 1
ATOM 5334 C CA . ALA B 1 255 ? -1.79 23.719 -9.141 1 98.75 255 ALA B CA 1
ATOM 5335 C C . ALA B 1 255 ? -2.963 22.875 -8.641 1 98.75 255 ALA B C 1
ATOM 5337 O O . ALA B 1 255 ? -4.117 23.156 -8.969 1 98.75 255 ALA B O 1
ATOM 5338 N N . ALA B 1 256 ? -2.631 21.859 -7.871 1 98.75 256 ALA B N 1
ATOM 5339 C CA . ALA B 1 256 ? -3.664 20.969 -7.336 1 98.75 256 ALA B CA 1
ATOM 5340 C C . ALA B 1 256 ? -4.594 21.734 -6.387 1 98.75 256 ALA B C 1
ATOM 5342 O O . ALA B 1 256 ? -5.797 21.469 -6.352 1 98.75 256 ALA B O 1
ATOM 5343 N N . LEU B 1 257 ? -4.055 22.625 -5.598 1 98.44 257 LEU B N 1
ATOM 5344 C CA . LEU B 1 257 ? -4.848 23.453 -4.703 1 98.44 257 LEU B CA 1
ATOM 5345 C C . LEU B 1 257 ? -5.758 24.391 -5.496 1 98.44 257 LEU B C 1
ATOM 5347 O O . LEU B 1 257 ? -6.93 24.562 -5.152 1 98.44 257 LEU B O 1
ATOM 5351 N N . SER B 1 258 ? -5.242 24.922 -6.562 1 98.19 258 SER B N 1
ATOM 5352 C CA . SER B 1 258 ? -5.984 25.828 -7.418 1 98.19 258 SER B CA 1
ATOM 5353 C C . SER B 1 258 ? -7.152 25.141 -8.102 1 98.19 258 SER B C 1
ATOM 5355 O O . SER B 1 258 ? -8.203 25.75 -8.328 1 98.19 258 SER B O 1
ATOM 5357 N N . MET B 1 259 ? -6.996 23.812 -8.352 1 97.25 259 MET B N 1
ATOM 5358 C CA . MET B 1 259 ? -7.996 23.062 -9.109 1 97.25 259 MET B CA 1
ATOM 5359 C C . MET B 1 259 ? -8.961 22.344 -8.18 1 97.25 259 MET B C 1
ATOM 5361 O O . MET B 1 259 ? -9.891 21.672 -8.633 1 97.25 259 MET B O 1
ATOM 5365 N N . GLY B 1 260 ? -8.672 22.438 -6.941 1 97.25 260 GLY B N 1
ATOM 5366 C CA . GLY B 1 260 ? -9.57 21.828 -5.969 1 97.25 260 GLY B CA 1
ATOM 5367 C C . GLY B 1 260 ? -9.289 20.359 -5.723 1 97.25 260 GLY B C 1
ATOM 5368 O O . GLY B 1 260 ? -10.062 19.672 -5.047 1 97.25 260 GLY B O 1
ATOM 5369 N N . ILE B 1 261 ? -8.203 19.859 -6.285 1 98.12 261 ILE B N 1
ATOM 5370 C CA . ILE B 1 261 ? -7.773 18.5 -5.977 1 98.12 261 ILE B CA 1
ATOM 5371 C C . ILE B 1 261 ? -7.375 18.406 -4.508 1 98.12 261 ILE B C 1
ATOM 5373 O O . ILE B 1 261 ? -7.668 17.422 -3.84 1 98.12 261 ILE B O 1
ATOM 5377 N N . LEU B 1 262 ? -6.637 19.406 -4.016 1 98.81 262 LEU B N 1
ATOM 5378 C CA . LEU B 1 262 ? -6.395 19.641 -2.596 1 98.81 262 LEU B CA 1
ATOM 5379 C C . LEU B 1 262 ? -7.328 20.719 -2.059 1 98.81 262 LEU B C 1
ATOM 5381 O O . LEU B 1 262 ? -7.602 21.703 -2.742 1 98.81 262 LEU B O 1
ATOM 5385 N N . GLN B 1 263 ? -7.832 20.578 -0.896 1 98.56 263 GLN B N 1
ATOM 5386 C CA . GLN B 1 263 ? -9.055 21.297 -0.561 1 98.56 263 GLN B CA 1
ATOM 5387 C C . GLN B 1 263 ? -8.758 22.516 0.316 1 98.56 263 GLN B C 1
ATOM 5389 O O . GLN B 1 263 ? -9.547 23.453 0.361 1 98.56 263 GLN B O 1
ATOM 5394 N N . LEU B 1 264 ? -7.715 22.422 1.046 1 98.75 264 LEU B N 1
ATOM 5395 C CA . LEU B 1 264 ? -7.348 23.484 1.986 1 98.75 264 LEU B CA 1
ATOM 5396 C C . LEU B 1 264 ? -5.848 23.469 2.254 1 98.75 264 LEU B C 1
ATOM 5398 O O . LEU B 1 264 ? -5.125 22.609 1.746 1 98.75 264 LEU B O 1
ATOM 5402 N N . VAL B 1 265 ? -5.375 24.453 3.008 1 98.81 265 VAL B N 1
ATOM 5403 C CA . VAL B 1 265 ? -3.949 24.562 3.299 1 98.81 265 VAL B CA 1
ATOM 5404 C C . VAL B 1 265 ? -3.736 24.688 4.805 1 98.81 265 VAL B C 1
ATOM 5406 O O . VAL B 1 265 ? -4.359 25.547 5.449 1 98.81 265 VAL B O 1
ATOM 5409 N N . GLY B 1 266 ? -2.982 23.797 5.398 1 98.81 266 GLY B N 1
ATOM 5410 C CA . GLY B 1 266 ? -2.572 23.875 6.789 1 98.81 266 GLY B CA 1
ATOM 5411 C C . GLY B 1 266 ? -1.129 24.312 6.957 1 98.81 266 GLY B C 1
ATOM 5412 O O . GLY B 1 266 ? -0.538 24.891 6.043 1 98.81 266 GLY B O 1
ATOM 5413 N N . THR B 1 267 ? -0.655 24.203 8.172 1 98.88 267 THR B N 1
ATOM 5414 C CA . THR B 1 267 ? 0.725 24.625 8.391 1 98.88 267 THR B CA 1
ATOM 5415 C C . THR B 1 267 ? 1.556 23.469 8.953 1 98.88 267 THR B C 1
ATOM 5417 O O . THR B 1 267 ? 2.773 23.422 8.766 1 98.88 267 THR B O 1
ATOM 5420 N N . ASP B 1 268 ? 0.832 22.562 9.68 1 98.81 268 ASP B N 1
ATOM 5421 C CA . ASP B 1 268 ? 1.574 21.641 10.523 1 98.81 268 ASP B CA 1
ATOM 5422 C C . ASP B 1 268 ? 2.625 22.375 11.352 1 98.81 268 ASP B C 1
ATOM 5424 O O . ASP B 1 268 ? 3.768 21.922 11.453 1 98.81 268 ASP B O 1
ATOM 5428 N N . HIS B 1 269 ? 2.277 23.562 11.867 1 98.88 269 HIS B N 1
ATOM 5429 C CA . HIS B 1 269 ? 3.16 24.312 12.75 1 98.88 269 HIS B CA 1
ATOM 5430 C C . HIS B 1 269 ? 3.656 23.453 13.906 1 98.88 269 HIS B C 1
ATOM 5432 O O . HIS B 1 269 ? 2.867 23.031 14.75 1 98.88 269 HIS B O 1
ATOM 5438 N N . CYS B 1 270 ? 4.879 23.188 13.914 1 98.75 270 CYS B N 1
ATOM 5439 C CA . CYS B 1 270 ? 5.582 22.328 14.859 1 98.75 270 CYS B CA 1
ATOM 5440 C C . CYS B 1 270 ? 7.031 22.766 15.023 1 98.75 270 CYS B C 1
ATOM 5442 O O . CYS B 1 270 ? 7.953 22.047 14.656 1 98.75 270 CYS B O 1
ATOM 5444 N N . PRO B 1 271 ? 7.23 23.922 15.648 1 98.5 271 PRO B N 1
ATOM 5445 C CA . PRO B 1 271 ? 8.562 24.531 15.609 1 98.5 271 PRO B CA 1
ATOM 5446 C C . PRO B 1 271 ? 9.469 24.062 16.75 1 98.5 271 PRO B C 1
ATOM 5448 O O . PRO B 1 271 ? 9.008 23.906 17.875 1 98.5 271 PRO B O 1
ATOM 5451 N N . PHE B 1 272 ? 10.711 23.844 16.422 1 98.62 272 PHE B N 1
ATOM 5452 C CA . PHE B 1 272 ? 11.828 23.625 17.328 1 98.62 272 PHE B CA 1
ATOM 5453 C C . PHE B 1 272 ? 12.945 24.625 17.078 1 98.62 272 PHE B C 1
ATOM 5455 O O . PHE B 1 272 ? 13.227 24.969 15.922 1 98.62 272 PHE B O 1
ATOM 5462 N N . ASN B 1 273 ? 13.523 25.125 18.141 1 97.69 273 ASN B N 1
ATOM 5463 C CA . ASN B 1 273 ? 14.578 26.109 17.938 1 97.69 273 ASN B CA 1
ATOM 5464 C C . ASN B 1 273 ? 15.883 25.453 17.5 1 97.69 273 ASN B C 1
ATOM 5466 O O . ASN B 1 273 ? 15.953 24.234 17.359 1 97.69 273 ASN B O 1
ATOM 5470 N N . SER B 1 274 ? 16.875 26.312 17.25 1 97.56 274 SER B N 1
ATOM 5471 C CA . SER B 1 274 ? 18.141 25.828 16.719 1 97.56 274 SER B CA 1
ATOM 5472 C C . SER B 1 274 ? 18.828 24.875 17.688 1 97.56 274 SER B C 1
ATOM 5474 O O . SER B 1 274 ? 19.453 23.891 17.266 1 97.56 274 SER B O 1
ATOM 5476 N N . THR B 1 275 ? 18.734 25.141 18.969 1 97.81 275 THR B N 1
ATOM 5477 C CA . THR B 1 275 ? 19.344 24.281 19.984 1 97.81 275 THR B CA 1
ATOM 5478 C C . THR B 1 275 ? 18.688 22.922 20 1 97.81 275 THR B C 1
ATOM 5480 O O . THR B 1 275 ? 19.359 21.891 20.094 1 97.81 275 THR B O 1
ATOM 5483 N N . GLN B 1 276 ? 17.391 22.891 19.906 1 98.25 276 GLN B N 1
ATOM 5484 C CA . GLN B 1 276 ? 16.656 21.641 19.875 1 98.25 276 GLN B CA 1
ATOM 5485 C C . GLN B 1 276 ? 17 20.812 18.625 1 98.25 276 GLN B C 1
ATOM 5487 O O . GLN B 1 276 ? 17.219 19.609 18.719 1 98.25 276 GLN B O 1
ATOM 5492 N N . LYS B 1 277 ? 17.062 21.469 17.484 1 98 277 LYS B N 1
ATOM 5493 C CA . LYS B 1 277 ? 17.406 20.797 16.234 1 98 277 LYS B CA 1
ATOM 5494 C C . LYS B 1 277 ? 18.812 20.219 16.281 1 98 277 LYS B C 1
ATOM 5496 O O . LYS B 1 277 ? 19.094 19.203 15.617 1 98 277 LYS B O 1
ATOM 5501 N N . ALA B 1 278 ? 19.672 20.766 17.078 1 97 278 ALA B N 1
ATOM 5502 C CA . ALA B 1 278 ? 21.062 20.344 17.188 1 97 278 ALA B CA 1
ATOM 5503 C C . ALA B 1 278 ? 21.188 19 17.891 1 97 278 ALA B C 1
ATOM 5505 O O . ALA B 1 278 ? 22.25 18.391 17.906 1 97 278 ALA B O 1
ATOM 5506 N N . LEU B 1 279 ? 20.078 18.516 18.422 1 96.94 279 LEU B N 1
ATOM 5507 C CA . LEU B 1 279 ? 20.078 17.156 18.984 1 96.94 279 LEU B CA 1
ATOM 5508 C C . LEU B 1 279 ? 20.531 16.141 17.953 1 96.94 279 LEU B C 1
ATOM 5510 O O . LEU B 1 279 ? 21.094 15.094 18.312 1 96.94 279 LEU B O 1
ATOM 5514 N N . GLY B 1 280 ? 20.344 16.484 16.641 1 96.88 280 GLY B N 1
ATOM 5515 C CA . GLY B 1 280 ? 20.703 15.57 15.57 1 96.88 280 GLY B CA 1
ATOM 5516 C C . GLY B 1 280 ? 21.953 15.992 14.82 1 96.88 280 GLY B C 1
ATOM 5517 O O . GLY B 1 280 ? 22.094 15.719 13.625 1 96.88 280 GLY B O 1
ATOM 5518 N N . ILE B 1 281 ? 22.844 16.656 15.461 1 95.81 281 ILE B N 1
ATOM 5519 C CA . ILE B 1 281 ? 24.031 17.234 14.828 1 95.81 281 ILE B CA 1
ATOM 5520 C C . ILE B 1 281 ? 24.859 16.125 14.195 1 95.81 281 ILE B C 1
ATOM 5522 O O . ILE B 1 281 ? 25.469 16.312 13.133 1 95.81 281 ILE B O 1
ATOM 5526 N N . ASP B 1 282 ? 24.875 14.898 14.758 1 95 282 ASP B N 1
ATOM 5527 C CA . ASP B 1 282 ? 25.703 13.805 14.242 1 95 282 ASP B CA 1
ATOM 5528 C C . ASP B 1 282 ? 24.844 12.664 13.703 1 95 282 ASP B C 1
ATOM 5530 O O . ASP B 1 282 ? 25.359 11.641 13.273 1 95 282 ASP B O 1
ATOM 5534 N N . ASP B 1 283 ? 23.594 12.82 13.812 1 97.81 283 ASP B N 1
ATOM 5535 C CA . ASP B 1 283 ? 22.641 11.797 13.43 1 97.81 283 ASP B CA 1
ATOM 5536 C C . ASP B 1 283 ? 21.297 12.414 13.039 1 97.81 283 ASP B C 1
ATOM 5538 O O . ASP B 1 283 ? 20.469 12.703 13.906 1 97.81 283 ASP B O 1
ATOM 5542 N N . PHE B 1 284 ? 21.047 12.508 11.711 1 98.19 284 PHE B N 1
ATOM 5543 C CA . PHE B 1 284 ? 19.859 13.219 11.242 1 98.19 284 PHE B CA 1
ATOM 5544 C C . PHE B 1 284 ? 18.594 12.594 11.805 1 98.19 284 PHE B C 1
ATOM 5546 O O . PHE B 1 284 ? 17.547 13.234 11.844 1 98.19 284 PHE B O 1
ATOM 5553 N N . ARG B 1 285 ? 18.688 11.414 12.305 1 97.88 285 ARG B N 1
ATOM 5554 C CA . ARG B 1 285 ? 17.516 10.719 12.82 1 97.88 285 ARG B CA 1
ATOM 5555 C C . ARG B 1 285 ? 17.062 11.305 14.156 1 97.88 285 ARG B C 1
ATOM 5557 O O . ARG B 1 285 ? 15.938 11.055 14.602 1 97.88 285 ARG B O 1
ATOM 5564 N N . LYS B 1 286 ? 17.828 12.055 14.68 1 97.88 286 LYS B N 1
ATOM 5565 C CA . LYS B 1 286 ? 17.531 12.617 16 1 97.88 286 LYS B CA 1
ATOM 5566 C C . LYS B 1 286 ? 17.109 14.078 15.891 1 97.88 286 LYS B C 1
ATOM 5568 O O . LYS B 1 286 ? 16.766 14.703 16.891 1 97.88 286 LYS B O 1
ATOM 5573 N N . ILE B 1 287 ? 17.156 14.648 14.742 1 98.12 287 ILE B N 1
ATOM 5574 C CA . ILE B 1 287 ? 16.688 16.016 14.547 1 98.12 287 ILE B CA 1
ATOM 5575 C C . ILE B 1 287 ? 15.172 16.078 14.711 1 98.12 287 ILE B C 1
ATOM 5577 O O . ILE B 1 287 ? 14.438 15.438 13.953 1 98.12 287 ILE B O 1
ATOM 5581 N N . PRO B 1 288 ? 14.656 16.844 15.648 1 97.94 288 PRO B N 1
ATOM 5582 C CA . PRO B 1 288 ? 13.195 16.953 15.75 1 97.94 288 PRO B CA 1
ATOM 5583 C C . PRO B 1 288 ? 12.555 17.438 14.453 1 97.94 288 PRO B C 1
ATOM 5585 O O . PRO B 1 288 ? 13.031 18.406 13.852 1 97.94 288 PRO B O 1
ATOM 5588 N N . ASN B 1 289 ? 11.539 16.734 14.016 1 97.94 289 ASN B N 1
ATOM 5589 C CA . ASN B 1 289 ? 10.836 17.062 12.773 1 97.94 289 ASN B CA 1
ATOM 5590 C C . ASN B 1 289 ? 9.797 18.156 12.984 1 97.94 289 ASN B C 1
ATOM 5592 O O . ASN B 1 289 ? 8.922 18.031 13.844 1 97.94 289 ASN B O 1
ATOM 5596 N N . GLY B 1 290 ? 9.844 19.234 12.211 1 98.31 290 GLY B N 1
ATOM 5597 C CA . GLY B 1 290 ? 8.789 20.234 12.25 1 98.31 290 GLY B CA 1
ATOM 5598 C C . GLY B 1 290 ? 9.273 21.625 11.867 1 98.31 290 GLY B C 1
ATOM 5599 O O . GLY B 1 290 ? 10.445 21.953 12.07 1 98.31 290 GLY B O 1
ATOM 5600 N N . VAL B 1 291 ? 8.469 22.406 11.359 1 98.69 291 VAL B N 1
ATOM 5601 C CA . VAL B 1 291 ? 8.789 23.781 10.961 1 98.69 291 VAL B CA 1
ATOM 5602 C C . VAL B 1 291 ? 7.664 24.719 11.391 1 98.69 291 VAL B C 1
ATOM 5604 O O . VAL B 1 291 ? 6.605 24.266 11.828 1 98.69 291 VAL B O 1
ATOM 5607 N N . ASN B 1 292 ? 7.961 25.984 11.375 1 98.75 292 ASN B N 1
ATOM 5608 C CA . ASN B 1 292 ? 6.934 26.969 11.68 1 98.75 292 ASN B CA 1
ATOM 5609 C C . ASN B 1 292 ? 6.062 27.266 10.469 1 98.75 292 ASN B C 1
ATOM 5611 O O . ASN B 1 292 ? 6.441 26.953 9.336 1 98.75 292 ASN B O 1
ATOM 5615 N N . GLY B 1 293 ? 4.824 27.797 10.695 1 98.81 293 GLY B N 1
ATOM 5616 C CA . GLY B 1 293 ? 4.012 28.234 9.562 1 98.81 293 GLY B CA 1
ATOM 5617 C C . GLY B 1 293 ? 2.736 28.938 9.984 1 98.81 293 GLY B C 1
ATOM 5618 O O . GLY B 1 293 ? 2.049 29.547 9.156 1 98.81 293 GLY B O 1
ATOM 5619 N N . ILE B 1 294 ? 2.418 29 11.273 1 98.81 294 ILE B N 1
ATOM 5620 C CA . ILE B 1 294 ? 1.09 29.391 11.727 1 98.81 294 ILE B CA 1
ATOM 5621 C C . ILE B 1 294 ? 0.925 30.906 11.602 1 98.81 294 ILE B C 1
ATOM 5623 O O . ILE B 1 294 ? -0.182 31.391 11.375 1 98.81 294 ILE B O 1
ATOM 5627 N N . GLU B 1 295 ? 1.993 31.656 11.781 1 98.81 295 GLU B N 1
ATOM 5628 C CA . GLU B 1 295 ? 1.962 33.125 11.609 1 98.81 295 GLU B CA 1
ATOM 5629 C C . GLU B 1 295 ? 2.059 33.5 10.141 1 98.81 295 GLU B C 1
ATOM 5631 O O . GLU B 1 295 ? 1.491 34.5 9.719 1 98.81 295 GLU B O 1
ATOM 5636 N N . GLU B 1 296 ? 2.693 32.688 9.305 1 98.75 296 GLU B N 1
ATOM 5637 C CA . GLU B 1 296 ? 3.121 33.031 7.961 1 98.75 296 GLU B CA 1
ATOM 5638 C C . GLU B 1 296 ? 2.09 32.625 6.918 1 98.75 296 GLU B C 1
ATOM 5640 O O . GLU B 1 296 ? 2.029 33.188 5.828 1 98.75 296 GLU B O 1
ATOM 5645 N N . ARG B 1 297 ? 1.273 31.625 7.234 1 98.81 297 ARG B N 1
ATOM 5646 C CA . ARG B 1 297 ? 0.448 30.906 6.266 1 98.81 297 ARG B CA 1
ATOM 5647 C C . ARG B 1 297 ? -0.416 31.875 5.461 1 98.81 297 ARG B C 1
ATOM 5649 O O . ARG B 1 297 ? -0.414 31.844 4.23 1 98.81 297 ARG B O 1
ATOM 5656 N N . MET B 1 298 ? -1.136 32.812 6.133 1 98.75 298 MET B N 1
ATOM 5657 C CA . MET B 1 298 ? -2.074 33.719 5.449 1 98.75 298 MET B CA 1
ATOM 5658 C C . MET B 1 298 ? -1.345 34.625 4.461 1 98.75 298 MET B C 1
ATOM 5660 O O . MET B 1 298 ? -1.788 34.781 3.324 1 98.75 298 MET B O 1
ATOM 5664 N N . HIS B 1 299 ? -0.218 35.156 4.848 1 98.69 299 HIS B N 1
ATOM 5665 C CA . HIS B 1 299 ? 0.572 36.031 4.004 1 98.69 299 HIS B CA 1
ATOM 5666 C C . HIS B 1 299 ? 1.176 35.281 2.824 1 98.69 299 HIS B C 1
ATOM 5668 O O . HIS B 1 299 ? 1.122 35.75 1.686 1 98.69 299 HIS B O 1
ATOM 5674 N N . LEU B 1 300 ? 1.708 34.125 3.107 1 98.88 300 LEU B N 1
ATOM 5675 C CA . LEU B 1 300 ? 2.408 33.375 2.08 1 98.88 300 LEU B CA 1
ATOM 5676 C C . LEU B 1 300 ? 1.435 32.844 1.028 1 98.88 300 LEU B C 1
ATOM 5678 O O . LEU B 1 300 ? 1.75 32.844 -0.163 1 98.88 300 LEU B O 1
ATOM 5682 N N . VAL B 1 301 ? 0.269 32.375 1.479 1 98.81 301 VAL B N 1
ATOM 5683 C CA . VAL B 1 301 ? -0.725 31.891 0.525 1 98.81 301 VAL B CA 1
ATOM 5684 C C . VAL B 1 301 ? -1.209 33.062 -0.343 1 98.81 301 VAL B C 1
ATOM 5686 O O . VAL B 1 301 ? -1.362 32.906 -1.558 1 98.81 301 VAL B O 1
ATOM 5689 N N . TRP B 1 302 ? -1.452 34.25 0.253 1 98.62 302 TRP B N 1
ATOM 5690 C CA . TRP B 1 302 ? -1.872 35.406 -0.537 1 98.62 302 TRP B CA 1
ATOM 5691 C C . TRP B 1 302 ? -0.808 35.781 -1.564 1 98.62 302 TRP B C 1
ATOM 5693 O O . TRP B 1 302 ? -1.104 35.906 -2.754 1 98.62 302 TRP B O 1
ATOM 5703 N N . ASP B 1 303 ? 0.39 35.906 -1.109 1 98.5 303 ASP B N 1
ATOM 5704 C CA . ASP B 1 303 ? 1.487 36.344 -1.961 1 98.5 303 ASP B CA 1
ATOM 5705 C C . ASP B 1 303 ? 1.736 35.344 -3.1 1 98.5 303 ASP B C 1
ATOM 5707 O O . ASP B 1 303 ? 1.951 35.75 -4.242 1 98.5 303 ASP B O 1
ATOM 5711 N N . THR B 1 304 ? 1.704 34.062 -2.809 1 98.44 304 THR B N 1
ATOM 5712 C CA . THR B 1 304 ? 2.111 33.031 -3.764 1 98.44 304 THR B CA 1
ATOM 5713 C C . THR B 1 304 ? 0.958 32.688 -4.699 1 98.44 304 THR B C 1
ATOM 5715 O O . THR B 1 304 ? 1.172 32.406 -5.879 1 98.44 304 THR B O 1
ATOM 5718 N N . MET B 1 305 ? -0.236 32.719 -4.16 1 98.56 305 MET B N 1
ATOM 5719 C CA . MET B 1 305 ? -1.316 32.125 -4.938 1 98.56 305 MET B CA 1
ATOM 5720 C C . MET B 1 305 ? -2.271 33.188 -5.461 1 98.56 305 MET B C 1
ATOM 5722 O O . MET B 1 305 ? -2.754 33.094 -6.59 1 98.56 305 MET B O 1
ATOM 5726 N N . VAL B 1 306 ? -2.574 34.188 -4.668 1 98.19 306 VAL B N 1
ATOM 5727 C CA . VAL B 1 306 ? -3.514 35.219 -5.094 1 98.19 306 VAL B CA 1
ATOM 5728 C C . VAL B 1 306 ? -2.789 36.281 -5.941 1 98.19 306 VAL B C 1
ATOM 5730 O O . VAL B 1 306 ? -3.207 36.562 -7.062 1 98.19 306 VAL B O 1
ATOM 5733 N N . GLU B 1 307 ? -1.672 36.812 -5.406 1 97.38 307 GLU B N 1
ATOM 5734 C CA . GLU B 1 307 ? -0.912 37.844 -6.109 1 97.38 307 GLU B CA 1
ATOM 5735 C C . GLU B 1 307 ? -0.425 37.344 -7.465 1 97.38 307 GLU B C 1
ATOM 5737 O O . GLU B 1 307 ? -0.333 38.125 -8.422 1 97.38 307 GLU B O 1
ATOM 5742 N N . SER B 1 308 ? -0.127 36.062 -7.547 1 96.75 308 SER B N 1
ATOM 5743 C CA . SER B 1 308 ? 0.37 35.469 -8.781 1 96.75 308 SER B CA 1
ATOM 5744 C C . SER B 1 308 ? -0.769 35.156 -9.75 1 96.75 308 SER B C 1
ATOM 5746 O O . SER B 1 308 ? -0.532 34.875 -10.922 1 96.75 308 SER B O 1
ATOM 5748 N N . GLY B 1 309 ? -2.037 35.188 -9.234 1 97.75 309 GLY B N 1
ATOM 5749 C CA . GLY B 1 309 ? -3.191 34.969 -10.094 1 97.75 309 GLY B CA 1
ATOM 5750 C C . GLY B 1 309 ? -3.604 33.5 -10.156 1 97.75 309 GLY B C 1
ATOM 5751 O O . GLY B 1 309 ? -4.492 33.125 -10.93 1 97.75 309 GLY B O 1
ATOM 5752 N N . GLN B 1 310 ? -3.045 32.688 -9.352 1 98.06 310 GLN B N 1
ATOM 5753 C CA . GLN B 1 310 ? -3.35 31.266 -9.398 1 98.06 310 GLN B CA 1
ATOM 5754 C C . GLN B 1 310 ? -4.734 30.984 -8.82 1 98.06 310 GLN B C 1
ATOM 5756 O O . GLN B 1 310 ? -5.387 30.016 -9.219 1 98.06 310 GLN B O 1
ATOM 5761 N N . ILE B 1 311 ? -5.086 31.828 -7.836 1 98.38 311 ILE B N 1
ATOM 5762 C CA . ILE B 1 311 ? -6.422 31.672 -7.273 1 98.38 311 ILE B CA 1
ATOM 5763 C C . ILE B 1 311 ? -7.043 33.031 -7.031 1 98.38 311 ILE B C 1
ATOM 5765 O O . ILE B 1 311 ? -6.336 34.062 -6.992 1 98.38 311 ILE B O 1
ATOM 5769 N N . SER B 1 312 ? -8.375 33.062 -6.887 1 97.62 312 SER B N 1
ATOM 5770 C CA . SER B 1 312 ? -9.102 34.281 -6.59 1 97.62 312 SER B CA 1
ATOM 5771 C C . SER B 1 312 ? -9.07 34.594 -5.098 1 97.62 312 SER B C 1
ATOM 5773 O O . SER B 1 312 ? -8.633 33.781 -4.293 1 97.62 312 SER B O 1
ATOM 5775 N N . VAL B 1 313 ? -9.508 35.75 -4.762 1 96.69 313 VAL B N 1
ATOM 5776 C CA . VAL B 1 313 ? -9.633 36.156 -3.367 1 96.69 313 VAL B CA 1
ATOM 5777 C C . VAL B 1 313 ? -10.648 35.25 -2.658 1 96.69 313 VAL B C 1
ATOM 5779 O O . VAL B 1 313 ? -10.469 34.906 -1.489 1 96.69 313 VAL B O 1
ATOM 5782 N N . THR B 1 314 ? -11.688 34.906 -3.408 1 96.81 314 THR B N 1
ATOM 5783 C CA . THR B 1 314 ? -12.688 34 -2.854 1 96.81 314 THR B CA 1
ATOM 5784 C C . THR B 1 314 ? -12.086 32.625 -2.557 1 96.81 314 THR B C 1
ATOM 5786 O O . THR B 1 314 ? -12.383 32.031 -1.523 1 96.81 314 THR B O 1
ATOM 5789 N N . ASP B 1 315 ? -11.266 32.188 -3.494 1 98 315 ASP B N 1
ATOM 5790 C CA . ASP B 1 315 ? -10.578 30.922 -3.289 1 98 315 ASP B CA 1
ATOM 5791 C C . ASP B 1 315 ? -9.625 31 -2.096 1 98 315 ASP B C 1
ATOM 5793 O O . ASP B 1 315 ? -9.438 30.016 -1.381 1 98 315 ASP B O 1
ATOM 5797 N N . TYR B 1 316 ? -9.016 32.156 -1.95 1 98.06 316 TYR B N 1
ATOM 5798 C CA . TYR B 1 316 ? -8.148 32.406 -0.8 1 98.06 316 TYR B CA 1
ATOM 5799 C C . TYR B 1 316 ? -8.898 32.156 0.505 1 98.06 316 TYR B C 1
ATOM 5801 O O . TYR B 1 316 ? -8.406 31.438 1.385 1 98.06 316 TYR B O 1
ATOM 5809 N N . VAL B 1 317 ? -10.055 32.656 0.652 1 98.06 317 VAL B N 1
ATOM 5810 C CA . VAL B 1 317 ? -10.883 32.5 1.84 1 98.06 317 VAL B CA 1
ATOM 5811 C C . VAL B 1 317 ? -11.305 31.031 1.971 1 98.06 317 VAL B C 1
ATOM 5813 O O . VAL B 1 317 ? -11.266 30.453 3.064 1 98.06 317 VAL B O 1
ATOM 5816 N N . ARG B 1 318 ? -11.625 30.453 0.876 1 98.19 318 ARG B N 1
ATOM 5817 C CA . ARG B 1 318 ? -12.047 29.047 0.874 1 98.19 318 ARG B CA 1
ATOM 5818 C C . ARG B 1 318 ? -10.945 28.141 1.398 1 98.19 318 ARG B C 1
ATOM 5820 O O . ARG B 1 318 ? -11.156 27.375 2.344 1 98.19 318 ARG B O 1
ATOM 5827 N N . VAL B 1 319 ? -9.695 28.25 0.888 1 98.75 319 VAL B N 1
ATOM 5828 C CA . VAL B 1 319 ? -8.641 27.281 1.158 1 98.75 319 VAL B CA 1
ATOM 5829 C C . VAL B 1 319 ? -8.016 27.562 2.52 1 98.75 319 VAL B C 1
ATOM 5831 O O . VAL B 1 319 ? -7.383 26.688 3.115 1 98.75 319 VAL B O 1
ATOM 5834 N N . THR B 1 320 ? -8.234 28.797 3.088 1 98.75 320 THR B N 1
ATOM 5835 C CA . THR B 1 320 ? -7.551 29.125 4.332 1 98.75 320 THR B CA 1
ATOM 5836 C C . THR B 1 320 ? -8.531 29.125 5.504 1 98.75 320 THR B C 1
ATOM 5838 O O . THR B 1 320 ? -8.117 29.234 6.664 1 98.75 320 THR B O 1
ATOM 5841 N N . SER B 1 321 ? -9.844 29.016 5.211 1 98.62 321 SER B N 1
ATOM 5842 C CA . SER B 1 321 ? -10.773 29.188 6.324 1 98.62 321 SER B CA 1
ATOM 5843 C C . SER B 1 321 ? -12.039 28.359 6.113 1 98.62 321 SER B C 1
ATOM 5845 O O . SER B 1 321 ? -12.234 27.328 6.75 1 98.62 321 SER B O 1
ATOM 5847 N N . THR B 1 322 ? -12.867 28.641 5.109 1 98.56 322 THR B N 1
ATOM 5848 C CA . THR B 1 322 ? -14.227 28.141 4.945 1 98.56 322 THR B CA 1
ATOM 5849 C C . THR B 1 322 ? -14.219 26.625 4.785 1 98.56 322 THR B C 1
ATOM 5851 O O . THR B 1 322 ? -15.047 25.922 5.379 1 98.56 322 THR B O 1
ATOM 5854 N N . GLU B 1 323 ? -13.32 26.141 3.982 1 98.62 323 GLU B N 1
ATOM 5855 C CA . GLU B 1 323 ? -13.297 24.703 3.727 1 98.62 323 GLU B CA 1
ATOM 5856 C C . GLU B 1 323 ? -12.969 23.922 4.996 1 98.62 323 GLU B C 1
ATOM 5858 O O . GLU B 1 323 ? -13.539 22.844 5.238 1 98.62 323 GLU B O 1
ATOM 5863 N N . CYS B 1 324 ? -12.055 24.453 5.781 1 98.81 324 CYS B N 1
ATOM 5864 C CA . CYS B 1 324 ? -11.75 23.828 7.059 1 98.81 324 CYS B CA 1
ATOM 5865 C C . CYS B 1 324 ? -12.992 23.766 7.945 1 98.81 324 CYS B C 1
ATOM 5867 O O . CYS B 1 324 ? -13.281 22.719 8.539 1 98.81 324 CYS B O 1
ATOM 5869 N N . ALA B 1 325 ? -13.703 24.859 8.047 1 98.81 325 ALA B N 1
ATOM 5870 C CA . ALA B 1 325 ? -14.906 24.922 8.867 1 98.81 325 ALA B CA 1
ATOM 5871 C C . ALA B 1 325 ? -15.945 23.906 8.398 1 98.81 325 ALA B C 1
ATOM 5873 O O . ALA B 1 325 ? -16.625 23.281 9.219 1 98.81 325 ALA B O 1
ATOM 5874 N N . ARG B 1 326 ? -16.062 23.734 7.074 1 98.69 326 ARG B N 1
ATOM 5875 C CA . ARG B 1 326 ? -17.031 22.781 6.52 1 98.69 326 ARG B CA 1
ATOM 5876 C C . ARG B 1 326 ? -16.625 21.344 6.805 1 98.69 326 ARG B C 1
ATOM 5878 O O . ARG B 1 326 ? -17.438 20.531 7.246 1 98.69 326 ARG B O 1
ATOM 5885 N N . ILE B 1 327 ? -15.359 21.062 6.598 1 98.88 327 ILE B N 1
ATOM 5886 C CA . ILE B 1 327 ? -14.852 19.703 6.75 1 98.88 327 ILE B CA 1
ATOM 5887 C C . ILE B 1 327 ? -15.016 19.25 8.195 1 98.88 327 ILE B C 1
ATOM 5889 O O . ILE B 1 327 ? -15.414 18.109 8.453 1 98.88 327 ILE B O 1
ATOM 5893 N N . PHE B 1 328 ? -14.797 20.156 9.141 1 98.88 328 PHE B N 1
ATOM 5894 C CA . PHE B 1 328 ? -14.797 19.75 10.539 1 98.88 328 PHE B CA 1
ATOM 5895 C C . PHE B 1 328 ? -16.078 20.203 11.234 1 98.88 328 PHE B C 1
ATOM 5897 O O . PHE B 1 328 ? -16.156 20.219 12.461 1 98.88 328 PHE B O 1
ATOM 5904 N N . ASN B 1 329 ? -17.078 20.609 10.469 1 98.69 329 ASN B N 1
ATOM 5905 C CA . ASN B 1 329 ? -18.484 20.734 10.844 1 98.69 329 ASN B CA 1
ATOM 5906 C C . ASN B 1 329 ? -18.703 21.875 11.828 1 98.69 329 ASN B C 1
ATOM 5908 O O . ASN B 1 329 ? -19.469 21.734 12.789 1 98.69 329 ASN B O 1
ATOM 5912 N N . ILE B 1 330 ? -18.078 22.984 11.586 1 98.56 330 ILE B N 1
ATOM 5913 C CA . ILE B 1 330 ? -18.312 24.141 12.438 1 98.56 330 ILE B CA 1
ATOM 5914 C C . ILE B 1 330 ? -18.75 25.328 11.586 1 98.56 330 ILE B C 1
ATOM 5916 O O . ILE B 1 330 ? -18.797 26.469 12.078 1 98.56 330 ILE B O 1
ATOM 5920 N N . TYR B 1 331 ? -18.906 25.125 10.297 1 97.88 331 TYR B N 1
ATOM 5921 C CA . TYR B 1 331 ? -19.531 26.125 9.43 1 97.88 331 TYR B CA 1
ATOM 5922 C C . TYR B 1 331 ? -21.031 26.234 9.688 1 97.88 331 TYR B C 1
ATOM 5924 O O . TYR B 1 331 ? -21.703 25.203 9.852 1 97.88 331 TYR B O 1
ATOM 5932 N N . PRO B 1 332 ? -21.656 27.375 9.797 1 97.25 332 PRO B N 1
ATOM 5933 C CA . PRO B 1 332 ? -21.078 28.688 9.523 1 97.25 332 PRO B CA 1
ATOM 5934 C C . PRO B 1 332 ? -20.672 29.438 10.797 1 97.25 332 PRO B C 1
ATOM 5936 O O . PRO B 1 332 ? -20.359 30.625 10.75 1 97.25 332 PRO B O 1
ATOM 5939 N N . ARG B 1 333 ? -20.734 28.75 11.969 1 97.56 333 ARG B N 1
ATOM 5940 C CA . ARG B 1 333 ? -20.266 29.406 13.18 1 97.56 333 ARG B CA 1
ATOM 5941 C C . ARG B 1 333 ? -18.875 30.031 12.969 1 97.56 333 ARG B C 1
ATOM 5943 O O . ARG B 1 333 ? -18.625 31.156 13.398 1 97.56 333 ARG B O 1
ATOM 5950 N N . LYS B 1 334 ? -18.016 29.234 12.398 1 97.69 334 LYS B N 1
ATOM 5951 C CA . LYS B 1 334 ? -16.703 29.656 11.945 1 97.69 334 LYS B CA 1
ATOM 5952 C C . LYS B 1 334 ? -16.609 29.609 10.422 1 97.69 334 LYS B C 1
ATOM 5954 O O . LYS B 1 334 ? -17.406 28.953 9.766 1 97.69 334 LYS B O 1
ATOM 5959 N N . GLY B 1 335 ? -15.672 30.344 9.836 1 95.88 335 GLY B N 1
ATOM 5960 C CA . GLY B 1 335 ? -15.375 30.25 8.414 1 95.88 335 GLY B CA 1
ATOM 5961 C C . GLY B 1 335 ? -16.312 31.078 7.555 1 95.88 335 GLY B C 1
ATOM 5962 O O . GLY B 1 335 ? -16.359 30.906 6.336 1 95.88 335 GLY B O 1
ATOM 5963 N N . ALA B 1 336 ? -17.094 31.922 8.219 1 94.62 336 ALA B N 1
ATOM 5964 C CA . ALA B 1 336 ? -18.031 32.781 7.484 1 94.62 336 ALA B CA 1
ATOM 5965 C C . ALA B 1 336 ? -18.188 34.125 8.172 1 94.62 336 ALA B C 1
ATOM 5967 O O . ALA B 1 336 ? -17.953 34.25 9.375 1 94.62 336 ALA B O 1
ATOM 5968 N N . ILE B 1 337 ? -18.484 35.125 7.32 1 94.25 337 ILE B N 1
ATOM 5969 C CA . ILE B 1 337 ? -18.922 36.406 7.836 1 94.25 337 ILE B CA 1
ATOM 5970 C C . ILE B 1 337 ? -20.406 36.594 7.59 1 94.25 337 ILE B C 1
ATOM 5972 O O . ILE B 1 337 ? -20.812 37 6.5 1 94.25 337 ILE B O 1
ATOM 5976 N N . ARG B 1 338 ? -21.109 36.344 8.555 1 92.81 338 ARG B N 1
ATOM 5977 C CA . ARG B 1 338 ? -22.562 36.531 8.492 1 92.81 338 ARG B CA 1
ATOM 5978 C C . ARG B 1 338 ? -23.156 36.656 9.883 1 92.81 338 ARG B C 1
ATOM 5980 O O . ARG B 1 338 ? -22.5 36.312 10.883 1 92.81 338 ARG B O 1
ATOM 5987 N N . ALA B 1 339 ? -24.328 37.094 9.883 1 93.25 339 ALA B N 1
ATOM 5988 C CA . ALA B 1 339 ? -25.016 37.188 11.172 1 93.25 339 ALA B CA 1
ATOM 5989 C C . ALA B 1 339 ? -25.094 35.844 11.867 1 93.25 339 ALA B C 1
ATOM 5991 O O . ALA B 1 339 ? -25.453 34.844 11.242 1 93.25 339 ALA B O 1
ATOM 5992 N N . GLY B 1 340 ? -24.656 35.875 13.125 1 92.88 340 GLY B N 1
ATOM 5993 C CA . GLY B 1 340 ? -24.703 34.625 13.867 1 92.88 340 GLY B CA 1
ATOM 5994 C C . GLY B 1 340 ? -23.359 33.938 13.961 1 92.88 340 GLY B C 1
ATOM 5995 O O . GLY B 1 340 ? -23.156 33.094 14.836 1 92.88 340 GLY B O 1
ATOM 5996 N N . SER B 1 341 ? -22.469 34.219 13.047 1 94.56 341 SER B N 1
ATOM 5997 C CA . SER B 1 341 ? -21.125 33.656 13.07 1 94.56 341 SER B CA 1
ATOM 5998 C C . SER B 1 341 ? -20.25 34.375 14.078 1 94.56 341 SER B C 1
ATOM 6000 O O . SER B 1 341 ? -20.531 35.5 14.461 1 94.56 341 SER B O 1
ATOM 6002 N N . ASP B 1 342 ? -19.297 33.656 14.547 1 94.69 342 ASP B N 1
ATOM 6003 C CA . ASP B 1 342 ? -18.312 34.312 15.383 1 94.69 342 ASP B CA 1
ATOM 6004 C C . ASP B 1 342 ? -17.625 35.438 14.617 1 94.69 342 ASP B C 1
ATOM 6006 O O . ASP B 1 342 ? -17.359 35.312 13.422 1 94.69 342 ASP B O 1
ATOM 6010 N N . ALA B 1 343 ? -17.344 36.469 15.258 1 94.56 343 ALA B N 1
ATOM 6011 C CA . ALA B 1 343 ? -16.75 37.656 14.633 1 94.56 343 ALA B CA 1
ATOM 6012 C C . ALA B 1 343 ? -15.242 37.5 14.492 1 94.56 343 ALA B C 1
ATOM 6014 O O . ALA B 1 343 ? -14.477 38.219 15.117 1 94.56 343 ALA B O 1
ATOM 6015 N N . ASP B 1 344 ? -14.82 36.594 13.773 1 97.25 344 ASP B N 1
ATOM 6016 C CA . ASP B 1 344 ? -13.43 36.375 13.375 1 97.25 344 ASP B CA 1
ATOM 6017 C C . ASP B 1 344 ? -13.156 36.969 11.992 1 97.25 344 ASP B C 1
ATOM 6019 O O . ASP B 1 344 ? -13.57 36.406 10.977 1 97.25 344 ASP B O 1
ATOM 6023 N N . ILE B 1 345 ? -12.445 38.062 11.984 1 97.69 345 ILE B N 1
ATOM 6024 C CA . ILE B 1 345 ? -12.305 38.844 10.75 1 97.69 345 ILE B CA 1
ATOM 6025 C C . ILE B 1 345 ? -10.875 39.344 10.625 1 97.69 345 ILE B C 1
ATOM 6027 O O . ILE B 1 345 ? -10.25 39.719 11.617 1 97.69 345 ILE B O 1
ATOM 6031 N N . ILE B 1 346 ? -10.375 39.344 9.422 1 98.19 346 ILE B N 1
ATOM 6032 C CA . ILE B 1 346 ? -9.094 40 9.164 1 98.19 346 ILE B CA 1
ATOM 6033 C C . ILE B 1 346 ? -9.289 41.125 8.133 1 98.19 346 ILE B C 1
ATOM 6035 O O . ILE B 1 346 ? -10.188 41.031 7.289 1 98.19 346 ILE B O 1
ATOM 6039 N N . ILE B 1 347 ? -8.516 42.125 8.266 1 98 347 ILE B N 1
ATOM 6040 C CA . ILE B 1 347 ? -8.391 43.188 7.246 1 98 347 ILE B CA 1
ATOM 6041 C C . ILE B 1 347 ? -7.023 43.062 6.57 1 98 347 ILE B C 1
ATOM 6043 O O . ILE B 1 347 ? -5.992 43.281 7.211 1 98 347 ILE B O 1
ATOM 6047 N N . LEU B 1 348 ? -7.051 42.688 5.348 1 97.56 348 LEU B N 1
ATOM 6048 C CA . LEU B 1 348 ? -5.84 42.469 4.566 1 97.56 348 LEU B CA 1
ATOM 6049 C C . LEU B 1 348 ? -5.676 43.562 3.514 1 97.56 348 LEU B C 1
ATOM 6051 O O . LEU B 1 348 ? -6.637 43.906 2.82 1 97.56 348 LEU B O 1
ATOM 6055 N N . ASN B 1 349 ? -4.484 44.188 3.471 1 97.38 349 ASN B N 1
ATOM 6056 C CA . ASN B 1 349 ? -4.121 45.156 2.457 1 97.38 349 ASN B CA 1
ATOM 6057 C C . ASN B 1 349 ? -3.318 44.531 1.324 1 97.38 349 ASN B C 1
ATOM 6059 O O . ASN B 1 349 ? -2.131 44.25 1.483 1 97.38 349 ASN B O 1
ATOM 6063 N N . PRO B 1 350 ? -3.898 44.375 0.165 1 96.25 350 PRO B N 1
ATOM 6064 C CA . PRO B 1 350 ? -3.223 43.688 -0.932 1 96.25 350 PRO B CA 1
ATOM 6065 C C . PRO B 1 350 ? -2 44.438 -1.447 1 96.25 350 PRO B C 1
ATOM 6067 O O . PRO B 1 350 ? -1.13 43.844 -2.09 1 96.25 350 PRO B O 1
ATOM 6070 N N . ASN B 1 351 ? -1.891 45.688 -1.127 1 95.44 351 ASN B N 1
ATOM 6071 C CA . ASN B 1 351 ? -0.826 46.5 -1.684 1 95.44 351 ASN B CA 1
ATOM 6072 C C . ASN B 1 351 ? 0.327 46.656 -0.699 1 95.44 351 ASN B C 1
ATOM 6074 O O . ASN B 1 351 ? 1.413 47.125 -1.078 1 95.44 351 ASN B O 1
ATOM 6078 N N . SER B 1 352 ? 0.01 46.344 0.517 1 96.38 352 SER B N 1
ATOM 6079 C CA . SER B 1 352 ? 1.062 46.438 1.522 1 96.38 352 SER B CA 1
ATOM 6080 C C . SER B 1 352 ? 2.016 45.25 1.449 1 96.38 352 SER B C 1
ATOM 6082 O O . SER B 1 352 ? 1.596 44.125 1.15 1 96.38 352 SER B O 1
ATOM 6084 N N . SER B 1 353 ? 3.311 45.531 1.742 1 96.75 353 SER B N 1
ATOM 6085 C CA . SER B 1 353 ? 4.324 44.5 1.733 1 96.75 353 SER B CA 1
ATOM 6086 C C . SER B 1 353 ? 4.625 44 3.146 1 96.75 353 SER B C 1
ATOM 6088 O O . SER B 1 353 ? 4.375 44.719 4.121 1 96.75 353 SER B O 1
ATOM 6090 N N . PHE B 1 354 ? 5.043 42.812 3.217 1 96.38 354 PHE B N 1
ATOM 6091 C CA . PHE B 1 354 ? 5.523 42.25 4.473 1 96.38 354 PHE B CA 1
ATOM 6092 C C . PHE B 1 354 ? 6.875 41.562 4.277 1 96.38 354 PHE B C 1
ATOM 6094 O O . PHE B 1 354 ? 7.281 41.281 3.146 1 96.38 354 PHE B O 1
ATOM 6101 N N . GLU B 1 355 ? 7.594 41.406 5.328 1 97.56 355 GLU B N 1
ATOM 6102 C CA . GLU B 1 355 ? 8.844 40.656 5.406 1 97.56 355 GLU B CA 1
ATOM 6103 C C . GLU B 1 355 ? 8.844 39.688 6.586 1 97.56 355 GLU B C 1
ATOM 6105 O O . GLU B 1 355 ? 8.383 40.062 7.676 1 97.56 355 GLU B O 1
ATOM 6110 N N . ILE B 1 356 ? 9.289 38.5 6.383 1 98.31 356 ILE B N 1
ATOM 6111 C CA . ILE B 1 356 ? 9.305 37.5 7.438 1 98.31 356 ILE B CA 1
ATOM 6112 C C . ILE B 1 356 ? 10.711 37.406 8.031 1 98.31 356 ILE B C 1
ATOM 6114 O O . ILE B 1 356 ? 11.695 37.281 7.301 1 98.31 356 ILE B O 1
ATOM 6118 N N . SER B 1 357 ? 10.773 37.469 9.312 1 97.81 357 SER B N 1
ATOM 6119 C CA . SER B 1 357 ? 12.039 37.344 10.023 1 97.81 357 SER B CA 1
ATOM 6120 C C . SER B 1 357 ? 11.852 36.75 11.414 1 97.81 357 SER B C 1
ATOM 6122 O O . SER B 1 357 ? 10.875 37.031 12.094 1 97.81 357 SER B O 1
ATOM 6124 N N . ALA B 1 358 ? 12.828 35.938 11.812 1 97.5 358 ALA B N 1
ATOM 6125 C CA . ALA B 1 358 ? 12.812 35.344 13.148 1 97.5 358 ALA B CA 1
ATOM 6126 C C . ALA B 1 358 ? 12.977 36.438 14.219 1 97.5 358 ALA B C 1
ATOM 6128 O O . ALA B 1 358 ? 12.555 36.25 15.359 1 97.5 358 ALA B O 1
ATOM 6129 N N . LYS B 1 359 ? 13.492 37.531 13.852 1 96.56 359 LYS B N 1
ATOM 6130 C CA . LYS B 1 359 ? 13.734 38.625 14.797 1 96.56 359 LYS B CA 1
ATOM 6131 C C . LYS B 1 359 ? 12.438 39.344 15.156 1 96.56 359 LYS B C 1
ATOM 6133 O O . LYS B 1 359 ? 12.312 39.906 16.234 1 96.56 359 LYS B O 1
ATOM 6138 N N . SER B 1 360 ? 11.492 39.312 14.242 1 95.75 360 SER B N 1
ATOM 6139 C CA . SER B 1 360 ? 10.312 40.156 14.43 1 95.75 360 SER B CA 1
ATOM 6140 C C . SER B 1 360 ? 9.047 39.312 14.57 1 95.75 360 SER B C 1
ATOM 6142 O O . SER B 1 360 ? 7.996 39.812 14.961 1 95.75 360 SER B O 1
ATOM 6144 N N . HIS B 1 361 ? 9.133 38 14.211 1 97.12 361 HIS B N 1
ATOM 6145 C CA . HIS B 1 361 ? 7.926 37.219 14.336 1 97.12 361 HIS B CA 1
ATOM 6146 C C . HIS B 1 361 ? 7.543 37 15.797 1 97.12 361 HIS B C 1
ATOM 6148 O O . HIS B 1 361 ? 8.289 37.406 16.703 1 97.12 361 HIS B O 1
ATOM 6154 N N . HIS B 1 362 ? 6.379 36.469 16.062 1 97.88 362 HIS B N 1
ATOM 6155 C CA . HIS B 1 362 ? 5.852 36.375 17.422 1 97.88 362 HIS B CA 1
ATOM 6156 C C . HIS B 1 362 ? 6.047 34.969 18 1 97.88 362 HIS B C 1
ATOM 6158 O O . HIS B 1 362 ? 5.758 34.75 19.172 1 97.88 362 HIS B O 1
ATOM 6164 N N . SER B 1 363 ? 6.539 34 17.141 1 97.19 363 SER B N 1
ATOM 6165 C CA . SER B 1 363 ? 6.953 32.688 17.625 1 97.19 363 SER B CA 1
ATOM 6166 C C . SER B 1 363 ? 8.125 32.812 18.594 1 97.19 363 SER B C 1
ATOM 6168 O O . SER B 1 363 ? 8.883 33.75 18.547 1 97.19 363 SER B O 1
ATOM 6170 N N . ARG B 1 364 ? 8.242 31.812 19.5 1 98.12 364 ARG B N 1
ATOM 6171 C CA . ARG B 1 364 ? 9.391 31.766 20.406 1 98.12 364 ARG B CA 1
ATOM 6172 C C 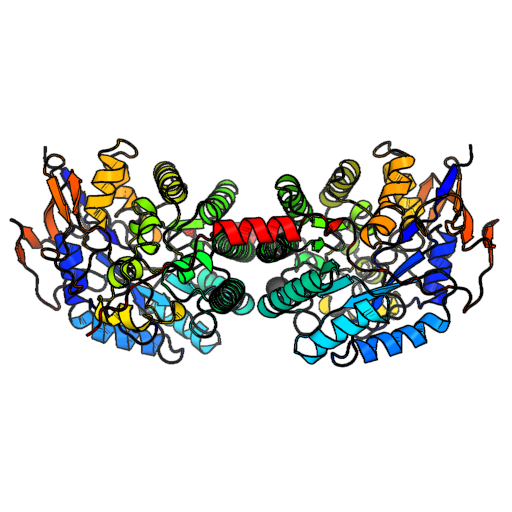. ARG B 1 364 ? 10.609 31.172 19.703 1 98.12 364 ARG B C 1
ATOM 6174 O O . ARG B 1 364 ? 11.719 31.203 20.25 1 98.12 364 ARG B O 1
ATOM 6181 N N . SER B 1 365 ? 10.422 30.672 18.578 1 97.56 365 SER B N 1
ATOM 6182 C CA . SER B 1 365 ? 11.523 30.078 17.828 1 97.56 365 SER B CA 1
ATOM 6183 C C . SER B 1 365 ? 12.562 31.125 17.438 1 97.56 365 SER B C 1
ATOM 6185 O O . SER B 1 365 ? 12.219 32.25 17.109 1 97.56 365 SER B O 1
ATOM 6187 N N . ASP B 1 366 ? 13.828 30.719 17.438 1 98.12 366 ASP B N 1
ATOM 6188 C CA . ASP B 1 366 ? 14.898 31.609 17 1 98.12 366 ASP B CA 1
ATOM 6189 C C . ASP B 1 366 ? 15.156 31.469 15.5 1 98.12 366 ASP B C 1
ATOM 6191 O O . ASP B 1 366 ? 16.094 32.062 14.969 1 98.12 366 ASP B O 1
ATOM 6195 N N . THR B 1 367 ? 14.344 30.656 14.898 1 96.75 367 THR B N 1
ATOM 6196 C CA . THR B 1 367 ? 14.484 30.422 13.461 1 96.75 367 THR B CA 1
ATOM 6197 C C . THR B 1 367 ? 13.133 30.547 12.766 1 96.75 367 THR B C 1
ATOM 6199 O O . THR B 1 367 ? 12.086 30.516 13.414 1 96.75 367 THR B O 1
ATOM 6202 N N . ASN B 1 368 ? 13.148 30.812 11.531 1 98.38 368 ASN B N 1
ATOM 6203 C CA . ASN B 1 368 ? 12 30.828 10.633 1 98.38 368 ASN B CA 1
ATOM 6204 C C . ASN B 1 368 ? 12.352 30.266 9.258 1 98.38 368 ASN B C 1
ATOM 6206 O O . ASN B 1 368 ? 13.242 30.797 8.586 1 98.38 368 ASN B O 1
ATOM 6210 N N . VAL B 1 369 ? 11.68 29.234 8.82 1 98.5 369 VAL B N 1
ATOM 6211 C CA . VAL B 1 369 ? 12.062 28.562 7.586 1 98.5 369 VAL B CA 1
ATOM 6212 C C . VAL B 1 369 ? 11.727 29.453 6.387 1 98.5 369 VAL B C 1
ATOM 6214 O O . VAL B 1 369 ? 12.18 29.188 5.27 1 98.5 369 VAL B O 1
ATOM 6217 N N . PHE B 1 370 ? 10.961 30.547 6.582 1 98.62 370 PHE B N 1
ATOM 6218 C CA . PHE B 1 370 ? 10.625 31.484 5.523 1 98.62 370 PHE B CA 1
ATOM 6219 C C . PHE B 1 370 ? 11.438 32.781 5.66 1 98.62 370 PHE B C 1
ATOM 6221 O O . PHE B 1 370 ? 11.047 33.812 5.137 1 98.62 370 PHE B O 1
ATOM 6228 N N . GLU B 1 371 ? 12.516 32.719 6.383 1 97.94 371 GLU B N 1
ATOM 6229 C CA . GLU B 1 371 ? 13.344 33.875 6.688 1 97.94 371 GLU B CA 1
ATOM 6230 C C . GLU B 1 371 ? 13.672 34.656 5.422 1 97.94 371 GLU B C 1
ATOM 6232 O O . GLU B 1 371 ? 14.148 34.094 4.438 1 97.94 371 GLU B O 1
ATOM 6237 N N . GLY B 1 372 ? 13.414 35.938 5.465 1 97.56 372 GLY B N 1
ATOM 6238 C CA . GLY B 1 372 ? 13.805 36.844 4.387 1 97.56 372 GLY B CA 1
ATOM 6239 C C . GLY B 1 372 ? 12.758 36.938 3.291 1 97.56 372 GLY B C 1
ATOM 6240 O O . GLY B 1 372 ? 12.906 37.719 2.35 1 97.56 372 GLY B O 1
ATOM 6241 N N . TRP B 1 373 ? 11.664 36.219 3.436 1 98.06 373 TRP B N 1
ATOM 6242 C CA . TRP B 1 373 ? 10.602 36.281 2.438 1 98.06 373 TRP B CA 1
ATOM 6243 C C . TRP B 1 373 ? 9.969 37.688 2.404 1 98.06 373 TRP B C 1
ATOM 6245 O O . TRP B 1 373 ? 9.602 38.219 3.447 1 98.06 373 TRP B O 1
ATOM 6255 N N . ARG B 1 374 ? 9.922 38.25 1.25 1 97.94 374 ARG B N 1
ATOM 6256 C CA . ARG B 1 374 ? 9.227 39.5 1.013 1 97.94 374 ARG B CA 1
ATOM 6257 C C . ARG B 1 374 ? 8.086 39.312 0.021 1 97.94 374 ARG B C 1
ATOM 6259 O O . ARG B 1 374 ? 8.266 38.719 -1.037 1 97.94 374 ARG B O 1
ATOM 6266 N N . GLY B 1 375 ? 6.965 39.875 0.441 1 97.5 375 GLY B N 1
ATOM 6267 C CA . GLY B 1 375 ? 5.809 39.688 -0.424 1 97.5 375 GLY B CA 1
ATOM 6268 C C . GLY B 1 375 ? 4.723 40.719 -0.2 1 97.5 375 GLY B C 1
ATOM 6269 O O . GLY B 1 375 ? 4.938 41.688 0.509 1 97.5 375 GLY B O 1
ATOM 6270 N N . LYS B 1 376 ? 3.578 40.5 -0.919 1 97.25 376 LYS B N 1
ATOM 6271 C CA . LYS B 1 376 ? 2.432 41.406 -0.836 1 97.25 376 LYS B CA 1
ATOM 6272 C C . LYS B 1 376 ? 1.263 40.75 -0.115 1 97.25 376 LYS B C 1
ATOM 6274 O O . LYS B 1 376 ? 1.219 39.5 0.008 1 97.25 376 LYS B O 1
ATOM 6279 N N . GLY B 1 377 ? 0.282 41.656 0.271 1 97.12 377 GLY B N 1
ATOM 6280 C CA . GLY B 1 377 ? -0.882 41.188 0.995 1 97.12 377 GLY B CA 1
ATOM 6281 C C . GLY B 1 377 ? -0.64 41.031 2.484 1 97.12 377 GLY B C 1
ATOM 6282 O O . GLY B 1 377 ? -0.41 39.906 2.973 1 97.12 377 GLY B O 1
ATOM 6283 N N . LYS B 1 378 ? -0.725 42.125 3.158 1 97.62 378 LYS B N 1
ATOM 6284 C CA . LYS B 1 378 ? -0.406 42.125 4.582 1 97.62 378 LYS B CA 1
ATOM 6285 C C . LYS B 1 378 ? -1.673 42.25 5.426 1 97.62 378 LYS B C 1
ATOM 6287 O O . LYS B 1 378 ? -2.527 43.094 5.176 1 97.62 378 LYS B O 1
ATOM 6292 N N . VAL B 1 379 ? -1.817 41.344 6.332 1 98 379 VAL B N 1
ATOM 6293 C CA . VAL B 1 379 ? -2.873 41.469 7.332 1 98 379 VAL B CA 1
ATOM 6294 C C . VAL B 1 379 ? -2.551 42.625 8.281 1 98 379 VAL B C 1
ATOM 6296 O O . VAL B 1 379 ? -1.554 42.562 9.008 1 98 379 VAL B O 1
ATOM 6299 N N . GLU B 1 380 ? -3.441 43.562 8.344 1 97.75 380 GLU B N 1
ATOM 6300 C CA . GLU B 1 380 ? -3.18 44.75 9.148 1 97.75 380 GLU B CA 1
ATOM 6301 C C . GLU B 1 380 ? -3.994 44.719 10.438 1 97.75 380 GLU B C 1
ATOM 6303 O O . GLU B 1 380 ? -3.596 45.344 11.438 1 97.75 380 GLU B O 1
ATOM 6308 N N . VAL B 1 381 ? -5.105 44.094 10.336 1 98.31 381 VAL B N 1
ATOM 6309 C CA . VAL B 1 381 ? -5.973 44 11.5 1 98.31 381 VAL B CA 1
ATOM 6310 C C . VAL B 1 381 ? -6.496 42.562 11.633 1 98.31 381 VAL B C 1
ATOM 6312 O O . VAL B 1 381 ? -6.848 41.938 10.633 1 98.31 381 VAL B O 1
ATOM 6315 N N . THR B 1 382 ? -6.465 42.031 12.812 1 98.62 382 THR B N 1
ATOM 6316 C CA . THR B 1 382 ? -7.121 40.781 13.133 1 98.62 382 THR B CA 1
ATOM 6317 C C . THR B 1 382 ? -8.133 40.969 14.258 1 98.62 382 THR B C 1
ATOM 6319 O O . THR B 1 382 ? -7.809 41.531 15.305 1 98.62 382 THR B O 1
ATOM 6322 N N . ILE B 1 383 ? -9.32 40.594 14 1 97.94 383 ILE B N 1
ATOM 6323 C CA . ILE B 1 383 ? -10.398 40.562 14.984 1 97.94 383 ILE B CA 1
ATOM 6324 C C . ILE B 1 383 ? -10.734 39.125 15.344 1 97.94 383 ILE B C 1
ATOM 6326 O O . ILE B 1 383 ? -11.039 38.312 14.469 1 97.94 383 ILE B O 1
ATOM 6330 N N . SER B 1 384 ? -10.617 38.781 16.609 1 97.31 384 SER B N 1
ATOM 6331 C CA . SER B 1 384 ? -10.922 37.438 17.125 1 97.31 384 SER B CA 1
ATOM 6332 C C . SER B 1 384 ? -12.055 37.5 18.141 1 97.31 384 SER B C 1
ATOM 6334 O O . SER B 1 384 ? -11.922 38.156 19.188 1 97.31 384 SER B O 1
ATOM 6336 N N . GLY B 1 385 ? -13.117 36.844 17.828 1 94.12 385 GLY B N 1
ATOM 6337 C CA . GLY B 1 385 ? -14.258 36.875 18.734 1 94.12 385 GLY B CA 1
ATOM 6338 C C . GLY B 1 385 ? -14.766 38.281 19.016 1 94.12 385 GLY B C 1
ATOM 6339 O O . GLY B 1 385 ? -15.133 38.594 20.156 1 94.12 385 GLY B O 1
ATOM 6340 N N . GLY B 1 386 ? -14.656 39.125 18.109 1 94.44 386 GLY B N 1
ATOM 6341 C CA . GLY B 1 386 ? -15.172 40.469 18.234 1 94.44 386 GLY B CA 1
ATOM 6342 C C . GLY B 1 386 ? -14.18 41.438 18.844 1 94.44 386 GLY B C 1
ATOM 6343 O O . GLY B 1 386 ? -14.445 42.625 18.922 1 94.44 386 GLY B O 1
ATOM 6344 N N . ARG B 1 387 ? -13.047 40.969 19.156 1 96.88 387 ARG B N 1
ATOM 6345 C CA . ARG B 1 387 ? -12.016 41.812 19.75 1 96.88 387 ARG B CA 1
ATOM 6346 C C . ARG B 1 387 ? -10.891 42.094 18.766 1 96.88 387 ARG B C 1
ATOM 6348 O O . ARG B 1 387 ? -10.398 41.156 18.109 1 96.88 387 ARG B O 1
ATOM 6355 N N . VAL B 1 388 ? -10.508 43.344 18.688 1 98.12 388 VAL B N 1
ATOM 6356 C CA . VAL B 1 388 ? -9.32 43.656 17.891 1 98.12 388 VAL B CA 1
ATOM 6357 C C . VAL B 1 388 ? -8.07 43.188 18.625 1 98.12 388 VAL B C 1
ATOM 6359 O O . VAL B 1 388 ? -7.719 43.75 19.688 1 98.12 388 VAL B O 1
ATOM 6362 N N . VAL B 1 389 ? -7.395 42.25 18.094 1 98.44 389 VAL B N 1
ATOM 6363 C CA . VAL B 1 389 ? -6.285 41.656 18.828 1 98.44 389 VAL B CA 1
ATOM 6364 C C . VAL B 1 389 ? -4.969 41.969 18.125 1 98.44 389 VAL B C 1
ATOM 6366 O O . VAL B 1 389 ? -3.891 41.781 18.688 1 98.44 389 VAL B O 1
ATOM 6369 N N . TRP B 1 390 ? -4.914 42.344 16.906 1 98.31 390 TRP B N 1
ATOM 6370 C CA . TRP B 1 390 ? -3.754 42.781 16.125 1 98.31 390 TRP B CA 1
ATOM 6371 C C . TRP B 1 390 ? -4.055 44.062 15.359 1 98.31 390 TRP B C 1
ATOM 6373 O O . TRP B 1 390 ? -4.977 44.094 14.547 1 98.31 390 TRP B O 1
ATOM 6383 N N . LEU B 1 391 ? -3.363 45.062 15.617 1 97.38 391 LEU B N 1
ATOM 6384 C CA . LEU B 1 391 ? -3.529 46.375 15 1 97.38 391 LEU B CA 1
ATOM 6385 C C . LEU B 1 391 ? -2.258 47.188 15.141 1 97.38 391 LEU B C 1
ATOM 6387 O O . LEU B 1 391 ? -1.641 47.219 16.203 1 97.38 391 LEU B O 1
ATOM 6391 N N . ASN B 1 392 ? -1.836 47.844 14.07 1 93.69 392 ASN B N 1
ATOM 6392 C CA . ASN B 1 392 ? -0.65 48.719 14.07 1 93.69 392 ASN B CA 1
ATOM 6393 C C . ASN B 1 392 ? 0.586 47.938 14.539 1 93.69 392 ASN B C 1
ATOM 6395 O O . ASN B 1 392 ? 1.339 48.438 15.383 1 93.69 392 ASN B O 1
ATOM 6399 N N . ASP B 1 393 ? 0.652 46.656 14.156 1 93.44 393 ASP B N 1
ATOM 6400 C CA . ASP B 1 393 ? 1.793 45.812 14.445 1 93.44 393 ASP B CA 1
ATOM 6401 C C . ASP B 1 393 ? 1.917 45.562 15.945 1 93.44 393 ASP B C 1
ATOM 6403 O O . ASP B 1 393 ? 3.018 45.344 16.453 1 93.44 393 ASP B O 1
ATOM 6407 N N . GLU B 1 394 ? 0.805 45.688 16.594 1 96.31 394 GLU B N 1
ATOM 6408 C CA . GLU B 1 394 ? 0.773 45.406 18.016 1 96.31 394 GLU B CA 1
ATOM 6409 C C . GLU B 1 394 ? -0.235 44.312 18.344 1 96.31 394 GLU B C 1
ATOM 6411 O O . GLU B 1 394 ? -1.385 44.344 17.906 1 96.31 394 GLU B O 1
ATOM 6416 N N . LEU B 1 395 ? 0.249 43.375 19.109 1 96.88 395 LEU B N 1
ATOM 6417 C CA . LEU B 1 395 ? -0.588 42.281 19.547 1 96.88 395 LEU B CA 1
ATOM 6418 C C . LEU B 1 395 ? -1.221 42.562 20.906 1 96.88 395 LEU B C 1
ATOM 6420 O O . LEU B 1 395 ? -0.521 42.938 21.859 1 96.88 395 LEU B O 1
ATOM 6424 N N . LYS B 1 396 ? -2.49 42.5 20.969 1 97 396 LYS B N 1
ATOM 6425 C CA . LYS B 1 396 ? -3.236 42.688 22.203 1 97 396 LYS B CA 1
ATOM 6426 C C . LYS B 1 396 ? -3.98 41.406 22.578 1 97 396 LYS B C 1
ATOM 6428 O O . LYS B 1 396 ? -5.168 41.25 22.281 1 97 396 LYS B O 1
ATOM 6433 N N . VAL B 1 397 ? -3.268 40.531 23.297 1 97.19 397 VAL B N 1
ATOM 6434 C CA . VAL B 1 397 ? -3.84 39.25 23.656 1 97.19 397 VAL B CA 1
ATOM 6435 C C . VAL B 1 397 ? -3.51 38.938 25.109 1 97.19 397 VAL B C 1
ATOM 6437 O O . VAL B 1 397 ? -2.562 39.469 25.688 1 97.19 397 VAL B O 1
ATOM 6440 N N . PHE B 1 398 ? -4.238 38.125 25.766 1 96.44 398 PHE B N 1
ATOM 6441 C CA . PHE B 1 398 ? -3.975 37.656 27.125 1 96.44 398 PHE B CA 1
ATOM 6442 C C . PHE B 1 398 ? -4.371 36.188 27.281 1 96.44 398 PHE B C 1
ATOM 6444 O O . PHE B 1 398 ? -5.324 35.719 26.641 1 96.44 398 PHE B O 1
ATOM 6451 N N . PRO B 1 399 ? -3.68 35.469 28.094 1 97.12 399 PRO B N 1
ATOM 6452 C CA . PRO B 1 399 ? -3.951 34.031 28.297 1 97.12 399 PRO B CA 1
ATOM 6453 C C . PRO B 1 399 ? -5.363 33.781 28.812 1 97.12 399 PRO B C 1
ATOM 6455 O O . PRO B 1 399 ? -5.863 34.531 29.672 1 97.12 399 PRO B O 1
ATOM 6458 N N . GLY B 1 400 ? -5.949 32.75 28.266 1 97 400 GLY B N 1
ATOM 6459 C CA . GLY B 1 400 ? -7.246 32.312 28.766 1 97 400 GLY B CA 1
ATOM 6460 C C . GLY B 1 400 ? -8.406 32.938 28.016 1 97 400 GLY B C 1
ATOM 6461 O O . GLY B 1 400 ? -9.57 32.625 28.297 1 97 400 GLY B O 1
ATOM 6462 N N . SER B 1 401 ? -8.133 33.75 27.047 1 96.56 401 SER B N 1
ATOM 6463 C CA . SER B 1 401 ? -9.195 34.438 26.328 1 96.56 401 SER B CA 1
ATOM 6464 C C . SER B 1 401 ? -9.719 33.594 25.172 1 96.56 401 SER B C 1
ATOM 6466 O O . SER B 1 401 ? -10.773 33.875 24.609 1 96.56 401 SER B O 1
ATOM 6468 N N . GLY B 1 402 ? -8.938 32.594 24.75 1 96.31 402 GLY B N 1
ATOM 6469 C CA . GLY B 1 402 ? -9.383 31.719 23.688 1 96.31 402 GLY B CA 1
ATOM 6470 C C . GLY B 1 402 ? -10.422 30.719 24.141 1 96.31 402 GLY B C 1
ATOM 6471 O O . GLY B 1 402 ? -10.43 30.297 25.297 1 96.31 402 GLY B O 1
ATOM 6472 N N . LYS B 1 403 ? -11.289 30.266 23.281 1 97.06 403 LYS B N 1
ATOM 6473 C CA . LYS B 1 403 ? -12.367 29.328 23.609 1 97.06 403 LYS B CA 1
ATOM 6474 C C . LYS B 1 403 ? -12.203 28.016 22.859 1 97.06 403 LYS B C 1
ATOM 6476 O O . LYS B 1 403 ? -11.805 28.016 21.703 1 97.06 403 LYS B O 1
ATOM 6481 N N . TYR B 1 404 ? -12.547 26.969 23.594 1 98.5 404 TYR B N 1
ATOM 6482 C CA . TYR B 1 404 ? -12.625 25.641 22.969 1 98.5 404 TYR B CA 1
ATOM 6483 C C . TYR B 1 404 ? -13.852 25.547 22.078 1 98.5 404 TYR B C 1
ATOM 6485 O O . TYR B 1 404 ? -14.969 25.859 22.5 1 98.5 404 TYR B O 1
ATOM 6493 N N . VAL B 1 405 ? -13.664 25.172 20.828 1 98.62 405 VAL B N 1
ATOM 6494 C CA . VAL B 1 405 ? -14.742 25.016 19.859 1 98.62 405 VAL B CA 1
ATOM 6495 C C . VAL B 1 405 ? -15.031 23.531 19.641 1 98.62 405 VAL B C 1
ATOM 6497 O O . VAL B 1 405 ? -14.234 22.812 19.016 1 98.62 405 VAL B O 1
ATOM 6500 N N . GLU B 1 406 ? -16.172 23.047 20.109 1 98.5 406 GLU B N 1
ATOM 6501 C CA . GLU B 1 406 ? -16.594 21.672 19.891 1 98.5 406 GLU B CA 1
ATOM 6502 C C . GLU B 1 406 ? -16.969 21.422 18.422 1 98.5 406 GLU B C 1
ATOM 6504 O O . GLU B 1 406 ? -17.594 22.266 17.797 1 98.5 406 GLU B O 1
ATOM 6509 N N . MET B 1 407 ? -16.547 20.328 17.906 1 98.81 407 MET B N 1
ATOM 6510 C CA . MET B 1 407 ? -16.844 19.938 16.531 1 98.81 407 MET B CA 1
ATOM 6511 C C . MET B 1 407 ? -17.734 18.703 16.5 1 98.81 407 MET B C 1
ATOM 6513 O O . MET B 1 407 ? -17.344 17.641 16.969 1 98.81 407 MET B O 1
ATOM 6517 N N . ARG B 1 408 ? -18.828 18.812 15.922 1 98.38 408 ARG B N 1
ATOM 6518 C CA . ARG B 1 408 ? -19.812 17.734 15.875 1 98.38 408 ARG B CA 1
ATOM 6519 C C . ARG B 1 408 ? -19.469 16.734 14.781 1 98.38 408 ARG B C 1
ATOM 6521 O O . ARG B 1 408 ? -18.891 17.094 13.758 1 98.38 408 ARG B O 1
ATOM 6528 N N . PRO B 1 409 ? -19.859 15.484 14.938 1 98.69 409 PRO B N 1
ATOM 6529 C CA . PRO B 1 409 ? -19.578 14.477 13.906 1 98.69 409 PRO B CA 1
ATOM 6530 C C . PRO B 1 409 ? -20.531 14.586 12.711 1 98.69 409 PRO B C 1
ATOM 6532 O O . PRO B 1 409 ? -21.359 15.492 12.664 1 98.69 409 PRO B O 1
ATOM 6535 N N . PHE B 1 410 ? -20.344 13.773 11.719 1 98.5 410 PHE B N 1
ATOM 6536 C CA . PHE B 1 410 ? -21.188 13.609 10.531 1 98.5 410 PHE B CA 1
ATOM 6537 C C . PHE B 1 410 ? -21.219 14.891 9.711 1 98.5 410 PHE B C 1
ATOM 6539 O O . PHE B 1 410 ? -22.297 15.406 9.398 1 98.5 410 PHE B O 1
ATOM 6546 N N . SER B 1 411 ? -20.078 15.406 9.383 1 98.38 411 SER B N 1
ATOM 6547 C CA . SER B 1 411 ? -19.984 16.5 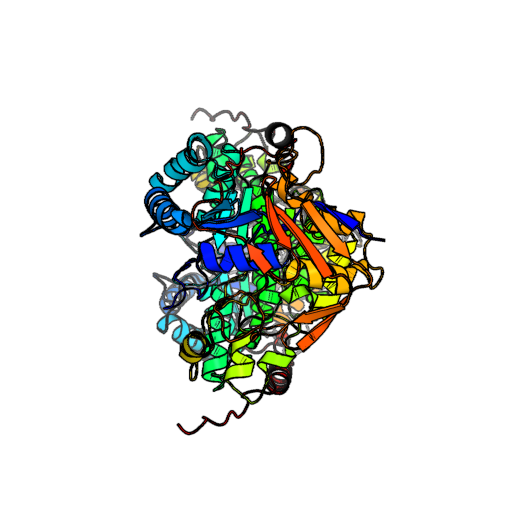8.422 1 98.38 411 SER B CA 1
ATOM 6548 C C . SER B 1 411 ? -20.516 16.078 7.059 1 98.38 411 SER B C 1
ATOM 6550 O O . SER B 1 411 ? -20.969 14.938 6.887 1 98.38 411 SER B O 1
ATOM 6552 N N . TYR B 1 412 ? -20.469 16.953 6.074 1 98.06 412 TYR B N 1
ATOM 6553 C CA . TYR B 1 412 ? -21 16.703 4.738 1 98.06 412 TYR B CA 1
ATOM 6554 C C . TYR B 1 412 ? -20.281 15.523 4.078 1 98.06 412 TYR B C 1
ATOM 6556 O O . TYR B 1 412 ? -20.828 14.898 3.162 1 98.06 412 TYR B O 1
ATOM 6564 N N . LEU B 1 413 ? -19.125 15.195 4.539 1 98.38 413 LEU B N 1
ATOM 6565 C CA . LEU B 1 413 ? -18.328 14.109 3.969 1 98.38 413 LEU B CA 1
ATOM 6566 C C . LEU B 1 413 ? -19.016 12.766 4.18 1 98.38 413 LEU B C 1
ATOM 6568 O O . LEU B 1 413 ? -18.703 11.789 3.492 1 98.38 413 LEU B O 1
ATOM 6572 N N . PHE B 1 414 ? -19.891 12.656 5.102 1 98.31 414 PHE B N 1
ATOM 6573 C CA . PHE B 1 414 ? -20.547 11.398 5.441 1 98.31 414 PHE B CA 1
ATOM 6574 C C . PHE B 1 414 ? -21.875 11.258 4.711 1 98.31 414 PHE B C 1
ATOM 6576 O O . PHE B 1 414 ? -22.562 10.242 4.84 1 98.31 414 PHE B O 1
ATOM 6583 N N . ASN B 1 415 ? -22.219 12.32 3.91 1 97.38 415 ASN B N 1
ATOM 6584 C CA . ASN B 1 415 ? -23.438 12.242 3.127 1 97.38 415 ASN B CA 1
ATOM 6585 C C . ASN B 1 415 ? -23.422 11.07 2.152 1 97.38 415 ASN B C 1
ATOM 6587 O O . ASN B 1 415 ? -22.469 10.922 1.377 1 97.38 415 ASN B O 1
ATOM 6591 N N . GLY B 1 416 ? -24.375 10.266 2.211 1 96.62 416 GLY B N 1
ATOM 6592 C CA . GLY B 1 416 ? -24.547 9.195 1.237 1 96.62 416 GLY B CA 1
ATOM 6593 C C . GLY B 1 416 ? -23.859 7.902 1.64 1 96.62 416 GLY B C 1
ATOM 6594 O O . GLY B 1 416 ? -24.016 6.879 0.972 1 96.62 416 GLY B O 1
ATOM 6595 N N . ILE B 1 417 ? -23.109 7.871 2.717 1 96.25 417 ILE B N 1
ATOM 6596 C CA . ILE B 1 417 ? -22.359 6.699 3.137 1 96.25 417 ILE B CA 1
ATOM 6597 C C . ILE B 1 417 ? -23.312 5.547 3.445 1 96.25 417 ILE B C 1
ATOM 6599 O O . ILE B 1 417 ? -23.078 4.41 3.033 1 96.25 417 ILE B O 1
ATOM 6603 N N . GLY B 1 418 ? -24.359 5.828 4.164 1 96.06 418 GLY B N 1
ATOM 6604 C CA . GLY B 1 418 ? -25.359 4.816 4.484 1 96.06 418 GLY B CA 1
ATOM 6605 C C . GLY B 1 418 ? -26.016 4.219 3.258 1 96.06 418 GLY B C 1
ATOM 6606 O O . GLY B 1 418 ? -26.234 3.008 3.189 1 96.06 418 GLY B O 1
ATOM 6607 N N . LYS B 1 419 ? -26.359 5.078 2.293 1 96.44 419 LYS B N 1
ATOM 6608 C CA . LYS B 1 419 ? -26.969 4.609 1.051 1 96.44 419 LYS B CA 1
ATOM 6609 C C . LYS B 1 419 ? -26.016 3.709 0.275 1 96.44 419 LYS B C 1
ATOM 6611 O O . LYS B 1 419 ? -26.422 2.697 -0.293 1 96.44 419 LYS B O 1
ATOM 6616 N N . ALA B 1 420 ? -24.781 4.129 0.279 1 96 420 ALA B N 1
ATOM 6617 C CA . ALA B 1 420 ? -23.766 3.316 -0.394 1 96 420 ALA B CA 1
ATOM 6618 C C . ALA B 1 420 ? -23.625 1.956 0.283 1 96 420 ALA B C 1
ATOM 6620 O O . ALA B 1 420 ? -23.453 0.937 -0.389 1 96 420 ALA B O 1
ATOM 6621 N N . ASP B 1 421 ? -23.625 1.875 1.573 1 96 421 ASP B N 1
ATOM 6622 C CA . ASP B 1 421 ? -23.562 0.622 2.32 1 96 421 ASP B CA 1
ATOM 6623 C C . ASP B 1 421 ? -24.75 -0.278 1.992 1 96 421 ASP B C 1
ATOM 6625 O O . ASP B 1 421 ? -24.578 -1.484 1.798 1 96 421 ASP B O 1
ATOM 6629 N N . ALA B 1 422 ? -25.938 0.349 1.967 1 95.81 422 ALA B N 1
ATOM 6630 C CA . ALA B 1 422 ? -27.141 -0.41 1.665 1 95.81 422 ALA B CA 1
ATOM 6631 C C . ALA B 1 422 ? -27.078 -1.009 0.263 1 95.81 422 ALA B C 1
ATOM 6633 O O . ALA B 1 422 ? -27.469 -2.162 0.056 1 95.81 422 ALA B O 1
ATOM 6634 N N . LYS B 1 423 ? -26.641 -0.195 -0.633 1 95.62 423 LYS B N 1
ATOM 6635 C CA . LYS B 1 423 ? -26.5 -0.675 -2.004 1 95.62 423 LYS B CA 1
ATOM 6636 C C . LYS B 1 423 ? -25.5 -1.824 -2.084 1 95.62 423 LYS B C 1
ATOM 6638 O O . LYS B 1 423 ? -25.719 -2.803 -2.799 1 95.62 423 LYS B O 1
ATOM 6643 N N . TYR B 1 424 ? -24.406 -1.725 -1.442 1 94.38 424 TYR B N 1
ATOM 6644 C CA . TYR B 1 424 ? -23.391 -2.766 -1.4 1 94.38 424 TYR B CA 1
ATOM 6645 C C . TYR B 1 424 ? -23.953 -4.059 -0.822 1 94.38 424 TYR B C 1
ATOM 6647 O O . TYR B 1 424 ? -23.797 -5.129 -1.412 1 94.38 424 TYR B O 1
ATOM 6655 N N . LEU B 1 425 ? -24.625 -3.961 0.314 1 94.12 425 LEU B N 1
ATOM 6656 C CA . LEU B 1 425 ? -25.188 -5.129 0.973 1 94.12 425 LEU B CA 1
ATOM 6657 C C . LEU B 1 425 ? -26.203 -5.832 0.062 1 94.12 425 LEU B C 1
ATOM 6659 O O . LEU B 1 425 ? -26.219 -7.062 -0.012 1 94.12 425 LEU B O 1
ATOM 6663 N N . SER B 1 426 ? -26.922 -4.996 -0.678 1 94.06 426 SER B N 1
ATOM 6664 C CA . SER B 1 426 ? -27.891 -5.547 -1.611 1 94.06 426 SER B CA 1
ATOM 6665 C C . SER B 1 426 ? -27.219 -6.234 -2.787 1 94.06 426 SER B C 1
ATOM 6667 O O . SER B 1 426 ? -27.734 -7.199 -3.344 1 94.06 426 SER B O 1
ATOM 6669 N N . SER B 1 427 ? -26.078 -5.797 -3.059 1 92.81 427 SER B N 1
ATOM 6670 C CA . SER B 1 427 ? -25.359 -6.309 -4.227 1 92.81 427 SER B CA 1
ATOM 6671 C C . SER B 1 427 ? -24.703 -7.648 -3.928 1 92.81 427 SER B C 1
ATOM 6673 O O . SER B 1 427 ? -24.312 -8.367 -4.844 1 92.81 427 SER B O 1
ATOM 6675 N N . LEU B 1 428 ? -24.453 -7.988 -2.67 1 92.38 428 LEU B N 1
ATOM 6676 C CA . LEU B 1 428 ? -23.75 -9.211 -2.297 1 92.38 428 LEU B CA 1
ATOM 6677 C C . LEU B 1 428 ? -24.531 -10.445 -2.746 1 92.38 428 LEU B C 1
ATOM 6679 O O . LEU B 1 428 ? -23.938 -11.5 -2.986 1 92.38 428 LEU B O 1
ATOM 6683 N N . LYS B 1 429 ? -25.875 -10.406 -2.84 1 91.12 429 LYS B N 1
ATOM 6684 C CA . LYS B 1 429 ? -26.719 -11.539 -3.197 1 91.12 429 LYS B CA 1
ATOM 6685 C C . LYS B 1 429 ? -26.391 -12.758 -2.348 1 91.12 429 LYS B C 1
ATOM 6687 O O . LYS B 1 429 ? -26.266 -13.867 -2.871 1 91.12 429 LYS B O 1
ATOM 6692 N N . ALA B 1 430 ? -26.109 -12.758 -1.104 1 91.88 430 ALA B N 1
ATOM 6693 C CA . ALA B 1 430 ? -25.688 -13.797 -0.171 1 91.88 430 ALA B CA 1
ATOM 6694 C C . ALA B 1 430 ? -26.375 -13.641 1.18 1 91.88 430 ALA B C 1
ATOM 6696 O O . ALA B 1 430 ? -26.828 -12.547 1.533 1 91.88 430 ALA B O 1
ATOM 6697 N N . PRO B 1 431 ? -26.5 -14.633 1.916 1 94.75 431 PRO B N 1
ATOM 6698 C CA . PRO B 1 431 ? -25.922 -15.961 1.691 1 94.75 431 PRO B CA 1
ATOM 6699 C C . PRO B 1 431 ? -26.75 -16.812 0.73 1 94.75 431 PRO B C 1
ATOM 6701 O O . PRO B 1 431 ? -27.969 -16.625 0.634 1 94.75 431 PRO B O 1
ATOM 6704 N N . ILE B 1 432 ? -26.078 -17.688 0.089 1 93.25 432 ILE B N 1
ATOM 6705 C CA . ILE B 1 432 ? -26.766 -18.672 -0.737 1 93.25 432 ILE B CA 1
ATOM 6706 C C . ILE B 1 432 ? -27.359 -19.766 0.151 1 93.25 432 ILE B C 1
ATOM 6708 O O . ILE B 1 432 ? -26.688 -20.281 1.042 1 93.25 432 ILE B O 1
ATOM 6712 N N . LYS B 1 433 ? -28.609 -20.062 -0.027 1 88.75 433 LYS B N 1
ATOM 6713 C CA . LYS B 1 433 ? -29.234 -21.172 0.692 1 88.75 433 LYS B CA 1
ATOM 6714 C C . LYS B 1 433 ? -28.812 -22.516 0.114 1 88.75 433 LYS B C 1
ATOM 6716 O O . LYS B 1 433 ? -29.062 -22.797 -1.06 1 88.75 433 LYS B O 1
ATOM 6721 N N . ARG B 1 434 ? -28 -23.188 0.894 1 87.75 434 ARG B N 1
ATOM 6722 C CA . ARG B 1 434 ? -27.516 -24.484 0.418 1 87.75 434 ARG B CA 1
ATOM 6723 C C . ARG B 1 434 ? -28.062 -25.625 1.276 1 87.75 434 ARG B C 1
ATOM 6725 O O . ARG B 1 434 ? -28.281 -25.453 2.479 1 87.75 434 ARG B O 1
ATOM 6732 N N . PHE B 1 435 ? -28.625 -26.625 0.625 1 73.69 435 PHE B N 1
ATOM 6733 C CA . PHE B 1 435 ? -29.219 -27.781 1.289 1 73.69 435 PHE B CA 1
ATOM 6734 C C . PHE B 1 435 ? -28.156 -28.781 1.715 1 73.69 435 PHE B C 1
ATOM 6736 O O . PHE B 1 435 ? -27.188 -29 0.989 1 73.69 435 PHE B O 1
ATOM 6743 N N . ARG B 1 436 ? -27.969 -28.984 2.947 1 64.06 436 ARG B N 1
ATOM 6744 C CA . ARG B 1 436 ? -27.109 -30.062 3.424 1 64.06 436 ARG B CA 1
ATOM 6745 C C . ARG B 1 436 ? -27.609 -31.422 2.941 1 64.06 436 ARG B C 1
ATOM 6747 O O . ARG B 1 436 ? -28.797 -31.703 3.01 1 64.06 436 ARG B O 1
ATOM 6754 N N . ALA B 1 437 ? -26.844 -31.938 2.027 1 45.94 437 ALA B N 1
ATOM 6755 C CA . ALA B 1 437 ? -27.25 -33.281 1.667 1 45.94 437 ALA B CA 1
ATOM 6756 C C . ALA B 1 437 ? -27.391 -34.156 2.906 1 45.94 437 ALA B C 1
ATOM 6758 O O . ALA B 1 437 ? -26.5 -34.188 3.768 1 45.94 437 ALA B O 1
ATOM 6759 N N . THR B 1 438 ? -28.516 -34.344 3.525 1 37.22 438 THR B N 1
ATOM 6760 C CA . THR B 1 438 ? -28.766 -35.375 4.516 1 37.22 438 THR B CA 1
ATOM 6761 C C . THR B 1 438 ? -27.984 -36.656 4.172 1 37.22 438 THR B C 1
ATOM 6763 O O . THR B 1 438 ? -28.125 -37.188 3.078 1 37.22 438 THR B O 1
ATOM 6766 N N . THR B 1 439 ? -26.703 -36.719 4.648 1 32.59 439 THR B N 1
ATOM 6767 C CA . THR B 1 439 ? -26.359 -38.156 4.73 1 32.59 439 THR B CA 1
ATOM 6768 C C . THR B 1 439 ? -27.297 -38.875 5.68 1 32.59 439 THR B C 1
ATOM 6770 O O . THR B 1 439 ? -27.688 -38.344 6.723 1 32.59 439 THR B O 1
#

Organism: Prunus persica (NCBI:txid3760)

Sequence (878 aa):
MLFQATGGIDPHTHLDFEFMGSETIDDFFSGQAAALAGGTTMHIDFVIPVNGSLLSGLEAYEKKSKKSCMDYGFHMAITKWDEVVSKEMEIMVNEKGINSFKFFMAYKGALMINDELLLQGFKKCKSLGALAMVHAENGDAAYEGQRRMIELGITGPEGHALSRPPVLEGEATARAIKLAGFMNTPLYVVHVMSIDAMEEISKARKSGQKVIGEPVVSGLVLNDSWVWDPDFITAAKYVMSPPIRAARHGKALQAALSMGILQLVGTDHCPFNSTQKALGIDDFRKIPNGVNGIEERMHLVWDTMVESGQISVTDYVRVTSTECARIFNIYPRKGAIRAGSDADIIILNPNSSFEISAKSHHSRSDTNVFEGWRGKGKVEVTISGGRVVWLNDELKVFPGSGKYVEMRPFSYLFNGIGKADAKYLSSLKAPIKRFRATTMLFQATGGIDPHTHLDFEFMGSETIDDFFSGQAAALAGGTTMHIDFVIPVNGSLLSGLEAYEKKSKKSCMDYGFHMAITKWDEVVSKEMEIMVNEKGINSFKFFMAYKGALMINDELLLQGFKKCKSLGALAMVHAENGDAAYEGQRRMIELGITGPEGHALSRPPVLEGEATARAIKLAGFMNTPLYVVHVMSIDAMEEISKARKSGQKVIGEPVVSGLVLNDSWVWDPDFITAAKYVMSPPIRAARHGKALQAALSMGILQLVGTDHCPFNSTQKALGIDDFRKIPNGVNGIEERMHLVWDTMVESGQISVTDYVRVTSTECARIFNIYPRKGAIRAGSDADIIILNPNSSFEISAKSHHSRSDTNVFEGWRGKGKVEVTISGGRVVWLNDELKVFPGSGKYVEMRPFSYLFNGIGKADAKYLSSLKAPIKRFRATT

Solvent-accessible surface area (backbone atoms only — not comparable to full-atom values): 42640 Å² total; per-residue (Å²): 120,75,40,78,42,53,20,25,33,33,70,32,36,39,54,60,36,78,48,76,93,45,53,28,55,26,31,37,37,43,40,33,51,16,12,34,61,23,28,26,41,30,38,24,30,61,35,56,42,47,95,66,32,53,66,56,12,47,54,53,48,53,60,55,45,51,36,11,47,36,34,30,36,50,34,36,45,49,60,64,79,51,71,66,47,54,52,42,50,50,45,35,38,78,73,61,25,27,28,33,38,35,36,29,37,26,56,66,95,70,40,36,54,53,67,55,51,48,51,53,48,44,51,50,22,48,77,63,33,25,43,35,28,33,44,46,29,37,20,52,57,34,52,51,29,42,53,51,31,48,75,71,66,24,29,43,47,47,32,51,45,70,16,47,48,52,63,38,27,17,47,28,37,40,46,51,51,52,53,29,56,75,64,62,33,48,38,34,39,48,54,47,39,34,56,49,30,49,48,42,50,41,53,40,43,75,73,68,45,56,60,43,34,22,33,19,48,58,30,43,74,40,44,40,71,50,29,66,42,57,47,60,72,65,8,40,48,60,36,34,80,70,34,48,32,56,58,68,28,9,56,50,49,47,51,31,43,58,70,53,59,22,54,33,45,28,32,50,20,24,31,58,28,63,73,57,29,48,65,12,65,79,35,30,87,43,32,43,64,23,35,63,28,53,36,46,39,58,34,51,49,36,31,64,30,37,72,67,61,63,35,50,73,68,50,49,46,33,30,33,11,28,42,49,20,42,66,51,37,35,53,56,46,38,45,29,87,51,92,85,25,50,46,32,32,22,36,31,29,60,85,37,67,45,73,39,41,41,87,72,50,59,51,71,33,76,55,46,85,57,54,72,42,69,45,36,29,26,56,52,32,17,25,47,74,70,36,76,30,20,47,88,93,37,79,56,78,52,71,48,67,25,46,83,48,68,17,50,49,55,28,74,74,53,66,61,44,67,58,52,48,52,51,50,62,63,64,62,74,66,61,76,80,56,78,74,76,81,124,122,76,41,78,42,53,20,25,33,33,69,33,34,38,54,61,35,78,48,76,92,43,55,28,54,25,32,36,37,43,40,33,50,14,12,33,62,24,28,25,41,30,39,24,30,60,36,57,42,48,95,66,32,55,64,57,11,47,53,53,48,55,61,55,46,52,36,12,46,35,35,30,37,49,32,35,44,49,60,64,78,52,73,66,48,55,52,42,51,50,46,34,38,76,72,62,25,27,28,32,39,36,37,30,38,26,54,67,95,72,40,35,54,54,67,54,52,49,51,52,50,46,50,52,24,48,77,62,33,25,44,36,28,34,44,45,29,37,20,51,57,34,50,51,27,41,52,51,30,48,74,72,65,23,30,45,47,46,30,50,44,69,18,46,47,52,65,37,28,17,48,30,38,40,49,51,52,53,52,30,56,76,65,64,34,48,38,35,38,49,56,48,40,34,58,50,30,50,51,40,50,41,54,40,41,76,72,67,47,57,60,43,33,22,32,18,48,59,29,45,75,41,43,39,71,49,29,66,42,56,48,62,71,64,8,38,48,59,37,33,82,72,36,48,32,57,56,68,28,9,55,49,48,47,53,33,42,58,71,55,57,24,54,33,47,28,31,51,21,23,32,57,27,64,73,58,32,48,66,12,66,79,35,29,87,42,32,44,64,23,34,64,28,52,37,49,40,58,36,50,49,36,33,63,30,36,73,67,62,62,35,48,72,67,50,49,46,33,29,32,10,29,43,50,20,43,67,52,37,36,52,55,46,38,44,29,87,51,91,85,24,49,45,30,32,22,36,30,29,60,83,38,68,45,72,41,42,39,87,72,51,58,51,69,33,76,57,46,85,56,54,72,42,68,45,36,29,28,58,52,32,17,24,47,75,68,36,78,31,20,46,88,93,38,78,56,78,52,70,48,68,25,45,84,49,67,16,50,49,55,27,74,73,53,65,61,42,67,58,53,52,51,52,51,62,64,65,63,74,66,61,76,81,56,76,75,76,81,125

Foldseek 3Di:
DKDKFFFFEFAAAEAQDDDLNDGFQHFQQLLQLLLLQQRHQEYEYEFEDDVQQQVNSVVVVVVRQQFHFGAYAYEYEGQDDDPNNLVVVLCCFVPVQHQEYEAEQADPPGRHDDPVRLLVVLLSSLVSLGEYEYAFFNHVQLVVLQVVCVVVVNFALVSNQRSGDVQRRLVRLLVSLVSNVVSLGAYEYEANQFPSNLVSLLVSVVVVGRYAYEHALCSQPPAQPQLVDPDRLRNLQQAAPVGNHHPVGNPVVLLCLLVCSHFAYHHNARHDASVQQCCRVRHSVSGTHHAHPSNPVLVSCCFPCDVVPSHHPVSSLRRRWQVSCQVQVNPPLTSDDDPPHFPWMWIKDQADKDADALVLRSHPYSDHNCHGDMGGIGTAWTAHRNRTQHHPSDGNTGTNNYHYDRGHRNGPSSPCSVVVVVVVVVVVPDDDDDDPPPD/DKDKFFFFEFAAAEAQDDDLNDGFQHFQQLLQLLLLQQRHQEYEYEFEDDVQQQVNSVVVVVVRQQFHFGAYAYEYEGQDDDPNNLVVVLCCFVPVQHQEYEAEQADPPGRHDDPVRLLVVLLSSLVSLGEYEYAFFNHVQLVVLQVVCVVVVNFALVSLQRSGDVQRRLVRLLVSLVSNVVSLGAYEYEANQFPSNLVSLLVSVVVVGRYAYEHELCSQPPAQPQLVDPDRLRNLQQAAPVGNHHPVGNPVVLLCLLVCSHFAYHHNARDDASVQQCCRVRHSVSGTHHAHPSNPVLVSCCFPCVVVPSHHPVSSLRRRWQVSCQVQVNPPLTSDDDPNHFPWMWIKDQADKDADALVLRSHPYSDHNCHGDMGGIGTAWTAHRNRTQHHPSDGNTGTNNYHYDRGHRNGPSSPCSVVVVVVVVVVVPDDDDDDDPPD

InterPro domains:
  IPR006680 Amidohydrolase-related [PF01979] (7-389)
  IPR011059 Metal-dependent hydrolase, composite domain superfamily [G3DSA:2.30.40.10] (377-416)
  IPR011059 Metal-dependent hydrolase, composite domain superfamily [SSF51338] (299-410)
  IPR011778 Hydantoinase/dihydropyrimidinase [TIGR02033] (7-406)
  IPR011778 Hydantoinase/dihydropyrimidinase [cd01314] (7-402)
  IPR032466 Metal-dependent hydrolase [SSF51556] (7-335)
  IPR050378 Metallo-dependent Hydrolases Superfamily [PTHR11647] (7-423)